Protein 3UK1 (pdb70)

InterPro domains:
  IPR005474 Transketolase, N-terminal [PF00456] (25-353)
  IPR005474 Transketolase, N-terminal [cd02012] (29-293)
  IPR005475 Transketolase-like, pyrimidine-binding domain [PF02779] (373-547)
  IPR005475 Transketolase-like, pyrimidine-binding domain [SM00861] (374-549)
  IPR005478 Transketolase, bacterial-like [TIGR00232] (27-689)
  IPR009014 Transketolase C-terminal/Pyruvate-ferredoxin oxidoreductase domain II [G3DSA:3.40.50.920] (562-690)
  IPR009014 Transketolase C-terminal/Pyruvate-ferredoxin oxidoreductase domain II [SSF52922] (557-690)
  IPR029061 Thiamin diphosphate-binding fold [SSF52518] (22-339)
  IPR029061 Thiamin diphosphate-binding fold [SSF52518] (369-548)
  IPR033247 Transketolase family [PTHR43522] (26-689)
  IPR049557 Transketolase conserved site [PS00801] (32-52)
  IPR055152 Transketolase-like, C-terminal domain [PF22613] (563-677)

Foldseek 3Di:
DFDDLLLLLVLLLQLLVLLCQLVVDADSVVLNWQSLVLCLPQLFPFAAALVDLLLQAGAAEFALAQRSQSNVLSLSDLQDHPQDLVLSSCACHPLRLHNRGHFAPSHRNHLATHDQHLLSLLLLLLLLQLLLQCQLVQADPVFGQGDHAYEYEHEPNCVDVLNVLSLLLQQQQQSLRYEYEYSQAQDDPVGRCCVPNVDPVCVVNVVSNEAEAADFASNDSVSSNVVVVVSVVDLGHYYYYHHIHDVVSVVVCVVSVVPDDRSDDDPSSSVSNHCNVVNVVSSVVSVVSLVVSCVVPVVSSVLQVCFQVLHFDPCLVVLLVVLLVVQLVVQDWFWVLVLLLSLLQSCVVRFVQAAEEEQQCCVQSNTDHDPWDEWGHDPPTGHINHTRYYHSHNNQQSVLSSLVSNQSSTRHQYEYEDAQLCCVVNVVSLLRLQVNQALYEYEHEAAACQVAAVWQSRGAFCRQLVSLPRPQEWEFAAQGSNLSSLQVSLSSRGRGHYYYYIYSGTGRGANADPVRSVCSNLQKAWRADFDPDDDFQEEEEEEEHSLLSLLVVLQVVLVVVRYHYTYMYGRTPNSNVPDDPVRVCVGQPPPHAYEYEYAHDFVSCCVRRNPLHHYQYANDGFGRGHSVVRCVVSQSHSVSVNVRRVSSVD/DDLLLLLVLLLQLLQLLCVLVQWAFNFVLNFQSLVLCQPQQQPFQAALVDLLQQQGAQEFALVFRSVSNVLSLSVLQRHPQDLVLSSCACHPLGLHNSGHFFPSHRNHLATYDPHLLSLLLLLLLLQLLLQVQLVQADPVAGQGDYAYEYEHEPSCVDVLNVLRLLLQQQQQSLRYEYEYSYEQDDQVGRCCVPHVDPVCVVNVVSNAAEAADFASNDSVSSNVVVVVSNPDLGYYYYYHHTWTSPLQQPCTNHNPNGIGRPDPVSSVSSCVSSVVPDDRSDDDVVSSVSSHCNVVNCVSSVVSVVSLVVVCVVPVVSSVLQVCFQVLHFDPCQVVLLVVLLVVLQVVQDFWWVLVLLLSLVQSVVVRFVQAAEEEQQCCVQSVTDHDPWDEWGHDPPTGGINHTRYYHSYNNQQSVLSSLSSNQSSTRHQYEYEDAQLCCVVNVVSLLSCQSNQALYEYEHEAAACQVAAVFQSRGAFARQLVQLPRHQEWEFAAQGSNLSSLQVSLSSPDRGHYYYYIYSGTGGGAHDDPVVSVCSNQQKAFSADFDPPLPFAEAEEEEEHRLLRLLVVLQVVLSVVRYHYTYMYGRTPNSNVPDDPVRVCVGQPPPHAYEYEYQHAFPSCCVRHPPLHYYQYANDGFGRGHSVVRCVVSQSHSVSVNVRVVSSRD

Organism: Burkholderia thailandensis (strain ATCC 700388 / DSM 13276 / CCUG 48851 / CIP 106301 / E264) (NCBI:txid271848)

B-factor: mean 36.4, std 10.59, range [16.37, 99.26]

Sequence (1318 aa):
SPASTTLMANAIRALAMDAVQQANSGHPGMPMGMAEIGVALWSRHLKHNPTNPHWADRDRFVLSNGHGSMLLYSLLHLTGYDLPIEELKNFRQLHSKTPGHPEYGITPGVETTTGPLGQGLANAVGMALGEALLAAEFNRDDAKIVDHHTYVFLGDGLMEGISHEACSLAGTLKLNKLIALYDDNGISIDGDVVNWFHDDTPKRFEAYGWNVIPNVNGHDVDAIDAAIAKAKRSDKPSLICCKTGADEIAKTREALGWTWAPFVIPQEVYAAWDAKEAGKRSEDDWNAAFAQYRAKYPAEAAEFERRMAGTLPADWAAKAAAIVAGANERGETVATRKASQQQTIEGLAAVLPELLGGSADLTGSNLTNWKASKAVRANADGPGVQWGNHINYGVREFGMSAAINGLVLHGGYKPFGGTFLTFSDYSRNALRVAALMKVPSIFVFTHDSIGLGEDGPTHQSVEHVASLRLIPNLDVWRPADTVETAVAWTYAVAHQHPSCLIFSRQNLAFNARTDAQLANVEKGGYVLRDWDEEIVARKIILIATGSEVELAMKAVEPLAQQGIAARVVSMPSSDVFDRQDAEYRERVLPHGVRRVAIEAGVTDFWRKYVGLEGGVVGIDTFGESAPAGVLFKHFGFTVEHVIETAKAVLAASTTLMANAIRALAMDAVQQANSGHPGMPMGMAEIGVALWSRHLKHNPTNPHWADRDRFVLSNGHGSMLLYSLLHLTGYDLPIEELKNFRQLHSKTPGHPEYGITPGVETTTGPLGQGLANAVGMALGEALLAAEFNRDDAKIVDHHTYVFLGDGLMEGISHEACSLAGTLKLNKLIALYDDNGISIDGDVVNWFHDDTPKRFEAYGWNVIPNVNGHDVDAIDAAIAKAKRSDKPSLICCKTRIGNGAATKAGGHDVHGAPLGADEIAKTREALGWTWAPFVIPQEVYAAWDAKEAGKRSEDDWNAAFAQYRAKYPAEAAEFERRMAGTLPADWAAKAAAIVAGANERGETVATRKASQQTIEGLAAVLPELLGGSADLTGSNLTNWKASKAVRANADGPGVQWGNHINYGVREFGMSAAINGLVLHGGYKPFGGTFLTFSDYSRNALRVAALMKVPSIFVFTHDSIGLGEDGPTHQSVEHVASLRLIPNLDVWRPADTVETAVAWTYAVAHQHPSCLIFSRQNLAFNARTDAQLANVEKGGYVLRDWDEEIVARKIILIATGSEVELAMKAVEPLAQQGIAARVVSMPSSDVFDRQDAEYRERVLPHGVRRVAIEAGVTDFWRKYVGLEGGVVGIDTFGESAPAGVLFKHFGFTVEHVIETAKAVLA

Secondary structure (DSSP, 8-state):
-PPPHHHHHHHHHHHHHHHHHHHT-S--HHHHHTHHHHIIIIIHT----TT-TT-TTPPEEEE-SGGGHHHHHHHHHHHT-S--HHHHHTTTSTT-S--SS--TTTSTT--S---STTHHHHHHHHHHHHHHHHHHHH-BTTB------EEEEE-----SHHHHHHHHHHHHTT-TTEEEEEEE-SEETTEEGGGT----HHHHHHHTT-EEEEEEETT-HHHHHHHHHHHTT-SS-EEEEEE--HHHHHHHHHHHT--PPTT---HHHHHHH--HHHHHHHHHHHHHHHHHHHHH-HHHHHHHHHHHHTPPPTTHHHHHHHHHHHHHHH---EEHHHHHHHHHHHHHHH-TTEEEEESS-HHHHT---TT--B-EE-SSSSSEE--SEEE--S-HHHHHHHHHHHHHHSS-EEEEEEEGGGHHHHHHHHHHHHHHT---EEEEE--SGGG-TT-TTT--SSHHHHHHTSTT-EEE--SSHHHHHHHHHHHHHSSS-EEEE--SSEE------HHHHHHGGGSSEEEEPPPSS--SEEEEEEE-TTHHHHHHHHHHHHHHTTEEEEEEE-S-HHHHHTS-HHHHHHHS-TTS-EEEE-SS-SGGGHHHHTTTSEEE---S---SS-HHHHHHHTT-SHHHHHHHHHHHH-/--HHHHHHHHHHHHHHHHHHHT-S--HHHHHTHHHHIIIIIHT----TT-TT-TTS-EEEESSTT-HHHHHHHHHHHT-S--HHHHHTTTSTT-S--SS--TTTSTT--S---STTHHHHHHHHHHHHHHHHHHHH-BTTB------EEEEE-----SHHHHHHHHHHHHTT-TTEEEEEEE-SEETTEEGGGT----HHHHHHHTT-EEEEEEETT-HHHHHHHHHHHHT-SS-EEEEEE--TTTT-SS-TT-SSSSSS---HHHHHHHHHHHT--SPTT---HHHHHHH--HHHHHHHHHHHHHHHHHHHHH-HHHHHHHHHHHHTPPPTTHHHHHHHHHHHHHHH----BHHHHHHHHHHHHHTT-TTEEEEESS-HHHHT---TT--B-EE-SSSSSEE--SEEE--S-HHHHHHHHHHHHHH-S-EEEEEEEGGGHHHHHHHHHHHHHHT---EEEEE--SGGG-TT-TTT--SSHHHHHHTSTT-EEE--SSHHHHHHHHHHHHHSSS-EEEE--SSB-------HHHHHHHTTS-EEEEPPPTT--SEEEEEEE-GGGHHHHHHTHHHHHTTTEEEEEEE-S-HHHHHTS-HHHHHHHS-TTS-EEEE-SS-SGGGHHHHTTTSEEE---S---SS-HHHHHHHTT-SHHHHHHHHHHHH-

Structure (mmCIF, N/CA/C/O backbone):
data_3UK1
#
_entry.id   3UK1
#
_cell.length_a   145.350
_cell.length_b   145.350
_cell.length_c   142.040
_cell.angle_alpha   90.000
_cell.angle_beta   90.000
_cell.angle_gamma   90.000
#
_symmetry.space_group_name_H-M   'P 41 21 2'
#
loop_
_entity.id
_entity.type
_entity.pdbx_description
1 polymer Transketolase
2 non-polymer 'SULFATE ION'
3 non-polymer 'CHLORIDE ION'
4 water water
#
loop_
_atom_site.group_PDB
_atom_site.id
_atom_site.type_symbol
_atom_site.label_atom_id
_atom_site.label_alt_id
_atom_site.label_comp_id
_atom_site.label_asym_id
_atom_site.label_entity_id
_atom_site.label_seq_id
_atom_site.pdbx_PDB_ins_code
_atom_site.Cartn_x
_atom_site.Cartn_y
_atom_site.Cartn_z
_atom_site.occupancy
_atom_site.B_iso_or_equiv
_atom_site.auth_seq_id
_atom_site.auth_comp_id
_atom_site.auth_asym_id
_atom_site.auth_atom_id
_atom_site.pdbx_PDB_model_num
ATOM 1 N N . SER A 1 41 ? 74.990 25.487 -65.436 1.00 58.09 20 SER A N 1
ATOM 2 C CA . SER A 1 41 ? 74.975 26.366 -64.236 1.00 57.54 20 SER A CA 1
ATOM 3 C C . SER A 1 41 ? 73.841 25.916 -63.310 1.00 55.62 20 SER A C 1
ATOM 4 O O . SER A 1 41 ? 72.760 25.523 -63.781 1.00 58.19 20 SER A O 1
ATOM 6 N N . PRO A 1 42 ? 74.079 25.959 -61.990 1.00 47.37 21 PRO A N 1
ATOM 7 C CA . PRO A 1 42 ? 73.004 25.542 -61.130 1.00 45.03 21 PRO A CA 1
ATOM 8 C C . PRO A 1 42 ? 71.899 26.629 -61.063 1.00 41.59 21 PRO A C 1
ATOM 9 O O . PRO A 1 42 ? 72.111 27.776 -61.456 1.00 36.73 21 PRO A O 1
ATOM 13 N N . ALA A 1 43 ? 70.727 26.248 -60.578 1.00 38.91 22 ALA A N 1
ATOM 14 C CA . ALA A 1 43 ? 69.577 27.123 -60.584 1.00 36.26 22 ALA A CA 1
ATOM 15 C C . ALA A 1 43 ? 69.809 28.388 -59.762 1.00 34.37 22 ALA A C 1
ATOM 16 O O . ALA A 1 43 ? 70.321 28.330 -58.639 1.00 32.21 22 ALA A O 1
ATOM 18 N N . SER A 1 44 ? 69.442 29.523 -60.351 1.00 33.24 23 SER A N 1
ATOM 19 C CA . SER A 1 44 ? 69.366 30.805 -59.660 1.00 34.12 23 SER A CA 1
ATOM 20 C C . SER A 1 44 ? 68.168 30.739 -58.744 1.00 33.79 23 SER A C 1
ATOM 21 O O . SER A 1 44 ? 67.311 29.861 -58.907 1.00 35.98 23 SER A O 1
ATOM 24 N N . THR A 1 45 ? 68.088 31.648 -57.777 1.00 35.66 24 THR A N 1
ATOM 25 C CA . THR A 1 45 ? 66.904 31.692 -56.900 1.00 35.10 24 THR A CA 1
ATOM 26 C C . THR A 1 45 ? 65.684 32.071 -57.730 1.00 34.27 24 THR A C 1
ATOM 27 O O . THR A 1 45 ? 64.563 31.589 -57.454 1.00 31.61 24 THR A O 1
ATOM 31 N N . THR A 1 46 ? 65.897 32.891 -58.772 1.00 32.19 25 THR A N 1
ATOM 32 C CA . THR A 1 46 ? 64.802 33.269 -59.690 1.00 32.77 25 THR A CA 1
ATOM 33 C C . THR A 1 46 ? 64.175 32.046 -60.373 1.00 32.47 25 THR A C 1
ATOM 34 O O . THR A 1 46 ? 62.951 31.929 -60.475 1.00 32.89 25 THR A O 1
ATOM 38 N N . LEU A 1 47 ? 65.013 31.127 -60.825 1.00 32.19 26 LEU A N 1
ATOM 39 C CA . LEU A 1 47 ? 64.526 29.914 -61.465 1.00 34.05 26 LEU A CA 1
ATOM 40 C C . LEU A 1 47 ? 63.858 29.009 -60.382 1.00 33.01 26 LEU A C 1
ATOM 41 O O . LEU A 1 47 ? 62.796 28.401 -60.595 1.00 32.07 26 LEU A O 1
ATOM 46 N N . MET A 1 48 ? 64.489 28.919 -59.218 1.00 31.27 27 MET A N 1
ATOM 47 C CA . MET A 1 48 ? 63.882 28.165 -58.126 1.00 30.30 27 MET A CA 1
ATOM 48 C C . MET A 1 48 ? 62.482 28.694 -57.837 1.00 31.29 27 MET A C 1
ATOM 49 O O . MET A 1 48 ? 61.491 27.909 -57.784 1.00 31.55 27 MET A O 1
ATOM 54 N N . ALA A 1 49 ? 62.365 30.011 -57.656 1.00 30.56 28 ALA A N 1
ATOM 55 C CA . ALA A 1 49 ? 61.022 30.625 -57.468 1.00 31.39 28 ALA A CA 1
ATOM 56 C C . ALA A 1 49 ? 60.043 30.458 -58.661 1.00 32.98 28 ALA A C 1
ATOM 57 O O . ALA A 1 49 ? 58.865 30.153 -58.452 1.00 34.46 28 ALA A O 1
ATOM 59 N N . ASN A 1 50 ? 60.516 30.618 -59.898 1.00 34.01 29 ASN A N 1
ATOM 60 C CA . ASN A 1 50 ? 59.621 30.548 -61.061 1.00 34.20 29 ASN A CA 1
ATOM 61 C C . ASN A 1 50 ? 59.006 29.152 -61.235 1.00 34.01 29 ASN A C 1
ATOM 62 O O . ASN A 1 50 ? 57.929 28.995 -61.792 1.00 32.60 29 ASN A O 1
ATOM 67 N N . ALA A 1 51 ? 59.707 28.148 -60.717 1.00 36.01 30 ALA A N 1
ATOM 68 C CA . ALA A 1 51 ? 59.245 26.776 -60.672 1.00 35.92 30 ALA A CA 1
ATOM 69 C C . ALA A 1 51 ? 57.934 26.697 -59.904 1.00 36.61 30 ALA A C 1
ATOM 70 O O . ALA A 1 51 ? 56.985 26.032 -60.335 1.00 36.81 30 ALA A O 1
ATOM 72 N N . ILE A 1 52 ? 57.873 27.418 -58.789 1.00 34.65 31 ILE A N 1
ATOM 73 C CA . ILE A 1 52 ? 56.628 27.576 -58.032 1.00 34.13 31 ILE A CA 1
ATOM 74 C C . ILE A 1 52 ? 55.529 28.248 -58.881 1.00 34.01 31 ILE A C 1
ATOM 75 O O . ILE A 1 52 ? 54.404 27.734 -58.955 1.00 35.50 31 ILE A O 1
ATOM 80 N N . ARG A 1 53 ? 55.852 29.380 -59.512 1.00 32.64 32 ARG A N 1
ATOM 81 C CA . ARG A 1 53 ? 54.887 30.144 -60.326 1.00 33.17 32 ARG A CA 1
ATOM 82 C C . ARG A 1 53 ? 54.314 29.250 -61.445 1.00 34.25 32 ARG A C 1
ATOM 83 O O . ARG A 1 53 ? 53.122 29.285 -61.722 1.00 34.79 32 ARG A O 1
ATOM 91 N N . ALA A 1 54 ? 55.190 28.468 -62.078 1.00 33.04 33 ALA A N 1
ATOM 92 C CA . ALA A 1 54 ? 54.814 27.563 -63.150 1.00 33.10 33 ALA A CA 1
ATOM 93 C C . ALA A 1 54 ? 53.838 26.475 -62.666 1.00 34.43 33 ALA A C 1
ATOM 94 O O . ALA A 1 54 ? 52.756 26.331 -63.242 1.00 35.24 33 ALA A O 1
ATOM 96 N N . LEU A 1 55 ? 54.210 25.726 -61.616 1.00 32.55 34 LEU A N 1
ATOM 97 C CA . LEU A 1 55 ? 53.307 24.731 -61.040 1.00 32.45 34 LEU A CA 1
ATOM 98 C C . LEU A 1 55 ? 51.954 25.330 -60.616 1.00 32.05 34 LEU A C 1
ATOM 99 O O . LEU A 1 55 ? 50.879 24.747 -60.894 1.00 32.47 34 LEU A O 1
ATOM 104 N N . ALA A 1 56 ? 51.991 26.465 -59.928 1.00 29.78 35 ALA A N 1
ATOM 105 C CA . ALA A 1 56 ? 50.736 27.124 -59.526 1.00 31.25 35 ALA A CA 1
ATOM 106 C C . ALA A 1 56 ? 49.849 27.490 -60.721 1.00 33.12 35 ALA A C 1
ATOM 107 O O . ALA A 1 56 ? 48.687 27.052 -60.791 1.00 31.29 35 ALA A O 1
ATOM 109 N N . MET A 1 57 ? 50.383 28.252 -61.678 1.00 33.77 36 MET A N 1
ATOM 110 C CA . MET A 1 57 ? 49.508 28.633 -62.798 1.00 37.33 36 MET A CA 1
ATOM 111 C C . MET A 1 57 ? 49.087 27.445 -63.679 1.00 37.79 36 MET A C 1
ATOM 112 O O . MET A 1 57 ? 47.971 27.444 -64.220 1.00 39.72 36 MET A O 1
ATOM 117 N N . ASP A 1 58 ? 49.940 26.425 -63.774 1.00 36.28 37 ASP A N 1
ATOM 118 C CA . ASP A 1 58 ? 49.622 25.245 -64.572 1.00 37.12 37 ASP A CA 1
ATOM 119 C C . ASP A 1 58 ? 48.594 24.321 -63.913 1.00 38.18 37 ASP A C 1
ATOM 120 O O . ASP A 1 58 ? 47.729 23.743 -64.611 1.00 37.35 37 ASP A O 1
ATOM 125 N N . ALA A 1 59 ? 48.684 24.169 -62.587 1.00 35.68 38 ALA A N 1
ATOM 126 C CA . ALA A 1 59 ? 47.751 23.324 -61.866 1.00 34.83 38 ALA A CA 1
ATOM 127 C C . ALA A 1 59 ? 46.394 24.006 -61.889 1.00 35.54 38 ALA A C 1
ATOM 128 O O . ALA A 1 59 ? 45.369 23.353 -62.077 1.00 37.02 38 ALA A O 1
ATOM 130 N N . VAL A 1 60 ? 46.384 25.328 -61.730 1.00 36.18 39 VAL A N 1
ATOM 131 C CA . VAL A 1 60 ? 45.119 26.059 -61.764 1.00 37.14 39 VAL A CA 1
ATOM 132 C C . VAL A 1 60 ? 44.445 25.948 -63.136 1.00 40.46 39 VAL A C 1
ATOM 133 O O . VAL A 1 60 ? 43.237 25.671 -63.215 1.00 41.37 39 VAL A O 1
ATOM 137 N N . GLN A 1 61 ? 45.230 26.139 -64.201 1.00 43.45 40 GLN A N 1
ATOM 138 C CA . GLN A 1 61 ? 44.739 25.964 -65.576 1.00 47.48 40 GLN A CA 1
ATOM 139 C C . GLN A 1 61 ? 44.173 24.559 -65.794 1.00 45.64 40 GLN A C 1
ATOM 140 O O . GLN A 1 61 ? 43.089 24.407 -66.355 1.00 45.22 40 GLN A O 1
ATOM 146 N N . GLN A 1 62 ? 44.905 23.540 -65.341 1.00 44.40 41 GLN A N 1
ATOM 147 C CA . GLN A 1 62 ? 44.467 22.148 -65.506 1.00 43.37 41 GLN A CA 1
ATOM 148 C C . GLN A 1 62 ? 43.125 21.896 -64.800 1.00 42.17 41 GLN A C 1
ATOM 149 O O . GLN A 1 62 ? 42.232 21.276 -65.371 1.00 41.97 41 GLN A O 1
ATOM 155 N N . ALA A 1 63 ? 42.984 22.419 -63.581 1.00 39.79 42 ALA A N 1
ATOM 156 C CA . ALA A 1 63 ? 41.778 22.249 -62.794 1.00 39.50 42 ALA A CA 1
ATOM 157 C C . ALA A 1 63 ? 40.655 23.192 -63.237 1.00 39.70 42 ALA A C 1
ATOM 158 O O . ALA A 1 63 ? 39.502 23.027 -62.835 1.00 39.35 42 ALA A O 1
ATOM 160 N N . ASN A 1 64 ? 40.993 24.175 -64.055 1.00 41.33 43 ASN A N 1
ATOM 161 C CA . ASN A 1 64 ? 40.122 25.317 -64.325 1.00 43.27 43 ASN A CA 1
ATOM 162 C C . ASN A 1 64 ? 39.435 25.853 -63.074 1.00 43.43 43 ASN A C 1
ATOM 163 O O . ASN A 1 64 ? 38.279 26.258 -63.111 1.00 44.31 43 ASN A O 1
ATOM 168 N N . SER A 1 65 ? 40.171 25.854 -61.968 1.00 43.37 44 SER A N 1
ATOM 169 C CA . SER A 1 65 ? 39.652 26.313 -60.708 1.00 41.64 44 SER A CA 1
ATOM 170 C C . SER A 1 65 ? 40.828 26.703 -59.812 1.00 40.93 44 SER A C 1
ATOM 171 O O . SER A 1 65 ? 41.901 26.117 -59.910 1.00 38.80 44 SER A O 1
ATOM 174 N N . GLY A 1 66 ? 40.630 27.679 -58.932 1.00 42.10 45 GLY A N 1
ATOM 175 C CA . GLY A 1 66 ? 41.674 28.041 -57.968 1.00 43.32 45 GLY A CA 1
ATOM 176 C C . GLY A 1 66 ? 42.350 29.390 -58.189 1.00 47.03 45 GLY A C 1
ATOM 177 O O . GLY A 1 66 ? 42.042 30.097 -59.155 1.00 47.92 45 GLY A O 1
ATOM 178 N N . HIS A 1 67 ? 43.292 29.718 -57.301 1.00 46.83 46 HIS A N 1
ATOM 179 C CA . HIS A 1 67 ? 43.930 31.048 -57.231 1.00 49.09 46 HIS A CA 1
ATOM 180 C C . HIS A 1 67 ? 45.440 30.984 -57.418 1.00 45.66 46 HIS A C 1
ATOM 181 O O . HIS A 1 67 ? 46.154 30.448 -56.557 1.00 47.36 46 HIS A O 1
ATOM 183 N N . PRO A 1 68 ? 45.942 31.477 -58.561 1.00 43.17 47 PRO A N 1
ATOM 184 C CA . PRO A 1 68 ? 47.383 31.394 -58.843 1.00 42.45 47 PRO A CA 1
ATOM 185 C C . PRO A 1 68 ? 48.181 32.553 -58.254 1.00 41.35 47 PRO A C 1
ATOM 186 O O . PRO A 1 68 ? 49.394 32.421 -58.073 1.00 41.71 47 PRO A O 1
ATOM 190 N N . GLY A 1 69 ? 47.498 33.650 -57.926 1.00 41.06 48 GLY A N 1
ATOM 191 C CA . GLY A 1 69 ? 48.159 34.931 -57.622 1.00 41.91 48 GLY A CA 1
ATOM 192 C C . GLY A 1 69 ? 48.963 34.940 -56.335 1.00 41.06 48 GLY A C 1
ATOM 193 O O . GLY A 1 69 ? 50.073 35.489 -56.295 1.00 39.61 48 GLY A O 1
ATOM 194 N N . MET A 1 70 ? 48.399 34.337 -55.293 1.00 37.34 49 MET A N 1
ATOM 195 C CA . MET A 1 70 ? 49.047 34.242 -53.994 1.00 39.60 49 MET A CA 1
ATOM 196 C C . MET A 1 70 ? 50.332 33.391 -54.065 1.00 38.39 49 MET A C 1
ATOM 197 O O . MET A 1 70 ? 51.408 33.878 -53.699 1.00 38.93 49 MET A O 1
ATOM 202 N N . PRO A 1 71 ? 50.244 32.134 -54.536 1.00 37.60 50 PRO A N 1
ATOM 203 C CA . PRO A 1 71 ? 51.508 31.399 -54.671 1.00 37.89 50 PRO A CA 1
ATOM 204 C C . PRO A 1 71 ? 52.542 32.159 -55.486 1.00 39.29 50 PRO A C 1
ATOM 205 O O . PRO A 1 71 ? 53.723 32.083 -55.186 1.00 38.86 50 PRO A O 1
ATOM 209 N N . MET A 1 72 ? 52.103 32.868 -56.525 1.00 40.06 51 MET A N 1
ATOM 210 C CA . MET A 1 72 ? 53.033 33.557 -57.397 1.00 40.60 51 MET A CA 1
ATOM 211 C C . MET A 1 72 ? 53.629 34.769 -56.698 1.00 38.76 51 MET A C 1
ATOM 212 O O . MET A 1 72 ? 54.799 35.093 -56.884 1.00 37.36 51 MET A O 1
ATOM 217 N N . GLY A 1 73 ? 52.817 35.416 -55.866 1.00 39.74 52 GLY A N 1
ATOM 218 C CA . GLY A 1 73 ? 53.279 36.556 -55.068 1.00 37.83 52 GLY A CA 1
ATOM 219 C C . GLY A 1 73 ? 54.281 36.163 -53.986 1.00 37.35 52 GLY A C 1
ATOM 220 O O . GLY A 1 73 ? 55.213 36.921 -53.705 1.00 38.61 52 GLY A O 1
ATOM 221 N N . MET A 1 74 ? 54.101 34.977 -53.402 1.00 34.50 53 MET A N 1
ATOM 222 C CA . MET A 1 74 ? 54.886 34.517 -52.243 1.00 33.73 53 MET A CA 1
ATOM 223 C C . MET A 1 74 ? 56.040 33.558 -52.586 1.00 31.57 53 MET A C 1
ATOM 224 O O . MET A 1 74 ? 56.691 32.973 -51.689 1.00 33.41 53 MET A O 1
ATOM 229 N N . ALA A 1 75 ? 56.299 33.383 -53.866 1.00 30.55 54 ALA A N 1
ATOM 230 C CA . ALA A 1 75 ? 57.308 32.428 -54.349 1.00 30.10 54 ALA A CA 1
ATOM 231 C C . ALA A 1 75 ? 58.714 32.652 -53.783 1.00 30.63 54 ALA A C 1
ATOM 232 O O . ALA A 1 75 ? 59.375 31.701 -53.349 1.00 30.57 54 ALA A O 1
ATOM 234 N N . GLU A 1 76 ? 59.182 33.908 -53.804 1.00 31.98 55 GLU A N 1
ATOM 235 C CA . GLU A 1 76 ? 60.458 34.274 -53.170 1.00 31.00 55 GLU A CA 1
ATOM 236 C C . GLU A 1 76 ? 60.489 34.035 -51.648 1.00 29.93 55 GLU A C 1
ATOM 237 O O . GLU A 1 76 ? 61.501 33.566 -51.121 1.00 29.09 55 GLU A O 1
ATOM 243 N N . ILE A 1 77 ? 59.397 34.365 -50.953 1.00 29.47 56 ILE A N 1
ATOM 244 C CA . ILE A 1 77 ? 59.297 34.054 -49.533 1.00 28.48 56 ILE A CA 1
ATOM 245 C C . ILE A 1 77 ? 59.446 32.554 -49.318 1.00 29.78 56 ILE A C 1
ATOM 246 O O . ILE A 1 77 ? 60.169 32.117 -48.405 1.00 29.09 56 ILE A O 1
ATOM 251 N N . GLY A 1 78 ? 58.770 31.776 -50.179 1.00 28.32 57 GLY A N 1
ATOM 252 C CA . GLY A 1 78 ? 58.913 30.342 -50.214 1.00 27.37 57 GLY A CA 1
ATOM 253 C C . GLY A 1 78 ? 60.338 29.847 -50.333 1.00 26.98 57 GLY A C 1
ATOM 254 O O . GLY A 1 78 ? 60.765 29.017 -49.521 1.00 26.04 57 GLY A O 1
ATOM 255 N N . VAL A 1 79 ? 61.070 30.347 -51.341 1.00 27.09 58 VAL A N 1
ATOM 256 C CA . VAL A 1 79 ? 62.508 30.069 -51.497 1.00 27.10 58 VAL A CA 1
ATOM 257 C C . VAL A 1 79 ? 63.319 30.454 -50.243 1.00 27.89 58 VAL A C 1
ATOM 258 O O . VAL A 1 79 ? 64.162 29.692 -49.788 1.00 29.25 58 VAL A O 1
ATOM 262 N N . ALA A 1 80 ? 63.127 31.669 -49.733 1.00 27.76 59 ALA A N 1
ATOM 263 C CA . ALA A 1 80 ? 63.917 32.130 -48.593 1.00 27.31 59 ALA A CA 1
ATOM 264 C C . ALA A 1 80 ? 63.690 31.250 -47.372 1.00 26.36 59 ALA A C 1
ATOM 265 O O . ALA A 1 80 ? 64.656 30.766 -46.779 1.00 26.17 59 ALA A O 1
ATOM 267 N N . LEU A 1 81 ? 62.430 30.993 -47.019 1.00 26.39 60 LEU A N 1
ATOM 268 C CA . LEU A 1 81 ? 62.158 30.081 -45.877 1.00 25.30 60 LEU A CA 1
ATOM 269 C C . LEU A 1 81 ? 62.539 28.642 -46.137 1.00 25.28 60 LEU A C 1
ATOM 270 O O . LEU A 1 81 ? 63.373 28.075 -45.440 1.00 25.32 60 LEU A O 1
ATOM 275 N N . TRP A 1 82 ? 61.913 28.008 -47.121 1.00 25.69 61 TRP A N 1
ATOM 276 C CA . TRP A 1 82 ? 62.161 26.584 -47.270 1.00 26.66 61 TRP A CA 1
ATOM 277 C C . TRP A 1 82 ? 63.554 26.218 -47.644 1.00 27.97 61 TRP A C 1
ATOM 278 O O . TRP A 1 82 ? 64.069 25.228 -47.120 1.00 29.23 61 TRP A O 1
ATOM 289 N N . SER A 1 83 ? 64.186 26.960 -48.553 1.00 27.00 62 SER A N 1
ATOM 290 C CA . SER A 1 83 ? 65.508 26.497 -48.985 1.00 28.11 62 SER A CA 1
ATOM 291 C C . SER A 1 83 ? 66.651 26.877 -48.042 1.00 27.89 62 SER A C 1
ATOM 292 O O . SER A 1 83 ? 67.711 26.224 -48.047 1.00 27.74 62 SER A O 1
ATOM 295 N N . ARG A 1 84 ? 66.441 27.879 -47.201 1.00 26.12 63 ARG A N 1
ATOM 296 C CA . ARG A 1 84 ? 67.542 28.347 -46.366 1.00 27.13 63 ARG A CA 1
ATOM 297 C C . ARG A 1 84 ? 67.389 28.142 -44.856 1.00 27.75 63 ARG A C 1
ATOM 298 O O . ARG A 1 84 ? 68.385 28.041 -44.157 1.00 29.98 63 ARG A O 1
ATOM 306 N N . HIS A 1 85 ? 66.163 28.071 -44.344 1.00 27.73 64 HIS A N 1
ATOM 307 C CA . HIS A 1 85 ? 65.959 28.085 -42.895 1.00 27.15 64 HIS A CA 1
ATOM 308 C C . HIS A 1 85 ? 65.146 26.931 -42.416 1.00 27.48 64 HIS A C 1
ATOM 309 O O . HIS A 1 85 ? 65.349 26.463 -41.304 1.00 29.35 64 HIS A O 1
ATOM 316 N N . LEU A 1 86 ? 64.208 26.451 -43.213 1.00 26.07 65 LEU A N 1
ATOM 317 C CA . LEU A 1 86 ? 63.370 25.369 -42.679 1.00 26.30 65 LEU A CA 1
ATOM 318 C C . LEU A 1 86 ? 64.158 24.094 -42.295 1.00 28.05 65 LEU A C 1
ATOM 319 O O . LEU A 1 86 ? 64.794 23.446 -43.159 1.00 29.59 65 LEU A O 1
ATOM 324 N N . LYS A 1 87 ? 64.062 23.688 -41.032 1.00 26.63 66 LYS A N 1
ATOM 325 C CA . LYS A 1 87 ? 64.614 22.399 -40.631 1.00 26.24 66 LYS A CA 1
ATOM 326 C C . LYS A 1 87 ? 63.524 21.288 -40.743 1.00 25.83 66 LYS A C 1
ATOM 327 O O . LYS A 1 87 ? 62.536 21.323 -40.025 1.00 25.06 66 LYS A O 1
ATOM 333 N N . HIS A 1 88 ? 63.684 20.344 -41.674 1.00 24.82 67 HIS A N 1
ATOM 334 C CA . HIS A 1 88 ? 62.673 19.292 -41.927 1.00 25.63 67 HIS A CA 1
ATOM 335 C C . HIS A 1 88 ? 63.288 18.122 -42.676 1.00 26.22 67 HIS A C 1
ATOM 336 O O . HIS A 1 88 ? 64.345 18.245 -43.335 1.00 26.23 67 HIS A O 1
ATOM 343 N N . ASN A 1 89 ? 62.609 16.988 -42.617 1.00 26.33 68 ASN A N 1
ATOM 344 C CA . ASN A 1 89 ? 63.012 15.820 -43.373 1.00 27.51 68 ASN A CA 1
ATOM 345 C C . ASN A 1 89 ? 61.858 15.334 -44.222 1.00 27.35 68 ASN A C 1
ATOM 346 O O . ASN A 1 89 ? 60.933 14.675 -43.689 1.00 29.62 68 ASN A O 1
ATOM 351 N N . PRO A 1 90 ? 61.912 15.617 -45.540 1.00 27.24 69 PRO A N 1
ATOM 352 C CA . PRO A 1 90 ? 60.863 15.209 -46.464 1.00 27.14 69 PRO A CA 1
ATOM 353 C C . PRO A 1 90 ? 60.550 13.725 -46.352 1.00 28.85 69 PRO A C 1
ATOM 354 O O . PRO A 1 90 ? 59.417 13.341 -46.511 1.00 29.85 69 PRO A O 1
ATOM 358 N N . THR A 1 91 ? 61.565 12.910 -46.091 1.00 31.27 70 THR A N 1
ATOM 359 C CA . THR A 1 91 ? 61.455 11.455 -46.017 1.00 30.97 70 THR A CA 1
ATOM 360 C C . THR A 1 91 ? 60.698 11.017 -44.747 1.00 31.86 70 THR A C 1
ATOM 361 O O . THR A 1 91 ? 60.130 9.931 -44.706 1.00 31.76 70 THR A O 1
ATOM 365 N N . ASN A 1 92 ? 60.683 11.873 -43.725 1.00 31.76 71 ASN A N 1
ATOM 366 C CA . ASN A 1 92 ? 59.878 11.648 -42.510 1.00 31.60 71 ASN A CA 1
ATOM 367 C C . ASN A 1 92 ? 59.166 12.926 -41.984 1.00 31.41 71 ASN A C 1
ATOM 368 O O . ASN A 1 92 ? 59.700 13.655 -41.131 1.00 31.70 71 ASN A O 1
ATOM 373 N N . PRO A 1 93 ? 57.964 13.211 -42.498 1.00 31.24 72 PRO A N 1
ATOM 374 C CA . PRO A 1 93 ? 57.191 14.398 -42.057 1.00 29.83 72 PRO A CA 1
ATOM 375 C C . PRO A 1 93 ? 56.737 14.323 -40.593 1.00 30.28 72 PRO A C 1
ATOM 376 O O . PRO A 1 93 ? 56.163 15.300 -40.053 1.00 28.99 72 PRO A O 1
ATOM 380 N N . HIS A 1 94 ? 56.985 13.180 -39.947 1.00 30.08 73 HIS A N 1
ATOM 381 C CA . HIS A 1 94 ? 56.555 12.988 -38.570 1.00 29.55 73 HIS A CA 1
ATOM 382 C C . HIS A 1 94 ? 57.737 13.059 -37.645 1.00 29.06 73 HIS A C 1
ATOM 383 O O . HIS A 1 94 ? 57.619 12.729 -36.480 1.00 26.49 73 HIS A O 1
ATOM 390 N N . TRP A 1 95 ? 58.906 13.468 -38.155 1.00 27.81 74 TRP A N 1
ATOM 391 C CA . TRP A 1 95 ? 60.066 13.656 -37.288 1.00 27.40 74 TRP A CA 1
ATOM 392 C C . TRP A 1 95 ? 59.662 14.604 -36.172 1.00 27.52 74 TRP A C 1
ATOM 393 O O . TRP A 1 95 ? 59.152 15.685 -36.447 1.00 28.36 74 TRP A O 1
ATOM 404 N N . ALA A 1 96 ? 59.829 14.179 -34.908 1.00 25.74 75 ALA A N 1
ATOM 405 C CA . ALA A 1 96 ? 59.341 14.916 -33.742 1.00 25.12 75 ALA A CA 1
ATOM 406 C C . ALA A 1 96 ? 59.961 16.314 -33.602 1.00 25.99 75 ALA A C 1
ATOM 407 O O . ALA A 1 96 ? 59.290 17.273 -33.179 1.00 25.47 75 ALA A O 1
ATOM 409 N N . ASP A 1 97 ? 61.232 16.453 -33.975 1.00 25.45 76 ASP A N 1
ATOM 410 C CA . ASP A 1 97 ? 61.901 17.754 -33.796 1.00 26.09 76 ASP A CA 1
ATOM 411 C C . ASP A 1 97 ? 61.958 18.703 -35.046 1.00 25.11 76 ASP A C 1
ATOM 412 O O . ASP A 1 97 ? 62.676 19.714 -35.044 1.00 26.09 76 ASP A O 1
ATOM 417 N N . ARG A 1 98 ? 61.241 18.350 -36.103 1.00 25.08 77 ARG A N 1
ATOM 418 C CA . ARG A 1 98 ? 61.064 19.215 -37.277 1.00 26.57 77 ARG A CA 1
ATOM 419 C C . ARG A 1 98 ? 60.495 20.600 -36.929 1.00 26.15 77 ARG A C 1
ATOM 420 O O . ARG A 1 98 ? 59.668 20.733 -36.012 1.00 25.53 77 ARG A O 1
ATOM 428 N N . ASP A 1 99 ? 60.964 21.628 -37.633 1.00 24.93 78 ASP A N 1
ATOM 429 C CA . ASP A 1 99 ? 60.293 22.911 -37.615 1.00 25.07 78 ASP A CA 1
ATOM 430 C C . ASP A 1 99 ? 58.856 22.683 -38.071 1.00 25.29 78 ASP A C 1
ATOM 431 O O . ASP A 1 99 ? 58.618 21.823 -38.911 1.00 25.42 78 ASP A O 1
ATOM 436 N N . ARG A 1 100 ? 57.899 23.473 -37.572 1.00 26.33 79 ARG A N 1
ATOM 437 C CA . ARG A 1 100 ? 56.503 23.336 -38.043 1.00 26.39 79 ARG A CA 1
ATOM 438 C C . ARG A 1 100 ? 56.206 24.474 -38.980 1.00 27.24 79 ARG A C 1
ATOM 439 O O . ARG A 1 100 ? 56.453 25.621 -38.607 1.00 27.67 79 ARG A O 1
ATOM 447 N N . PHE A 1 101 ? 55.650 24.161 -40.161 1.00 25.61 80 PHE A N 1
ATOM 448 C CA . PHE A 1 101 ? 55.199 25.186 -41.112 1.00 25.11 80 PHE A CA 1
ATOM 449 C C . PHE A 1 101 ? 53.679 25.258 -41.258 1.00 25.43 80 PHE A C 1
ATOM 450 O O . PHE A 1 101 ? 53.008 24.219 -41.438 1.00 25.55 80 PHE A O 1
ATOM 458 N N . VAL A 1 102 ? 53.125 26.470 -41.232 1.00 24.61 81 VAL A N 1
ATOM 459 C CA . VAL A 1 102 ? 51.670 26.619 -41.457 1.00 24.48 81 VAL A CA 1
ATOM 460 C C . VAL A 1 102 ? 51.373 27.650 -42.558 1.00 25.29 81 VAL A C 1
ATOM 461 O O . VAL A 1 102 ? 51.851 28.793 -42.492 1.00 25.87 81 VAL A O 1
ATOM 465 N N . LEU A 1 103 ? 50.614 27.233 -43.567 1.00 24.74 82 LEU A N 1
ATOM 466 C CA . LEU A 1 103 ? 50.030 28.143 -44.553 1.00 25.33 82 LEU A CA 1
ATOM 467 C C . LEU A 1 103 ? 48.675 28.570 -44.000 1.00 25.99 82 LEU A C 1
ATOM 468 O O . LEU A 1 103 ? 47.651 27.850 -44.145 1.00 25.44 82 LEU A O 1
ATOM 473 N N . SER A 1 104 ? 48.650 29.703 -43.322 1.00 26.60 83 SER A N 1
ATOM 474 C CA . SER A 1 104 ? 47.380 30.143 -42.723 1.00 28.52 83 SER A CA 1
ATOM 475 C C . SER A 1 104 ? 46.437 30.650 -43.832 1.00 30.85 83 SER A C 1
ATOM 476 O O . SER A 1 104 ? 45.250 30.416 -43.776 1.00 33.89 83 SER A O 1
ATOM 479 N N . ASN A 1 105 ? 46.985 31.291 -44.851 1.00 34.64 84 ASN A N 1
ATOM 480 C CA . ASN A 1 105 ? 46.174 31.742 -46.007 1.00 40.84 84 ASN A CA 1
ATOM 481 C C . ASN A 1 105 ? 45.917 30.564 -46.919 1.00 44.10 84 ASN A C 1
ATOM 482 O O . ASN A 1 105 ? 46.764 30.223 -47.752 1.00 47.11 84 ASN A O 1
ATOM 487 N N . GLY A 1 106 ? 44.780 29.901 -46.722 1.00 46.73 85 GLY A N 1
ATOM 488 C CA . GLY A 1 106 ? 44.495 28.619 -47.396 1.00 47.74 85 GLY A CA 1
ATOM 489 C C . GLY A 1 106 ? 44.376 28.656 -48.927 1.00 52.48 85 GLY A C 1
ATOM 490 O O . GLY A 1 106 ? 44.658 27.636 -49.592 1.00 46.50 85 GLY A O 1
ATOM 491 N N . HIS A 1 107 ? 43.979 29.823 -49.470 1.00 53.13 86 HIS A N 1
ATOM 492 C CA . HIS A 1 107 ? 43.831 30.051 -50.915 1.00 53.43 86 HIS A CA 1
ATOM 493 C C . HIS A 1 107 ? 45.046 29.729 -51.783 1.00 55.41 86 HIS A C 1
ATOM 494 O O . HIS A 1 107 ? 44.905 29.113 -52.842 1.00 61.24 86 HIS A O 1
ATOM 496 N N . GLY A 1 108 ? 46.246 30.125 -51.377 1.00 51.81 87 GLY A N 1
ATOM 497 C CA . GLY A 1 108 ? 47.428 29.768 -52.172 1.00 43.04 87 GLY A CA 1
ATOM 498 C C . GLY A 1 108 ? 47.988 28.379 -51.882 1.00 38.89 87 GLY A C 1
ATOM 499 O O . GLY A 1 108 ? 49.176 28.227 -51.628 1.00 33.67 87 GLY A O 1
ATOM 500 N N . SER A 1 109 ? 47.141 27.348 -51.950 1.00 36.50 88 SER A N 1
ATOM 501 C CA . SER A 1 109 ? 47.559 26.008 -51.569 1.00 32.91 88 SER A CA 1
ATOM 502 C C . SER A 1 109 ? 48.580 25.418 -52.552 1.00 31.06 88 SER A C 1
ATOM 503 O O . SER A 1 109 ? 49.390 24.581 -52.183 1.00 28.08 88 SER A O 1
ATOM 506 N N . MET A 1 110 ? 48.578 25.885 -53.798 1.00 31.64 89 MET A N 1
ATOM 507 C CA . MET A 1 110 ? 49.604 25.447 -54.739 1.00 30.55 89 MET A CA 1
ATOM 508 C C . MET A 1 110 ? 50.999 25.910 -54.307 1.00 30.22 89 MET A C 1
ATOM 509 O O . MET A 1 110 ? 51.982 25.261 -54.605 1.00 29.80 89 MET A O 1
ATOM 514 N N . LEU A 1 111 ? 51.090 26.984 -53.541 1.00 28.47 90 LEU A N 1
ATOM 515 C CA . LEU A 1 111 ? 52.380 27.322 -52.944 1.00 28.64 90 LEU A CA 1
ATOM 516 C C . LEU A 1 111 ? 52.886 26.134 -52.108 1.00 29.15 90 LEU A C 1
ATOM 517 O O . LEU A 1 111 ? 54.017 25.673 -52.299 1.00 30.11 90 LEU A O 1
ATOM 522 N N . LEU A 1 112 ? 52.035 25.601 -51.232 1.00 27.43 91 LEU A N 1
ATOM 523 C CA . LEU A 1 112 ? 52.489 24.552 -50.356 1.00 27.44 91 LEU A CA 1
ATOM 524 C C . LEU A 1 112 ? 52.752 23.282 -51.139 1.00 28.64 91 LEU A C 1
ATOM 525 O O . LEU A 1 112 ? 53.781 22.627 -50.915 1.00 28.94 91 LEU A O 1
ATOM 530 N N . TYR A 1 113 ? 51.830 22.927 -52.043 1.00 28.19 92 TYR A N 1
ATOM 531 C CA . TYR A 1 113 ? 52.021 21.735 -52.861 1.00 31.14 92 TYR A CA 1
ATOM 532 C C . TYR A 1 113 ? 53.305 21.793 -53.676 1.00 29.94 92 TYR A C 1
ATOM 533 O O . TYR A 1 113 ? 54.057 20.821 -53.713 1.00 31.72 92 TYR A O 1
ATOM 542 N N . SER A 1 114 ? 53.574 22.938 -54.289 1.00 28.88 93 SER A N 1
ATOM 543 C CA . SER A 1 114 ? 54.846 23.119 -54.976 1.00 28.79 93 SER A CA 1
ATOM 544 C C . SER A 1 114 ? 56.025 22.861 -54.047 1.00 28.17 93 SER A C 1
ATOM 545 O O . SER A 1 114 ? 56.949 22.102 -54.378 1.00 27.85 93 SER A O 1
ATOM 548 N N . LEU A 1 115 ? 55.987 23.495 -52.876 1.00 29.23 94 LEU A N 1
ATOM 549 C CA . LEU A 1 115 ? 57.093 23.418 -51.914 1.00 29.04 94 LEU A CA 1
ATOM 550 C C . LEU A 1 115 ? 57.330 21.988 -51.472 1.00 30.47 94 LEU A C 1
ATOM 551 O O . LEU A 1 115 ? 58.485 21.519 -51.476 1.00 30.31 94 LEU A O 1
ATOM 556 N N . LEU A 1 116 ? 56.231 21.267 -51.148 1.00 29.73 95 LEU A N 1
ATOM 557 C CA . LEU A 1 116 ? 56.342 19.864 -50.744 1.00 27.38 95 LEU A CA 1
ATOM 558 C C . LEU A 1 116 ? 56.882 18.994 -51.882 1.00 26.69 95 LEU A C 1
ATOM 559 O O . LEU A 1 116 ? 57.797 18.160 -51.690 1.00 25.91 95 LEU A O 1
ATOM 564 N N . HIS A 1 117 ? 56.288 19.146 -53.055 1.00 26.86 96 HIS A N 1
ATOM 565 C CA . HIS A 1 117 ? 56.777 18.427 -54.239 1.00 28.74 96 HIS A CA 1
ATOM 566 C C . HIS A 1 117 ? 58.223 18.716 -54.605 1.00 28.83 96 HIS A C 1
ATOM 567 O O . HIS A 1 117 ? 59.035 17.802 -54.773 1.00 31.54 96 HIS A O 1
ATOM 574 N N . LEU A 1 118 ? 58.560 19.985 -54.737 1.00 28.01 97 LEU A N 1
ATOM 575 C CA . LEU A 1 118 ? 59.952 20.387 -55.006 1.00 28.19 97 LEU A CA 1
ATOM 576 C C . LEU A 1 118 ? 61.015 19.915 -53.992 1.00 29.13 97 LEU A C 1
ATOM 577 O O . LEU A 1 118 ? 62.075 19.459 -54.433 1.00 29.60 97 LEU A O 1
ATOM 582 N N . THR A 1 119 ? 60.767 20.008 -52.667 1.00 28.02 98 THR A N 1
ATOM 583 C CA . THR A 1 119 ? 61.832 19.681 -51.674 1.00 26.90 98 THR A CA 1
ATOM 584 C C . THR A 1 119 ? 61.980 18.202 -51.382 1.00 28.64 98 THR A C 1
ATOM 585 O O . THR A 1 119 ? 62.888 17.783 -50.648 1.00 30.00 98 THR A O 1
ATOM 589 N N . GLY A 1 120 ? 61.082 17.398 -51.946 1.00 28.69 99 GLY A N 1
ATOM 590 C CA . GLY A 1 120 ? 61.285 15.964 -51.984 1.00 29.04 99 GLY A CA 1
ATOM 591 C C . GLY A 1 120 ? 60.304 15.123 -51.170 1.00 29.51 99 GLY A C 1
ATOM 592 O O . GLY A 1 120 ? 60.584 13.944 -50.938 1.00 28.68 99 GLY A O 1
ATOM 593 N N . TYR A 1 121 ? 59.185 15.709 -50.719 1.00 26.42 100 TYR A N 1
ATOM 594 C CA . TYR A 1 121 ? 58.150 14.934 -50.022 1.00 26.54 100 TYR A CA 1
ATOM 595 C C . TYR A 1 121 ? 57.447 13.993 -50.987 1.00 28.21 100 TYR A C 1
ATOM 596 O O . TYR A 1 121 ? 57.516 14.142 -52.226 1.00 27.96 100 TYR A O 1
ATOM 605 N N . ASP A 1 122 ? 56.743 13.028 -50.433 1.00 29.18 101 ASP A N 1
ATOM 606 C CA . ASP A 1 122 ? 56.122 12.005 -51.254 1.00 31.25 101 ASP A CA 1
ATOM 607 C C . ASP A 1 122 ? 54.801 12.557 -51.751 1.00 31.77 101 ASP A C 1
ATOM 608 O O . ASP A 1 122 ? 53.738 12.234 -51.210 1.00 33.06 101 ASP A O 1
ATOM 613 N N . LEU A 1 123 ? 54.893 13.387 -52.788 1.00 31.50 102 LEU A N 1
ATOM 614 C CA . LEU A 1 123 ? 53.759 14.054 -53.412 1.00 31.25 102 LEU A CA 1
ATOM 615 C C . LEU A 1 123 ? 54.147 14.187 -54.879 1.00 32.66 102 LEU A C 1
ATOM 616 O O . LEU A 1 123 ? 54.738 15.190 -55.281 1.00 32.23 102 LEU A O 1
ATOM 621 N N . PRO A 1 124 ? 53.850 13.148 -55.679 1.00 32.41 103 PRO A N 1
ATOM 622 C CA . PRO A 1 124 ? 54.292 13.085 -57.063 1.00 33.86 103 PRO A CA 1
ATOM 623 C C . PRO A 1 124 ? 53.647 14.162 -57.942 1.00 34.07 103 PRO A C 1
ATOM 624 O O . PRO A 1 124 ? 52.593 14.701 -57.591 1.00 33.09 103 PRO A O 1
ATOM 628 N N . ILE A 1 125 ? 54.260 14.464 -59.084 1.00 35.15 104 ILE A N 1
ATOM 629 C CA . ILE A 1 125 ? 53.644 15.408 -60.037 1.00 35.86 104 ILE A CA 1
ATOM 630 C C . ILE A 1 125 ? 52.221 14.979 -60.520 1.00 36.84 104 ILE A C 1
ATOM 631 O O . ILE A 1 125 ? 51.346 15.827 -60.788 1.00 35.81 104 ILE A O 1
ATOM 636 N N . GLU A 1 126 ? 51.974 13.680 -60.629 1.00 37.16 105 GLU A N 1
ATOM 637 C CA . GLU A 1 126 ? 50.637 13.228 -61.024 1.00 37.83 105 GLU A CA 1
ATOM 638 C C . GLU A 1 126 ? 49.577 13.852 -60.079 1.00 37.00 105 GLU A C 1
ATOM 639 O O . GLU A 1 126 ? 48.491 14.225 -60.528 1.00 35.61 105 GLU A O 1
ATOM 641 N N . GLU A 1 127 ? 49.911 14.006 -58.789 1.00 36.37 106 GLU A N 1
ATOM 642 C CA . GLU A 1 127 ? 48.987 14.654 -57.824 1.00 35.21 106 GLU A CA 1
ATOM 643 C C . GLU A 1 127 ? 48.773 16.138 -58.073 1.00 34.45 106 GLU A C 1
ATOM 644 O O . GLU A 1 127 ? 47.645 16.619 -57.960 1.00 34.20 106 GLU A O 1
ATOM 650 N N . LEU A 1 128 ? 49.846 16.869 -58.380 1.00 33.93 107 LEU A N 1
ATOM 651 C CA . LEU A 1 128 ? 49.713 18.286 -58.675 1.00 34.74 107 LEU A CA 1
ATOM 652 C C . LEU A 1 128 ? 48.835 18.498 -59.900 1.00 35.06 107 LEU A C 1
ATOM 653 O O . LEU A 1 128 ? 48.024 19.436 -59.917 1.00 35.18 107 LEU A O 1
ATOM 658 N N . LYS A 1 129 ? 49.005 17.641 -60.916 1.00 36.11 108 LYS A N 1
ATOM 659 C CA . LYS A 1 129 ? 48.122 17.619 -62.097 1.00 39.68 108 LYS A CA 1
ATOM 660 C C . LYS A 1 129 ? 46.664 17.394 -61.695 1.00 42.21 108 LYS A C 1
ATOM 661 O O . LYS A 1 129 ? 45.748 17.893 -62.364 1.00 43.81 108 LYS A O 1
ATOM 667 N N . ASN A 1 130 ? 46.465 16.655 -60.603 1.00 37.86 109 ASN A N 1
ATOM 668 C CA . ASN A 1 130 ? 45.131 16.381 -60.080 1.00 38.47 109 ASN A CA 1
ATOM 669 C C . ASN A 1 130 ? 44.606 17.352 -59.026 1.00 35.72 109 ASN A C 1
ATOM 670 O O . ASN A 1 130 ? 43.689 17.025 -58.285 1.00 34.04 109 ASN A O 1
ATOM 675 N N . PHE A 1 131 ? 45.176 18.548 -58.999 1.00 34.97 110 PHE A N 1
ATOM 676 C CA . PHE A 1 131 ? 44.665 19.649 -58.180 1.00 34.82 110 PHE A CA 1
ATOM 677 C C . PHE A 1 131 ? 43.140 19.780 -58.195 1.00 33.62 110 PHE A C 1
ATOM 678 O O . PHE A 1 131 ? 42.533 19.888 -59.261 1.00 34.96 110 PHE A O 1
ATOM 686 N N . ARG A 1 132 ? 42.534 19.769 -57.009 1.00 31.24 111 ARG A N 1
ATOM 687 C CA . ARG A 1 132 ? 41.119 20.088 -56.846 1.00 33.46 111 ARG A CA 1
ATOM 688 C C . ARG A 1 132 ? 40.178 19.023 -57.439 1.00 34.45 111 ARG A C 1
ATOM 689 O O . ARG A 1 132 ? 39.002 19.302 -57.656 1.00 33.60 111 ARG A O 1
ATOM 697 N N . GLN A 1 133 ? 40.715 17.837 -57.734 1.00 36.26 112 GLN A N 1
ATOM 698 C CA . GLN A 1 133 ? 39.925 16.683 -58.245 1.00 36.91 112 GLN A CA 1
ATOM 699 C C . GLN A 1 133 ? 39.627 15.669 -57.125 1.00 35.86 112 GLN A C 1
ATOM 700 O O . GLN A 1 133 ? 40.428 15.501 -56.185 1.00 35.41 112 GLN A O 1
ATOM 706 N N . LEU A 1 134 ? 38.474 15.004 -57.230 1.00 34.37 113 LEU A N 1
ATOM 707 C CA . LEU A 1 134 ? 37.989 14.081 -56.208 1.00 33.24 113 LEU A CA 1
ATOM 708 C C . LEU A 1 134 ? 39.059 13.059 -55.815 1.00 34.42 113 LEU A C 1
ATOM 709 O O . LEU A 1 134 ? 39.619 12.390 -56.679 1.00 34.45 113 LEU A O 1
ATOM 714 N N . HIS A 1 135 ? 39.327 12.943 -54.509 1.00 36.96 114 HIS A N 1
ATOM 715 C CA . HIS A 1 135 ? 40.332 11.999 -53.972 1.00 37.24 114 HIS A CA 1
ATOM 716 C C . HIS A 1 135 ? 41.778 12.266 -54.352 1.00 37.64 114 HIS A C 1
ATOM 717 O O . HIS A 1 135 ? 42.642 11.430 -54.078 1.00 40.55 114 HIS A O 1
ATOM 724 N N . SER A 1 136 ? 42.081 13.404 -54.980 1.00 35.31 115 SER A N 1
ATOM 725 C CA . SER A 1 136 ? 43.483 13.742 -55.172 1.00 36.60 115 SER A CA 1
ATOM 726 C C . SER A 1 136 ? 44.102 14.100 -53.802 1.00 36.81 115 SER A C 1
ATOM 727 O O . SER A 1 136 ? 43.396 14.427 -52.829 1.00 37.06 115 SER A O 1
ATOM 730 N N . LYS A 1 137 ? 45.425 14.041 -53.740 1.00 37.27 116 LYS A N 1
ATOM 731 C CA . LYS A 1 137 ? 46.145 14.513 -52.558 1.00 36.28 116 LYS A CA 1
ATOM 732 C C . LYS A 1 137 ? 46.440 16.003 -52.633 1.00 35.03 116 LYS A C 1
ATOM 733 O O . LYS A 1 137 ? 47.267 16.529 -51.880 1.00 35.86 116 LYS A O 1
ATOM 739 N N . THR A 1 138 ? 45.710 16.691 -53.506 1.00 32.72 117 THR A N 1
ATOM 740 C CA . THR A 1 138 ? 45.862 18.118 -53.692 1.00 31.36 117 THR A CA 1
ATOM 741 C C . THR A 1 138 ? 44.502 18.842 -53.689 1.00 32.16 117 THR A C 1
ATOM 742 O O . THR A 1 138 ? 44.151 19.522 -54.670 1.00 32.08 117 THR A O 1
ATOM 746 N N . PRO A 1 139 ? 43.731 18.701 -52.582 1.00 31.36 118 PRO A N 1
ATOM 747 C CA . PRO A 1 139 ? 42.485 19.459 -52.375 1.00 31.00 118 PRO A CA 1
ATOM 748 C C . PRO A 1 139 ? 42.669 20.973 -52.522 1.00 30.98 118 PRO A C 1
ATOM 749 O O . PRO A 1 139 ? 43.796 21.479 -52.339 1.00 30.82 118 PRO A O 1
ATOM 753 N N . GLY A 1 140 ? 41.548 21.677 -52.771 1.00 30.04 119 GLY A N 1
ATOM 754 C CA . GLY A 1 140 ? 41.494 23.134 -52.893 1.00 28.64 119 GLY A CA 1
ATOM 755 C C . GLY A 1 140 ? 42.158 23.924 -51.781 1.00 29.82 119 GLY A C 1
ATOM 756 O O . GLY A 1 140 ? 42.832 24.907 -52.076 1.00 30.08 119 GLY A O 1
ATOM 757 N N . HIS A 1 141 ? 41.927 23.524 -50.520 1.00 28.29 120 HIS A N 1
ATOM 758 C CA . HIS A 1 141 ? 42.670 24.032 -49.372 1.00 30.15 120 HIS A CA 1
ATOM 759 C C . HIS A 1 141 ? 43.389 22.856 -48.762 1.00 28.87 120 HIS A C 1
ATOM 760 O O . HIS A 1 141 ? 42.866 21.719 -48.808 1.00 29.27 120 HIS A O 1
ATOM 767 N N . PRO A 1 142 ? 44.601 23.084 -48.228 1.00 27.66 121 PRO A N 1
ATOM 768 C CA . PRO A 1 142 ? 45.348 21.920 -47.734 1.00 28.57 121 PRO A CA 1
ATOM 769 C C . PRO A 1 142 ? 44.655 21.196 -46.563 1.00 28.36 121 PRO A C 1
ATOM 770 O O . PRO A 1 142 ? 43.962 21.847 -45.733 1.00 29.04 121 PRO A O 1
ATOM 774 N N . GLU A 1 143 ? 44.849 19.874 -46.506 1.00 27.24 122 GLU A N 1
ATOM 775 C CA . GLU A 1 143 ? 44.173 19.036 -45.512 1.00 27.19 122 GLU A CA 1
ATOM 776 C C . GLU A 1 143 ? 45.163 18.140 -44.785 1.00 26.16 122 GLU A C 1
ATOM 777 O O . GLU A 1 143 ? 45.850 17.309 -45.384 1.00 27.18 122 GLU A O 1
ATOM 783 N N . TYR A 1 144 ? 45.260 18.340 -43.489 1.00 24.94 123 TYR A N 1
ATOM 784 C CA . TYR A 1 144 ? 46.031 17.455 -42.621 1.00 25.99 123 TYR A CA 1
ATOM 785 C C . TYR A 1 144 ? 45.538 16.011 -42.752 1.00 27.09 123 TYR A C 1
ATOM 786 O O . TYR A 1 144 ? 44.338 15.756 -42.791 1.00 27.39 123 TYR A O 1
ATOM 795 N N . GLY A 1 145 ? 46.466 15.070 -42.867 1.00 30.43 124 GLY A N 1
ATOM 796 C CA . GLY A 1 145 ? 46.094 13.655 -42.963 1.00 31.28 124 GLY A CA 1
ATOM 797 C C . GLY A 1 145 ? 45.955 13.162 -44.379 1.00 34.12 124 GLY A C 1
ATOM 798 O O . GLY A 1 145 ? 46.028 11.975 -44.613 1.00 39.27 124 GLY A O 1
ATOM 799 N N . ILE A 1 146 ? 45.749 14.074 -45.328 1.00 34.99 125 ILE A N 1
ATOM 800 C CA . ILE A 1 146 ? 45.598 13.702 -46.711 1.00 34.54 125 ILE A CA 1
ATOM 801 C C . ILE A 1 146 ? 46.923 13.735 -47.464 1.00 35.26 125 ILE A C 1
ATOM 802 O O . ILE A 1 146 ? 47.177 12.915 -48.336 1.00 36.20 125 ILE A O 1
ATOM 807 N N . THR A 1 147 ? 47.767 14.688 -47.108 1.00 33.41 126 THR A N 1
ATOM 808 C CA . THR A 1 147 ? 48.917 15.035 -47.883 1.00 31.91 126 THR A CA 1
ATOM 809 C C . THR A 1 147 ? 50.097 15.044 -46.933 1.00 32.02 126 THR A C 1
ATOM 810 O O . THR A 1 147 ? 50.018 15.651 -45.875 1.00 30.76 126 THR A O 1
ATOM 814 N N . PRO A 1 148 ? 51.193 14.351 -47.293 1.00 30.76 127 PRO A N 1
ATOM 815 C CA . PRO A 1 148 ? 52.327 14.321 -46.376 1.00 29.94 127 PRO A CA 1
ATOM 816 C C . PRO A 1 148 ? 52.929 15.724 -46.252 1.00 29.04 127 PRO A C 1
ATOM 817 O O . PRO A 1 148 ? 53.014 16.461 -47.245 1.00 28.21 127 PRO A O 1
ATOM 821 N N . GLY A 1 149 ? 53.288 16.099 -45.029 1.00 27.87 128 GLY A N 1
ATOM 822 C CA . GLY A 1 149 ? 53.885 17.391 -44.758 1.00 28.14 128 GLY A CA 1
ATOM 823 C C . GLY A 1 149 ? 52.844 18.468 -44.491 1.00 29.15 128 GLY A C 1
ATOM 824 O O . GLY A 1 149 ? 53.198 19.562 -44.082 1.00 31.29 128 GLY A O 1
ATOM 825 N N . VAL A 1 150 ? 51.564 18.195 -44.760 1.00 28.12 129 VAL A N 1
ATOM 826 C CA . VAL A 1 150 ? 50.524 19.179 -44.407 1.00 26.48 129 VAL A CA 1
ATOM 827 C C . VAL A 1 150 ? 50.223 19.090 -42.878 1.00 25.67 129 VAL A C 1
ATOM 828 O O . VAL A 1 150 ? 49.706 18.072 -42.409 1.00 24.05 129 VAL A O 1
ATOM 832 N N . GLU A 1 151 ? 50.566 20.150 -42.130 1.00 24.91 130 GLU A N 1
ATOM 833 C CA . GLU A 1 151 ? 50.568 20.101 -40.652 1.00 26.10 130 GLU A CA 1
ATOM 834 C C . GLU A 1 151 ? 49.207 20.344 -40.013 1.00 25.74 130 GLU A C 1
ATOM 835 O O . GLU A 1 151 ? 48.961 19.985 -38.858 1.00 25.60 130 GLU A O 1
ATOM 841 N N . THR A 1 152 ? 48.355 21.035 -40.749 1.00 25.31 131 THR A N 1
ATOM 842 C CA . THR A 1 152 ? 47.043 21.378 -40.276 1.00 26.83 131 THR A CA 1
ATOM 843 C C . THR A 1 152 ? 46.107 21.642 -41.464 1.00 27.86 131 THR A C 1
ATOM 844 O O . THR A 1 152 ? 46.550 21.739 -42.602 1.00 30.12 131 THR A O 1
ATOM 848 N N . THR A 1 153 ? 44.817 21.749 -41.201 1.00 28.91 132 THR A N 1
ATOM 849 C CA . THR A 1 153 ? 43.848 22.100 -42.230 1.00 31.02 132 THR A CA 1
ATOM 850 C C . THR A 1 153 ? 43.354 23.539 -42.091 1.00 33.32 132 THR A C 1
ATOM 851 O O . THR A 1 153 ? 42.774 23.911 -41.080 1.00 33.18 132 THR A O 1
ATOM 855 N N . THR A 1 154 ? 43.559 24.311 -43.149 1.00 38.57 133 THR A N 1
ATOM 856 C CA . THR A 1 154 ? 43.272 25.738 -43.190 1.00 43.46 133 THR A CA 1
ATOM 857 C C . THR A 1 154 ? 42.344 26.013 -44.367 1.00 50.42 133 THR A C 1
ATOM 858 O O . THR A 1 154 ? 42.212 25.184 -45.275 1.00 52.89 133 THR A O 1
ATOM 862 N N . GLY A 1 155 ? 41.736 27.197 -44.350 1.00 53.68 134 GLY A N 1
ATOM 863 C CA . GLY A 1 155 ? 40.687 27.563 -45.290 1.00 49.27 134 GLY A CA 1
ATOM 864 C C . GLY A 1 155 ? 39.944 28.733 -44.684 1.00 45.82 134 GLY A C 1
ATOM 865 O O . GLY A 1 155 ? 40.004 29.826 -45.212 1.00 43.28 134 GLY A O 1
ATOM 866 N N . PRO A 1 156 ? 39.253 28.519 -43.548 1.00 45.12 135 PRO A N 1
ATOM 867 C CA . PRO A 1 156 ? 38.697 29.680 -42.860 1.00 42.35 135 PRO A CA 1
ATOM 868 C C . PRO A 1 156 ? 39.857 30.505 -42.278 1.00 38.91 135 PRO A C 1
ATOM 869 O O . PRO A 1 156 ? 40.682 29.974 -41.524 1.00 42.39 135 PRO A O 1
ATOM 873 N N . LEU A 1 157 ? 39.923 31.780 -42.637 1.00 33.83 136 LEU A N 1
ATOM 874 C CA . LEU A 1 157 ? 41.084 32.635 -42.344 1.00 31.72 136 LEU A CA 1
ATOM 875 C C . LEU A 1 157 ? 41.365 32.825 -40.841 1.00 30.70 136 LEU A C 1
ATOM 876 O O . LEU A 1 157 ? 40.476 32.699 -40.022 1.00 30.57 136 LEU A O 1
ATOM 881 N N . GLY A 1 158 ? 42.627 33.046 -40.499 1.00 30.62 137 GLY A N 1
ATOM 882 C CA . GLY A 1 158 ? 43.037 33.366 -39.148 1.00 28.29 137 GLY A CA 1
ATOM 883 C C . GLY A 1 158 ? 43.354 32.170 -38.281 1.00 28.30 137 GLY A C 1
ATOM 884 O O . GLY A 1 158 ? 44.221 32.270 -37.422 1.00 27.95 137 GLY A O 1
ATOM 885 N N . GLN A 1 159 ? 42.623 31.062 -38.470 1.00 26.04 138 GLN A N 1
ATOM 886 C CA . GLN A 1 159 ? 42.810 29.850 -37.699 1.00 26.57 138 GLN A CA 1
ATOM 887 C C . GLN A 1 159 ? 44.192 29.164 -37.833 1.00 26.14 138 GLN A C 1
ATOM 888 O O . GLN A 1 159 ? 44.756 28.630 -36.838 1.00 24.34 138 GLN A O 1
ATOM 894 N N . GLY A 1 160 ? 44.719 29.138 -39.045 1.00 24.26 139 GLY A N 1
ATOM 895 C CA . GLY A 1 160 ? 46.095 28.626 -39.211 1.00 24.95 139 GLY A CA 1
ATOM 896 C C . GLY A 1 160 ? 47.076 29.355 -38.287 1.00 24.72 139 GLY A C 1
ATOM 897 O O . GLY A 1 160 ? 48.021 28.764 -37.747 1.00 23.92 139 GLY A O 1
ATOM 898 N N . LEU A 1 161 ? 46.855 30.641 -38.090 1.00 24.42 140 LEU A N 1
ATOM 899 C CA . LEU A 1 161 ? 47.821 31.441 -37.345 1.00 25.74 140 LEU A CA 1
ATOM 900 C C . LEU A 1 161 ? 47.677 31.047 -35.873 1.00 24.30 140 LEU A C 1
ATOM 901 O O . LEU A 1 161 ? 48.665 30.864 -35.152 1.00 25.34 140 LEU A O 1
ATOM 906 N N . ALA A 1 162 ? 46.433 30.853 -35.467 1.00 24.04 141 ALA A N 1
ATOM 907 C CA . ALA A 1 162 ? 46.103 30.378 -34.125 1.00 22.33 141 ALA A CA 1
ATOM 908 C C . ALA A 1 162 ? 46.639 28.959 -33.911 1.00 22.59 141 ALA A C 1
ATOM 909 O O . ALA A 1 162 ? 47.179 28.647 -32.857 1.00 23.46 141 ALA A O 1
ATOM 911 N N . ASN A 1 163 ? 46.478 28.093 -34.910 1.00 22.96 142 ASN A N 1
ATOM 912 C CA . ASN A 1 163 ? 47.124 26.772 -34.914 1.00 22.93 142 ASN A CA 1
ATOM 913 C C . ASN A 1 163 ? 48.605 26.912 -34.667 1.00 22.61 142 ASN A C 1
ATOM 914 O O . ASN A 1 163 ? 49.159 26.253 -33.790 1.00 23.77 142 ASN A O 1
ATOM 919 N N . ALA A 1 164 ? 49.266 27.758 -35.456 1.00 22.73 143 ALA A N 1
ATOM 920 C CA . ALA A 1 164 ? 50.722 27.975 -35.273 1.00 21.53 143 ALA A CA 1
ATOM 921 C C . ALA A 1 164 ? 51.117 28.387 -33.840 1.00 20.94 143 ALA A C 1
ATOM 922 O O . ALA A 1 164 ? 52.118 27.915 -33.287 1.00 22.87 143 ALA A O 1
ATOM 924 N N . VAL A 1 165 ? 50.379 29.314 -33.257 1.00 20.66 144 VAL A N 1
ATOM 925 C CA . VAL A 1 165 ? 50.604 29.726 -31.874 1.00 19.77 144 VAL A CA 1
ATOM 926 C C . VAL A 1 165 ? 50.563 28.526 -30.917 1.00 19.97 144 VAL A C 1
ATOM 927 O O . VAL A 1 165 ? 51.408 28.424 -30.002 1.00 19.71 144 VAL A O 1
ATOM 931 N N . GLY A 1 166 ? 49.592 27.621 -31.140 1.00 20.00 145 GLY A N 1
ATOM 932 C CA . GLY A 1 166 ? 49.430 26.450 -30.296 1.00 19.86 145 GLY A CA 1
ATOM 933 C C . GLY A 1 166 ? 50.584 25.488 -30.533 1.00 20.83 145 GLY A C 1
ATOM 934 O O . GLY A 1 166 ? 51.102 24.900 -29.591 1.00 20.55 145 GLY A O 1
ATOM 935 N N . MET A 1 167 ? 51.044 25.365 -31.783 1.00 20.85 146 MET A N 1
ATOM 936 C CA . MET A 1 167 ? 52.269 24.542 -32.025 1.00 20.96 146 MET A CA 1
ATOM 937 C C . MET A 1 167 ? 53.531 25.129 -31.359 1.00 22.52 146 MET A C 1
ATOM 938 O O . MET A 1 167 ? 54.418 24.354 -30.925 1.00 22.89 146 MET A O 1
ATOM 943 N N . ALA A 1 168 ? 53.673 26.466 -31.377 1.00 21.61 147 ALA A N 1
ATOM 944 C CA . ALA A 1 168 ? 54.848 27.081 -30.787 1.00 22.31 147 ALA A CA 1
ATOM 945 C C . ALA A 1 168 ? 54.745 26.905 -29.280 1.00 22.01 147 ALA A C 1
ATOM 946 O O . ALA A 1 168 ? 55.710 26.567 -28.615 1.00 22.79 147 ALA A O 1
ATOM 948 N N . LEU A 1 169 ? 53.565 27.125 -28.746 1.00 23.05 148 LEU A N 1
ATOM 949 C CA . LEU A 1 169 ? 53.349 26.854 -27.306 1.00 22.50 148 LEU A CA 1
ATOM 950 C C . LEU A 1 169 ? 53.724 25.403 -26.917 1.00 22.78 148 LEU A C 1
ATOM 951 O O . LEU A 1 169 ? 54.379 25.181 -25.902 1.00 23.20 148 LEU A O 1
ATOM 956 N N . GLY A 1 170 ? 53.284 24.433 -27.717 1.00 22.82 149 GLY A N 1
ATOM 957 C CA . GLY A 1 170 ? 53.676 23.027 -27.554 1.00 23.54 149 GLY A CA 1
ATOM 958 C C . GLY A 1 170 ? 55.178 22.805 -27.525 1.00 23.89 149 GLY A C 1
ATOM 959 O O . GLY A 1 170 ? 55.667 22.188 -26.612 1.00 24.48 149 GLY A O 1
ATOM 960 N N . GLU A 1 171 ? 55.900 23.281 -28.546 1.00 24.33 150 GLU A N 1
ATOM 961 C CA . GLU A 1 171 ? 57.355 23.176 -28.555 1.00 25.58 150 GLU A CA 1
ATOM 962 C C . GLU A 1 171 ? 57.979 23.796 -27.293 1.00 25.51 150 GLU A C 1
ATOM 963 O O . GLU A 1 171 ? 58.894 23.209 -26.735 1.00 26.10 150 GLU A O 1
ATOM 969 N N . ALA A 1 172 ? 57.513 24.970 -26.870 1.00 24.10 151 ALA A N 1
ATOM 970 C CA . ALA A 1 172 ? 58.134 25.657 -25.694 1.00 25.49 151 ALA A CA 1
ATOM 971 C C . ALA A 1 172 ? 57.836 24.892 -24.397 1.00 25.80 151 ALA A C 1
ATOM 972 O O . ALA A 1 172 ? 58.677 24.784 -23.502 1.00 26.98 151 ALA A O 1
ATOM 974 N N . LEU A 1 173 ? 56.644 24.321 -24.304 1.00 25.58 152 LEU A N 1
ATOM 975 C CA . LEU A 1 173 ? 56.285 23.578 -23.100 1.00 25.55 152 LEU A CA 1
ATOM 976 C C . LEU A 1 173 ? 57.086 22.255 -23.005 1.00 25.48 152 LEU A C 1
ATOM 977 O O . LEU A 1 173 ? 57.686 21.944 -21.958 1.00 24.84 152 LEU A O 1
ATOM 982 N N . LEU A 1 174 ? 57.100 21.497 -24.102 1.00 25.84 153 LEU A N 1
ATOM 983 C CA . LEU A 1 174 ? 57.905 20.263 -24.178 1.00 25.66 153 LEU A CA 1
ATOM 984 C C . LEU A 1 174 ? 59.366 20.486 -23.843 1.00 26.71 153 LEU A C 1
ATOM 985 O O . LEU A 1 174 ? 59.947 19.690 -23.115 1.00 28.65 153 LEU A O 1
ATOM 990 N N . ALA A 1 175 ? 59.950 21.567 -24.364 1.00 26.47 154 ALA A N 1
ATOM 991 C CA . ALA A 1 175 ? 61.336 21.870 -24.129 1.00 25.95 154 ALA A CA 1
ATOM 992 C C . ALA A 1 175 ? 61.597 22.147 -22.678 1.00 27.21 154 ALA A C 1
ATOM 993 O O . ALA A 1 175 ? 62.533 21.573 -22.073 1.00 26.33 154 ALA A O 1
ATOM 995 N N . ALA A 1 176 ? 60.784 23.026 -22.105 1.00 27.71 155 ALA A N 1
ATOM 996 C CA . ALA A 1 176 ? 60.902 23.330 -20.693 1.00 28.27 155 ALA A CA 1
ATOM 997 C C . ALA A 1 176 ? 60.729 22.040 -19.875 1.00 29.37 155 ALA A C 1
ATOM 998 O O . ALA A 1 176 ? 61.409 21.860 -18.886 1.00 29.79 155 ALA A O 1
ATOM 1000 N N . GLU A 1 177 ? 59.848 21.135 -20.316 1.00 28.53 156 GLU A N 1
ATOM 1001 C CA . GLU A 1 177 ? 59.586 19.909 -19.577 1.00 28.68 156 GLU A CA 1
ATOM 1002 C C . GLU A 1 177 ? 60.740 18.866 -19.738 1.00 29.64 156 GLU A C 1
ATOM 1003 O O . GLU A 1 177 ? 61.237 18.297 -18.744 1.00 29.20 156 GLU A O 1
ATOM 1009 N N . PHE A 1 178 ? 61.199 18.669 -20.974 1.00 28.48 157 PHE A N 1
ATOM 1010 C CA . PHE A 1 178 ? 62.110 17.558 -21.299 1.00 29.53 157 PHE A CA 1
ATOM 1011 C C . PHE A 1 178 ? 63.601 17.866 -21.441 1.00 30.99 157 PHE A C 1
ATOM 1012 O O . PHE A 1 178 ? 64.430 17.008 -21.117 1.00 32.27 157 PHE A O 1
ATOM 1020 N N . ASN A 1 179 ? 63.959 19.043 -21.941 1.00 30.54 158 ASN A N 1
ATOM 1021 C CA . ASN A 1 179 ? 65.389 19.338 -22.134 1.00 33.04 158 ASN A CA 1
ATOM 1022 C C . ASN A 1 179 ? 66.120 19.302 -20.814 1.00 33.96 158 ASN A C 1
ATOM 1023 O O . ASN A 1 179 ? 65.580 19.749 -19.797 1.00 34.88 158 ASN A O 1
ATOM 1028 N N . ARG A 1 180 ? 67.340 18.757 -20.831 1.00 34.79 159 ARG A N 1
ATOM 1029 C CA . ARG A 1 180 ? 68.184 18.773 -19.627 1.00 36.30 159 ARG A CA 1
ATOM 1030 C C . ARG A 1 180 ? 69.472 19.552 -19.902 1.00 36.57 159 ARG A C 1
ATOM 1031 O O . ARG A 1 180 ? 69.808 19.790 -21.046 1.00 34.68 159 ARG A O 1
ATOM 1039 N N . ASP A 1 181 ? 70.159 19.969 -18.847 1.00 39.03 160 ASP A N 1
ATOM 1040 C CA . ASP A 1 181 ? 71.404 20.732 -18.997 1.00 41.59 160 ASP A CA 1
ATOM 1041 C C . ASP A 1 181 ? 72.424 20.011 -19.858 1.00 40.43 160 ASP A C 1
ATOM 1042 O O . ASP A 1 181 ? 73.130 20.644 -20.643 1.00 41.11 160 ASP A O 1
ATOM 1047 N N . ASP A 1 182 ? 72.479 18.689 -19.749 1.00 40.08 161 ASP A N 1
ATOM 1048 C CA . ASP A 1 182 ? 73.452 17.938 -20.548 1.00 41.27 161 ASP A CA 1
ATOM 1049 C C . ASP A 1 182 ? 72.855 17.233 -21.768 1.00 39.56 161 ASP A C 1
ATOM 1050 O O . ASP A 1 182 ? 73.565 16.481 -22.428 1.00 37.43 161 ASP A O 1
ATOM 1055 N N . ALA A 1 183 ? 71.563 17.445 -22.069 1.00 37.00 162 ALA A N 1
ATOM 1056 C CA . ALA A 1 183 ? 70.959 16.774 -23.241 1.00 35.84 162 ALA A CA 1
ATOM 1057 C C . ALA A 1 183 ? 69.652 17.431 -23.687 1.00 34.36 162 ALA A C 1
ATOM 1058 O O . ALA A 1 183 ? 68.650 17.376 -22.995 1.00 34.42 162 ALA A O 1
ATOM 1060 N N . LYS A 1 184 ? 69.692 18.018 -24.864 1.00 32.74 163 LYS A N 1
ATOM 1061 C CA . LYS A 1 184 ? 68.578 18.752 -25.439 1.00 33.85 163 LYS A CA 1
ATOM 1062 C C . LYS A 1 184 ? 67.949 17.817 -26.471 1.00 32.90 163 LYS A C 1
ATOM 1063 O O . LYS A 1 184 ? 68.673 17.235 -27.273 1.00 34.09 163 LYS A O 1
ATOM 1069 N N . ILE A 1 185 ? 66.626 17.633 -26.408 1.00 29.34 164 ILE A N 1
ATOM 1070 C CA . ILE A 1 185 ? 65.891 16.898 -27.444 1.00 28.54 164 ILE A CA 1
ATOM 1071 C C . ILE A 1 185 ? 64.773 17.717 -28.122 1.00 28.79 164 ILE A C 1
ATOM 1072 O O . ILE A 1 185 ? 64.256 17.301 -29.188 1.00 30.02 164 ILE A O 1
ATOM 1077 N N . VAL A 1 186 ? 64.399 18.854 -27.521 1.00 28.08 165 VAL A N 1
ATOM 1078 C CA . VAL A 1 186 ? 63.384 19.736 -28.130 1.00 28.20 165 VAL A CA 1
ATOM 1079 C C . VAL A 1 186 ? 63.951 21.104 -28.523 1.00 28.50 165 VAL A C 1
ATOM 1080 O O . VAL A 1 186 ? 64.426 21.877 -27.666 1.00 28.09 165 VAL A O 1
ATOM 1084 N N . ASP A 1 187 ? 63.869 21.405 -29.816 1.00 27.46 166 ASP A N 1
ATOM 1085 C CA . ASP A 1 187 ? 64.346 22.679 -30.308 1.00 26.56 166 ASP A CA 1
ATOM 1086 C C . ASP A 1 187 ? 63.982 22.883 -31.781 1.00 25.89 166 ASP A C 1
ATOM 1087 O O . ASP A 1 187 ? 64.695 22.445 -32.711 1.00 23.97 166 ASP A O 1
ATOM 1092 N N . HIS A 1 188 ? 62.833 23.527 -31.993 1.00 24.23 167 HIS A N 1
ATOM 1093 C CA . HIS A 1 188 ? 62.400 23.799 -33.343 1.00 23.14 167 HIS A CA 1
ATOM 1094 C C . HIS A 1 188 ? 61.535 25.026 -33.401 1.00 23.31 167 HIS A C 1
ATOM 1095 O O . HIS A 1 188 ? 60.917 25.419 -32.390 1.00 21.99 167 HIS A O 1
ATOM 1102 N N . HIS A 1 189 ? 61.501 25.646 -34.585 1.00 22.49 168 HIS A N 1
ATOM 1103 C CA . HIS A 1 189 ? 60.719 26.867 -34.808 1.00 22.71 168 HIS A CA 1
ATOM 1104 C C . HIS A 1 189 ? 59.380 26.571 -35.386 1.00 21.70 168 HIS A C 1
ATOM 1105 O O . HIS A 1 189 ? 59.141 25.463 -35.860 1.00 20.81 168 HIS A O 1
ATOM 1112 N N . THR A 1 190 ? 58.473 27.544 -35.289 1.00 22.32 169 THR A N 1
ATOM 1113 C CA . THR A 1 190 ? 57.169 27.453 -35.921 1.00 24.10 169 THR A CA 1
ATOM 1114 C C . THR A 1 190 ? 57.007 28.650 -36.859 1.00 23.98 169 THR A C 1
ATOM 1115 O O . THR A 1 190 ? 57.069 29.788 -36.395 1.00 23.60 169 THR A O 1
ATOM 1119 N N . TYR A 1 191 ? 56.799 28.366 -38.148 1.00 23.06 170 TYR A N 1
ATOM 1120 C CA . TYR A 1 191 ? 56.701 29.364 -39.200 1.00 23.14 170 TYR A CA 1
ATOM 1121 C C . TYR A 1 191 ? 55.297 29.362 -39.704 1.00 25.37 170 TYR A C 1
ATOM 1122 O O . TYR A 1 191 ? 54.718 28.282 -39.922 1.00 25.67 170 TYR A O 1
ATOM 1131 N N . VAL A 1 192 ? 54.742 30.559 -39.922 1.00 24.98 171 VAL A N 1
ATOM 1132 C CA . VAL A 1 192 ? 53.423 30.667 -40.547 1.00 23.81 171 VAL A CA 1
ATOM 1133 C C . VAL A 1 192 ? 53.423 31.749 -41.630 1.00 24.52 171 VAL A C 1
ATOM 1134 O O . VAL A 1 192 ? 53.998 32.829 -41.458 1.00 23.68 171 VAL A O 1
ATOM 1138 N N . PHE A 1 193 ? 52.846 31.400 -42.781 1.00 25.88 172 PHE A N 1
ATOM 1139 C CA . PHE A 1 193 ? 52.612 32.335 -43.855 1.00 26.07 172 PHE A CA 1
ATOM 1140 C C . PHE A 1 193 ? 51.201 32.860 -43.655 1.00 27.98 172 PHE A C 1
ATOM 1141 O O . PHE A 1 193 ? 50.204 32.096 -43.414 1.00 28.12 172 PHE A O 1
ATOM 1149 N N . LEU A 1 194 ? 51.114 34.156 -43.853 1.00 27.51 173 LEU A N 1
ATOM 1150 C CA . LEU A 1 194 ? 49.981 34.930 -43.430 1.00 30.90 173 LEU A CA 1
ATOM 1151 C C . LEU A 1 194 ? 49.590 35.982 -44.481 1.00 30.66 173 LEU A C 1
ATOM 1152 O O . LEU A 1 194 ? 50.464 36.558 -45.110 1.00 31.64 173 LEU A O 1
ATOM 1157 N N . GLY A 1 195 ? 48.296 36.248 -44.659 1.00 32.55 174 GLY A N 1
ATOM 1158 C CA . GLY A 1 195 ? 47.833 37.333 -45.552 1.00 32.72 174 GLY A CA 1
ATOM 1159 C C . GLY A 1 195 ? 46.965 38.370 -44.838 1.00 33.45 174 GLY A C 1
ATOM 1160 O O . GLY A 1 195 ? 46.712 38.256 -43.638 1.00 32.31 174 GLY A O 1
ATOM 1161 N N . ASP A 1 196 ? 46.491 39.381 -45.570 1.00 33.34 175 ASP A N 1
ATOM 1162 C CA . ASP A 1 196 ? 45.663 40.467 -44.970 1.00 32.23 175 ASP A CA 1
ATOM 1163 C C . ASP A 1 196 ? 44.365 39.971 -44.348 1.00 30.60 175 ASP A C 1
ATOM 1164 O O . ASP A 1 196 ? 43.943 40.457 -43.292 1.00 30.54 175 ASP A O 1
ATOM 1169 N N . GLY A 1 197 ? 43.732 39.000 -44.996 1.00 29.35 176 GLY A N 1
ATOM 1170 C CA . GLY A 1 197 ? 42.540 38.359 -44.429 1.00 28.10 176 GLY A CA 1
ATOM 1171 C C . GLY A 1 197 ? 42.751 37.856 -43.011 1.00 27.91 176 GLY A C 1
ATOM 1172 O O . GLY A 1 197 ? 41.931 38.119 -42.123 1.00 28.41 176 GLY A O 1
ATOM 1182 N N . LEU A 1 199 ? 45.041 38.741 -40.816 1.00 26.99 178 LEU A N 1
ATOM 1183 C CA . LEU A 1 199 ? 45.220 39.889 -39.924 1.00 27.72 178 LEU A CA 1
ATOM 1184 C C . LEU A 1 199 ? 43.973 40.706 -39.578 1.00 27.27 178 LEU A C 1
ATOM 1185 O O . LEU A 1 199 ? 43.961 41.371 -38.535 1.00 27.93 178 LEU A O 1
ATOM 1190 N N . MET A 1 200 ? 42.943 40.655 -40.423 1.00 26.03 179 MET A N 1
ATOM 1191 C CA . MET A 1 200 ? 41.710 41.354 -40.144 1.00 27.70 179 MET A CA 1
ATOM 1192 C C . MET A 1 200 ? 40.867 40.539 -39.185 1.00 28.06 179 MET A C 1
ATOM 1193 O O . MET A 1 200 ? 40.131 41.107 -38.364 1.00 28.66 179 MET A O 1
ATOM 1198 N N . GLU A 1 201 ? 40.999 39.217 -39.261 1.00 27.56 180 GLU A N 1
ATOM 1199 C CA . GLU A 1 201 ? 40.148 38.346 -38.445 1.00 29.11 180 GLU A CA 1
ATOM 1200 C C . GLU A 1 201 ? 40.463 38.526 -36.975 1.00 28.30 180 GLU A C 1
ATOM 1201 O O . GLU A 1 201 ? 41.616 38.582 -36.607 1.00 28.67 180 GLU A O 1
ATOM 1207 N N . GLY A 1 202 ? 39.421 38.618 -36.153 1.00 28.94 181 GLY A N 1
ATOM 1208 C CA . GLY A 1 202 ? 39.561 38.800 -34.719 1.00 27.21 181 GLY A CA 1
ATOM 1209 C C . GLY A 1 202 ? 40.432 37.728 -34.108 1.00 28.31 181 GLY A C 1
ATOM 1210 O O . GLY A 1 202 ? 41.153 37.968 -33.131 1.00 27.74 181 GLY A O 1
ATOM 1211 N N . ILE A 1 203 ? 40.395 36.538 -34.688 1.00 28.92 182 ILE A N 1
ATOM 1212 C CA . ILE A 1 203 ? 41.223 35.450 -34.137 1.00 28.19 182 ILE A CA 1
ATOM 1213 C C . ILE A 1 203 ? 42.732 35.742 -34.177 1.00 26.74 182 ILE A C 1
ATOM 1214 O O . ILE A 1 203 ? 43.472 35.236 -33.328 1.00 26.68 182 ILE A O 1
ATOM 1219 N N . SER A 1 204 ? 43.209 36.549 -35.133 1.00 27.11 183 SER A N 1
ATOM 1220 C CA . SER A 1 204 ? 44.658 36.914 -35.132 1.00 25.90 183 SER A CA 1
ATOM 1221 C C . SER A 1 204 ? 44.964 37.738 -33.913 1.00 24.94 183 SER A C 1
ATOM 1222 O O . SER A 1 204 ? 45.989 37.569 -33.284 1.00 25.82 183 SER A O 1
ATOM 1225 N N . HIS A 1 205 ? 44.062 38.644 -33.568 1.00 24.54 184 HIS A N 1
ATOM 1226 C CA . HIS A 1 205 ? 44.210 39.393 -32.328 1.00 23.63 184 HIS A CA 1
ATOM 1227 C C . HIS A 1 205 ? 44.301 38.515 -31.121 1.00 23.14 184 HIS A C 1
ATOM 1228 O O . HIS A 1 205 ? 45.201 38.695 -30.306 1.00 23.31 184 HIS A O 1
ATOM 1235 N N . GLU A 1 206 ? 43.411 37.524 -30.996 1.00 21.65 185 GLU A N 1
ATOM 1236 C CA . GLU A 1 206 ? 43.426 36.666 -29.827 1.00 21.84 185 GLU A CA 1
ATOM 1237 C C . GLU A 1 206 ? 44.708 35.856 -29.757 1.00 21.54 185 GLU A C 1
ATOM 1238 O O . GLU A 1 206 ? 45.326 35.766 -28.709 1.00 22.48 185 GLU A O 1
ATOM 1244 N N . ALA A 1 207 ? 45.119 35.277 -30.878 1.00 21.33 186 ALA A N 1
ATOM 1245 C CA . ALA A 1 207 ? 46.289 34.430 -30.928 1.00 20.62 186 ALA A CA 1
ATOM 1246 C C . ALA A 1 207 ? 47.572 35.230 -30.748 1.00 21.80 186 ALA A C 1
ATOM 1247 O O . ALA A 1 207 ? 48.500 34.772 -30.078 1.00 21.72 186 ALA A O 1
ATOM 1249 N N . CYS A 1 208 ? 47.647 36.418 -31.339 1.00 22.52 187 CYS A N 1
ATOM 1250 C CA . CYS A 1 208 ? 48.928 37.126 -31.328 1.00 23.58 187 CYS A CA 1
ATOM 1251 C C . CYS A 1 208 ? 49.222 37.835 -30.015 1.00 24.76 187 CYS A C 1
ATOM 1252 O O . CYS A 1 208 ? 50.350 37.807 -29.534 1.00 26.04 187 CYS A O 1
ATOM 1255 N N . SER A 1 209 ? 48.177 38.389 -29.410 1.00 25.78 188 SER A N 1
ATOM 1256 C CA . SER A 1 209 ? 48.205 38.922 -28.061 1.00 25.45 188 SER A CA 1
ATOM 1257 C C . SER A 1 209 ? 48.678 37.878 -27.034 1.00 25.43 188 SER A C 1
ATOM 1258 O O . SER A 1 209 ? 49.562 38.144 -26.225 1.00 27.06 188 SER A O 1
ATOM 1261 N N . LEU A 1 210 ? 48.108 36.690 -27.091 1.00 24.69 189 LEU A N 1
ATOM 1262 C CA . LEU A 1 210 ? 48.518 35.576 -26.227 1.00 23.86 189 LEU A CA 1
ATOM 1263 C C . LEU A 1 210 ? 49.957 35.141 -26.451 1.00 23.04 189 LEU A C 1
ATOM 1264 O O . LEU A 1 210 ? 50.713 35.035 -25.473 1.00 23.28 189 LEU A O 1
ATOM 1269 N N . ALA A 1 211 ? 50.338 34.905 -27.715 1.00 21.62 190 ALA A N 1
ATOM 1270 C CA . ALA A 1 211 ? 51.731 34.558 -28.079 1.00 21.75 190 ALA A CA 1
ATOM 1271 C C . ALA A 1 211 ? 52.747 35.601 -27.584 1.00 23.20 190 ALA A C 1
ATOM 1272 O O . ALA A 1 211 ? 53.877 35.260 -27.153 1.00 22.47 190 ALA A O 1
ATOM 1274 N N . GLY A 1 212 ? 52.369 36.876 -27.690 1.00 22.69 191 GLY A N 1
ATOM 1275 C CA . GLY A 1 212 ? 53.235 37.949 -27.236 1.00 24.36 191 GLY A CA 1
ATOM 1276 C C . GLY A 1 212 ? 53.308 38.012 -25.722 1.00 26.02 191 GLY A C 1
ATOM 1277 O O . GLY A 1 212 ? 54.343 38.262 -25.195 1.00 28.31 191 GLY A O 1
ATOM 1278 N N . THR A 1 213 ? 52.214 37.764 -25.010 1.00 28.12 192 THR A N 1
ATOM 1279 C CA . THR A 1 213 ? 52.288 37.744 -23.541 1.00 28.11 192 THR A CA 1
ATOM 1280 C C . THR A 1 213 ? 53.123 36.565 -23.031 1.00 28.50 192 THR A C 1
ATOM 1281 O O . THR A 1 213 ? 53.883 36.683 -22.061 1.00 30.95 192 THR A O 1
ATOM 1285 N N . LEU A 1 214 ? 53.039 35.465 -23.758 1.00 27.23 193 LEU A N 1
ATOM 1286 C CA . LEU A 1 214 ? 53.743 34.240 -23.432 1.00 27.93 193 LEU A CA 1
ATOM 1287 C C . LEU A 1 214 ? 55.161 34.171 -23.992 1.00 27.78 193 LEU A C 1
ATOM 1288 O O . LEU A 1 214 ? 55.883 33.204 -23.727 1.00 28.79 193 LEU A O 1
ATOM 1293 N N . LYS A 1 215 ? 55.559 35.186 -24.760 1.00 27.64 194 LYS A N 1
ATOM 1294 C CA . LYS A 1 215 ? 56.955 35.361 -25.144 1.00 27.07 194 LYS A CA 1
ATOM 1295 C C . LYS A 1 215 ? 57.440 34.167 -25.958 1.00 27.86 194 LYS A C 1
ATOM 1296 O O . LYS A 1 215 ? 58.588 33.692 -25.780 1.00 28.48 194 LYS A O 1
ATOM 1302 N N . LEU A 1 216 ? 56.571 33.720 -26.877 1.00 27.01 195 LEU A N 1
ATOM 1303 C CA . LEU A 1 216 ? 56.821 32.588 -27.773 1.00 27.06 195 LEU A CA 1
ATOM 1304 C C . LEU A 1 216 ? 57.725 33.026 -28.916 1.00 27.67 195 LEU A C 1
ATOM 1305 O O . LEU A 1 216 ? 57.305 33.160 -30.068 1.00 26.52 195 LEU A O 1
ATOM 1310 N N . ASN A 1 217 ? 58.983 33.258 -28.571 1.00 27.59 196 ASN A N 1
ATOM 1311 C CA . ASN A 1 217 ? 59.934 33.832 -29.482 1.00 28.56 196 ASN A CA 1
ATOM 1312 C C . ASN A 1 217 ? 60.358 32.930 -30.652 1.00 28.42 196 ASN A C 1
ATOM 1313 O O . ASN A 1 217 ? 61.017 33.401 -31.556 1.00 25.86 196 ASN A O 1
ATOM 1318 N N . LYS A 1 218 ? 59.947 31.662 -30.651 1.00 27.18 197 LYS A N 1
ATOM 1319 C CA . LYS A 1 218 ? 60.361 30.770 -31.733 1.00 26.77 197 LYS A CA 1
ATOM 1320 C C . LYS A 1 218 ? 59.270 30.728 -32.806 1.00 26.34 197 LYS A C 1
ATOM 1321 O O . LYS A 1 218 ? 59.376 30.013 -33.783 1.00 25.08 197 LYS A O 1
ATOM 1327 N N . LEU A 1 219 ? 58.238 31.549 -32.620 1.00 26.09 198 LEU A N 1
ATOM 1328 C CA . LEU A 1 219 ? 57.180 31.686 -33.607 1.00 26.22 198 LEU A CA 1
ATOM 1329 C C . LEU A 1 219 ? 57.539 32.842 -34.552 1.00 26.26 198 LEU A C 1
ATOM 1330 O O . LEU A 1 219 ? 57.807 33.949 -34.100 1.00 25.39 198 LEU A O 1
ATOM 1335 N N . ILE A 1 220 ? 57.563 32.562 -35.856 1.00 26.66 199 ILE A N 1
ATOM 1336 C CA . ILE A 1 220 ? 58.011 33.534 -36.872 1.00 25.89 199 ILE A CA 1
ATOM 1337 C C . ILE A 1 220 ? 56.941 33.580 -37.979 1.00 26.03 199 ILE A C 1
ATOM 1338 O O . ILE A 1 220 ? 56.757 32.626 -38.704 1.00 24.93 199 ILE A O 1
ATOM 1343 N N . ALA A 1 221 ? 56.233 34.705 -38.069 1.00 26.12 200 ALA A N 1
ATOM 1344 C CA . ALA A 1 221 ? 55.162 34.908 -39.047 1.00 25.72 200 ALA A CA 1
ATOM 1345 C C . ALA A 1 221 ? 55.654 35.738 -40.226 1.00 27.38 200 ALA A C 1
ATOM 1346 O O . ALA A 1 221 ? 56.294 36.810 -40.038 1.00 26.74 200 ALA A O 1
ATOM 1348 N N . LEU A 1 222 ? 55.414 35.241 -41.435 1.00 26.64 201 LEU A N 1
ATOM 1349 C CA . LEU A 1 222 ? 55.821 36.003 -42.638 1.00 27.92 201 LEU A CA 1
ATOM 1350 C C . LEU A 1 222 ? 54.572 36.461 -43.387 1.00 27.05 201 LEU A C 1
ATOM 1351 O O . LEU A 1 222 ? 53.735 35.658 -43.804 1.00 28.13 201 LEU A O 1
ATOM 1356 N N . TYR A 1 223 ? 54.434 37.767 -43.510 1.00 27.64 202 TYR A N 1
ATOM 1357 C CA . TYR A 1 223 ? 53.173 38.364 -43.929 1.00 27.84 202 TYR A CA 1
ATOM 1358 C C . TYR A 1 223 ? 53.310 38.820 -45.362 1.00 29.25 202 TYR A C 1
ATOM 1359 O O . TYR A 1 223 ? 54.196 39.612 -45.704 1.00 26.86 202 TYR A O 1
ATOM 1368 N N . ASP A 1 224 ? 52.407 38.293 -46.192 1.00 30.44 203 ASP A N 1
ATOM 1369 C CA . ASP A 1 224 ? 52.300 38.668 -47.591 1.00 32.75 203 ASP A CA 1
ATOM 1370 C C . ASP A 1 224 ? 51.621 40.047 -47.659 1.00 34.25 203 ASP A C 1
ATOM 1371 O O . ASP A 1 224 ? 50.412 40.148 -47.790 1.00 33.90 203 ASP A O 1
ATOM 1376 N N . ASP A 1 225 ? 52.416 41.098 -47.527 1.00 34.30 204 ASP A N 1
ATOM 1377 C CA . ASP A 1 225 ? 51.910 42.445 -47.508 1.00 35.64 204 ASP A CA 1
ATOM 1378 C C . ASP A 1 225 ? 51.792 43.001 -48.950 1.00 37.43 204 ASP A C 1
ATOM 1379 O O . ASP A 1 225 ? 52.642 43.758 -49.400 1.00 35.49 204 ASP A O 1
ATOM 1384 N N . ASN A 1 226 ? 50.716 42.638 -49.635 1.00 37.28 205 ASN A N 1
ATOM 1385 C CA . ASN A 1 226 ? 50.544 42.973 -51.035 1.00 41.62 205 ASN A CA 1
ATOM 1386 C C . ASN A 1 226 ? 49.557 44.123 -51.345 1.00 43.44 205 ASN A C 1
ATOM 1387 O O . ASN A 1 226 ? 49.287 44.391 -52.503 1.00 45.21 205 ASN A O 1
ATOM 1392 N N . GLY A 1 227 ? 49.020 44.793 -50.322 1.00 45.58 206 GLY A N 1
ATOM 1393 C CA . GLY A 1 227 ? 48.046 45.901 -50.531 1.00 46.80 206 GLY A CA 1
ATOM 1394 C C . GLY A 1 227 ? 46.615 45.508 -50.912 1.00 49.55 206 GLY A C 1
ATOM 1395 O O . GLY A 1 227 ? 45.745 46.373 -51.101 1.00 49.95 206 GLY A O 1
ATOM 1396 N N . ILE A 1 228 ? 46.366 44.199 -50.965 1.00 50.36 207 ILE A N 1
ATOM 1397 C CA . ILE A 1 228 ? 45.192 43.614 -51.612 1.00 51.90 207 ILE A CA 1
ATOM 1398 C C . ILE A 1 228 ? 44.502 42.593 -50.690 1.00 52.99 207 ILE A C 1
ATOM 1399 O O . ILE A 1 228 ? 45.163 41.773 -50.039 1.00 53.39 207 ILE A O 1
ATOM 1404 N N . SER A 1 229 ? 43.176 42.669 -50.609 1.00 54.03 208 SER A N 1
ATOM 1405 C CA . SER A 1 229 ? 42.356 41.524 -50.173 1.00 51.60 208 SER A CA 1
ATOM 1406 C C . SER A 1 229 ? 41.334 41.269 -51.284 1.00 52.05 208 SER A C 1
ATOM 1407 O O . SER A 1 229 ? 41.382 41.922 -52.327 1.00 52.30 208 SER A O 1
ATOM 1410 N N . ILE A 1 230 ? 40.425 40.322 -51.080 1.00 51.16 209 ILE A N 1
ATOM 1411 C CA . ILE A 1 230 ? 39.528 39.919 -52.167 1.00 52.59 209 ILE A CA 1
ATOM 1412 C C . ILE A 1 230 ? 38.663 41.077 -52.765 1.00 51.19 209 ILE A C 1
ATOM 1413 O O . ILE A 1 230 ? 38.444 41.117 -53.977 1.00 50.36 209 ILE A O 1
ATOM 1418 N N . ASP A 1 231 ? 38.200 42.009 -51.924 1.00 52.25 210 ASP A N 1
ATOM 1419 C CA . ASP A 1 231 ? 37.373 43.158 -52.367 1.00 56.45 210 ASP A CA 1
ATOM 1420 C C . ASP A 1 231 ? 38.129 44.284 -53.126 1.00 59.42 210 ASP A C 1
ATOM 1421 O O . ASP A 1 231 ? 37.486 45.172 -53.689 1.00 63.15 210 ASP A O 1
ATOM 1426 N N . GLY A 1 232 ? 39.469 44.243 -53.148 1.00 60.10 211 GLY A N 1
ATOM 1427 C CA . GLY A 1 232 ? 40.293 45.303 -53.780 1.00 59.45 211 GLY A CA 1
ATOM 1428 C C . GLY A 1 232 ? 41.412 45.819 -52.876 1.00 58.90 211 GLY A C 1
ATOM 1429 O O . GLY A 1 232 ? 41.948 45.064 -52.062 1.00 57.73 211 GLY A O 1
ATOM 1430 N N . ASP A 1 233 ? 41.762 47.104 -53.011 1.00 59.77 212 ASP A N 1
ATOM 1431 C CA . ASP A 1 233 ? 42.782 47.747 -52.157 1.00 60.25 212 ASP A CA 1
ATOM 1432 C C . ASP A 1 233 ? 42.375 47.808 -50.668 1.00 56.97 212 ASP A C 1
ATOM 1433 O O . ASP A 1 233 ? 41.368 48.441 -50.312 1.00 53.83 212 ASP A O 1
ATOM 1438 N N . VAL A 1 234 ? 43.162 47.154 -49.810 1.00 52.51 213 VAL A N 1
ATOM 1439 C CA . VAL A 1 234 ? 42.793 46.985 -48.384 1.00 53.73 213 VAL A CA 1
ATOM 1440 C C . VAL A 1 234 ? 42.583 48.263 -47.579 1.00 52.48 213 VAL A C 1
ATOM 1441 O O . VAL A 1 234 ? 41.815 48.239 -46.611 1.00 51.26 213 VAL A O 1
ATOM 1445 N N . VAL A 1 235 ? 43.273 49.344 -47.984 1.00 51.75 214 VAL A N 1
ATOM 1446 C CA . VAL A 1 235 ? 43.227 50.679 -47.356 1.00 49.90 214 VAL A CA 1
ATOM 1447 C C . VAL A 1 235 ? 41.816 51.222 -47.095 1.00 49.80 214 VAL A C 1
ATOM 1448 O O . VAL A 1 235 ? 41.601 51.956 -46.135 1.00 47.65 214 VAL A O 1
ATOM 1450 N N . ASN A 1 236 ? 40.863 50.870 -47.953 1.00 47.82 215 ASN A N 1
ATOM 1451 C CA . ASN A 1 236 ? 39.477 51.314 -47.759 1.00 49.98 215 ASN A CA 1
ATOM 1452 C C . ASN A 1 236 ? 38.765 50.643 -46.578 1.00 46.59 215 ASN A C 1
ATOM 1453 O O . ASN A 1 236 ? 37.727 51.122 -46.142 1.00 43.81 215 ASN A O 1
ATOM 1458 N N . TRP A 1 237 ? 39.317 49.544 -46.061 1.00 45.49 216 TRP A N 1
ATOM 1459 C CA . TRP A 1 237 ? 38.661 48.820 -44.944 1.00 44.90 216 TRP A CA 1
ATOM 1460 C C . TRP A 1 237 ? 39.624 48.250 -43.934 1.00 44.66 216 TRP A C 1
ATOM 1461 O O . TRP A 1 237 ? 39.211 47.735 -42.894 1.00 45.63 216 TRP A O 1
ATOM 1472 N N . PHE A 1 238 ? 40.911 48.351 -44.238 1.00 43.03 217 PHE A N 1
ATOM 1473 C CA . PHE A 1 238 ? 41.987 47.828 -43.395 1.00 43.78 217 PHE A CA 1
ATOM 1474 C C . PHE A 1 238 ? 43.222 48.750 -43.410 1.00 41.95 217 PHE A C 1
ATOM 1475 O O . PHE A 1 238 ? 44.165 48.555 -44.191 1.00 40.93 217 PHE A O 1
ATOM 1483 N N . HIS A 1 239 ? 43.224 49.747 -42.547 1.00 41.28 218 HIS A N 1
ATOM 1484 C CA . HIS A 1 239 ? 44.279 50.751 -42.642 1.00 42.15 218 HIS A CA 1
ATOM 1485 C C . HIS A 1 239 ? 45.103 50.737 -41.393 1.00 39.79 218 HIS A C 1
ATOM 1486 O O . HIS A 1 239 ? 45.786 51.691 -41.062 1.00 43.23 218 HIS A O 1
ATOM 1493 N N . ASP A 1 240 ? 45.057 49.618 -40.687 1.00 39.13 219 ASP A N 1
ATOM 1494 C CA . ASP A 1 240 ? 45.956 49.360 -39.561 1.00 36.00 219 ASP A CA 1
ATOM 1495 C C . ASP A 1 240 ? 47.433 49.678 -39.844 1.00 34.52 219 ASP A C 1
ATOM 1496 O O . ASP A 1 240 ? 47.933 49.430 -40.932 1.00 35.62 219 ASP A O 1
ATOM 1501 N N . ASP A 1 241 ? 48.106 50.219 -38.840 1.00 31.74 220 ASP A N 1
ATOM 1502 C CA . ASP A 1 241 ? 49.529 50.219 -38.783 1.00 33.02 220 ASP A CA 1
ATOM 1503 C C . ASP A 1 241 ? 49.882 48.870 -38.159 1.00 32.49 220 ASP A C 1
ATOM 1504 O O . ASP A 1 241 ? 50.016 48.753 -36.943 1.00 33.19 220 ASP A O 1
ATOM 1509 N N . THR A 1 242 ? 50.017 47.853 -39.006 1.00 31.75 221 THR A N 1
ATOM 1510 C CA . THR A 1 242 ? 50.225 46.482 -38.548 1.00 32.42 221 THR A CA 1
ATOM 1511 C C . THR A 1 242 ? 51.510 46.292 -37.733 1.00 30.85 221 THR A C 1
ATOM 1512 O O . THR A 1 242 ? 51.476 45.635 -36.692 1.00 30.21 221 THR A O 1
ATOM 1516 N N . PRO A 1 243 ? 52.640 46.873 -38.195 1.00 30.08 222 PRO A N 1
ATOM 1517 C CA . PRO A 1 243 ? 53.829 46.860 -37.356 1.00 29.87 222 PRO A CA 1
ATOM 1518 C C . PRO A 1 243 ? 53.600 47.367 -35.919 1.00 29.70 222 PRO A C 1
ATOM 1519 O O . PRO A 1 243 ? 54.040 46.710 -34.978 1.00 29.62 222 PRO A O 1
ATOM 1523 N N . LYS A 1 244 ? 52.917 48.504 -35.752 1.00 30.05 223 LYS A N 1
ATOM 1524 C CA . LYS A 1 244 ? 52.734 49.115 -34.414 1.00 30.48 223 LYS A CA 1
ATOM 1525 C C . LYS A 1 244 ? 51.754 48.238 -33.600 1.00 29.41 223 LYS A C 1
ATOM 1526 O O . LYS A 1 244 ? 51.930 48.036 -32.375 1.00 30.33 223 LYS A O 1
ATOM 1532 N N . ARG A 1 245 ? 50.741 47.704 -34.286 1.00 27.94 224 ARG A N 1
ATOM 1533 C CA . ARG A 1 245 ? 49.818 46.760 -33.659 1.00 27.03 224 ARG A CA 1
ATOM 1534 C C . ARG A 1 245 ? 50.591 45.607 -33.034 1.00 26.06 224 ARG A C 1
ATOM 1535 O O . ARG A 1 245 ? 50.402 45.289 -31.893 1.00 26.08 224 ARG A O 1
ATOM 1543 N N . PHE A 1 246 ? 51.445 44.974 -33.823 1.00 25.47 225 PHE A N 1
ATOM 1544 C CA . PHE A 1 246 ? 52.200 43.826 -33.371 1.00 26.02 225 PHE A CA 1
ATOM 1545 C C . PHE A 1 246 ? 53.242 44.088 -32.291 1.00 26.52 225 PHE A C 1
ATOM 1546 O O . PHE A 1 246 ? 53.371 43.266 -31.391 1.00 26.18 225 PHE A O 1
ATOM 1554 N N . GLU A 1 247 ? 53.978 45.200 -32.387 1.00 25.96 226 GLU A N 1
ATOM 1555 C CA . GLU A 1 247 ? 54.780 45.676 -31.267 1.00 27.62 226 GLU A CA 1
ATOM 1556 C C . GLU A 1 247 ? 53.938 45.886 -30.015 1.00 27.89 226 GLU A C 1
ATOM 1557 O O . GLU A 1 247 ? 54.380 45.514 -28.942 1.00 28.84 226 GLU A O 1
ATOM 1563 N N . ALA A 1 248 ? 52.719 46.416 -30.136 1.00 28.06 227 ALA A N 1
ATOM 1564 C CA . ALA A 1 248 ? 51.836 46.526 -28.958 1.00 29.78 227 ALA A CA 1
ATOM 1565 C C . ALA A 1 248 ? 51.565 45.158 -28.301 1.00 29.79 227 ALA A C 1
ATOM 1566 O O . ALA A 1 248 ? 51.262 45.109 -27.099 1.00 28.20 227 ALA A O 1
ATOM 1568 N N . TYR A 1 249 ? 51.664 44.073 -29.092 1.00 30.23 228 TYR A N 1
ATOM 1569 C CA . TYR A 1 249 ? 51.421 42.705 -28.585 1.00 28.80 228 TYR A CA 1
ATOM 1570 C C . TYR A 1 249 ? 52.646 42.143 -27.896 1.00 28.21 228 TYR A C 1
ATOM 1571 O O . TYR A 1 249 ? 52.563 41.084 -27.285 1.00 27.36 228 TYR A O 1
ATOM 1580 N N . GLY A 1 250 ? 53.775 42.833 -28.009 1.00 26.35 229 GLY A N 1
ATOM 1581 C CA . GLY A 1 250 ? 55.024 42.302 -27.494 1.00 25.03 229 GLY A CA 1
ATOM 1582 C C . GLY A 1 250 ? 55.721 41.485 -28.588 1.00 24.35 229 GLY A C 1
ATOM 1583 O O . GLY A 1 250 ? 56.583 40.682 -28.305 1.00 24.30 229 GLY A O 1
ATOM 1584 N N . TRP A 1 251 ? 55.349 41.663 -29.846 1.00 24.09 230 TRP A N 1
ATOM 1585 C CA . TRP A 1 251 ? 56.137 41.040 -30.933 1.00 24.42 230 TRP A CA 1
ATOM 1586 C C . TRP A 1 251 ? 57.245 41.920 -31.483 1.00 26.28 230 TRP A C 1
ATOM 1587 O O . TRP A 1 251 ? 57.153 43.137 -31.426 1.00 26.22 230 TRP A O 1
ATOM 1598 N N . ASN A 1 252 ? 58.271 41.282 -32.053 1.00 26.62 231 ASN A N 1
ATOM 1599 C CA . ASN A 1 252 ? 59.311 41.921 -32.840 1.00 28.26 231 ASN A CA 1
ATOM 1600 C C . ASN A 1 252 ? 58.759 41.987 -34.263 1.00 27.80 231 ASN A C 1
ATOM 1601 O O . ASN A 1 252 ? 58.137 41.041 -34.726 1.00 27.72 231 ASN A O 1
ATOM 1606 N N . VAL A 1 253 ? 58.968 43.107 -34.949 1.00 27.34 232 VAL A N 1
ATOM 1607 C CA . VAL A 1 253 ? 58.459 43.287 -36.306 1.00 27.20 232 VAL A CA 1
ATOM 1608 C C . VAL A 1 253 ? 59.627 43.767 -37.142 1.00 29.38 232 VAL A C 1
ATOM 1609 O O . VAL A 1 253 ? 60.417 44.618 -36.707 1.00 27.38 232 VAL A O 1
ATOM 1613 N N . ILE A 1 254 ? 59.758 43.165 -38.312 1.00 28.81 233 ILE A N 1
ATOM 1614 C CA . ILE A 1 254 ? 60.730 43.596 -39.299 1.00 29.63 233 ILE A CA 1
ATOM 1615 C C . ILE A 1 254 ? 59.856 44.130 -40.431 1.00 31.16 233 ILE A C 1
ATOM 1616 O O . ILE A 1 254 ? 59.294 43.353 -41.221 1.00 29.26 233 ILE A O 1
ATOM 1621 N N . PRO A 1 255 ? 59.681 45.467 -40.479 1.00 32.62 234 PRO A N 1
ATOM 1622 C CA . PRO A 1 255 ? 58.726 46.022 -41.450 1.00 34.80 234 PRO A CA 1
ATOM 1623 C C . PRO A 1 255 ? 59.385 46.144 -42.829 1.00 36.23 234 PRO A C 1
ATOM 1624 O O . PRO A 1 255 ? 60.606 46.034 -42.926 1.00 35.08 234 PRO A O 1
ATOM 1628 N N . ASN A 1 256 ? 58.589 46.335 -43.884 1.00 38.26 235 ASN A N 1
ATOM 1629 C CA . ASN A 1 256 ? 59.155 46.820 -45.150 1.00 40.92 235 ASN A CA 1
ATOM 1630 C C . ASN A 1 256 ? 60.299 45.965 -45.756 1.00 39.78 235 ASN A C 1
ATOM 1631 O O . ASN A 1 256 ? 61.304 46.508 -46.208 1.00 39.10 235 ASN A O 1
ATOM 1636 N N . VAL A 1 257 ? 60.157 44.641 -45.755 1.00 36.30 236 VAL A N 1
ATOM 1637 C CA . VAL A 1 257 ? 61.169 43.771 -46.382 1.00 34.34 236 VAL A CA 1
ATOM 1638 C C . VAL A 1 257 ? 60.688 43.586 -47.817 1.00 34.49 236 VAL A C 1
ATOM 1639 O O . VAL A 1 257 ? 59.488 43.485 -48.055 1.00 34.91 236 VAL A O 1
ATOM 1643 N N . ASN A 1 258 ? 61.613 43.643 -48.773 1.00 33.08 237 ASN A N 1
ATOM 1644 C CA . ASN A 1 258 ? 61.253 43.502 -50.178 1.00 32.62 237 ASN A CA 1
ATOM 1645 C C . ASN A 1 258 ? 60.853 42.037 -50.393 1.00 30.64 237 ASN A C 1
ATOM 1646 O O . ASN A 1 258 ? 61.692 41.116 -50.311 1.00 29.59 237 ASN A O 1
ATOM 1651 N N . GLY A 1 259 ? 59.566 41.841 -50.642 1.00 30.75 238 GLY A N 1
ATOM 1652 C CA . GLY A 1 259 ? 58.966 40.518 -50.709 1.00 30.51 238 GLY A CA 1
ATOM 1653 C C . GLY A 1 259 ? 59.424 39.691 -51.869 1.00 31.21 238 GLY A C 1
ATOM 1654 O O . GLY A 1 259 ? 59.091 38.488 -51.965 1.00 31.15 238 GLY A O 1
ATOM 1655 N N . HIS A 1 260 ? 60.164 40.328 -52.778 1.00 33.00 239 HIS A N 1
ATOM 1656 C CA . HIS A 1 260 ? 60.715 39.595 -53.911 1.00 33.71 239 HIS A CA 1
ATOM 1657 C C . HIS A 1 260 ? 62.211 39.442 -53.903 1.00 33.24 239 HIS A C 1
ATOM 1658 O O . HIS A 1 260 ? 62.797 39.038 -54.903 1.00 32.91 239 HIS A O 1
ATOM 1665 N N . ASP A 1 261 ? 62.836 39.764 -52.772 1.00 31.46 240 ASP A N 1
ATOM 1666 C CA . ASP A 1 261 ? 64.280 39.682 -52.625 1.00 31.60 240 ASP A CA 1
ATOM 1667 C C . ASP A 1 261 ? 64.573 38.550 -51.613 1.00 30.73 240 ASP A C 1
ATOM 1668 O O . ASP A 1 261 ? 64.383 38.709 -50.416 1.00 29.12 240 ASP A O 1
ATOM 1673 N N . VAL A 1 262 ? 65.018 37.407 -52.132 1.00 30.54 241 VAL A N 1
ATOM 1674 C CA . VAL A 1 262 ? 65.248 36.205 -51.346 1.00 29.29 241 VAL A CA 1
ATOM 1675 C C . VAL A 1 262 ? 66.282 36.454 -50.280 1.00 28.72 241 VAL A C 1
ATOM 1676 O O . VAL A 1 262 ? 66.094 36.046 -49.145 1.00 29.16 241 VAL A O 1
ATOM 1680 N N . ASP A 1 263 ? 67.358 37.148 -50.629 1.00 27.44 242 ASP A N 1
ATOM 1681 C CA . ASP A 1 263 ? 68.414 37.484 -49.671 1.00 27.14 242 ASP A CA 1
ATOM 1682 C C . ASP A 1 263 ? 67.905 38.345 -48.523 1.00 26.58 242 ASP A C 1
ATOM 1683 O O . ASP A 1 263 ? 68.241 38.126 -47.382 1.00 27.46 242 ASP A O 1
ATOM 1688 N N . ALA A 1 264 ? 67.102 39.350 -48.841 1.00 25.77 243 ALA A N 1
ATOM 1689 C CA . ALA A 1 264 ? 66.471 40.196 -47.844 1.00 25.42 243 ALA A CA 1
ATOM 1690 C C . ALA A 1 264 ? 65.553 39.378 -46.902 1.00 26.08 243 ALA A C 1
ATOM 1691 O O . ALA A 1 264 ? 65.623 39.521 -45.676 1.00 25.08 243 ALA A O 1
ATOM 1693 N N . ILE A 1 265 ? 64.682 38.531 -47.473 1.00 25.22 244 ILE A N 1
ATOM 1694 C CA . ILE A 1 265 ? 63.780 37.752 -46.617 1.00 24.63 244 ILE A CA 1
ATOM 1695 C C . ILE A 1 265 ? 64.619 36.806 -45.758 1.00 25.40 244 ILE A C 1
ATOM 1696 O O . ILE A 1 265 ? 64.391 36.668 -44.544 1.00 27.36 244 ILE A O 1
ATOM 1701 N N . ASP A 1 266 ? 65.598 36.158 -46.397 1.00 25.31 245 ASP A N 1
ATOM 1702 C CA . ASP A 1 266 ? 66.556 35.306 -45.709 1.00 25.82 245 ASP A CA 1
ATOM 1703 C C . ASP A 1 266 ? 67.142 36.001 -44.478 1.00 26.02 245 ASP A C 1
ATOM 1704 O O . ASP A 1 266 ? 67.053 35.478 -43.356 1.00 26.05 245 ASP A O 1
ATOM 1709 N N . ALA A 1 267 ? 67.770 37.172 -44.681 1.00 26.22 246 ALA A N 1
ATOM 1710 C CA . ALA A 1 267 ? 68.353 37.919 -43.564 1.00 27.04 246 ALA A CA 1
ATOM 1711 C C . ALA A 1 267 ? 67.299 38.270 -42.517 1.00 27.22 246 ALA A C 1
ATOM 1712 O O . ALA A 1 267 ? 67.607 38.339 -41.334 1.00 28.09 246 ALA A O 1
ATOM 1714 N N . ALA A 1 268 ? 66.057 38.485 -42.959 1.00 27.28 247 ALA A N 1
ATOM 1715 C CA . ALA A 1 268 ? 65.028 38.903 -42.024 1.00 28.41 247 ALA A CA 1
ATOM 1716 C C . ALA A 1 268 ? 64.637 37.702 -41.135 1.00 27.47 247 ALA A C 1
ATOM 1717 O O . ALA A 1 268 ? 64.487 37.857 -39.930 1.00 25.90 247 ALA A O 1
ATOM 1719 N N . ILE A 1 269 ? 64.534 36.514 -41.737 1.00 27.03 248 ILE A N 1
ATOM 1720 C CA . ILE A 1 269 ? 64.330 35.280 -40.968 1.00 27.97 248 ILE A CA 1
ATOM 1721 C C . ILE A 1 269 ? 65.511 35.041 -39.991 1.00 28.19 248 ILE A C 1
ATOM 1722 O O . ILE A 1 269 ? 65.314 34.678 -38.819 1.00 25.16 248 ILE A O 1
ATOM 1727 N N . ALA A 1 270 ? 66.731 35.284 -40.481 1.00 28.84 249 ALA A N 1
ATOM 1728 C CA . ALA A 1 270 ? 67.925 35.104 -39.653 1.00 29.58 249 ALA A CA 1
ATOM 1729 C C . ALA A 1 270 ? 67.842 35.996 -38.409 1.00 30.93 249 ALA A C 1
ATOM 1730 O O . ALA A 1 270 ? 68.194 35.559 -37.284 1.00 29.34 249 ALA A O 1
ATOM 1732 N N . LYS A 1 271 ? 67.368 37.228 -38.604 1.00 30.11 250 LYS A N 1
ATOM 1733 C CA . LYS A 1 271 ? 67.252 38.194 -37.491 1.00 30.45 250 LYS A CA 1
ATOM 1734 C C . LYS A 1 271 ? 66.166 37.736 -36.534 1.00 30.44 250 LYS A C 1
ATOM 1735 O O . LYS A 1 271 ? 66.360 37.761 -35.298 1.00 29.58 250 LYS A O 1
ATOM 1737 N N . ALA A 1 272 ? 65.040 37.267 -37.094 1.00 28.40 251 ALA A N 1
ATOM 1738 C CA . ALA A 1 272 ? 63.906 36.791 -36.257 1.00 26.62 251 ALA A CA 1
ATOM 1739 C C . ALA A 1 272 ? 64.392 35.689 -35.350 1.00 27.12 251 ALA A C 1
ATOM 1740 O O . ALA A 1 272 ? 63.998 35.613 -34.186 1.00 28.18 251 ALA A O 1
ATOM 1742 N N . LYS A 1 273 ? 65.248 34.824 -35.867 1.00 27.28 252 LYS A N 1
ATOM 1743 C CA . LYS A 1 273 ? 65.799 33.738 -35.041 1.00 30.61 252 LYS A CA 1
ATOM 1744 C C . LYS A 1 273 ? 66.652 34.197 -33.902 1.00 32.22 252 LYS A C 1
ATOM 1745 O O . LYS A 1 273 ? 66.868 33.461 -32.973 1.00 35.53 252 LYS A O 1
ATOM 1751 N N . ARG A 1 274 ? 67.155 35.419 -33.958 1.00 33.70 253 ARG A N 1
ATOM 1752 C CA . ARG A 1 274 ? 67.929 35.898 -32.823 1.00 35.86 253 ARG A CA 1
ATOM 1753 C C . ARG A 1 274 ? 67.042 36.673 -31.828 1.00 35.45 253 ARG A C 1
ATOM 1754 O O . ARG A 1 274 ? 67.516 37.072 -30.767 1.00 38.07 253 ARG A O 1
ATOM 1762 N N . SER A 1 275 ? 65.768 36.875 -32.165 1.00 35.38 254 SER A N 1
ATOM 1763 C CA . SER A 1 275 ? 64.872 37.731 -31.367 1.00 34.34 254 SER A CA 1
ATOM 1764 C C . SER A 1 275 ? 64.377 37.060 -30.091 1.00 34.25 254 SER A C 1
ATOM 1765 O O . SER A 1 275 ? 64.140 35.856 -30.047 1.00 34.00 254 SER A O 1
ATOM 1768 N N . ASP A 1 276 ? 64.220 37.870 -29.058 1.00 33.69 255 ASP A N 1
ATOM 1769 C CA . ASP A 1 276 ? 63.630 37.447 -27.805 1.00 36.42 255 ASP A CA 1
ATOM 1770 C C . ASP A 1 276 ? 62.094 37.408 -27.821 1.00 33.49 255 ASP A C 1
ATOM 1771 O O . ASP A 1 276 ? 61.486 37.105 -26.815 1.00 31.83 255 ASP A O 1
ATOM 1776 N N . LYS A 1 277 ? 61.493 37.771 -28.946 1.00 30.78 256 LYS A N 1
ATOM 1777 C CA . LYS A 1 277 ? 60.052 37.937 -29.041 1.00 30.27 256 LYS A CA 1
ATOM 1778 C C . LYS A 1 277 ? 59.606 37.235 -30.299 1.00 28.43 256 LYS A C 1
ATOM 1779 O O . LYS A 1 277 ? 60.402 37.139 -31.223 1.00 27.02 256 LYS A O 1
ATOM 1785 N N . PRO A 1 278 ? 58.330 36.780 -30.361 1.00 26.71 257 PRO A N 1
ATOM 1786 C CA . PRO A 1 278 ? 57.852 36.241 -31.642 1.00 26.86 257 PRO A CA 1
ATOM 1787 C C . PRO A 1 278 ? 57.975 37.366 -32.690 1.00 26.87 257 PRO A C 1
ATOM 1788 O O . PRO A 1 278 ? 57.896 38.539 -32.313 1.00 26.95 257 PRO A O 1
ATOM 1792 N N . SER A 1 279 ? 58.176 37.005 -33.959 1.00 26.84 258 SER A N 1
ATOM 1793 C CA . SER A 1 279 ? 58.479 37.969 -35.011 1.00 27.12 258 SER A CA 1
ATOM 1794 C C . SER A 1 279 ? 57.507 37.954 -36.162 1.00 27.12 258 SER A C 1
ATOM 1795 O O . SER A 1 279 ? 57.044 36.904 -36.607 1.00 27.80 258 SER A O 1
ATOM 1798 N N . LEU A 1 280 ? 57.208 39.148 -36.646 1.00 26.85 259 LEU A N 1
ATOM 1799 C CA . LEU A 1 280 ? 56.388 39.322 -37.819 1.00 24.53 259 LEU A CA 1
ATOM 1800 C C . LEU A 1 280 ? 57.300 39.960 -38.848 1.00 23.82 259 LEU A C 1
ATOM 1801 O O . LEU A 1 280 ? 57.917 40.987 -38.590 1.00 23.92 259 LEU A O 1
ATOM 1806 N N . ILE A 1 281 ? 57.356 39.352 -40.021 1.00 23.48 260 ILE A N 1
ATOM 1807 C CA . ILE A 1 281 ? 58.183 39.844 -41.117 1.00 24.45 260 ILE A CA 1
ATOM 1808 C C . ILE A 1 281 ? 57.222 40.337 -42.187 1.00 23.81 260 ILE A C 1
ATOM 1809 O O . ILE A 1 281 ? 56.418 39.554 -42.739 1.00 24.04 260 ILE A O 1
ATOM 1814 N N . CYS A 1 282 ? 57.215 41.649 -42.399 1.00 23.98 261 CYS A N 1
ATOM 1815 C CA . CYS A 1 282 ? 56.278 42.217 -43.355 1.00 24.70 261 CYS A CA 1
ATOM 1816 C C . CYS A 1 282 ? 56.940 42.223 -44.713 1.00 24.97 261 CYS A C 1
ATOM 1817 O O . CYS A 1 282 ? 57.869 43.027 -44.970 1.00 22.95 261 CYS A O 1
ATOM 1820 N N . CYS A 1 283 ? 56.446 41.328 -45.565 1.00 24.94 262 CYS A N 1
ATOM 1821 C CA . CYS A 1 283 ? 56.992 41.160 -46.910 1.00 27.09 262 CYS A CA 1
ATOM 1822 C C . CYS A 1 283 ? 56.151 41.896 -47.973 1.00 27.86 262 CYS A C 1
ATOM 1823 O O . CYS A 1 283 ? 55.043 41.468 -48.306 1.00 27.26 262 CYS A O 1
ATOM 1826 N N . LYS A 1 284 ? 56.700 42.989 -48.496 1.00 28.82 263 LYS A N 1
ATOM 1827 C CA . LYS A 1 284 ? 56.056 43.783 -49.533 1.00 31.15 263 LYS A CA 1
ATOM 1828 C C . LYS A 1 284 ? 56.194 43.053 -50.848 1.00 31.99 263 LYS A C 1
ATOM 1829 O O . LYS A 1 284 ? 57.274 43.097 -51.431 1.00 32.48 263 LYS A O 1
ATOM 1835 N N . THR A 1 285 ? 55.118 42.429 -51.335 1.00 31.80 264 THR A N 1
ATOM 1836 C CA . THR A 1 285 ? 55.182 41.555 -52.526 1.00 33.35 264 THR A CA 1
ATOM 1837 C C . THR A 1 285 ? 54.573 42.110 -53.839 1.00 34.90 264 THR A C 1
ATOM 1838 O O . THR A 1 285 ? 53.814 43.065 -53.810 1.00 38.47 264 THR A O 1
ATOM 1842 N N . GLY A 1 306 ? 43.671 32.632 -68.048 1.00 58.03 285 GLY A N 1
ATOM 1843 C CA . GLY A 1 306 ? 43.700 31.352 -68.744 1.00 59.74 285 GLY A CA 1
ATOM 1844 C C . GLY A 1 306 ? 44.882 31.266 -69.700 1.00 62.59 285 GLY A C 1
ATOM 1845 O O . GLY A 1 306 ? 45.929 31.872 -69.439 1.00 63.32 285 GLY A O 1
ATOM 1846 N N . ALA A 1 307 ? 44.688 30.538 -70.810 1.00 59.96 286 ALA A N 1
ATOM 1847 C CA . ALA A 1 307 ? 45.728 30.185 -71.820 1.00 59.47 286 ALA A CA 1
ATOM 1848 C C . ALA A 1 307 ? 46.682 31.282 -72.339 1.00 58.77 286 ALA A C 1
ATOM 1849 O O . ALA A 1 307 ? 47.909 31.087 -72.313 1.00 56.68 286 ALA A O 1
ATOM 1851 N N . ASP A 1 308 ? 46.128 32.397 -72.842 1.00 59.39 287 ASP A N 1
ATOM 1852 C CA . ASP A 1 308 ? 46.947 33.465 -73.453 1.00 57.90 287 ASP A CA 1
ATOM 1853 C C . ASP A 1 308 ? 47.855 34.115 -72.411 1.00 57.35 287 ASP A C 1
ATOM 1854 O O . ASP A 1 308 ? 49.059 34.254 -72.641 1.00 56.18 287 ASP A O 1
ATOM 1856 N N . GLU A 1 309 ? 47.263 34.476 -71.263 1.00 56.77 288 GLU A N 1
ATOM 1857 C CA . GLU A 1 309 ? 47.955 35.101 -70.142 1.00 55.33 288 GLU A CA 1
ATOM 1858 C C . GLU A 1 309 ? 49.066 34.196 -69.596 1.00 54.46 288 GLU A C 1
ATOM 1859 O O . GLU A 1 309 ? 50.139 34.676 -69.262 1.00 55.21 288 GLU A O 1
ATOM 1861 N N . ILE A 1 310 ? 48.811 32.889 -69.534 1.00 55.20 289 ILE A N 1
ATOM 1862 C CA . ILE A 1 310 ? 49.820 31.918 -69.090 1.00 54.19 289 ILE A CA 1
ATOM 1863 C C . ILE A 1 310 ? 50.967 31.842 -70.099 1.00 54.42 289 ILE A C 1
ATOM 1864 O O . ILE A 1 310 ? 52.139 31.773 -69.712 1.00 54.31 289 ILE A O 1
ATOM 1869 N N . ALA A 1 311 ? 50.632 31.875 -71.390 1.00 53.86 290 ALA A N 1
ATOM 1870 C CA . ALA A 1 311 ? 51.650 31.770 -72.434 1.00 54.01 290 ALA A CA 1
ATOM 1871 C C . ALA A 1 311 ? 52.587 32.991 -72.364 1.00 53.72 290 ALA A C 1
ATOM 1872 O O . ALA A 1 311 ? 53.819 32.850 -72.377 1.00 53.16 290 ALA A O 1
ATOM 1874 N N . LYS A 1 312 ? 51.988 34.176 -72.214 1.00 52.87 291 LYS A N 1
ATOM 1875 C CA . LYS A 1 312 ? 52.731 35.434 -72.093 1.00 52.81 291 LYS A CA 1
ATOM 1876 C C . LYS A 1 312 ? 53.484 35.583 -70.756 1.00 53.22 291 LYS A C 1
ATOM 1877 O O . LYS A 1 312 ? 54.504 36.273 -70.703 1.00 53.11 291 LYS A O 1
ATOM 1879 N N . THR A 1 313 ? 53.002 34.936 -69.687 1.00 50.29 292 THR A N 1
ATOM 1880 C CA . THR A 1 313 ? 53.744 34.935 -68.395 1.00 50.67 292 THR A CA 1
ATOM 1881 C C . THR A 1 313 ? 55.002 34.073 -68.524 1.00 48.75 292 THR A C 1
ATOM 1882 O O . THR A 1 313 ? 56.074 34.439 -68.025 1.00 49.71 292 THR A O 1
ATOM 1886 N N . ARG A 1 314 ? 54.864 32.947 -69.224 1.00 49.57 293 ARG A N 1
ATOM 1887 C CA . ARG A 1 314 ? 55.987 32.065 -69.513 1.00 52.01 293 ARG A CA 1
ATOM 1888 C C . ARG A 1 314 ? 57.120 32.827 -70.190 1.00 55.15 293 ARG A C 1
ATOM 1889 O O . ARG A 1 314 ? 58.288 32.720 -69.774 1.00 56.53 293 ARG A O 1
ATOM 1897 N N . GLU A 1 315 ? 56.756 33.622 -71.197 1.00 57.03 294 GLU A N 1
ATOM 1898 C CA . GLU A 1 315 ? 57.715 34.456 -71.917 1.00 60.71 294 GLU A CA 1
ATOM 1899 C C . GLU A 1 315 ? 58.299 35.538 -71.019 1.00 57.15 294 GLU A C 1
ATOM 1900 O O . GLU A 1 315 ? 59.511 35.719 -70.989 1.00 56.53 294 GLU A O 1
ATOM 1906 N N . ALA A 1 316 ? 57.440 36.246 -70.287 1.00 56.42 295 ALA A N 1
ATOM 1907 C CA . ALA A 1 316 ? 57.900 37.291 -69.358 1.00 55.24 295 ALA A CA 1
ATOM 1908 C C . ALA A 1 316 ? 58.884 36.735 -68.321 1.00 57.73 295 ALA A C 1
ATOM 1909 O O . ALA A 1 316 ? 59.807 37.447 -67.893 1.00 61.61 295 ALA A O 1
ATOM 1911 N N . LEU A 1 317 ? 58.698 35.465 -67.938 1.00 54.51 296 LEU A N 1
ATOM 1912 C CA . LEU A 1 317 ? 59.568 34.807 -66.951 1.00 53.23 296 LEU A CA 1
ATOM 1913 C C . LEU A 1 317 ? 60.764 34.060 -67.571 1.00 51.67 296 LEU A C 1
ATOM 1914 O O . LEU A 1 317 ? 61.721 33.707 -66.863 1.00 50.67 296 LEU A O 1
ATOM 1919 N N . GLY A 1 318 ? 60.712 33.820 -68.880 1.00 53.08 297 GLY A N 1
ATOM 1920 C CA . GLY A 1 318 ? 61.708 32.962 -69.536 1.00 52.24 297 GLY A CA 1
ATOM 1921 C C . GLY A 1 318 ? 61.610 31.516 -69.045 1.00 50.86 297 GLY A C 1
ATOM 1922 O O . GLY A 1 318 ? 62.583 30.747 -69.104 1.00 49.85 297 GLY A O 1
ATOM 1923 N N . TRP A 1 319 ? 60.426 31.151 -68.554 1.00 45.81 298 TRP A N 1
ATOM 1924 C CA . TRP A 1 319 ? 60.136 29.768 -68.240 1.00 44.23 298 TRP A CA 1
ATOM 1925 C C . TRP A 1 319 ? 59.705 29.045 -69.485 1.00 45.02 298 TRP A C 1
ATOM 1926 O O . TRP A 1 319 ? 58.570 29.187 -69.926 1.00 47.55 298 TRP A O 1
ATOM 1937 N N . THR A 1 320 ? 60.598 28.250 -70.058 1.00 46.42 299 THR A N 1
ATOM 1938 C CA . THR A 1 320 ? 60.342 27.642 -71.361 1.00 48.11 299 THR A CA 1
ATOM 1939 C C . THR A 1 320 ? 59.615 26.302 -71.273 1.00 48.45 299 THR A C 1
ATOM 1940 O O . THR A 1 320 ? 59.076 25.838 -72.269 1.00 49.28 299 THR A O 1
ATOM 1944 N N . TRP A 1 321 ? 59.579 25.698 -70.082 1.00 47.32 300 TRP A N 1
ATOM 1945 C CA . TRP A 1 321 ? 59.146 24.293 -69.924 1.00 44.08 300 TRP A CA 1
ATOM 1946 C C . TRP A 1 321 ? 57.668 24.078 -69.939 1.00 44.16 300 TRP A C 1
ATOM 1947 O O . TRP A 1 321 ? 56.884 24.901 -69.461 1.00 44.30 300 TRP A O 1
ATOM 1958 N N . ALA A 1 322 ? 57.283 22.939 -70.497 1.00 44.42 301 ALA A N 1
ATOM 1959 C CA . ALA A 1 322 ? 55.898 22.535 -70.623 1.00 46.89 301 ALA A CA 1
ATOM 1960 C C . ALA A 1 322 ? 55.218 22.333 -69.247 1.00 47.32 301 ALA A C 1
ATOM 1961 O O . ALA A 1 322 ? 55.905 22.127 -68.241 1.00 48.20 301 ALA A O 1
ATOM 1963 N N . PRO A 1 323 ? 53.870 22.367 -69.204 1.00 46.72 302 PRO A N 1
ATOM 1964 C CA . PRO A 1 323 ? 53.168 22.184 -67.926 1.00 45.05 302 PRO A CA 1
ATOM 1965 C C . PRO A 1 323 ? 53.685 20.996 -67.113 1.00 45.31 302 PRO A C 1
ATOM 1966 O O . PRO A 1 323 ? 53.906 19.909 -67.669 1.00 45.57 302 PRO A O 1
ATOM 1970 N N . PHE A 1 324 ? 53.879 21.217 -65.809 1.00 41.41 303 PHE A N 1
ATOM 1971 C CA . PHE A 1 324 ? 54.325 20.180 -64.869 1.00 40.83 303 PHE A CA 1
ATOM 1972 C C . PHE A 1 324 ? 55.725 19.582 -65.110 1.00 40.23 303 PHE A C 1
ATOM 1973 O O . PHE A 1 324 ? 56.084 18.602 -64.475 1.00 42.00 303 PHE A O 1
ATOM 1981 N N . VAL A 1 325 ? 56.507 20.182 -66.006 1.00 39.68 304 VAL A N 1
ATOM 1982 C CA . VAL A 1 325 ? 57.884 19.752 -66.257 1.00 38.62 304 VAL A CA 1
ATOM 1983 C C . VAL A 1 325 ? 58.810 20.686 -65.511 1.00 37.55 304 VAL A C 1
ATOM 1984 O O . VAL A 1 325 ? 58.805 21.887 -65.734 1.00 35.88 304 VAL A O 1
ATOM 1988 N N . ILE A 1 326 ? 59.592 20.091 -64.616 1.00 37.55 305 ILE A N 1
ATOM 1989 C CA . ILE A 1 326 ? 60.579 20.795 -63.813 1.00 36.73 305 ILE A CA 1
ATOM 1990 C C . ILE A 1 326 ? 61.975 20.313 -64.220 1.00 36.25 305 ILE A C 1
ATOM 1991 O O . ILE A 1 326 ? 62.257 19.119 -64.160 1.00 37.15 305 ILE A O 1
ATOM 1996 N N . PRO A 1 327 ? 62.859 21.237 -64.623 1.00 36.51 306 PRO A N 1
ATOM 1997 C CA . PRO A 1 327 ? 64.191 20.802 -65.043 1.00 37.26 306 PRO A CA 1
ATOM 1998 C C . PRO A 1 327 ? 65.015 20.294 -63.887 1.00 36.76 306 PRO A C 1
ATOM 1999 O O . PRO A 1 327 ? 64.835 20.752 -62.740 1.00 37.96 306 PRO A O 1
ATOM 2003 N N . GLN A 1 328 ? 65.926 19.382 -64.203 1.00 36.29 307 GLN A N 1
ATOM 2004 C CA . GLN A 1 328 ? 66.665 18.588 -63.232 1.00 36.56 307 GLN A CA 1
ATOM 2005 C C . GLN A 1 328 ? 67.355 19.450 -62.173 1.00 37.89 307 GLN A C 1
ATOM 2006 O O . GLN A 1 328 ? 67.352 19.084 -60.977 1.00 36.57 307 GLN A O 1
ATOM 2012 N N . GLU A 1 329 ? 67.921 20.585 -62.618 1.00 35.97 308 GLU A N 1
ATOM 2013 C CA . GLU A 1 329 ? 68.714 21.444 -61.760 1.00 37.01 308 GLU A CA 1
ATOM 2014 C C . GLU A 1 329 ? 67.877 22.229 -60.752 1.00 35.22 308 GLU A C 1
ATOM 2015 O O . GLU A 1 329 ? 68.403 22.641 -59.709 1.00 34.08 308 GLU A O 1
ATOM 2021 N N . VAL A 1 330 ? 66.603 22.446 -61.090 1.00 33.82 309 VAL A N 1
ATOM 2022 C CA . VAL A 1 330 ? 65.656 23.124 -60.196 1.00 33.45 309 VAL A CA 1
ATOM 2023 C C . VAL A 1 330 ? 65.314 22.149 -59.080 1.00 32.43 309 VAL A C 1
ATOM 2024 O O . VAL A 1 330 ? 65.437 22.495 -57.891 1.00 30.87 309 VAL A O 1
ATOM 2028 N N . TYR A 1 331 ? 64.952 20.924 -59.463 1.00 31.71 310 TYR A N 1
ATOM 2029 C CA . TYR A 1 331 ? 64.863 19.822 -58.520 1.00 31.85 310 TYR A CA 1
ATOM 2030 C C . TYR A 1 331 ? 66.076 19.683 -57.577 1.00 32.61 310 TYR A C 1
ATOM 2031 O O . TYR A 1 331 ? 65.921 19.532 -56.336 1.00 30.91 310 TYR A O 1
ATOM 2040 N N . ALA A 1 332 ? 67.270 19.754 -58.156 1.00 32.86 311 ALA A N 1
ATOM 2041 C CA . ALA A 1 332 ? 68.509 19.558 -57.392 1.00 33.04 311 ALA A CA 1
ATOM 2042 C C . ALA A 1 332 ? 68.732 20.713 -56.417 1.00 31.95 311 ALA A C 1
ATOM 2043 O O . ALA A 1 332 ? 69.279 20.509 -55.344 1.00 31.05 311 ALA A O 1
ATOM 2045 N N . ALA A 1 333 ? 68.299 21.912 -56.800 1.00 31.28 312 ALA A N 1
ATOM 2046 C CA . ALA A 1 333 ? 68.455 23.096 -55.943 1.00 30.20 312 ALA A CA 1
ATOM 2047 C C . ALA A 1 333 ? 67.424 23.086 -54.835 1.00 29.86 312 ALA A C 1
ATOM 2048 O O . ALA A 1 333 ? 67.688 23.614 -53.729 1.00 29.14 312 ALA A O 1
ATOM 2050 N N . TRP A 1 334 ? 66.278 22.448 -55.078 1.00 29.25 313 TRP A N 1
ATOM 2051 C CA . TRP A 1 334 ? 65.249 22.387 -54.041 1.00 29.70 313 TRP A CA 1
ATOM 2052 C C . TRP A 1 334 ? 65.279 21.175 -53.154 1.00 29.85 313 TRP A C 1
ATOM 2053 O O . TRP A 1 334 ? 64.774 21.232 -52.029 1.00 30.45 313 TRP A O 1
ATOM 2064 N N . ASP A 1 335 ? 65.814 20.051 -53.637 1.00 30.48 314 ASP A N 1
ATOM 2065 C CA . ASP A 1 335 ? 65.738 18.801 -52.873 1.00 30.35 314 ASP A CA 1
ATOM 2066 C C . ASP A 1 335 ? 66.310 18.902 -51.483 1.00 29.94 314 ASP A C 1
ATOM 2067 O O . ASP A 1 335 ? 67.403 19.402 -51.307 1.00 30.66 314 ASP A O 1
ATOM 2072 N N . ALA A 1 336 ? 65.576 18.376 -50.508 1.00 28.90 315 ALA A N 1
ATOM 2073 C CA . ALA A 1 336 ? 65.956 18.530 -49.128 1.00 29.87 315 ALA A CA 1
ATOM 2074 C C . ALA A 1 336 ? 66.162 17.184 -48.452 1.00 30.05 315 ALA A C 1
ATOM 2075 O O . ALA A 1 336 ? 66.325 17.146 -47.244 1.00 28.98 315 ALA A O 1
ATOM 2077 N N . LYS A 1 337 ? 66.156 16.089 -49.220 1.00 31.70 316 LYS A N 1
ATOM 2078 C CA . LYS A 1 337 ? 66.229 14.741 -48.610 1.00 33.79 316 LYS A CA 1
ATOM 2079 C C . LYS A 1 337 ? 67.541 14.540 -47.895 1.00 33.32 316 LYS A C 1
ATOM 2080 O O . LYS A 1 337 ? 67.590 13.938 -46.831 1.00 33.73 316 LYS A O 1
ATOM 2086 N N . GLU A 1 338 ? 68.593 15.100 -48.456 1.00 33.15 317 GLU A N 1
ATOM 2087 C CA . GLU A 1 338 ? 69.948 14.829 -48.019 1.00 36.31 317 GLU A CA 1
ATOM 2088 C C . GLU A 1 338 ? 70.231 15.629 -46.752 1.00 35.12 317 GLU A C 1
ATOM 2089 O O . GLU A 1 338 ? 70.657 15.063 -45.743 1.00 34.53 317 GLU A O 1
ATOM 2095 N N . ALA A 1 339 ? 69.954 16.936 -46.778 1.00 32.99 318 ALA A N 1
ATOM 2096 C CA . ALA A 1 339 ? 70.022 17.732 -45.539 1.00 31.75 318 ALA A CA 1
ATOM 2097 C C . ALA A 1 339 ? 69.020 17.207 -44.488 1.00 30.91 318 ALA A C 1
ATOM 2098 O O . ALA A 1 339 ? 69.313 17.173 -43.271 1.00 30.95 318 ALA A O 1
ATOM 2100 N N . GLY A 1 340 ? 67.861 16.754 -44.962 1.00 31.05 319 GLY A N 1
ATOM 2101 C CA . GLY A 1 340 ? 66.837 16.170 -44.060 1.00 31.24 319 GLY A CA 1
ATOM 2102 C C . GLY A 1 340 ? 67.341 14.974 -43.275 1.00 32.73 319 GLY A C 1
ATOM 2103 O O . GLY A 1 340 ? 67.169 14.897 -42.041 1.00 33.10 319 GLY A O 1
ATOM 2104 N N . LYS A 1 341 ? 67.949 14.019 -43.990 1.00 33.83 320 LYS A N 1
ATOM 2105 C CA . LYS A 1 341 ? 68.413 12.789 -43.364 1.00 34.67 320 LYS A CA 1
ATOM 2106 C C . LYS A 1 341 ? 69.487 13.110 -42.333 1.00 33.75 320 LYS A C 1
ATOM 2107 O O . LYS A 1 341 ? 69.417 12.609 -41.233 1.00 33.37 320 LYS A O 1
ATOM 2113 N N . ARG A 1 342 ? 70.463 13.958 -42.690 1.00 34.59 321 ARG A N 1
ATOM 2114 C CA . ARG A 1 342 ? 71.488 14.419 -41.761 1.00 33.90 321 ARG A CA 1
ATOM 2115 C C . ARG A 1 342 ? 70.942 15.055 -40.495 1.00 32.78 321 ARG A C 1
ATOM 2116 O O . ARG A 1 342 ? 71.403 14.751 -39.412 1.00 33.50 321 ARG A O 1
ATOM 2124 N N . SER A 1 343 ? 69.974 15.960 -40.641 1.00 31.81 322 SER A N 1
ATOM 2125 C CA . SER A 1 343 ? 69.325 16.616 -39.510 1.00 31.07 322 SER A CA 1
ATOM 2126 C C . SER A 1 343 ? 68.622 15.639 -38.583 1.00 31.26 322 SER A C 1
ATOM 2127 O O . SER A 1 343 ? 68.810 15.691 -37.358 1.00 30.46 322 SER A O 1
ATOM 2130 N N . GLU A 1 344 ? 67.813 14.747 -39.161 1.00 29.51 323 GLU A N 1
ATOM 2131 C CA . GLU A 1 344 ? 67.126 13.751 -38.358 1.00 29.78 323 GLU A CA 1
ATOM 2132 C C . GLU A 1 344 ? 68.096 12.732 -37.768 1.00 30.66 323 GLU A C 1
ATOM 2133 O O . GLU A 1 344 ? 67.944 12.386 -36.585 1.00 31.49 323 GLU A O 1
ATOM 2139 N N . ASP A 1 345 ? 69.117 12.318 -38.538 1.00 31.24 324 ASP A N 1
ATOM 2140 C CA . ASP A 1 345 ? 70.189 11.444 -37.999 1.00 33.62 324 ASP A CA 1
ATOM 2141 C C . ASP A 1 345 ? 70.883 12.100 -36.794 1.00 32.72 324 ASP A C 1
ATOM 2142 O O . ASP A 1 345 ? 71.000 11.488 -35.731 1.00 32.85 324 ASP A O 1
ATOM 2147 N N . ASP A 1 346 ? 71.346 13.337 -36.960 1.00 32.94 325 ASP A N 1
ATOM 2148 C CA . ASP A 1 346 ? 71.949 14.066 -35.827 1.00 33.16 325 ASP A CA 1
ATOM 2149 C C . ASP A 1 346 ? 70.988 14.045 -34.633 1.00 33.85 325 ASP A C 1
ATOM 2150 O O . ASP A 1 346 ? 71.401 13.835 -33.486 1.00 33.06 325 ASP A O 1
ATOM 2155 N N . TRP A 1 347 ? 69.715 14.286 -34.910 1.00 32.51 326 TRP A N 1
ATOM 2156 C CA . TRP A 1 347 ? 68.726 14.335 -33.819 1.00 31.72 326 TRP A CA 1
ATOM 2157 C C . TRP A 1 347 ? 68.546 12.986 -33.166 1.00 31.84 326 TRP A C 1
ATOM 2158 O O . TRP A 1 347 ? 68.450 12.902 -31.954 1.00 32.73 326 TRP A O 1
ATOM 2169 N N . ASN A 1 348 ? 68.492 11.920 -33.964 1.00 34.28 327 ASN A N 1
ATOM 2170 C CA . ASN A 1 348 ? 68.351 10.556 -33.419 1.00 35.69 327 ASN A CA 1
ATOM 2171 C C . ASN A 1 348 ? 69.508 10.189 -32.488 1.00 35.80 327 ASN A C 1
ATOM 2172 O O . ASN A 1 348 ? 69.324 9.483 -31.489 1.00 33.74 327 ASN A O 1
ATOM 2177 N N . ALA A 1 349 ? 70.696 10.689 -32.817 1.00 37.05 328 ALA A N 1
ATOM 2178 C CA . ALA A 1 349 ? 71.871 10.469 -31.970 1.00 38.80 328 ALA A CA 1
ATOM 2179 C C . ALA A 1 349 ? 71.816 11.345 -30.727 1.00 38.30 328 ALA A C 1
ATOM 2180 O O . ALA A 1 349 ? 72.126 10.867 -29.646 1.00 40.26 328 ALA A O 1
ATOM 2182 N N . ALA A 1 350 ? 71.395 12.605 -30.851 1.00 36.05 329 ALA A N 1
ATOM 2183 C CA . ALA A 1 350 ? 71.171 13.394 -29.639 1.00 36.27 329 ALA A CA 1
ATOM 2184 C C . ALA A 1 350 ? 70.113 12.728 -28.748 1.00 35.45 329 ALA A C 1
ATOM 2185 O O . ALA A 1 350 ? 70.163 12.843 -27.524 1.00 37.13 329 ALA A O 1
ATOM 2187 N N . PHE A 1 351 ? 69.169 12.010 -29.360 1.00 34.40 330 PHE A N 1
ATOM 2188 C CA . PHE A 1 351 ? 68.133 11.297 -28.592 1.00 33.61 330 PHE A CA 1
ATOM 2189 C C . PHE A 1 351 ? 68.624 10.037 -27.895 1.00 32.82 330 PHE A C 1
ATOM 2190 O O . PHE A 1 351 ? 68.244 9.791 -26.762 1.00 33.73 330 PHE A O 1
ATOM 2198 N N . ALA A 1 352 ? 69.413 9.222 -28.600 1.00 33.70 331 ALA A N 1
ATOM 2199 C CA . ALA A 1 352 ? 70.116 8.082 -27.979 1.00 35.55 331 ALA A CA 1
ATOM 2200 C C . ALA A 1 352 ? 70.932 8.522 -26.745 1.00 35.43 331 ALA A C 1
ATOM 2201 O O . ALA A 1 352 ? 70.885 7.852 -25.713 1.00 36.35 331 ALA A O 1
ATOM 2203 N N . GLN A 1 353 ? 71.662 9.639 -26.848 1.00 35.45 332 GLN A N 1
ATOM 2204 C CA . GLN A 1 353 ? 72.387 10.162 -25.679 1.00 37.57 332 GLN A CA 1
ATOM 2205 C C . GLN A 1 353 ? 71.471 10.582 -24.527 1.00 37.91 332 GLN A C 1
ATOM 2206 O O . GLN A 1 353 ? 71.833 10.404 -23.353 1.00 37.44 332 GLN A O 1
ATOM 2212 N N . TYR A 1 354 ? 70.298 11.142 -24.870 1.00 35.55 333 TYR A N 1
ATOM 2213 C CA . TYR A 1 354 ? 69.269 11.506 -23.900 1.00 34.50 333 TYR A CA 1
ATOM 2214 C C . TYR A 1 354 ? 68.728 10.251 -23.233 1.00 35.91 333 TYR A C 1
ATOM 2215 O O . TYR A 1 354 ? 68.656 10.168 -22.014 1.00 36.06 333 TYR A O 1
ATOM 2224 N N . ARG A 1 355 ? 68.353 9.268 -24.042 1.00 37.36 334 ARG A N 1
ATOM 2225 C CA . ARG A 1 355 ? 67.880 7.992 -23.518 1.00 37.92 334 ARG A CA 1
ATOM 2226 C C . ARG A 1 355 ? 68.904 7.310 -22.580 1.00 39.45 334 ARG A C 1
ATOM 2227 O O . ARG A 1 355 ? 68.520 6.661 -21.614 1.00 38.55 334 ARG A O 1
ATOM 2235 N N . ALA A 1 356 ? 70.197 7.456 -22.873 1.00 40.86 335 ALA A N 1
ATOM 2236 C CA . ALA A 1 356 ? 71.235 6.837 -22.056 1.00 41.85 335 ALA A CA 1
ATOM 2237 C C . ALA A 1 356 ? 71.264 7.509 -20.689 1.00 42.86 335 ALA A C 1
ATOM 2238 O O . ALA A 1 356 ? 71.378 6.836 -19.679 1.00 44.27 335 ALA A O 1
ATOM 2240 N N . LYS A 1 357 ? 71.115 8.833 -20.657 1.00 43.93 336 LYS A N 1
ATOM 2241 C CA . LYS A 1 357 ? 71.075 9.563 -19.381 1.00 42.07 336 LYS A CA 1
ATOM 2242 C C . LYS A 1 357 ? 69.717 9.624 -18.686 1.00 42.80 336 LYS A C 1
ATOM 2243 O O . LYS A 1 357 ? 69.664 9.733 -17.452 1.00 43.43 336 LYS A O 1
ATOM 2249 N N . TYR A 1 358 ? 68.627 9.575 -19.462 1.00 39.77 337 TYR A N 1
ATOM 2250 C CA . TYR A 1 358 ? 67.284 9.776 -18.935 1.00 38.47 337 TYR A CA 1
ATOM 2251 C C . TYR A 1 358 ? 66.291 8.779 -19.504 1.00 39.34 337 TYR A C 1
ATOM 2252 O O . TYR A 1 358 ? 65.357 9.174 -20.202 1.00 37.80 337 TYR A O 1
ATOM 2261 N N . PRO A 1 359 ? 66.491 7.483 -19.221 1.00 40.63 338 PRO A N 1
ATOM 2262 C CA . PRO A 1 359 ? 65.716 6.448 -19.934 1.00 42.08 338 PRO A CA 1
ATOM 2263 C C . PRO A 1 359 ? 64.197 6.530 -19.757 1.00 40.11 338 PRO A C 1
ATOM 2264 O O . PRO A 1 359 ? 63.460 6.166 -20.670 1.00 41.22 338 PRO A O 1
ATOM 2268 N N . ALA A 1 360 ? 63.726 6.968 -18.600 1.00 39.06 339 ALA A N 1
ATOM 2269 C CA . ALA A 1 360 ? 62.291 6.944 -18.353 1.00 36.91 339 ALA A CA 1
ATOM 2270 C C . ALA A 1 360 ? 61.662 8.103 -19.133 1.00 35.18 339 ALA A C 1
ATOM 2271 O O . ALA A 1 360 ? 60.643 7.935 -19.801 1.00 33.74 339 ALA A O 1
ATOM 2273 N N . GLU A 1 361 ? 62.307 9.261 -19.053 1.00 34.39 340 GLU A N 1
ATOM 2274 C CA . GLU A 1 361 ? 61.895 10.469 -19.783 1.00 34.78 340 GLU A CA 1
ATOM 2275 C C . GLU A 1 361 ? 61.895 10.223 -21.280 1.00 33.13 340 GLU A C 1
ATOM 2276 O O . GLU A 1 361 ? 60.981 10.673 -21.983 1.00 31.64 340 GLU A O 1
ATOM 2282 N N . ALA A 1 362 ? 62.897 9.480 -21.763 1.00 31.06 341 ALA A N 1
ATOM 2283 C CA . ALA A 1 362 ? 62.975 9.219 -23.179 1.00 30.95 341 ALA A CA 1
ATOM 2284 C C . ALA A 1 362 ? 61.789 8.367 -23.659 1.00 31.40 341 ALA A C 1
ATOM 2285 O O . ALA A 1 362 ? 61.157 8.697 -24.694 1.00 30.65 341 ALA A O 1
ATOM 2287 N N . ALA A 1 363 ? 61.458 7.307 -22.910 1.00 30.98 342 ALA A N 1
ATOM 2288 C CA . ALA A 1 363 ? 60.306 6.492 -23.280 1.00 30.60 342 ALA A CA 1
ATOM 2289 C C . ALA A 1 363 ? 59.015 7.315 -23.188 1.00 30.65 342 ALA A C 1
ATOM 2290 O O . ALA A 1 363 ? 58.163 7.175 -24.072 1.00 30.63 342 ALA A O 1
ATOM 2292 N N . GLU A 1 364 ? 58.902 8.185 -22.173 1.00 27.79 343 GLU A N 1
ATOM 2293 C CA . GLU A 1 364 ? 57.724 9.043 -22.010 1.00 28.28 343 GLU A CA 1
ATOM 2294 C C . GLU A 1 364 ? 57.577 10.037 -23.158 1.00 27.78 343 GLU A C 1
ATOM 2295 O O . GLU A 1 364 ? 56.478 10.258 -23.642 1.00 29.19 343 GLU A O 1
ATOM 2301 N N . PHE A 1 365 ? 58.677 10.635 -23.592 1.00 28.67 344 PHE A N 1
ATOM 2302 C CA . PHE A 1 365 ? 58.651 11.530 -24.744 1.00 28.39 344 PHE A CA 1
ATOM 2303 C C . PHE A 1 365 ? 58.105 10.814 -25.977 1.00 28.10 344 PHE A C 1
ATOM 2304 O O . PHE A 1 365 ? 57.189 11.307 -26.643 1.00 28.31 344 PHE A O 1
ATOM 2312 N N . GLU A 1 366 ? 58.649 9.643 -26.270 1.00 29.23 345 GLU A N 1
ATOM 2313 C CA . GLU A 1 366 ? 58.210 8.878 -27.435 1.00 30.05 345 GLU A CA 1
ATOM 2314 C C . GLU A 1 366 ? 56.754 8.468 -27.393 1.00 29.16 345 GLU A C 1
ATOM 2315 O O . GLU A 1 366 ? 56.059 8.591 -28.409 1.00 29.88 345 GLU A O 1
ATOM 2321 N N . ARG A 1 367 ? 56.303 7.966 -26.241 1.00 27.02 346 ARG A N 1
ATOM 2322 C CA . ARG A 1 367 ? 54.925 7.581 -26.054 1.00 27.54 346 ARG A CA 1
ATOM 2323 C C . ARG A 1 367 ? 54.025 8.800 -26.279 1.00 26.63 346 ARG A C 1
ATOM 2324 O O . ARG A 1 367 ? 53.023 8.730 -27.003 1.00 26.24 346 ARG A O 1
ATOM 2332 N N . ARG A 1 368 ? 54.399 9.912 -25.646 1.00 26.42 347 ARG A N 1
ATOM 2333 C CA . ARG A 1 368 ? 53.568 11.107 -25.693 1.00 27.37 347 ARG A CA 1
ATOM 2334 C C . ARG A 1 368 ? 53.607 11.785 -27.066 1.00 27.81 347 ARG A C 1
ATOM 2335 O O . ARG A 1 368 ? 52.590 12.326 -27.503 1.00 28.94 347 ARG A O 1
ATOM 2343 N N . MET A 1 369 ? 54.747 11.745 -27.760 1.00 27.97 348 MET A N 1
ATOM 2344 C CA . MET A 1 369 ? 54.772 12.296 -29.130 1.00 29.02 348 MET A CA 1
ATOM 2345 C C . MET A 1 369 ? 53.865 11.475 -30.041 1.00 29.61 348 MET A C 1
ATOM 2346 O O . MET A 1 369 ? 53.275 12.034 -30.950 1.00 29.86 348 MET A O 1
ATOM 2351 N N . ALA A 1 370 ? 53.711 10.176 -29.786 1.00 30.23 349 ALA A N 1
ATOM 2352 C CA . ALA A 1 370 ? 52.809 9.367 -30.628 1.00 30.45 349 ALA A CA 1
ATOM 2353 C C . ALA A 1 370 ? 51.357 9.583 -30.237 1.00 29.80 349 ALA A C 1
ATOM 2354 O O . ALA A 1 370 ? 50.483 9.190 -30.976 1.00 31.52 349 ALA A O 1
ATOM 2356 N N . GLY A 1 371 ? 51.110 10.206 -29.082 1.00 31.29 350 GLY A N 1
ATOM 2357 C CA . GLY A 1 371 ? 49.763 10.374 -28.542 1.00 29.07 350 GLY A CA 1
ATOM 2358 C C . GLY A 1 371 ? 49.152 9.076 -28.010 1.00 31.13 350 GLY A C 1
ATOM 2359 O O . GLY A 1 371 ? 47.933 8.939 -27.965 1.00 30.26 350 GLY A O 1
ATOM 2360 N N . THR A 1 372 ? 50.002 8.114 -27.634 1.00 29.54 351 THR A N 1
ATOM 2361 C CA . THR A 1 372 ? 49.580 6.872 -27.031 1.00 29.11 351 THR A CA 1
ATOM 2362 C C . THR A 1 372 ? 49.383 7.050 -25.539 1.00 28.73 351 THR A C 1
ATOM 2363 O O . THR A 1 372 ? 50.170 7.722 -24.856 1.00 27.57 351 THR A O 1
ATOM 2367 N N . LEU A 1 373 ? 48.326 6.43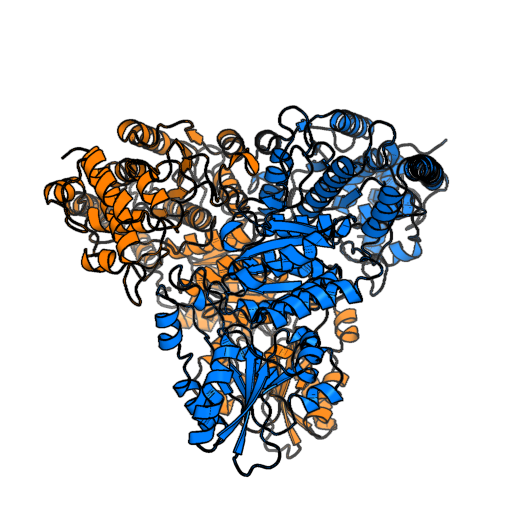2 -25.040 1.00 26.90 352 LEU A N 1
ATOM 2368 C CA . LEU A 1 373 ? 48.081 6.444 -23.657 1.00 25.28 352 LEU A CA 1
ATOM 2369 C C . LEU A 1 373 ? 48.985 5.405 -22.977 1.00 26.11 352 LEU A C 1
ATOM 2370 O O . LEU A 1 373 ? 49.574 4.537 -23.655 1.00 24.03 352 LEU A O 1
ATOM 2375 N N . PRO A 1 374 ? 49.117 5.491 -21.635 1.00 26.13 353 PRO A N 1
ATOM 2376 C CA . PRO A 1 374 ? 49.923 4.495 -20.896 1.00 26.54 353 PRO A CA 1
ATOM 2377 C C . PRO A 1 374 ? 49.472 3.064 -21.154 1.00 27.51 353 PRO A C 1
ATOM 2378 O O . PRO A 1 374 ? 48.318 2.838 -21.481 1.00 28.29 353 PRO A O 1
ATOM 2382 N N . ALA A 1 375 ? 50.385 2.107 -20.993 1.00 28.31 354 ALA A N 1
ATOM 2383 C CA . ALA A 1 375 ? 50.170 0.726 -21.412 1.00 28.84 354 ALA A CA 1
ATOM 2384 C C . ALA A 1 375 ? 49.099 0.048 -20.552 1.00 28.53 354 ALA A C 1
ATOM 2385 O O . ALA A 1 375 ? 48.390 -0.857 -21.018 1.00 29.14 354 ALA A O 1
ATOM 2387 N N . ASP A 1 376 ? 48.950 0.513 -19.322 1.00 27.40 355 ASP A N 1
ATOM 2388 C CA . ASP A 1 376 ? 47.907 -0.014 -18.458 1.00 28.49 355 ASP A CA 1
ATOM 2389 C C . ASP A 1 376 ? 46.753 0.965 -18.370 1.00 28.06 355 ASP A C 1
ATOM 2390 O O . ASP A 1 376 ? 46.036 1.031 -17.342 1.00 27.46 355 ASP A O 1
ATOM 2395 N N . TRP A 1 377 ? 46.566 1.755 -19.439 1.00 26.38 356 TRP A N 1
ATOM 2396 C CA . TRP A 1 377 ? 45.402 2.646 -19.490 1.00 25.09 356 TRP A CA 1
ATOM 2397 C C . TRP A 1 377 ? 44.086 1.979 -19.148 1.00 24.86 356 TRP A C 1
ATOM 2398 O O . TRP A 1 377 ? 43.300 2.542 -18.422 1.00 25.88 356 TRP A O 1
ATOM 2409 N N . ALA A 1 378 ? 43.767 0.817 -19.705 1.00 25.63 357 ALA A N 1
ATOM 2410 C CA . ALA A 1 378 ? 42.440 0.263 -19.395 1.00 26.67 357 ALA A CA 1
ATOM 2411 C C . ALA A 1 378 ? 42.230 0.127 -17.876 1.00 27.06 357 ALA A C 1
ATOM 2412 O O . ALA A 1 378 ? 41.165 0.506 -17.353 1.00 28.55 357 ALA A O 1
ATOM 2414 N N . ALA A 1 379 ? 43.237 -0.353 -17.150 1.00 25.88 358 ALA A N 1
ATOM 2415 C CA . ALA A 1 379 ? 43.103 -0.365 -15.685 1.00 25.88 358 ALA A CA 1
ATOM 2416 C C . ALA A 1 379 ? 42.951 1.013 -15.059 1.00 25.05 358 ALA A C 1
ATOM 2417 O O . ALA A 1 379 ? 42.211 1.172 -14.082 1.00 24.36 358 ALA A O 1
ATOM 2419 N N . LYS A 1 380 ? 43.692 1.996 -15.574 1.00 24.82 359 LYS A N 1
ATOM 2420 C CA . LYS A 1 380 ? 43.726 3.303 -14.939 1.00 25.55 359 LYS A CA 1
ATOM 2421 C C . LYS A 1 380 ? 42.410 4.077 -15.212 1.00 25.66 359 LYS A C 1
ATOM 2422 O O . LYS A 1 380 ? 41.884 4.754 -14.314 1.00 25.16 359 LYS A O 1
ATOM 2428 N N . ALA A 1 381 ? 41.852 3.910 -16.410 1.00 24.05 360 ALA A N 1
ATOM 2429 C CA . ALA A 1 381 ? 40.553 4.473 -16.700 1.00 25.06 360 ALA A CA 1
ATOM 2430 C C . ALA A 1 381 ? 39.438 3.839 -15.823 1.00 25.69 360 ALA A C 1
ATOM 2431 O O . ALA A 1 381 ? 38.556 4.546 -15.296 1.00 23.78 360 ALA A O 1
ATOM 2433 N N . ALA A 1 382 ? 39.510 2.519 -15.654 1.00 25.61 361 ALA A N 1
ATOM 2434 C CA . ALA A 1 382 ? 38.515 1.800 -14.859 1.00 26.73 361 ALA A CA 1
ATOM 2435 C C . ALA A 1 382 ? 38.531 2.243 -13.403 1.00 27.99 361 ALA A C 1
ATOM 2436 O O . ALA A 1 382 ? 37.481 2.271 -12.759 1.00 29.97 361 ALA A O 1
ATOM 2438 N N . ALA A 1 383 ? 39.718 2.609 -12.890 1.00 28.92 362 ALA A N 1
ATOM 2439 C CA . ALA A 1 383 ? 39.862 3.024 -11.479 1.00 27.20 362 ALA A CA 1
ATOM 2440 C C . ALA A 1 383 ? 39.251 4.399 -11.296 1.00 27.13 362 ALA A C 1
ATOM 2441 O O . ALA A 1 383 ? 38.622 4.672 -10.266 1.00 28.50 362 ALA A O 1
ATOM 2443 N N . ILE A 1 384 ? 39.400 5.266 -12.291 1.00 25.28 363 ILE A N 1
ATOM 2444 C CA . ILE A 1 384 ? 38.768 6.590 -12.236 1.00 24.79 363 ILE A CA 1
ATOM 2445 C C . ILE A 1 384 ? 37.241 6.454 -12.209 1.00 25.27 363 ILE A C 1
ATOM 2446 O O . ILE A 1 384 ? 36.555 7.031 -11.345 1.00 28.73 363 ILE A O 1
ATOM 2451 N N . VAL A 1 385 ? 36.694 5.680 -13.148 1.00 24.67 364 VAL A N 1
ATOM 2452 C CA . VAL A 1 385 ? 35.248 5.427 -13.205 1.00 21.35 364 VAL A CA 1
ATOM 2453 C C . VAL A 1 385 ? 34.759 4.750 -11.936 1.00 21.41 364 VAL A C 1
ATOM 2454 O O . VAL A 1 385 ? 33.741 5.150 -11.381 1.00 21.20 364 VAL A O 1
ATOM 2458 N N . ALA A 1 386 ? 35.441 3.707 -11.481 1.00 21.57 365 ALA A N 1
ATOM 2459 C CA . ALA A 1 386 ? 34.974 3.018 -10.262 1.00 22.64 365 ALA A CA 1
ATOM 2460 C C . ALA A 1 386 ? 34.978 3.897 -9.034 1.00 22.35 365 ALA A C 1
ATOM 2461 O O . ALA A 1 386 ? 34.102 3.748 -8.180 1.00 21.15 365 ALA A O 1
ATOM 2463 N N . GLY A 1 387 ? 35.946 4.817 -8.933 1.00 22.29 366 GLY A N 1
ATOM 2464 C CA . GLY A 1 387 ? 35.999 5.685 -7.765 1.00 22.76 366 GLY A CA 1
ATOM 2465 C C . GLY A 1 387 ? 34.829 6.651 -7.734 1.00 23.66 366 GLY A C 1
ATOM 2466 O O . GLY A 1 387 ? 34.268 6.907 -6.668 1.00 25.91 366 GLY A O 1
ATOM 2467 N N . ALA A 1 388 ? 34.442 7.167 -8.900 1.00 24.23 367 ALA A N 1
ATOM 2468 C CA . ALA A 1 388 ? 33.173 7.925 -9.069 1.00 25.13 367 ALA A CA 1
ATOM 2469 C C . ALA A 1 388 ? 31.917 7.144 -8.599 1.00 26.64 367 ALA A C 1
ATOM 2470 O O . ALA A 1 388 ? 31.078 7.653 -7.823 1.00 27.90 367 ALA A O 1
ATOM 2472 N N . ASN A 1 389 ? 31.777 5.924 -9.081 1.00 26.29 368 ASN A N 1
ATOM 2473 C CA . ASN A 1 389 ? 30.681 5.052 -8.648 1.00 28.89 368 ASN A CA 1
ATOM 2474 C C . ASN A 1 389 ? 30.725 4.770 -7.128 1.00 30.72 368 ASN A C 1
ATOM 2475 O O . ASN A 1 389 ? 29.712 4.910 -6.448 1.00 32.30 368 ASN A O 1
ATOM 2480 N N . GLU A 1 390 ? 31.898 4.454 -6.584 1.00 33.32 369 GLU A N 1
ATOM 2481 C CA . GLU A 1 390 ? 32.035 4.221 -5.115 1.00 34.05 369 GLU A CA 1
ATOM 2482 C C . GLU A 1 390 ? 31.640 5.464 -4.293 1.00 32.75 369 GLU A C 1
ATOM 2483 O O . GLU A 1 390 ? 30.998 5.333 -3.290 1.00 32.09 369 GLU A O 1
ATOM 2489 N N . ARG A 1 391 ? 32.036 6.662 -4.727 1.00 32.74 370 ARG A N 1
ATOM 2490 C CA . ARG A 1 391 ? 31.772 7.904 -3.983 1.00 31.03 370 ARG A CA 1
ATOM 2491 C C . ARG A 1 391 ? 30.282 8.298 -3.915 1.00 31.60 370 ARG A C 1
ATOM 2492 O O . ARG A 1 391 ? 29.812 8.873 -2.909 1.00 31.21 370 ARG A O 1
ATOM 2500 N N . GLY A 1 392 ? 29.535 7.968 -4.970 1.00 31.04 371 GLY A N 1
ATOM 2501 C CA . GLY A 1 392 ? 28.084 8.154 -4.982 1.00 29.96 371 GLY A CA 1
ATOM 2502 C C . GLY A 1 392 ? 27.613 9.580 -4.714 1.00 30.88 371 GLY A C 1
ATOM 2503 O O . GLY A 1 392 ? 26.539 9.793 -4.157 1.00 28.05 371 GLY A O 1
ATOM 2504 N N . GLU A 1 393 ? 28.405 10.554 -5.173 1.00 30.06 372 GLU A N 1
ATOM 2505 C CA . GLU A 1 393 ? 28.266 11.925 -4.772 1.00 30.10 372 GLU A CA 1
ATOM 2506 C C . GLU A 1 393 ? 27.293 12.691 -5.664 1.00 30.36 372 GLU A C 1
ATOM 2507 O O . GLU A 1 393 ? 27.291 12.523 -6.892 1.00 28.98 372 GLU A O 1
ATOM 2513 N N . THR A 1 394 ? 26.466 13.528 -5.030 1.00 28.74 373 THR A N 1
ATOM 2514 C CA . THR A 1 394 ? 25.607 14.500 -5.727 1.00 27.28 373 THR A CA 1
ATOM 2515 C C . THR A 1 394 ? 26.352 15.853 -5.804 1.00 28.05 373 THR A C 1
ATOM 2516 O O . THR A 1 394 ? 26.557 16.514 -4.803 1.00 28.46 373 THR A O 1
ATOM 2520 N N . VAL A 1 395 ? 26.826 16.201 -6.988 1.00 27.03 374 VAL A N 1
ATOM 2521 C CA . VAL A 1 395 ? 27.525 17.464 -7.232 1.00 27.89 374 VAL A CA 1
ATOM 2522 C C . VAL A 1 395 ? 27.146 17.921 -8.630 1.00 27.39 374 VAL A C 1
ATOM 2523 O O . VAL A 1 395 ? 26.523 17.172 -9.389 1.00 28.28 374 VAL A O 1
ATOM 2527 N N . ALA A 1 396 ? 27.534 19.139 -8.994 1.00 27.54 375 ALA A N 1
ATOM 2528 C CA . ALA A 1 396 ? 27.337 19.634 -10.368 1.00 25.58 375 ALA A CA 1
ATOM 2529 C C . ALA A 1 396 ? 28.248 18.844 -11.265 1.00 25.68 375 ALA A C 1
ATOM 2530 O O . ALA A 1 396 ? 29.315 18.429 -10.814 1.00 25.53 375 ALA A O 1
ATOM 2532 N N . THR A 1 397 ? 27.890 18.643 -12.541 1.00 24.94 376 THR A N 1
ATOM 2533 C CA . THR A 1 397 ? 28.829 17.884 -13.361 1.00 24.19 376 THR A CA 1
ATOM 2534 C C . THR A 1 397 ? 30.048 18.741 -13.716 1.00 24.61 376 THR A C 1
ATOM 2535 O O . THR A 1 397 ? 31.101 18.187 -14.088 1.00 24.82 376 THR A O 1
ATOM 2539 N N . ARG A 1 398 ? 29.967 20.058 -13.569 1.00 23.41 377 ARG A N 1
ATOM 2540 C CA . ARG A 1 398 ? 31.259 20.808 -13.597 1.00 24.57 377 ARG A CA 1
ATOM 2541 C C . ARG A 1 398 ? 32.199 20.330 -12.459 1.00 25.05 377 ARG A C 1
ATOM 2542 O O . ARG A 1 398 ? 33.401 20.268 -12.685 1.00 24.94 377 ARG A O 1
ATOM 2550 N N . LYS A 1 399 ? 31.661 19.998 -11.256 1.00 25.32 378 LYS A N 1
ATOM 2551 C CA . LYS A 1 399 ? 32.521 19.526 -10.153 1.00 24.91 378 LYS A CA 1
ATOM 2552 C C . LYS A 1 399 ? 32.975 18.083 -10.416 1.00 24.69 378 LYS A C 1
ATOM 2553 O O . LYS A 1 399 ? 34.119 17.723 -10.133 1.00 25.53 378 LYS A O 1
ATOM 2555 N N . ALA A 1 400 ? 32.064 17.248 -10.913 1.00 24.28 379 ALA A N 1
ATOM 2556 C CA . ALA A 1 400 ? 32.396 15.895 -11.325 1.00 24.44 379 ALA A CA 1
ATOM 2557 C C . ALA A 1 400 ? 33.532 15.971 -12.327 1.00 23.73 379 ALA A C 1
ATOM 2558 O O . ALA A 1 400 ? 34.519 15.232 -12.216 1.00 25.38 379 ALA A O 1
ATOM 2560 N N . SER A 1 401 ? 33.374 16.839 -13.323 1.00 22.69 380 SER A N 1
ATOM 2561 C CA . SER A 1 401 ? 34.451 17.085 -14.304 1.00 23.52 380 SER A CA 1
ATOM 2562 C C . SER A 1 401 ? 35.794 17.404 -13.625 1.00 22.99 380 SER A C 1
ATOM 2563 O O . SER A 1 401 ? 36.812 16.759 -13.905 1.00 22.61 380 SER A O 1
ATOM 2566 N N . GLN A 1 402 ? 35.787 18.358 -12.696 1.00 23.50 381 GLN A N 1
ATOM 2567 C CA A GLN A 1 402 ? 37.046 18.666 -11.999 0.60 24.22 381 GLN A CA 1
ATOM 2568 C CA B GLN A 1 402 ? 36.962 18.706 -11.875 0.40 23.74 381 GLN A CA 1
ATOM 2569 C C . GLN A 1 402 ? 37.601 17.440 -11.276 1.00 24.53 381 GLN A C 1
ATOM 2570 O O . GLN A 1 402 ? 38.825 17.235 -11.302 1.00 25.34 381 GLN A O 1
ATOM 2581 N N . GLN A 1 403 ? 36.740 16.593 -10.698 1.00 24.93 382 GLN A N 1
ATOM 2582 C CA . GLN A 1 403 ? 37.203 15.414 -9.955 1.00 24.47 382 GLN A CA 1
ATOM 2583 C C . GLN A 1 403 ? 37.888 14.411 -10.899 1.00 25.01 382 GLN A C 1
ATOM 2584 O O . GLN A 1 403 ? 38.945 13.853 -10.578 1.00 24.04 382 GLN A O 1
ATOM 2590 N N . THR A 1 404 ? 37.281 14.206 -12.064 1.00 24.50 383 THR A N 1
ATOM 2591 C CA . THR A 1 404 ? 37.832 13.320 -13.113 1.00 24.80 383 THR A CA 1
ATOM 2592 C C . THR A 1 404 ? 39.127 13.915 -13.639 1.00 23.74 383 THR A C 1
ATOM 2593 O O . THR A 1 404 ? 40.154 13.200 -13.752 1.00 24.31 383 THR A O 1
ATOM 2597 N N . ILE A 1 405 ? 39.112 15.209 -13.938 1.00 22.89 384 ILE A N 1
ATOM 2598 C CA . ILE A 1 405 ? 40.405 15.888 -14.321 1.00 24.15 384 ILE A CA 1
ATOM 2599 C C . ILE A 1 405 ? 41.502 15.569 -13.328 1.00 25.89 384 ILE A C 1
ATOM 2600 O O . ILE A 1 405 ? 42.607 15.126 -13.708 1.00 24.23 384 ILE A O 1
ATOM 2605 N N . GLU A 1 406 ? 41.185 15.725 -12.046 1.00 28.23 385 GLU A N 1
ATOM 2606 C CA . GLU A 1 406 ? 42.158 15.377 -11.019 1.00 29.59 385 GLU A CA 1
ATOM 2607 C C . GLU A 1 406 ? 42.699 13.924 -11.105 1.00 29.31 385 GLU A C 1
ATOM 2608 O O . GLU A 1 406 ? 43.908 13.709 -11.039 1.00 27.53 385 GLU A O 1
ATOM 2614 N N . GLY A 1 407 ? 41.809 12.930 -11.213 1.00 28.31 386 GLY A N 1
ATOM 2615 C CA . GLY A 1 407 ? 42.274 11.564 -11.424 1.00 26.44 386 GLY A CA 1
ATOM 2616 C C . GLY A 1 407 ? 43.027 11.375 -12.746 1.00 24.68 386 GLY A C 1
ATOM 2617 O O . GLY A 1 407 ? 43.987 10.593 -12.803 1.00 24.37 386 GLY A O 1
ATOM 2618 N N . LEU A 1 408 ? 42.570 12.011 -13.829 1.00 23.29 387 LEU A N 1
ATOM 2619 C CA . LEU A 1 408 ? 43.304 11.921 -15.120 1.00 22.88 387 LEU A CA 1
ATOM 2620 C C . LEU A 1 408 ? 44.714 12.493 -15.012 1.00 24.31 387 LEU A C 1
ATOM 2621 O O . LEU A 1 408 ? 45.704 11.917 -15.554 1.00 25.11 387 LEU A O 1
ATOM 2626 N N . ALA A 1 409 ? 44.841 13.627 -14.326 1.00 23.29 388 ALA A N 1
ATOM 2627 C CA . ALA A 1 409 ? 46.154 14.306 -14.291 1.00 23.80 388 ALA A CA 1
ATOM 2628 C C . ALA A 1 409 ? 47.186 13.425 -13.561 1.00 24.89 388 ALA A C 1
ATOM 2629 O O . ALA A 1 409 ? 48.377 13.486 -13.859 1.00 24.16 388 ALA A O 1
ATOM 2631 N N . ALA A 1 410 ? 46.715 12.609 -12.612 1.00 24.89 389 ALA A N 1
ATOM 2632 C CA . ALA A 1 410 ? 47.621 11.769 -11.789 1.00 26.17 389 ALA A CA 1
ATOM 2633 C C . ALA A 1 410 ? 48.181 10.603 -12.600 1.00 26.38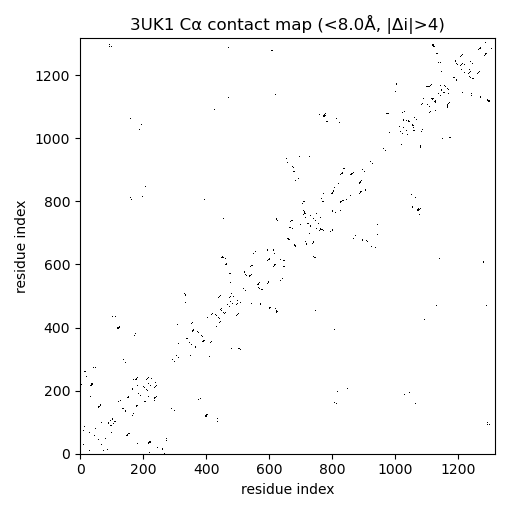 389 ALA A C 1
ATOM 2634 O O . ALA A 1 410 ? 49.213 10.069 -12.258 1.00 26.40 389 ALA A O 1
ATOM 2636 N N . VAL A 1 411 ? 47.532 10.252 -13.722 1.00 28.44 390 VAL A N 1
ATOM 2637 C CA . VAL A 1 411 ? 48.044 9.149 -14.567 1.00 27.59 390 VAL A CA 1
ATOM 2638 C C . VAL A 1 411 ? 48.465 9.580 -15.959 1.00 26.70 390 VAL A C 1
ATOM 2639 O O . VAL A 1 411 ? 49.218 8.865 -16.626 1.00 26.87 390 VAL A O 1
ATOM 2643 N N . LEU A 1 412 ? 48.024 10.764 -16.377 1.00 25.04 391 LEU A N 1
ATOM 2644 C CA . LEU A 1 412 ? 48.412 11.319 -17.663 1.00 24.45 391 LEU A CA 1
ATOM 2645 C C . LEU A 1 412 ? 49.320 12.564 -17.488 1.00 23.54 391 LEU A C 1
ATOM 2646 O O . LEU A 1 412 ? 48.831 13.679 -17.415 1.00 23.46 391 LEU A O 1
ATOM 2651 N N . PRO A 1 413 ? 50.640 12.369 -17.448 1.00 23.60 392 PRO A N 1
ATOM 2652 C CA . PRO A 1 413 ? 51.533 13.539 -17.335 1.00 24.02 392 PRO A CA 1
ATOM 2653 C C . PRO A 1 413 ? 51.358 14.525 -18.529 1.00 25.15 392 PRO A C 1
ATOM 2654 O O . PRO A 1 413 ? 51.686 15.731 -18.418 1.00 25.73 392 PRO A O 1
ATOM 2658 N N . GLU A 1 414 ? 50.800 14.024 -19.642 1.00 24.09 393 GLU A N 1
ATOM 2659 C CA . GLU A 1 414 ? 50.601 14.822 -20.861 1.00 23.06 393 GLU A CA 1
ATOM 2660 C C . GLU A 1 414 ? 49.399 15.764 -20.755 1.00 23.49 393 GLU A C 1
ATOM 2661 O O . GLU A 1 414 ? 49.195 16.605 -21.634 1.00 24.21 393 GLU A O 1
ATOM 2667 N N . LEU A 1 415 ? 48.589 15.602 -19.724 1.00 22.36 394 LEU A N 1
ATOM 2668 C CA . LEU A 1 415 ? 47.338 16.377 -19.599 1.00 24.03 394 LEU A CA 1
ATOM 2669 C C . LEU A 1 415 ? 47.601 17.877 -19.476 1.00 23.86 394 LEU A C 1
ATOM 2670 O O . LEU A 1 415 ? 48.368 18.338 -18.586 1.00 23.62 394 LEU A O 1
ATOM 2675 N N . LEU A 1 416 ? 46.936 18.628 -20.341 1.00 22.59 395 LEU A N 1
ATOM 2676 C CA . LEU A 1 416 ? 47.137 20.060 -20.417 1.00 23.01 395 LEU A CA 1
ATOM 2677 C C . LEU A 1 416 ? 45.805 20.829 -20.506 1.00 22.90 395 LEU A C 1
ATOM 2678 O O . LEU A 1 416 ? 45.153 20.911 -21.560 1.00 23.58 395 LEU A O 1
ATOM 2683 N N . GLY A 1 417 ? 45.415 21.410 -19.392 1.00 23.26 396 GLY A N 1
ATOM 2684 C CA . GLY A 1 417 ? 44.115 22.055 -19.288 1.00 22.74 396 GLY A CA 1
ATOM 2685 C C . GLY A 1 417 ? 44.220 23.551 -19.428 1.00 24.14 396 GLY A C 1
ATOM 2686 O O . GLY A 1 417 ? 45.304 24.100 -19.664 1.00 24.41 396 GLY A O 1
ATOM 2687 N N . GLY A 1 418 ? 43.087 24.214 -19.256 1.00 23.55 397 GLY A N 1
ATOM 2688 C CA . GLY A 1 418 ? 43.033 25.652 -19.329 1.00 22.99 397 GLY A CA 1
ATOM 2689 C C . GLY A 1 418 ? 41.605 26.074 -19.559 1.00 23.22 397 GLY A C 1
ATOM 2690 O O . GLY A 1 418 ? 40.693 25.231 -19.714 1.00 23.88 397 GLY A O 1
ATOM 2691 N N . SER A 1 419 ? 41.404 27.376 -19.579 1.00 23.90 398 SER A N 1
ATOM 2692 C CA . SER A 1 419 ? 40.088 27.969 -19.667 1.00 23.67 398 SER A CA 1
ATOM 2693 C C . SER A 1 419 ? 40.219 29.373 -20.211 1.00 24.26 398 SER A C 1
ATOM 2694 O O . SER A 1 419 ? 41.209 30.069 -19.923 1.00 24.66 398 SER A O 1
ATOM 2697 N N . ALA A 1 420 ? 39.209 29.801 -20.970 1.00 24.93 399 ALA A N 1
ATOM 2698 C CA . ALA A 1 420 ? 39.150 31.155 -21.494 1.00 26.11 399 ALA A CA 1
ATOM 2699 C C . ALA A 1 420 ? 38.621 32.125 -20.415 1.00 26.32 399 ALA A C 1
ATOM 2700 O O . ALA A 1 420 ? 37.537 32.739 -20.544 1.00 25.81 399 ALA A O 1
ATOM 2702 N N . ASP A 1 421 ? 39.399 32.251 -19.337 1.00 26.88 400 ASP A N 1
ATOM 2703 C CA . ASP A 1 421 ? 39.098 33.202 -18.252 1.00 28.04 400 ASP A CA 1
ATOM 2704 C C . ASP A 1 421 ? 37.908 32.805 -17.401 1.00 28.57 400 ASP A C 1
ATOM 2705 O O . ASP A 1 421 ? 37.266 33.664 -16.829 1.00 32.12 400 ASP A O 1
ATOM 2710 N N . LEU A 1 422 ? 37.631 31.513 -17.306 1.00 27.38 401 LEU A N 1
ATOM 2711 C CA . LEU A 1 422 ? 36.551 30.998 -16.495 1.00 26.37 401 LEU A CA 1
ATOM 2712 C C . LEU A 1 422 ? 37.050 29.813 -15.677 1.00 26.13 401 LEU A C 1
ATOM 2713 O O . LEU A 1 422 ? 36.317 28.836 -15.478 1.00 26.81 401 LEU A O 1
ATOM 2718 N N . THR A 1 423 ? 38.287 29.918 -15.189 1.00 26.40 402 THR A N 1
ATOM 2719 C CA . THR A 1 423 ? 38.938 28.798 -14.484 1.00 26.59 402 THR A CA 1
ATOM 2720 C C . THR A 1 423 ? 38.091 28.352 -13.307 1.00 27.98 402 THR A C 1
ATOM 2721 O O . THR A 1 423 ? 37.688 27.191 -13.268 1.00 25.24 402 THR A O 1
ATOM 2725 N N . GLY A 1 424 ? 37.758 29.292 -12.405 1.00 29.24 403 GLY A N 1
ATOM 2726 C CA . GLY A 1 424 ? 36.902 28.977 -11.252 1.00 29.73 403 GLY A CA 1
ATOM 2727 C C . GLY A 1 424 ? 35.505 28.476 -11.613 1.00 30.82 403 GLY A C 1
ATOM 2728 O O . GLY A 1 424 ? 34.993 27.550 -10.997 1.00 30.77 403 GLY A O 1
ATOM 2729 N N . SER A 1 425 ? 34.889 29.082 -12.628 1.00 30.79 404 SER A N 1
ATOM 2730 C CA . SER A 1 425 ? 33.543 28.701 -13.057 1.00 29.78 404 SER A CA 1
ATOM 2731 C C . SER A 1 425 ? 33.499 27.369 -13.753 1.00 27.07 404 SER A C 1
ATOM 2732 O O . SER A 1 425 ? 32.616 26.571 -13.474 1.00 26.73 404 SER A O 1
ATOM 2735 N N . ASN A 1 426 ? 34.403 27.164 -14.712 1.00 26.00 405 ASN A N 1
ATOM 2736 C CA . ASN A 1 426 ? 34.475 25.887 -15.458 1.00 26.56 405 ASN A CA 1
ATOM 2737 C C . ASN A 1 426 ? 35.012 24.718 -14.605 1.00 26.66 405 ASN A C 1
ATOM 2738 O O . ASN A 1 426 ? 34.684 23.554 -14.878 1.00 28.73 405 ASN A O 1
ATOM 2743 N N . LEU A 1 427 ? 35.841 25.036 -13.607 1.00 25.52 406 LEU A N 1
ATOM 2744 C CA . LEU A 1 427 ? 36.550 24.036 -12.778 1.00 26.37 406 LEU A CA 1
ATOM 2745 C C . LEU A 1 427 ? 37.480 23.158 -13.621 1.00 26.98 406 LEU A C 1
ATOM 2746 O O . LEU A 1 427 ? 37.347 21.940 -13.673 1.00 28.16 406 LEU A O 1
ATOM 2751 N N . THR A 1 428 ? 38.396 23.801 -14.341 1.00 27.57 407 THR A N 1
ATOM 2752 C CA . THR A 1 428 ? 39.286 23.085 -15.222 1.00 26.06 407 THR A CA 1
ATOM 2753 C C . THR A 1 428 ? 40.644 22.815 -14.577 1.00 27.35 407 THR A C 1
ATOM 2754 O O . THR A 1 428 ? 41.468 22.044 -15.114 1.00 27.87 407 THR A O 1
ATOM 2758 N N . ASN A 1 429 ? 40.884 23.454 -13.437 1.00 26.44 408 ASN A N 1
ATOM 2759 C CA . ASN A 1 429 ? 42.159 23.333 -12.783 1.00 28.33 408 ASN A CA 1
ATOM 2760 C C . ASN A 1 429 ? 42.118 22.244 -11.740 1.00 28.56 408 ASN A C 1
ATOM 2761 O O . ASN A 1 429 ? 41.048 21.848 -11.314 1.00 30.37 408 ASN A O 1
ATOM 2766 N N . TRP A 1 430 ? 43.278 21.718 -11.371 1.00 28.74 409 TRP A N 1
ATOM 2767 C CA . TRP A 1 430 ? 43.382 20.765 -10.282 1.00 28.69 409 TRP A CA 1
ATOM 2768 C C . TRP A 1 430 ? 44.505 21.150 -9.377 1.00 28.81 409 TRP A C 1
ATOM 2769 O O . TRP A 1 430 ? 45.417 21.856 -9.778 1.00 28.03 409 TRP A O 1
ATOM 2780 N N . LYS A 1 431 ? 44.416 20.651 -8.157 1.00 31.29 410 LYS A N 1
ATOM 2781 C CA . LYS A 1 431 ? 45.215 21.034 -6.991 1.00 32.46 410 LYS A CA 1
ATOM 2782 C C . LYS A 1 431 ? 46.709 20.862 -7.169 1.00 32.62 410 LYS A C 1
ATOM 2783 O O . LYS A 1 431 ? 47.503 21.582 -6.561 1.00 31.77 410 LYS A O 1
ATOM 2789 N N . ALA A 1 432 ? 47.098 19.867 -7.968 1.00 32.61 411 ALA A N 1
ATOM 2790 C CA . ALA A 1 432 ? 48.502 19.597 -8.184 1.00 31.09 411 ALA A CA 1
ATOM 2791 C C . ALA A 1 432 ? 49.052 20.286 -9.425 1.00 31.76 411 ALA A C 1
ATOM 2792 O O . ALA A 1 432 ? 50.234 20.130 -9.725 1.00 32.35 411 ALA A O 1
ATOM 2794 N N . SER A 1 433 ? 48.224 21.059 -10.132 1.00 28.74 412 SER A N 1
ATOM 2795 C CA . SER A 1 433 ? 48.679 21.694 -11.376 1.00 28.83 412 SER A CA 1
ATOM 2796 C C . SER A 1 433 ? 49.713 22.808 -11.173 1.00 29.32 412 SER A C 1
ATOM 2797 O O . SER A 1 433 ? 49.875 23.330 -10.085 1.00 28.71 412 SER A O 1
ATOM 2800 N N . LYS A 1 434 ? 50.413 23.160 -12.238 1.00 29.59 413 LYS A N 1
ATOM 2801 C CA . LYS A 1 434 ? 51.268 24.341 -12.257 1.00 30.09 413 LYS A CA 1
ATOM 2802 C C . LYS A 1 434 ? 50.761 25.242 -13.399 1.00 29.86 413 LYS A C 1
ATOM 2803 O O . LYS A 1 434 ? 50.497 24.758 -14.505 1.00 29.14 413 LYS A O 1
ATOM 2805 N N . ALA A 1 435 ? 50.565 26.531 -13.116 1.00 29.52 414 ALA A N 1
ATOM 2806 C CA . ALA A 1 435 ? 50.077 27.458 -14.115 1.00 29.92 414 ALA A CA 1
ATOM 2807 C C . ALA A 1 435 ? 51.195 27.766 -15.125 1.00 29.03 414 ALA A C 1
ATOM 2808 O O . ALA A 1 435 ? 52.320 27.995 -14.742 1.00 33.36 414 ALA A O 1
ATOM 2810 N N . VAL A 1 436 ? 50.886 27.736 -16.411 1.00 28.13 415 VAL A N 1
ATOM 2811 C CA . VAL A 1 436 ? 51.849 28.162 -17.451 1.00 26.42 415 VAL A CA 1
ATOM 2812 C C . VAL A 1 436 ? 52.024 29.673 -17.328 1.00 26.86 415 VAL A C 1
ATOM 2813 O O . VAL A 1 436 ? 51.045 30.393 -17.205 1.00 27.00 415 VAL A O 1
ATOM 2817 N N . ARG A 1 437 ? 53.266 30.150 -17.353 1.00 28.51 416 ARG A N 1
ATOM 2818 C CA . ARG A 1 437 ? 53.584 31.550 -17.185 1.00 28.66 416 ARG A CA 1
ATOM 2819 C C . ARG A 1 437 ? 54.773 31.866 -18.059 1.00 30.35 416 ARG A C 1
ATOM 2820 O O . ARG A 1 437 ? 55.691 31.045 -18.169 1.00 32.97 416 ARG A O 1
ATOM 2828 N N . ALA A 1 438 ? 54.755 33.039 -18.700 1.00 29.96 417 ALA A N 1
ATOM 2829 C CA . ALA A 1 438 ? 55.971 33.606 -19.308 1.00 30.91 417 ALA A CA 1
ATOM 2830 C C . ALA A 1 438 ? 57.130 33.630 -18.319 1.00 31.25 417 ALA A C 1
ATOM 2831 O O . ALA A 1 438 ? 56.920 33.898 -17.129 1.00 30.29 417 ALA A O 1
ATOM 2833 N N . ASN A 1 439 ? 58.347 33.363 -18.794 1.00 32.45 418 ASN A N 1
ATOM 2834 C CA . ASN A 1 439 ? 59.542 33.655 -17.969 1.00 36.44 418 ASN A CA 1
ATOM 2835 C C . ASN A 1 439 ? 59.555 35.111 -17.579 1.00 36.91 418 ASN A C 1
ATOM 2836 O O . ASN A 1 439 ? 59.216 35.958 -18.386 1.00 37.12 418 ASN A O 1
ATOM 2841 N N . ALA A 1 440 ? 59.887 35.395 -16.323 1.00 41.61 419 ALA A N 1
ATOM 2842 C CA . ALA A 1 440 ? 59.984 36.783 -15.852 1.00 45.08 419 ALA A CA 1
ATOM 2843 C C . ALA A 1 440 ? 61.048 37.597 -16.605 1.00 46.32 419 ALA A C 1
ATOM 2844 O O . ALA A 1 440 ? 60.795 38.731 -16.998 1.00 46.78 419 ALA A O 1
ATOM 2846 N N . ASP A 1 441 ? 62.224 37.014 -16.834 1.00 52.94 420 ASP A N 1
ATOM 2847 C CA . ASP A 1 441 ? 63.348 37.770 -17.428 1.00 57.74 420 ASP A CA 1
ATOM 2848 C C . ASP A 1 441 ? 63.581 37.477 -18.911 1.00 56.92 420 ASP A C 1
ATOM 2849 O O . ASP A 1 441 ? 63.691 38.399 -19.729 1.00 58.74 420 ASP A O 1
ATOM 2854 N N . GLY A 1 442 ? 63.667 36.202 -19.260 1.00 51.32 421 GLY A N 1
ATOM 2855 C CA . GLY A 1 442 ? 63.931 35.851 -20.646 1.00 50.29 421 GLY A CA 1
ATOM 2856 C C . GLY A 1 442 ? 62.700 35.500 -21.476 1.00 44.03 421 GLY A C 1
ATOM 2857 O O . GLY A 1 442 ? 61.572 35.509 -20.967 1.00 46.75 421 GLY A O 1
ATOM 2858 N N . PRO A 1 443 ? 62.922 35.152 -22.755 1.00 38.76 422 PRO A N 1
ATOM 2859 C CA . PRO A 1 443 ? 61.840 34.733 -23.632 1.00 34.72 422 PRO A CA 1
ATOM 2860 C C . PRO A 1 443 ? 61.252 33.396 -23.181 1.00 31.30 422 PRO A C 1
ATOM 2861 O O . PRO A 1 443 ? 61.805 32.755 -22.289 1.00 31.95 422 PRO A O 1
ATOM 2865 N N . GLY A 1 444 ? 60.140 32.976 -23.776 1.00 28.79 423 GLY A N 1
ATOM 2866 C CA . GLY A 1 444 ? 59.620 31.638 -23.518 1.00 29.02 423 GLY A CA 1
ATOM 2867 C C . GLY A 1 444 ? 58.742 31.539 -22.272 1.00 29.56 423 GLY A C 1
ATOM 2868 O O . GLY A 1 444 ? 58.428 32.559 -21.646 1.00 28.95 423 GLY A O 1
ATOM 2869 N N . VAL A 1 445 ? 58.318 30.315 -21.936 1.00 30.65 424 VAL A N 1
ATOM 2870 C CA . VAL A 1 445 ? 57.467 30.047 -20.767 1.00 30.75 424 VAL A CA 1
ATOM 2871 C C . VAL A 1 445 ? 58.149 29.164 -19.740 1.00 32.00 424 VAL A C 1
ATOM 2872 O O . VAL A 1 445 ? 59.003 28.366 -20.102 1.00 32.32 424 VAL A O 1
ATOM 2876 N N . GLN A 1 446 ? 57.767 29.304 -18.462 1.00 30.48 425 GLN A N 1
ATOM 2877 C CA . GLN A 1 446 ? 58.025 28.282 -17.474 1.00 31.72 425 GLN A CA 1
ATOM 2878 C C . GLN A 1 446 ? 56.998 27.170 -17.745 1.00 33.02 425 GLN A C 1
ATOM 2879 O O . GLN A 1 446 ? 55.880 27.454 -18.157 1.00 32.03 425 GLN A O 1
ATOM 2881 N N . TRP A 1 447 ? 57.368 25.917 -17.516 1.00 31.76 426 TRP A N 1
ATOM 2882 C CA . TRP A 1 447 ? 56.460 24.821 -17.795 1.00 30.04 426 TRP A CA 1
ATOM 2883 C C . TRP A 1 447 ? 55.305 24.891 -16.853 1.00 29.08 426 TRP A C 1
ATOM 2884 O O . TRP A 1 447 ? 55.445 25.304 -15.677 1.00 29.77 426 TRP A O 1
ATOM 2895 N N . GLY A 1 448 ? 54.140 24.465 -17.335 1.00 27.42 427 GLY A N 1
ATOM 2896 C CA . GLY A 1 448 ? 52.946 24.330 -16.487 1.00 25.93 427 GLY A CA 1
ATOM 2897 C C . GLY A 1 448 ? 52.039 23.364 -17.205 1.00 26.70 427 GLY A C 1
ATOM 2898 O O . GLY A 1 448 ? 52.355 22.961 -18.338 1.00 26.49 427 GLY A O 1
ATOM 2899 N N . ASN A 1 449 ? 50.948 22.960 -16.565 1.00 25.55 428 ASN A N 1
ATOM 2900 C CA . ASN A 1 449 ? 49.928 22.148 -17.244 1.00 25.92 428 ASN A CA 1
ATOM 2901 C C . ASN A 1 449 ? 48.504 22.716 -17.185 1.00 26.49 428 ASN A C 1
ATOM 2902 O O . ASN A 1 449 ? 47.531 22.000 -17.456 1.00 27.43 428 ASN A O 1
ATOM 2907 N N . HIS A 1 450 ? 48.371 23.981 -16.811 1.00 26.27 429 HIS A N 1
ATOM 2908 C CA . HIS A 1 450 ? 47.056 24.638 -16.870 1.00 24.81 429 HIS A CA 1
ATOM 2909 C C . HIS A 1 450 ? 47.260 26.027 -17.398 1.00 24.51 429 HIS A C 1
ATOM 2910 O O . HIS A 1 450 ? 48.086 26.797 -16.862 1.00 24.36 429 HIS A O 1
ATOM 2917 N N . ILE A 1 451 ? 46.532 26.356 -18.458 1.00 23.65 430 ILE A N 1
ATOM 2918 C CA . ILE A 1 451 ? 46.724 27.612 -19.156 1.00 23.85 430 ILE A CA 1
ATOM 2919 C C . ILE A 1 451 ? 45.512 28.564 -18.952 1.00 24.56 430 ILE A C 1
ATOM 2920 O O . ILE A 1 451 ? 44.342 28.208 -19.188 1.00 23.34 430 ILE A O 1
ATOM 2925 N N . ASN A 1 452 ? 45.799 29.772 -18.501 1.00 24.42 431 ASN A N 1
ATOM 2926 C CA . ASN A 1 452 ? 44.796 30.850 -18.526 1.00 24.99 431 ASN A CA 1
ATOM 2927 C C . ASN A 1 452 ? 44.835 31.477 -19.918 1.00 24.38 431 ASN A C 1
ATOM 2928 O O . ASN A 1 452 ? 45.756 32.246 -20.215 1.00 23.39 431 ASN A O 1
ATOM 2933 N N . TYR A 1 453 ? 43.872 31.151 -20.774 1.00 23.96 432 TYR A N 1
ATOM 2934 C CA . TYR A 1 453 ? 43.908 31.619 -22.176 1.00 23.85 432 TYR A CA 1
ATOM 2935 C C . TYR A 1 453 ? 43.394 33.058 -22.352 1.00 23.72 432 TYR A C 1
ATOM 2936 O O . TYR A 1 453 ? 43.463 33.642 -23.458 1.00 22.96 432 TYR A O 1
ATOM 2945 N N . GLY A 1 454 ? 42.876 33.651 -21.281 1.00 23.01 433 GLY A N 1
ATOM 2946 C CA . GLY A 1 454 ? 42.237 34.944 -21.428 1.00 23.33 433 GLY A CA 1
ATOM 2947 C C . GLY A 1 454 ? 40.888 34.807 -22.073 1.00 23.52 433 GLY A C 1
ATOM 2948 O O . GLY A 1 454 ? 40.405 33.686 -22.335 1.00 24.39 433 GLY A O 1
ATOM 2949 N N . VAL A 1 455 ? 40.230 35.937 -22.303 1.00 24.50 434 VAL A N 1
ATOM 2950 C CA . VAL A 1 455 ? 38.850 35.896 -22.795 1.00 23.49 434 VAL A CA 1
ATOM 2951 C C . VAL A 1 455 ? 38.946 35.707 -24.327 1.00 24.12 434 VAL A C 1
ATOM 2952 O O . VAL A 1 455 ? 38.646 36.622 -25.102 1.00 24.11 434 VAL A O 1
ATOM 2956 N N . ARG A 1 456 ? 39.431 34.525 -24.743 1.00 23.35 435 ARG A N 1
ATOM 2957 C CA . ARG A 1 456 ? 39.702 34.220 -26.158 1.00 22.77 435 ARG A CA 1
ATOM 2958 C C . ARG A 1 456 ? 39.205 32.833 -26.568 1.00 22.37 435 ARG A C 1
ATOM 2959 O O . ARG A 1 456 ? 40.021 31.913 -26.808 1.00 23.18 435 ARG A O 1
ATOM 2967 N N . GLU A 1 457 ? 37.900 32.635 -26.605 1.00 23.10 436 GLU A N 1
ATOM 2968 C CA . GLU A 1 457 ? 37.386 31.265 -26.853 1.00 24.08 436 GLU A CA 1
ATOM 2969 C C . GLU A 1 457 ? 37.865 30.676 -28.172 1.00 23.33 436 GLU A C 1
ATOM 2970 O O . GLU A 1 457 ? 38.414 29.601 -28.195 1.00 22.45 436 GLU A O 1
ATOM 2976 N N . PHE A 1 458 ? 37.745 31.448 -29.248 1.00 24.97 437 PHE A N 1
ATOM 2977 C CA . PHE A 1 458 ? 38.091 30.971 -30.594 1.00 24.77 437 PHE A CA 1
ATOM 2978 C C . PHE A 1 458 ? 39.581 30.704 -30.724 1.00 24.75 437 PHE A C 1
ATOM 2979 O O . PHE A 1 458 ? 39.988 29.630 -31.131 1.00 24.63 437 PHE A O 1
ATOM 2987 N N . GLY A 1 459 ? 40.397 31.702 -30.368 1.00 27.04 438 GLY A N 1
ATOM 2988 C CA . GLY A 1 459 ? 41.830 31.547 -30.295 1.00 24.52 438 GLY A CA 1
ATOM 2989 C C . GLY A 1 459 ? 42.268 30.415 -29.362 1.00 23.61 438 GLY A C 1
ATOM 2990 O O . GLY A 1 459 ? 43.179 29.693 -29.690 1.00 23.22 438 GLY A O 1
ATOM 2991 N N . MET A 1 460 ? 41.658 30.267 -28.194 1.00 23.67 439 MET A N 1
ATOM 2992 C CA . MET A 1 460 ? 42.029 29.129 -27.340 1.00 25.00 439 MET A CA 1
ATOM 2993 C C . MET A 1 460 ? 41.747 27.817 -28.114 1.00 25.28 439 MET A C 1
ATOM 2994 O O . MET A 1 460 ? 42.567 26.884 -28.158 1.00 24.61 439 MET A O 1
ATOM 2999 N N . SER A 1 461 ? 40.580 27.764 -28.751 1.00 24.84 440 SER A N 1
ATOM 3000 C CA . SER A 1 461 ? 40.172 26.506 -29.420 1.00 24.11 440 SER A CA 1
ATOM 3001 C C . SER A 1 461 ? 41.022 26.144 -30.621 1.00 22.85 440 SER A C 1
ATOM 3002 O O . SER A 1 461 ? 41.443 24.998 -30.761 1.00 22.19 440 SER A O 1
ATOM 3005 N N . ALA A 1 462 ? 41.340 27.134 -31.456 1.00 23.16 441 ALA A N 1
ATOM 3006 C CA . ALA A 1 462 ? 42.286 26.877 -32.522 1.00 22.13 441 ALA A CA 1
ATOM 3007 C C . ALA A 1 462 ? 43.691 26.581 -32.009 1.00 21.47 441 ALA A C 1
ATOM 3008 O O . ALA A 1 462 ? 44.400 25.792 -32.653 1.00 21.56 441 ALA A O 1
ATOM 3010 N N . ALA A 1 463 ? 44.105 27.205 -30.886 1.00 21.00 442 ALA A N 1
ATOM 3011 C CA . ALA A 1 463 ? 45.436 26.928 -30.294 1.00 21.35 442 ALA A CA 1
ATOM 3012 C C . ALA A 1 463 ? 45.510 25.499 -29.831 1.00 21.38 442 ALA A C 1
ATOM 3013 O O . ALA A 1 463 ? 46.543 24.833 -30.034 1.00 22.08 442 ALA A O 1
ATOM 3015 N N . ILE A 1 464 ? 44.414 25.036 -29.215 1.00 20.71 443 ILE A N 1
ATOM 3016 C CA . ILE A 1 464 ? 44.298 23.642 -28.796 1.00 20.16 443 ILE A CA 1
ATOM 3017 C C . ILE A 1 464 ? 44.441 22.746 -30.018 1.00 19.39 443 ILE A C 1
ATOM 3018 O O . ILE A 1 464 ? 45.196 21.789 -30.002 1.00 19.48 443 ILE A O 1
ATOM 3023 N N . ASN A 1 465 ? 43.758 23.062 -31.099 1.00 19.94 444 ASN A N 1
ATOM 3024 C CA . ASN A 1 465 ? 43.974 22.264 -32.306 1.00 21.30 444 ASN A CA 1
ATOM 3025 C C . ASN A 1 465 ? 45.452 22.150 -32.662 1.00 22.37 444 ASN A C 1
ATOM 3026 O O . ASN A 1 465 ? 45.953 21.041 -32.947 1.00 21.22 444 ASN A O 1
ATOM 3031 N N . GLY A 1 466 ? 46.159 23.301 -32.658 1.00 23.33 445 GLY A N 1
ATOM 3032 C CA . GLY A 1 466 ? 47.624 23.290 -32.857 1.00 22.41 445 GLY A CA 1
ATOM 3033 C C . GLY A 1 466 ? 48.421 22.491 -31.828 1.00 23.50 445 GLY A C 1
ATOM 3034 O O . GLY A 1 466 ? 49.328 21.723 -32.188 1.00 23.27 445 GLY A O 1
ATOM 3035 N N . LEU A 1 467 ? 48.101 22.662 -30.539 1.00 23.76 446 LEU A N 1
ATOM 3036 C CA . LEU A 1 467 ? 48.702 21.815 -29.494 1.00 23.80 446 LEU A CA 1
ATOM 3037 C C . LEU A 1 467 ? 48.471 20.325 -29.809 1.00 24.71 446 LEU A C 1
ATOM 3038 O O . LEU A 1 467 ? 49.384 19.501 -29.675 1.00 24.50 446 LEU A O 1
ATOM 3043 N N . VAL A 1 468 ? 47.252 19.971 -30.230 1.00 25.20 447 VAL A N 1
ATOM 3044 C CA . VAL A 1 468 ? 46.977 18.562 -30.542 1.00 25.74 447 VAL A CA 1
ATOM 3045 C C . VAL A 1 468 ? 47.817 18.113 -31.713 1.00 25.87 447 VAL A C 1
ATOM 3046 O O . VAL A 1 468 ? 48.502 17.084 -31.637 1.00 23.99 447 VAL A O 1
ATOM 3050 N N . LEU A 1 469 ? 47.799 18.898 -32.795 1.00 25.57 448 LEU A N 1
ATOM 3051 C CA . LEU A 1 469 ? 48.644 18.549 -33.947 1.00 25.60 448 LEU A CA 1
ATOM 3052 C C . LEU A 1 469 ? 50.135 18.417 -33.604 1.00 26.37 448 LEU A C 1
ATOM 3053 O O . LEU A 1 469 ? 50.847 17.578 -34.188 1.00 26.30 448 LEU A O 1
ATOM 3058 N N . HIS A 1 470 ? 50.638 19.262 -32.695 1.00 25.76 449 HIS A N 1
ATOM 3059 C CA . HIS A 1 470 ? 52.073 19.256 -32.427 1.00 24.81 449 HIS A CA 1
ATOM 3060 C C . HIS A 1 470 ? 52.536 17.938 -31.895 1.00 25.19 449 HIS A C 1
ATOM 3061 O O . HIS A 1 470 ? 53.612 17.468 -32.237 1.00 25.70 449 HIS A O 1
ATOM 3068 N N . GLY A 1 471 ? 51.765 17.348 -30.987 1.00 23.86 450 GLY A N 1
ATOM 3069 C CA . GLY A 1 471 ? 52.222 16.135 -30.367 1.00 24.10 450 GLY A CA 1
ATOM 3070 C C . GLY A 1 471 ? 52.778 16.426 -28.975 1.00 23.91 450 GLY A C 1
ATOM 3071 O O . GLY A 1 471 ? 53.438 17.456 -28.758 1.00 23.07 450 GLY A O 1
ATOM 3072 N N . GLY A 1 472 ? 52.488 15.540 -28.032 1.00 23.29 451 GLY A N 1
ATOM 3073 C CA . GLY A 1 472 ? 53.183 15.557 -26.728 1.00 24.52 451 GLY A CA 1
ATOM 3074 C C . GLY A 1 472 ? 52.321 15.845 -25.532 1.00 23.60 451 GLY A C 1
ATOM 3075 O O . GLY A 1 472 ? 52.679 15.509 -24.400 1.00 25.15 451 GLY A O 1
ATOM 3076 N N . TYR A 1 473 ? 51.203 16.517 -25.777 1.00 23.38 452 TYR A N 1
ATOM 3077 C CA . TYR A 1 473 ? 50.220 16.815 -24.734 1.00 23.22 452 TYR A CA 1
ATOM 3078 C C . TYR A 1 473 ? 48.826 16.258 -25.086 1.00 23.83 452 TYR A C 1
ATOM 3079 O O . TYR A 1 473 ? 48.573 15.877 -26.215 1.00 23.93 452 TYR A O 1
ATOM 3088 N N . LYS A 1 474 ? 47.955 16.176 -24.093 1.00 23.84 453 LYS A N 1
ATOM 3089 C CA . LYS A 1 474 ? 46.562 15.831 -24.260 1.00 24.15 453 LYS A CA 1
ATOM 3090 C C . LYS A 1 474 ? 45.840 17.103 -23.756 1.00 24.66 453 LYS A C 1
ATOM 3091 O O . LYS A 1 474 ? 45.587 17.236 -22.529 1.00 25.49 453 LYS A O 1
ATOM 3097 N N . PRO A 1 475 ? 45.571 18.060 -24.654 1.00 24.13 454 PRO A N 1
ATOM 3098 C CA . PRO A 1 475 ? 45.002 19.343 -24.176 1.00 23.34 454 PRO A CA 1
ATOM 3099 C C . PRO A 1 475 ? 43.512 19.433 -24.226 1.00 22.24 454 PRO A C 1
ATOM 3100 O O . PRO A 1 475 ? 42.883 18.767 -25.056 1.00 21.76 454 PRO A O 1
ATOM 3104 N N . PHE A 1 476 ? 42.957 20.268 -23.335 1.00 21.67 455 PHE A N 1
ATOM 3105 C CA . PHE A 1 476 ? 41.560 20.601 -23.319 1.00 21.21 455 PHE A CA 1
ATOM 3106 C C . PHE A 1 476 ? 41.433 22.015 -22.855 1.00 21.31 455 PHE A C 1
ATOM 3107 O O . PHE A 1 476 ? 42.332 22.513 -22.237 1.00 22.15 455 PHE A O 1
ATOM 3115 N N . GLY A 1 477 ? 40.313 22.675 -23.145 1.00 21.18 456 GLY A N 1
ATOM 3116 C CA . GLY A 1 477 ? 40.120 24.017 -22.648 1.00 21.11 456 GLY A CA 1
ATOM 3117 C C . GLY A 1 477 ? 38.656 24.307 -22.489 1.00 21.99 456 GLY A C 1
ATOM 3118 O O . GLY A 1 477 ? 37.829 23.778 -23.256 1.00 23.05 456 GLY A O 1
ATOM 3119 N N . GLY A 1 478 ? 38.331 25.134 -21.495 1.00 21.28 457 GLY A N 1
ATOM 3120 C CA . GLY A 1 478 ? 36.943 25.332 -21.067 1.00 22.00 457 GLY A CA 1
ATOM 3121 C C . GLY A 1 478 ? 36.433 26.735 -21.308 1.00 22.72 457 GLY A C 1
ATOM 3122 O O . GLY A 1 478 ? 37.215 27.705 -21.386 1.00 22.15 457 GLY A O 1
ATOM 3123 N N . THR A 1 479 ? 35.121 26.825 -21.433 1.00 23.21 458 THR A N 1
ATOM 3124 C CA . THR A 1 479 ? 34.356 28.066 -21.489 1.00 24.50 458 THR A CA 1
ATOM 3125 C C . THR A 1 479 ? 32.907 27.656 -21.249 1.00 25.01 458 THR A C 1
ATOM 3126 O O . THR A 1 479 ? 32.625 26.487 -21.035 1.00 22.61 458 THR A O 1
ATOM 3130 N N . PHE A 1 480 ? 31.988 28.627 -21.250 1.00 26.85 459 PHE A N 1
ATOM 3131 C CA . PHE A 1 480 ? 30.569 28.334 -21.129 1.00 25.01 459 PHE A CA 1
ATOM 3132 C C . PHE A 1 480 ? 30.068 27.800 -22.463 1.00 24.51 459 PHE A C 1
ATOM 3133 O O . PHE A 1 480 ? 30.519 28.239 -23.509 1.00 22.66 459 PHE A O 1
ATOM 3141 N N . LEU A 1 481 ? 29.077 26.906 -22.402 1.00 23.56 460 LEU A N 1
ATOM 3142 C CA . LEU A 1 481 ? 28.524 26.300 -23.607 1.00 23.64 460 LEU A CA 1
ATOM 3143 C C . LEU A 1 481 ? 28.051 27.283 -24.707 1.00 24.44 460 LEU A C 1
ATOM 3144 O O . LEU A 1 481 ? 28.356 27.093 -25.888 1.00 24.79 460 LEU A O 1
ATOM 3149 N N . THR A 1 482 ? 27.258 28.294 -24.347 1.00 24.78 461 THR A N 1
ATOM 3150 C CA . THR A 1 482 ? 26.819 29.266 -25.331 1.00 26.13 461 THR A CA 1
ATOM 3151 C C . THR A 1 482 ? 28.006 29.897 -26.053 1.00 27.30 461 THR A C 1
ATOM 3152 O O . THR A 1 482 ? 27.898 30.239 -27.241 1.00 27.54 461 THR A O 1
ATOM 3156 N N . PHE A 1 483 ? 29.152 30.013 -25.382 1.00 26.48 462 PHE A N 1
ATOM 3157 C CA . PHE A 1 483 ? 30.278 30.705 -26.029 1.00 27.16 462 PHE A CA 1
ATOM 3158 C C . PHE A 1 483 ? 31.002 29.744 -26.992 1.00 27.19 462 PHE A C 1
ATOM 3159 O O . PHE A 1 483 ? 31.984 30.140 -27.686 1.00 25.11 462 PHE A O 1
ATOM 3167 N N . SER A 1 484 ? 30.464 28.513 -27.099 1.00 24.41 463 SER A N 1
ATOM 3168 C CA . SER A 1 484 ? 30.823 27.672 -28.234 1.00 22.49 463 SER A CA 1
ATOM 3169 C C . SER A 1 484 ? 30.524 28.361 -29.571 1.00 23.53 463 SER A C 1
ATOM 3170 O O . SER A 1 484 ? 31.121 27.994 -30.591 1.00 23.44 463 SER A O 1
ATOM 3173 N N . ASP A 1 485 ? 29.628 29.353 -29.586 1.00 23.13 464 ASP A N 1
ATOM 3174 C CA . ASP A 1 485 ? 29.260 30.023 -30.834 1.00 24.17 464 ASP A CA 1
ATOM 3175 C C . ASP A 1 485 ? 30.450 30.883 -31.272 1.00 25.34 464 ASP A C 1
ATOM 3176 O O . ASP A 1 485 ? 30.587 31.146 -32.473 1.00 24.98 464 ASP A O 1
ATOM 3181 N N . TYR A 1 486 ? 31.264 31.349 -30.307 1.00 23.63 465 TYR A N 1
ATOM 3182 C CA . TYR A 1 486 ? 32.453 32.159 -30.627 1.00 24.62 465 TYR A CA 1
ATOM 3183 C C . TYR A 1 486 ? 33.548 31.241 -31.234 1.00 24.59 465 TYR A C 1
ATOM 3184 O O . TYR A 1 486 ? 34.218 31.599 -32.233 1.00 25.58 465 TYR A O 1
ATOM 3193 N N . SER A 1 487 ? 33.719 30.063 -30.641 1.00 23.89 466 SER A N 1
ATOM 3194 C CA . SER A 1 487 ? 34.790 29.107 -31.054 1.00 23.74 466 SER A CA 1
ATOM 3195 C C . SER A 1 487 ? 34.366 28.033 -32.080 1.00 22.68 466 SER A C 1
ATOM 3196 O O . SER A 1 487 ? 35.145 27.159 -32.426 1.00 22.03 466 SER A O 1
ATOM 3199 N N . ARG A 1 488 ? 33.129 28.099 -32.541 1.00 24.13 467 ARG A N 1
ATOM 3200 C CA . ARG A 1 488 ? 32.521 26.984 -33.308 1.00 25.13 467 ARG A CA 1
ATOM 3201 C C . ARG A 1 488 ? 33.356 26.431 -34.461 1.00 25.56 467 ARG A C 1
ATOM 3202 O O . ARG A 1 488 ? 33.512 25.241 -34.578 1.00 26.09 467 ARG A O 1
ATOM 3210 N N . ASN A 1 489 ? 33.896 27.305 -35.315 1.00 25.32 468 ASN A N 1
ATOM 3211 C CA . ASN A 1 489 ? 34.615 26.812 -36.462 1.00 25.11 468 ASN A CA 1
ATOM 3212 C C . ASN A 1 489 ? 35.862 26.035 -36.101 1.00 25.17 468 ASN A C 1
ATOM 3213 O O . ASN A 1 489 ? 36.279 25.163 -36.851 1.00 25.89 468 ASN A O 1
ATOM 3218 N N . ALA A 1 490 ? 36.464 26.319 -34.942 1.00 25.21 469 ALA A N 1
ATOM 3219 C CA . ALA A 1 490 ? 37.624 25.521 -34.526 1.00 23.57 469 ALA A CA 1
ATOM 3220 C C . ALA A 1 490 ? 37.169 24.140 -34.061 1.00 23.28 469 ALA A C 1
ATOM 3221 O O . ALA A 1 490 ? 37.860 23.159 -34.250 1.00 25.16 469 ALA A O 1
ATOM 3223 N N . LEU A 1 491 ? 36.001 24.051 -33.471 1.00 24.34 470 LEU A N 1
ATOM 3224 C CA . LEU A 1 491 ? 35.407 22.745 -33.137 1.00 24.66 470 LEU A CA 1
ATOM 3225 C C . LEU A 1 491 ? 35.197 21.927 -34.445 1.00 24.71 470 LEU A C 1
ATOM 3226 O O . LEU A 1 491 ? 35.616 20.753 -34.556 1.00 23.64 470 LEU A O 1
ATOM 3231 N N . ARG A 1 492 ? 34.559 22.581 -35.413 1.00 23.53 471 ARG A N 1
ATOM 3232 C CA . ARG A 1 492 ? 34.353 22.035 -36.745 1.00 24.39 471 ARG A CA 1
ATOM 3233 C C . ARG A 1 492 ? 35.635 21.501 -37.396 1.00 23.50 471 ARG A C 1
ATOM 3234 O O . ARG A 1 492 ? 35.638 20.396 -37.881 1.00 24.03 471 ARG A O 1
ATOM 3242 N N . VAL A 1 493 ? 36.720 22.284 -37.397 1.00 24.71 472 VAL A N 1
ATOM 3243 C CA . VAL A 1 493 ? 37.953 21.899 -38.081 1.00 24.64 472 VAL A CA 1
ATOM 3244 C C . VAL A 1 493 ? 38.675 20.711 -37.371 1.00 24.30 472 VAL A C 1
ATOM 3245 O O . VAL A 1 493 ? 39.248 19.856 -38.046 1.00 22.99 472 VAL A O 1
ATOM 3249 N N . ALA A 1 494 ? 38.633 20.663 -36.030 1.00 22.85 473 ALA A N 1
ATOM 3250 C CA . ALA A 1 494 ? 39.132 19.514 -35.294 1.00 23.40 473 ALA A CA 1
ATOM 3251 C C . ALA A 1 494 ? 38.400 18.278 -35.808 1.00 22.90 473 ALA A C 1
ATOM 3252 O O . ALA A 1 494 ? 39.008 17.213 -36.016 1.00 21.94 473 ALA A O 1
ATOM 3254 N N . ALA A 1 495 ? 37.097 18.414 -35.984 1.00 22.64 474 ALA A N 1
ATOM 3255 C CA . ALA A 1 495 ? 36.293 17.226 -36.383 1.00 25.19 474 ALA A CA 1
ATOM 3256 C C . ALA A 1 495 ? 36.604 16.850 -37.838 1.00 26.64 474 ALA A C 1
ATOM 3257 O O . ALA A 1 495 ? 36.676 15.683 -38.187 1.00 27.95 474 ALA A O 1
ATOM 3259 N N . LEU A 1 496 ? 36.863 17.861 -38.660 1.00 28.70 475 LEU A N 1
ATOM 3260 C CA . LEU A 1 496 ? 37.241 17.624 -40.063 1.00 30.38 475 LEU A CA 1
ATOM 3261 C C . LEU A 1 496 ? 38.630 16.985 -40.101 1.00 29.31 475 LEU A C 1
ATOM 3262 O O . LEU A 1 496 ? 38.862 16.080 -40.878 1.00 30.58 475 LEU A O 1
ATOM 3267 N N . MET A 1 497 ? 39.533 17.434 -39.241 1.00 26.76 476 MET A N 1
ATOM 3268 C CA . MET A 1 497 ? 40.886 16.872 -39.197 1.00 26.79 476 MET A CA 1
ATOM 3269 C C . MET A 1 497 ? 40.983 15.514 -38.524 1.00 27.59 476 MET A C 1
ATOM 3270 O O . MET A 1 497 ? 42.000 14.808 -38.686 1.00 27.83 476 MET A O 1
ATOM 3275 N N . LYS A 1 498 ? 39.950 15.167 -37.747 1.00 28.34 477 LYS A N 1
ATOM 3276 C CA . LYS A 1 498 ? 39.903 13.909 -37.049 1.00 28.58 477 LYS A CA 1
ATOM 3277 C C . LYS A 1 498 ? 40.969 13.879 -35.940 1.00 27.87 477 LYS A C 1
ATOM 3278 O O . LYS A 1 498 ? 41.716 12.916 -35.793 1.00 25.86 477 LYS A O 1
ATOM 3284 N N . VAL A 1 499 ? 41.044 14.952 -35.171 1.00 25.58 478 VAL A N 1
ATOM 3285 C CA . VAL A 1 499 ? 42.009 14.990 -34.093 1.00 26.16 478 VAL A CA 1
ATOM 3286 C C . VAL A 1 499 ? 41.295 15.140 -32.757 1.00 24.69 478 VAL A C 1
ATOM 3287 O O . VAL A 1 499 ? 40.284 15.844 -32.661 1.00 23.97 478 VAL A O 1
ATOM 3291 N N . PRO A 1 500 ? 41.807 14.469 -31.727 1.00 24.24 479 PRO A N 1
ATOM 3292 C CA . PRO A 1 500 ? 41.070 14.314 -30.451 1.00 24.18 479 PRO A CA 1
ATOM 3293 C C . PRO A 1 500 ? 41.153 15.529 -29.499 1.00 23.32 479 PRO A C 1
ATOM 3294 O O . PRO A 1 500 ? 41.352 15.374 -28.279 1.00 21.43 479 PRO A O 1
ATOM 3298 N N . SER A 1 501 ? 40.921 16.716 -30.058 1.00 23.19 480 SER A N 1
ATOM 3299 C CA . SER A 1 501 ? 40.818 17.955 -29.277 1.00 22.76 480 SER A CA 1
ATOM 3300 C C . SER A 1 501 ? 39.685 17.788 -28.308 1.00 21.52 480 SER A C 1
ATOM 3301 O O . SER A 1 501 ? 38.693 17.175 -28.653 1.00 20.94 480 SER A O 1
ATOM 3304 N N . ILE A 1 502 ? 39.848 18.317 -27.085 1.00 21.35 481 ILE A N 1
ATOM 3305 C CA . ILE A 1 502 ? 38.830 18.237 -26.049 1.00 21.05 481 ILE A CA 1
ATOM 3306 C C . ILE A 1 502 ? 38.386 19.645 -25.695 1.00 21.17 481 ILE A C 1
ATOM 3307 O O . ILE A 1 502 ? 39.185 20.492 -25.220 1.00 22.89 481 ILE A O 1
ATOM 3312 N N . PHE A 1 503 ? 37.110 19.920 -25.927 1.00 20.09 482 PHE A N 1
ATOM 3313 C CA . PHE A 1 503 ? 36.571 21.224 -25.552 1.00 20.06 482 PHE A CA 1
ATOM 3314 C C . PHE A 1 503 ? 35.602 21.034 -24.399 1.00 20.02 482 PHE A C 1
ATOM 3315 O O . PHE A 1 503 ? 34.606 20.277 -24.484 1.00 20.92 482 PHE A O 1
ATOM 3323 N N . VAL A 1 504 ? 35.902 21.694 -23.293 1.00 20.74 483 VAL A N 1
ATOM 3324 C CA . VAL A 1 504 ? 35.031 21.604 -22.127 1.00 20.98 483 VAL A CA 1
ATOM 3325 C C . VAL A 1 504 ? 34.055 22.766 -22.104 1.00 21.56 483 VAL A C 1
ATOM 3326 O O . VAL A 1 504 ? 34.456 23.923 -22.300 1.00 20.42 483 VAL A O 1
ATOM 3330 N N . PHE A 1 505 ? 32.770 22.466 -21.892 1.00 21.71 484 PHE A N 1
ATOM 3331 C CA . PHE A 1 505 ? 31.776 23.533 -21.805 1.00 22.67 484 PHE A CA 1
ATOM 3332 C C . PHE A 1 505 ? 30.951 23.367 -20.544 1.00 24.65 484 PHE A C 1
ATOM 3333 O O . PHE A 1 505 ? 30.423 22.245 -20.276 1.00 26.26 484 PHE A O 1
ATOM 3341 N N . THR A 1 506 ? 30.766 24.445 -19.775 1.00 23.49 485 THR A N 1
ATOM 3342 C CA . THR A 1 506 ? 29.972 24.293 -18.521 1.00 22.93 485 THR A CA 1
ATOM 3343 C C . THR A 1 506 ? 28.859 25.315 -18.622 1.00 23.71 485 THR A C 1
ATOM 3344 O O . THR A 1 506 ? 28.843 26.076 -19.582 1.00 24.12 485 THR A O 1
ATOM 3348 N N . HIS A 1 507 ? 27.967 25.364 -17.632 1.00 24.71 486 HIS A N 1
ATOM 3349 C CA . HIS A 1 507 ? 26.816 26.285 -17.619 1.00 24.90 486 HIS A CA 1
ATOM 3350 C C . HIS A 1 507 ? 25.913 26.058 -18.819 1.00 26.42 486 HIS A C 1
ATOM 3351 O O . HIS A 1 507 ? 25.785 26.906 -19.697 1.00 27.41 486 HIS A O 1
ATOM 3358 N N . ASP A 1 508 ? 25.257 24.900 -18.840 1.00 26.11 487 ASP A N 1
ATOM 3359 C CA . ASP A 1 508 ? 24.805 24.317 -20.109 1.00 26.59 487 ASP A CA 1
ATOM 3360 C C . ASP A 1 508 ? 23.338 24.504 -20.446 1.00 27.78 487 ASP A C 1
ATOM 3361 O O . ASP A 1 508 ? 22.873 23.984 -21.474 1.00 29.61 487 ASP A O 1
ATOM 3366 N N . SER A 1 509 ? 22.588 25.202 -19.593 1.00 27.15 488 SER A N 1
ATOM 3367 C CA . SER A 1 509 ? 21.170 25.408 -19.833 1.00 27.72 488 SER A CA 1
ATOM 3368 C C . SER A 1 509 ? 20.622 26.538 -18.958 1.00 29.44 488 SER A C 1
ATOM 3369 O O . SER A 1 509 ? 21.370 27.267 -18.299 1.00 30.35 488 SER A O 1
ATOM 3372 N N . ILE A 1 510 ? 19.299 26.653 -18.928 1.00 30.16 489 ILE A N 1
ATOM 3373 C CA . ILE A 1 510 ? 18.616 27.512 -17.953 1.00 29.20 489 ILE A CA 1
ATOM 3374 C C . ILE A 1 510 ? 18.972 27.161 -16.494 1.00 29.62 489 ILE A C 1
ATOM 3375 O O . ILE A 1 510 ? 18.791 27.997 -15.580 1.00 32.23 489 ILE A O 1
ATOM 3380 N N . GLY A 1 511 ? 19.568 25.980 -16.280 1.00 28.89 490 GLY A N 1
ATOM 3381 C CA . GLY A 1 511 ? 20.041 25.553 -14.937 1.00 26.02 490 GLY A CA 1
ATOM 3382 C C . GLY A 1 511 ? 21.132 26.444 -14.362 1.00 27.68 490 GLY A C 1
ATOM 3383 O O . GLY A 1 511 ? 21.353 26.489 -13.140 1.00 28.49 490 GLY A O 1
ATOM 3384 N N . LEU A 1 512 ? 21.825 27.183 -15.225 1.00 25.96 491 LEU A N 1
ATOM 3385 C CA . LEU A 1 512 ? 22.772 28.170 -14.738 1.00 25.71 491 LEU A CA 1
ATOM 3386 C C . LEU A 1 512 ? 22.085 29.336 -13.985 1.00 27.61 491 LEU A C 1
ATOM 3387 O O . LEU A 1 512 ? 22.731 30.046 -13.192 1.00 28.98 491 LEU A O 1
ATOM 3392 N N . GLY A 1 513 ? 20.792 29.542 -14.260 1.00 28.43 492 GLY A N 1
ATOM 3393 C CA . GLY A 1 513 ? 19.991 30.591 -13.593 1.00 27.54 492 GLY A CA 1
ATOM 3394 C C . GLY A 1 513 ? 20.237 32.042 -13.988 1.00 29.12 492 GLY A C 1
ATOM 3395 O O . GLY A 1 513 ? 20.099 32.441 -15.169 1.00 27.25 492 GLY A O 1
ATOM 3396 N N . GLU A 1 514 ? 20.645 32.829 -12.995 1.00 29.27 493 GLU A N 1
ATOM 3397 C CA . GLU A 1 514 ? 20.427 34.279 -13.021 1.00 31.09 493 GLU A CA 1
ATOM 3398 C C . GLU A 1 514 ? 21.129 35.049 -14.110 1.00 30.52 493 GLU A C 1
ATOM 3399 O O . GLU A 1 514 ? 20.596 36.083 -14.553 1.00 26.86 493 GLU A O 1
ATOM 3405 N N . ASP A 1 515 ? 22.266 34.533 -14.578 1.00 28.96 494 ASP A N 1
ATOM 3406 C CA . ASP A 1 515 ? 22.998 35.226 -15.648 1.00 31.65 494 ASP A CA 1
ATOM 3407 C C . ASP A 1 515 ? 22.132 35.475 -16.897 1.00 32.31 494 ASP A C 1
ATOM 3408 O O . ASP A 1 515 ? 22.408 36.379 -17.679 1.00 34.84 494 ASP A O 1
ATOM 3413 N N . GLY A 1 516 ? 21.096 34.662 -17.094 1.00 32.21 495 GLY A N 1
ATOM 3414 C CA . GLY A 1 516 ? 20.050 35.043 -18.042 1.00 30.85 495 GLY A CA 1
ATOM 3415 C C . GLY A 1 516 ? 20.249 34.553 -19.463 1.00 28.72 495 GLY A C 1
ATOM 3416 O O . GLY A 1 516 ? 21.174 33.773 -19.739 1.00 26.49 495 GLY A O 1
ATOM 3417 N N . PRO A 1 517 ? 19.378 35.018 -20.377 1.00 28.48 496 PRO A N 1
ATOM 3418 C CA . PRO A 1 517 ? 19.285 34.373 -21.674 1.00 27.51 496 PRO A CA 1
ATOM 3419 C C . PRO A 1 517 ? 20.484 34.515 -22.584 1.00 27.39 496 PRO A C 1
ATOM 3420 O O . PRO A 1 517 ? 20.598 33.713 -23.505 1.00 27.51 496 PRO A O 1
ATOM 3424 N N . THR A 1 518 ? 21.376 35.485 -22.345 1.00 26.62 497 THR A N 1
ATOM 3425 C CA . THR A 1 518 ? 22.540 35.633 -23.205 1.00 26.35 497 THR A CA 1
ATOM 3426 C C . THR A 1 518 ? 23.572 34.525 -22.905 1.00 28.27 497 THR A C 1
ATOM 3427 O O . THR A 1 518 ? 24.484 34.248 -23.722 1.00 28.97 497 THR A O 1
ATOM 3431 N N . HIS A 1 519 ? 23.447 33.922 -21.721 1.00 28.45 498 HIS A N 1
ATOM 3432 C CA . HIS A 1 519 ? 24.351 32.868 -21.266 1.00 27.75 498 HIS A CA 1
ATOM 3433 C C . HIS A 1 519 ? 23.724 31.499 -21.362 1.00 29.04 498 HIS A C 1
ATOM 3434 O O . HIS A 1 519 ? 24.433 30.496 -21.617 1.00 30.69 498 HIS A O 1
ATOM 3441 N N . GLN A 1 520 ? 22.410 31.435 -21.146 1.00 26.04 499 GLN A N 1
ATOM 3442 C CA . GLN A 1 520 ? 21.685 30.168 -21.129 1.00 25.89 499 GLN A CA 1
ATOM 3443 C C . GLN A 1 520 ? 21.570 29.544 -22.514 1.00 26.03 499 GLN A C 1
ATOM 3444 O O . GLN A 1 520 ? 20.814 30.030 -23.370 1.00 23.78 499 GLN A O 1
ATOM 3450 N N . SER A 1 521 ? 22.319 28.470 -22.739 1.00 26.09 500 SER A N 1
ATOM 3451 C CA . SER A 1 521 ? 22.173 27.677 -23.974 1.00 27.40 500 SER A CA 1
ATOM 3452 C C . SER A 1 521 ? 20.808 27.033 -24.070 1.00 27.15 500 SER A C 1
ATOM 3453 O O . SER A 1 521 ? 20.217 26.582 -23.063 1.00 28.56 500 SER A O 1
ATOM 3456 N N . VAL A 1 522 ? 20.346 26.946 -25.308 1.00 26.57 501 VAL A N 1
ATOM 3457 C CA . VAL A 1 522 ? 19.088 26.330 -25.639 1.00 25.63 501 VAL A CA 1
ATOM 3458 C C . VAL A 1 522 ? 19.298 25.470 -26.885 1.00 25.06 501 VAL A C 1
ATOM 3459 O O . VAL A 1 522 ? 18.732 24.367 -26.988 1.00 25.19 501 VAL A O 1
ATOM 3463 N N . GLU A 1 523 ? 20.042 25.993 -27.864 1.00 24.40 502 GLU A N 1
ATOM 3464 C CA . GLU A 1 523 ? 20.186 25.329 -29.166 1.00 24.67 502 GLU A CA 1
ATOM 3465 C C . GLU A 1 523 ? 21.548 24.629 -29.262 1.00 25.25 502 GLU A C 1
ATOM 3466 O O . GLU A 1 523 ? 21.823 23.898 -30.226 1.00 26.15 502 GLU A O 1
ATOM 3472 N N . HIS A 1 524 ? 22.380 24.851 -28.271 1.00 24.17 503 HIS A N 1
ATOM 3473 C CA . HIS A 1 524 ? 23.803 24.599 -28.427 1.00 26.88 503 HIS A CA 1
ATOM 3474 C C . HIS A 1 524 ? 24.140 23.139 -28.428 1.00 26.74 503 HIS A C 1
ATOM 3475 O O . HIS A 1 524 ? 24.815 22.692 -29.336 1.00 28.36 503 HIS A O 1
ATOM 3482 N N . VAL A 1 525 ? 23.638 22.378 -27.446 1.00 27.21 504 VAL A N 1
ATOM 3483 C CA . VAL A 1 525 ? 23.871 20.929 -27.420 1.00 27.75 504 VAL A CA 1
ATOM 3484 C C . VAL A 1 525 ? 23.478 20.282 -28.750 1.00 28.38 504 VAL A C 1
ATOM 3485 O O . VAL A 1 525 ? 24.288 19.564 -29.356 1.00 30.19 504 VAL A O 1
ATOM 3489 N N . ALA A 1 526 ? 22.266 20.553 -29.225 1.00 29.12 505 ALA A N 1
ATOM 3490 C CA . ALA A 1 526 ? 21.802 19.972 -30.490 1.00 28.76 505 ALA A CA 1
ATOM 3491 C C . ALA A 1 526 ? 22.582 20.512 -31.686 1.00 30.98 505 ALA A C 1
ATOM 3492 O O . ALA A 1 526 ? 22.880 19.774 -32.663 1.00 31.59 505 ALA A O 1
ATOM 3494 N N . SER A 1 527 ? 22.979 21.782 -31.638 1.00 31.07 506 SER A N 1
ATOM 3495 C CA . SER A 1 527 ? 23.709 22.279 -32.818 1.00 29.99 506 SER A CA 1
ATOM 3496 C C . SER A 1 527 ? 25.123 21.701 -32.924 1.00 26.81 506 SER A C 1
ATOM 3497 O O . SER A 1 527 ? 25.675 21.647 -34.012 1.00 26.30 506 SER A O 1
ATOM 3500 N N . LEU A 1 528 ? 25.730 21.337 -31.808 1.00 25.92 507 LEU A N 1
ATOM 3501 C CA . LEU A 1 528 ? 27.063 20.719 -31.871 1.00 25.21 507 LEU A CA 1
ATOM 3502 C C . LEU A 1 528 ? 26.992 19.252 -32.291 1.00 23.91 507 LEU A C 1
ATOM 3503 O O . LEU A 1 528 ? 27.886 18.765 -33.005 1.00 23.55 507 LEU A O 1
ATOM 3508 N N . ARG A 1 529 ? 25.927 18.545 -31.863 1.00 24.08 508 ARG A N 1
ATOM 3509 C CA . ARG A 1 529 ? 25.646 17.191 -32.330 1.00 23.80 508 ARG A CA 1
ATOM 3510 C C . ARG A 1 529 ? 25.610 17.089 -33.862 1.00 25.68 508 ARG A C 1
ATOM 3511 O O . ARG A 1 529 ? 26.149 16.118 -34.432 1.00 26.41 508 ARG A O 1
ATOM 3519 N N . LEU A 1 530 ? 25.003 18.076 -34.512 1.00 25.50 509 LEU A N 1
ATOM 3520 C CA . LEU A 1 530 ? 24.954 18.171 -35.972 1.00 27.93 509 LEU A CA 1
ATOM 3521 C C . LEU A 1 530 ? 26.287 18.153 -36.709 1.00 26.88 509 LEU A C 1
ATOM 3522 O O . LEU A 1 530 ? 26.330 17.704 -37.879 1.00 26.91 509 LEU A O 1
ATOM 3527 N N . ILE A 1 531 ? 27.346 18.664 -36.056 1.00 25.14 510 ILE A N 1
ATOM 3528 C CA . ILE A 1 531 ? 28.664 18.723 -36.677 1.00 24.41 510 ILE A CA 1
ATOM 3529 C C . ILE A 1 531 ? 29.229 17.310 -36.886 1.00 25.02 510 ILE A C 1
ATOM 3530 O O . ILE A 1 531 ? 29.348 16.546 -35.931 1.00 24.77 510 ILE A O 1
ATOM 3535 N N . PRO A 1 532 ? 29.553 16.959 -38.150 1.00 26.39 511 PRO A N 1
ATOM 3536 C CA . PRO A 1 532 ? 29.984 15.600 -38.383 1.00 26.11 511 PRO A CA 1
ATOM 3537 C C . PRO A 1 532 ? 31.236 15.287 -37.603 1.00 26.17 511 PRO A C 1
ATOM 3538 O O . PRO A 1 532 ? 32.193 16.092 -37.581 1.00 25.67 511 PRO A O 1
ATOM 3542 N N . ASN A 1 533 ? 31.210 14.148 -36.914 1.00 26.50 512 ASN A N 1
ATOM 3543 C CA . ASN A 1 533 ? 32.432 13.550 -36.355 1.00 27.82 512 ASN A CA 1
ATOM 3544 C C . ASN A 1 533 ? 32.860 14.243 -35.057 1.00 28.63 512 ASN A C 1
ATOM 3545 O O . ASN A 1 533 ? 33.907 13.917 -34.503 1.00 26.67 512 ASN A O 1
ATOM 3550 N N . LEU A 1 534 ? 32.041 15.175 -34.571 1.00 25.29 513 LEU A N 1
ATOM 3551 C CA . LEU A 1 534 ? 32.284 15.754 -33.270 1.00 26.03 513 LEU A CA 1
ATOM 3552 C C . LEU A 1 534 ? 31.449 14.995 -32.213 1.00 26.10 513 LEU A C 1
ATOM 3553 O O . LEU A 1 534 ? 30.249 15.019 -32.294 1.00 30.95 513 LEU A O 1
ATOM 3558 N N . ASP A 1 535 ? 32.059 14.359 -31.219 1.00 24.58 514 ASP A N 1
ATOM 3559 C CA . ASP A 1 535 ? 31.280 13.696 -30.134 1.00 24.04 514 ASP A CA 1
ATOM 3560 C C . ASP A 1 535 ? 30.824 14.755 -29.123 1.00 23.43 514 ASP A C 1
ATOM 3561 O O . ASP A 1 535 ? 31.603 15.672 -28.749 1.00 22.97 514 ASP A O 1
ATOM 3566 N N . VAL A 1 536 ? 29.556 14.661 -28.744 1.00 21.91 515 VAL A N 1
ATOM 3567 C CA . VAL A 1 536 ? 28.997 15.523 -27.721 1.00 21.32 515 VAL A CA 1
ATOM 3568 C C . VAL A 1 536 ? 28.614 14.690 -26.502 1.00 21.32 515 VAL A C 1
ATOM 3569 O O . VAL A 1 536 ? 27.791 13.754 -26.595 1.00 21.44 515 VAL A O 1
ATOM 3573 N N . TRP A 1 537 ? 29.173 15.022 -25.349 1.00 19.83 516 TRP A N 1
ATOM 3574 C CA . TRP A 1 537 ? 28.731 14.339 -24.144 1.00 19.66 516 TRP A CA 1
ATOM 3575 C C . TRP A 1 537 ? 28.077 15.303 -23.173 1.00 20.09 516 TRP A C 1
ATOM 3576 O O . TRP A 1 537 ? 28.621 16.379 -22.893 1.00 19.53 516 TRP A O 1
ATOM 3587 N N . ARG A 1 538 ? 26.998 14.865 -22.536 1.00 19.86 517 ARG A N 1
ATOM 3588 C CA . ARG A 1 538 ? 26.270 15.680 -21.551 1.00 19.95 517 ARG A CA 1
ATOM 3589 C C . ARG A 1 538 ? 25.906 14.713 -20.429 1.00 21.36 517 ARG A C 1
ATOM 3590 O O . ARG A 1 538 ? 24.818 14.137 -20.428 1.00 20.89 517 ARG A O 1
ATOM 3598 N N . PRO A 1 539 ? 26.887 14.412 -19.548 1.00 22.97 518 PRO A N 1
ATOM 3599 C CA . PRO A 1 539 ? 26.695 13.347 -18.587 1.00 22.94 518 PRO A CA 1
ATOM 3600 C C . PRO A 1 539 ? 25.711 13.786 -17.489 1.00 25.84 518 PRO A C 1
ATOM 3601 O O . PRO A 1 539 ? 25.663 14.960 -17.142 1.00 25.37 518 PRO A O 1
ATOM 3605 N N . ALA A 1 540 ? 24.937 12.830 -16.976 1.00 24.47 519 ALA A N 1
ATOM 3606 C CA . ALA A 1 540 ? 23.990 13.057 -15.908 1.00 24.89 519 ALA A CA 1
ATOM 3607 C C . ALA A 1 540 ? 24.625 13.183 -14.522 1.00 24.36 519 ALA A C 1
ATOM 3608 O O . ALA A 1 540 ? 24.053 13.780 -13.628 1.00 23.87 519 ALA A O 1
ATOM 3610 N N . ASP A 1 541 ? 25.774 12.564 -14.311 1.00 25.42 520 ASP A N 1
ATOM 3611 C CA . ASP A 1 541 ? 26.330 12.501 -12.936 1.00 26.15 520 ASP A CA 1
ATOM 3612 C C . ASP A 1 541 ? 27.817 12.193 -12.969 1.00 25.55 520 ASP A C 1
ATOM 3613 O O . ASP A 1 541 ? 28.457 12.334 -14.027 1.00 24.18 520 ASP A O 1
ATOM 3618 N N . THR A 1 542 ? 28.383 11.835 -11.811 1.00 24.55 521 THR A N 1
ATOM 3619 C CA . THR A 1 542 ? 29.833 11.649 -11.710 1.00 24.53 521 THR A CA 1
ATOM 3620 C C . THR A 1 542 ? 30.354 10.448 -12.528 1.00 23.96 521 THR A C 1
ATOM 3621 O O . THR A 1 542 ? 31.472 10.451 -13.027 1.00 24.30 521 THR A O 1
ATOM 3625 N N . VAL A 1 543 ? 29.544 9.400 -12.597 1.00 24.25 522 VAL A N 1
ATOM 3626 C CA . VAL A 1 543 ? 29.896 8.206 -13.339 1.00 23.70 522 VAL A CA 1
ATOM 3627 C C . VAL A 1 543 ? 29.802 8.494 -14.825 1.00 22.87 522 VAL A C 1
ATOM 3628 O O . VAL A 1 543 ? 30.672 8.125 -15.573 1.00 23.37 522 VAL A O 1
ATOM 3632 N N . GLU A 1 544 ? 28.750 9.155 -15.277 1.00 23.10 523 GLU A N 1
ATOM 3633 C CA . GLU A 1 544 ? 28.680 9.409 -16.722 1.00 22.43 523 GLU A CA 1
ATOM 3634 C C . GLU A 1 544 ? 29.824 10.413 -17.064 1.00 22.10 523 GLU A C 1
ATOM 3635 O O . GLU A 1 544 ? 30.440 10.328 -18.126 1.00 23.80 523 GLU A O 1
ATOM 3641 N N . THR A 1 545 ? 30.143 11.324 -16.152 1.00 21.15 524 THR A N 1
ATOM 3642 C CA . THR A 1 545 ? 31.266 12.295 -16.377 1.00 19.42 524 THR A CA 1
ATOM 3643 C C . THR A 1 545 ? 32.586 11.552 -16.518 1.00 20.62 524 THR A C 1
ATOM 3644 O O . THR A 1 545 ? 33.365 11.863 -17.399 1.00 21.33 524 THR A O 1
ATOM 3648 N N . ALA A 1 546 ? 32.834 10.559 -15.647 1.00 21.16 525 ALA A N 1
ATOM 3649 C CA . ALA A 1 546 ? 34.120 9.811 -15.656 1.00 21.04 525 ALA A CA 1
ATOM 3650 C C . ALA A 1 546 ? 34.228 8.991 -16.938 1.00 21.17 525 ALA A C 1
ATOM 3651 O O . ALA A 1 546 ? 35.264 8.997 -17.586 1.00 21.08 525 ALA A O 1
ATOM 3653 N N . VAL A 1 547 ? 33.139 8.288 -17.294 1.00 20.92 526 VAL A N 1
ATOM 3654 C CA . VAL A 1 547 ? 33.071 7.635 -18.574 1.00 21.13 526 VAL A CA 1
ATOM 3655 C C . VAL A 1 547 ? 33.326 8.594 -19.777 1.00 21.87 526 VAL A C 1
ATOM 3656 O O . VAL A 1 547 ? 34.165 8.306 -20.640 1.00 20.31 526 VAL A O 1
ATOM 3660 N N . ALA A 1 548 ? 32.629 9.725 -19.823 1.00 21.58 527 ALA A N 1
ATOM 3661 C CA . ALA A 1 548 ? 32.739 10.624 -20.954 1.00 21.78 527 ALA A CA 1
ATOM 3662 C C . ALA A 1 548 ? 34.164 11.120 -21.098 1.00 22.69 527 ALA A C 1
ATOM 3663 O O . ALA A 1 548 ? 34.679 11.171 -22.204 1.00 23.61 527 ALA A O 1
ATOM 3665 N N . TRP A 1 549 ? 34.799 11.489 -19.981 1.00 22.23 528 TRP A N 1
ATOM 3666 C CA . TRP A 1 549 ? 36.133 12.017 -20.000 1.00 22.59 528 TRP A CA 1
ATOM 3667 C C . TRP A 1 549 ? 37.113 10.966 -20.435 1.00 23.41 528 TRP A C 1
ATOM 3668 O O . TRP A 1 549 ? 38.014 11.239 -21.262 1.00 23.61 528 TRP A O 1
ATOM 3679 N N . THR A 1 550 ? 37.000 9.770 -19.868 1.00 22.61 529 THR A N 1
ATOM 3680 C CA . THR A 1 550 ? 38.038 8.732 -20.146 1.00 22.99 529 THR A CA 1
ATOM 3681 C C . THR A 1 550 ? 37.833 8.203 -21.588 1.00 24.27 529 THR A C 1
ATOM 3682 O O . THR A 1 550 ? 38.766 7.816 -22.261 1.00 24.37 529 THR A O 1
ATOM 3686 N N . TYR A 1 551 ? 36.594 8.217 -22.056 1.00 26.04 530 TYR A N 1
ATOM 3687 C CA . TYR A 1 551 ? 36.322 7.865 -23.437 1.00 26.57 530 TYR A CA 1
ATOM 3688 C C . TYR A 1 551 ? 36.890 8.938 -24.377 1.00 26.49 530 TYR A C 1
ATOM 3689 O O . TYR A 1 551 ? 37.570 8.602 -25.311 1.00 25.43 530 TYR A O 1
ATOM 3698 N N . ALA A 1 552 ? 36.573 10.211 -24.142 1.00 28.13 531 ALA A N 1
ATOM 3699 C CA . ALA A 1 552 ? 37.146 11.333 -24.959 1.00 28.39 531 ALA A CA 1
ATOM 3700 C C . ALA A 1 552 ? 38.675 11.303 -25.056 1.00 27.21 531 ALA A C 1
ATOM 3701 O O . ALA A 1 552 ? 39.276 11.582 -26.122 1.00 28.90 531 ALA A O 1
ATOM 3703 N N . VAL A 1 553 ? 39.315 11.002 -23.944 1.00 25.76 532 VAL A N 1
ATOM 3704 C CA . VAL A 1 553 ? 40.783 11.022 -23.884 1.00 24.84 532 VAL A CA 1
ATOM 3705 C C . VAL A 1 553 ? 41.386 9.888 -24.730 1.00 24.93 532 VAL A C 1
ATOM 3706 O O . VAL A 1 553 ? 42.489 10.013 -25.260 1.00 25.43 532 VAL A O 1
ATOM 3710 N N . ALA A 1 554 ? 40.660 8.779 -24.806 1.00 24.47 533 ALA A N 1
ATOM 3711 C CA . ALA A 1 554 ? 41.140 7.545 -25.396 1.00 26.96 533 ALA A CA 1
ATOM 3712 C C . ALA A 1 554 ? 40.826 7.438 -26.891 1.00 27.83 533 ALA A C 1
ATOM 3713 O O . ALA A 1 554 ? 41.447 6.622 -27.555 1.00 27.42 533 ALA A O 1
ATOM 3715 N N . HIS A 1 555 ? 39.869 8.236 -27.391 1.00 27.78 534 HIS A N 1
ATOM 3716 C CA . HIS A 1 555 ? 39.384 8.084 -28.776 1.00 31.42 534 HIS A CA 1
ATOM 3717 C C . HIS A 1 555 ? 39.814 9.167 -29.723 1.00 31.03 534 HIS A C 1
ATOM 3718 O O . HIS A 1 555 ? 40.454 10.120 -29.312 1.00 28.78 534 HIS A O 1
ATOM 3725 N N . GLN A 1 556 ? 39.518 9.000 -31.011 1.00 33.09 535 GLN A N 1
ATOM 3726 C CA . GLN A 1 556 ? 40.113 9.860 -32.039 1.00 33.96 535 GLN A CA 1
ATOM 3727 C C . GLN A 1 556 ? 39.271 11.089 -32.421 1.00 32.91 535 GLN A C 1
ATOM 3728 O O . GLN A 1 556 ? 39.812 12.056 -32.929 1.00 34.79 535 GLN A O 1
ATOM 3734 N N . HIS A 1 557 ? 37.965 11.050 -32.197 1.00 33.36 536 HIS A N 1
ATOM 3735 C CA . HIS A 1 557 ? 37.078 12.211 -32.482 1.00 34.54 536 HIS A CA 1
ATOM 3736 C C . HIS A 1 557 ? 37.348 13.301 -31.483 1.00 29.95 536 HIS A C 1
ATOM 3737 O O . HIS A 1 557 ? 37.550 12.993 -30.304 1.00 28.36 536 HIS A O 1
ATOM 3744 N N . PRO A 1 558 ? 37.315 14.578 -31.921 1.00 27.24 537 PRO A N 1
ATOM 3745 C CA . PRO A 1 558 ? 37.211 15.661 -30.937 1.00 24.38 537 PRO A CA 1
ATOM 3746 C C . PRO A 1 558 ? 35.927 15.471 -30.140 1.00 23.67 537 PRO A C 1
ATOM 3747 O O . PRO A 1 558 ? 34.985 14.888 -30.653 1.00 21.32 537 PRO A O 1
ATOM 3751 N N . SER A 1 559 ? 35.917 15.978 -28.908 1.00 22.48 538 SER A N 1
ATOM 3752 C CA . SER A 1 559 ? 34.805 15.881 -28.001 1.00 22.82 538 SER A CA 1
ATOM 3753 C C . SER A 1 559 ? 34.482 17.243 -27.404 1.00 22.51 538 SER A C 1
ATOM 3754 O O . SER A 1 559 ? 35.403 18.039 -27.068 1.00 21.10 538 SER A O 1
ATOM 3757 N N . CYS A 1 560 ? 33.173 17.484 -27.296 1.00 21.26 539 CYS A N 1
ATOM 3758 C CA . CYS A 1 560 ? 32.604 18.541 -26.477 1.00 21.60 539 CYS A CA 1
ATOM 3759 C C . CYS A 1 560 ? 32.057 17.830 -25.242 1.00 21.57 539 CYS A C 1
ATOM 3760 O O . CYS A 1 560 ? 31.173 16.921 -25.323 1.00 21.29 539 CYS A O 1
ATOM 3763 N N . LEU A 1 561 ? 32.579 18.252 -24.105 1.00 19.82 540 LEU A N 1
ATOM 3764 C CA . LEU A 1 561 ? 32.159 17.655 -22.835 1.00 21.28 540 LEU A CA 1
ATOM 3765 C C . LEU A 1 561 ? 31.305 18.726 -22.140 1.00 21.28 540 LEU A C 1
ATOM 3766 O O . LEU A 1 561 ? 31.789 19.833 -21.850 1.00 20.73 540 LEU A O 1
ATOM 3771 N N . ILE A 1 562 ? 30.034 18.406 -21.905 1.00 20.81 541 ILE A N 1
ATOM 3772 C CA . ILE A 1 562 ? 29.106 19.451 -21.474 1.00 20.59 541 ILE A CA 1
ATOM 3773 C C . ILE A 1 562 ? 28.605 19.329 -20.036 1.00 21.64 541 ILE A C 1
ATOM 3774 O O . ILE A 1 562 ? 27.865 18.386 -19.662 1.00 21.10 541 ILE A O 1
ATOM 3779 N N . PHE A 1 563 ? 28.987 20.305 -19.227 1.00 22.90 542 PHE A N 1
ATOM 3780 C CA . PHE A 1 563 ? 28.759 20.208 -17.788 1.00 23.20 542 PHE A CA 1
ATOM 3781 C C . PHE A 1 563 ? 27.784 21.247 -17.189 1.00 23.68 542 PHE A C 1
ATOM 3782 O O . PHE A 1 563 ? 27.625 22.310 -17.722 1.00 22.17 542 PHE A O 1
ATOM 3790 N N . SER A 1 564 ? 27.085 20.868 -16.114 1.00 24.70 543 SER A N 1
ATOM 3791 C CA . SER A 1 564 ? 26.121 21.735 -15.456 1.00 25.37 543 SER A CA 1
ATOM 3792 C C . SER A 1 564 ? 26.807 22.619 -14.414 1.00 26.13 543 SER A C 1
ATOM 3793 O O . SER A 1 564 ? 27.790 22.218 -13.796 1.00 24.00 543 SER A O 1
ATOM 3796 N N . ARG A 1 565 ? 26.244 23.809 -14.215 1.00 27.38 544 ARG A N 1
ATOM 3797 C CA . ARG A 1 565 ? 26.549 24.631 -13.056 1.00 28.91 544 ARG A CA 1
ATOM 3798 C C . ARG A 1 565 ? 25.997 24.019 -11.752 1.00 28.89 544 ARG A C 1
ATOM 3799 O O . ARG A 1 565 ? 26.672 24.043 -10.725 1.00 30.01 544 ARG A O 1
ATOM 3807 N N . GLN A 1 566 ? 24.771 23.504 -11.810 1.00 27.84 545 GLN A N 1
ATOM 3808 C CA . GLN A 1 566 ? 23.951 23.122 -10.614 1.00 29.01 545 GLN A CA 1
ATOM 3809 C C . GLN A 1 566 ? 24.117 21.647 -10.190 1.00 28.69 545 GLN A C 1
ATOM 3810 O O . GLN A 1 566 ? 24.460 20.822 -11.043 1.00 29.42 545 GLN A O 1
ATOM 3816 N N . ASN A 1 567 ? 23.879 21.316 -8.907 1.00 27.79 546 ASN A N 1
ATOM 3817 C CA . ASN A 1 567 ? 24.051 19.942 -8.426 1.00 28.56 546 ASN A CA 1
ATOM 3818 C C . ASN A 1 567 ? 23.113 18.986 -9.165 1.00 27.70 546 ASN A C 1
ATOM 3819 O O . ASN A 1 567 ? 21.934 19.292 -9.264 1.00 26.16 546 ASN A O 1
ATOM 3824 N N . LEU A 1 568 ? 23.623 17.848 -9.669 1.00 24.97 547 LEU A N 1
ATOM 3825 C CA . LEU A 1 568 ? 22.734 16.798 -10.254 1.00 26.42 547 LEU A CA 1
ATOM 3826 C C . LEU A 1 568 ? 22.796 15.543 -9.395 1.00 26.51 547 LEU A C 1
ATOM 3827 O O . LEU A 1 568 ? 23.878 15.140 -9.036 1.00 28.15 547 LEU A O 1
ATOM 3832 N N . ALA A 1 569 ? 21.659 14.884 -9.125 1.00 27.53 548 ALA A N 1
ATOM 3833 C CA . ALA A 1 569 ? 21.631 13.686 -8.256 1.00 26.10 548 ALA A CA 1
ATOM 3834 C C . ALA A 1 569 ? 22.447 12.520 -8.815 1.00 26.49 548 ALA A C 1
ATOM 3835 O O . ALA A 1 569 ? 22.375 12.242 -9.989 1.00 26.52 548 ALA A O 1
ATOM 3837 N N . PHE A 1 570 ? 23.218 11.833 -7.972 1.00 27.06 549 PHE A N 1
ATOM 3838 C CA . PHE A 1 570 ? 23.938 10.629 -8.394 1.00 26.03 549 PHE A CA 1
ATOM 3839 C C . PHE A 1 570 ? 22.938 9.509 -8.708 1.00 27.51 549 PHE A C 1
ATOM 3840 O O . PHE A 1 570 ? 21.935 9.365 -8.023 1.00 27.13 549 PHE A O 1
ATOM 3848 N N . ASN A 1 571 ? 23.214 8.695 -9.719 1.00 26.90 550 ASN A N 1
ATOM 3849 C CA . ASN A 1 571 ? 22.368 7.541 -9.984 1.00 26.22 550 ASN A CA 1
ATOM 3850 C C . ASN A 1 571 ? 23.111 6.243 -9.736 1.00 27.01 550 ASN A C 1
ATOM 3851 O O . ASN A 1 571 ? 24.193 6.028 -10.281 1.00 25.08 550 ASN A O 1
ATOM 3856 N N . ALA A 1 572 ? 22.501 5.367 -8.932 1.00 27.90 551 ALA A N 1
ATOM 3857 C CA . ALA A 1 572 ? 22.991 4.010 -8.709 1.00 27.51 551 ALA A CA 1
ATOM 3858 C C . ALA A 1 572 ? 22.856 3.261 -10.030 1.00 26.98 551 ALA A C 1
ATOM 3859 O O . ALA A 1 572 ? 21.944 3.529 -10.789 1.00 25.26 551 ALA A O 1
ATOM 3861 N N . ARG A 1 573 ? 23.755 2.324 -10.293 1.00 25.60 552 ARG A N 1
ATOM 3862 C CA . ARG A 1 573 ? 23.711 1.564 -11.543 1.00 28.37 552 ARG A CA 1
ATOM 3863 C C . ARG A 1 573 ? 24.125 0.134 -11.226 1.00 28.44 552 ARG A C 1
ATOM 3864 O O . ARG A 1 573 ? 25.080 -0.070 -10.485 1.00 28.72 552 ARG A O 1
ATOM 3872 N N . THR A 1 574 ? 23.448 -0.837 -11.831 1.00 28.98 553 THR A N 1
ATOM 3873 C CA . THR A 1 574 ? 23.935 -2.204 -11.831 1.00 29.79 553 THR A CA 1
ATOM 3874 C C . THR A 1 574 ? 25.214 -2.310 -12.662 1.00 28.35 553 THR A C 1
ATOM 3875 O O . THR A 1 574 ? 25.492 -1.449 -13.496 1.00 26.57 553 THR A O 1
ATOM 3879 N N . ASP A 1 575 ? 25.960 -3.401 -12.465 1.00 27.87 554 ASP A N 1
ATOM 3880 C CA . ASP A 1 575 ? 27.100 -3.700 -13.317 1.00 27.82 554 ASP A CA 1
ATOM 3881 C C . ASP A 1 575 ? 26.845 -3.613 -14.821 1.00 26.04 554 ASP A C 1
ATOM 3882 O O . ASP A 1 575 ? 27.640 -3.045 -15.514 1.00 25.22 554 ASP A O 1
ATOM 3887 N N . ALA A 1 576 ? 25.776 -4.256 -15.299 1.00 26.58 555 ALA A N 1
ATOM 3888 C CA . ALA A 1 576 ? 25.399 -4.238 -16.709 1.00 26.57 555 ALA A CA 1
ATOM 3889 C C . ALA A 1 576 ? 25.163 -2.814 -17.165 1.00 26.33 555 ALA A C 1
ATOM 3890 O O . ALA A 1 576 ? 25.637 -2.450 -18.227 1.00 27.70 555 ALA A O 1
ATOM 3892 N N . GLN A 1 577 ? 24.473 -1.991 -16.357 1.00 26.47 556 GLN A N 1
ATOM 3893 C CA . GLN A 1 577 ? 24.306 -0.572 -16.704 1.00 26.53 556 GLN A CA 1
ATOM 3894 C C . GLN A 1 577 ? 25.631 0.176 -16.769 1.00 26.90 556 GLN A C 1
ATOM 3895 O O . GLN A 1 577 ? 25.830 1.001 -17.686 1.00 25.81 556 GLN A O 1
ATOM 3901 N N . LEU A 1 578 ? 26.526 -0.083 -15.814 1.00 26.12 557 LEU A N 1
ATOM 3902 C CA . LEU A 1 578 ? 27.848 0.591 -15.819 1.00 27.94 557 LEU A CA 1
ATOM 3903 C C . LEU A 1 578 ? 28.596 0.256 -17.111 1.00 28.46 557 LEU A C 1
ATOM 3904 O O . LEU A 1 578 ? 29.299 1.092 -17.655 1.00 27.57 557 LEU A O 1
ATOM 3909 N N . ALA A 1 579 ? 28.422 -0.959 -17.616 1.00 28.19 558 ALA A N 1
ATOM 3910 C CA . ALA A 1 579 ? 29.188 -1.372 -18.787 1.00 28.47 558 ALA A CA 1
ATOM 3911 C C . ALA A 1 579 ? 28.604 -0.767 -20.059 1.00 29.04 558 ALA A C 1
ATOM 3912 O O . ALA A 1 579 ? 29.233 -0.805 -21.119 1.00 30.00 558 ALA A O 1
ATOM 3914 N N . ASN A 1 580 ? 27.425 -0.161 -19.955 1.00 29.30 559 ASN A N 1
ATOM 3915 C CA . ASN A 1 580 ? 26.765 0.352 -21.155 1.00 26.97 559 ASN A CA 1
ATOM 3916 C C . ASN A 1 580 ? 26.903 1.859 -21.310 1.00 27.01 559 ASN A C 1
ATOM 3917 O O . ASN A 1 580 ? 26.528 2.435 -22.346 1.00 26.98 559 ASN A O 1
ATOM 3922 N N . VAL A 1 581 ? 27.404 2.524 -20.283 1.00 26.49 560 VAL A N 1
ATOM 3923 C CA . VAL A 1 581 ? 27.469 3.991 -20.313 1.00 24.66 560 VAL A CA 1
ATOM 3924 C C . VAL A 1 581 ? 28.327 4.487 -21.494 1.00 23.46 560 VAL A C 1
ATOM 3925 O O . VAL A 1 581 ? 27.993 5.464 -22.144 1.00 21.17 560 VAL A O 1
ATOM 3929 N N . GLU A 1 582 ? 29.429 3.796 -21.754 1.00 22.96 561 GLU A N 1
ATOM 3930 C CA . GLU A 1 582 ? 30.352 4.194 -22.816 1.00 23.71 561 GLU A CA 1
ATOM 3931 C C . GLU A 1 582 ? 29.749 3.957 -24.193 1.00 23.08 561 GLU A C 1
ATOM 3932 O O . GLU A 1 582 ? 30.331 4.412 -25.178 1.00 23.34 561 GLU A O 1
ATOM 3938 N N . LYS A 1 583 ? 28.629 3.218 -24.266 1.00 22.46 562 LYS A N 1
ATOM 3939 C CA . LYS A 1 583 ? 27.852 3.100 -25.518 1.00 23.12 562 LYS A CA 1
ATOM 3940 C C . LYS A 1 583 ? 26.970 4.348 -25.837 1.00 23.51 562 LYS A C 1
ATOM 3941 O O . LYS A 1 583 ? 26.240 4.360 -26.834 1.00 22.09 562 LYS A O 1
ATOM 3947 N N . GLY A 1 584 ? 27.037 5.399 -25.003 1.00 23.14 563 GLY A N 1
ATOM 3948 C CA . GLY A 1 584 ? 26.361 6.693 -25.326 1.00 21.61 563 GLY A CA 1
ATOM 3949 C C . GLY A 1 584 ? 24.897 6.807 -24.994 1.00 23.88 563 GLY A C 1
ATOM 3950 O O . GLY A 1 584 ? 24.421 7.870 -24.615 1.00 23.80 563 GLY A O 1
ATOM 3951 N N . GLY A 1 585 ? 24.157 5.706 -25.173 1.00 24.22 564 GLY A N 1
ATOM 3952 C CA . GLY A 1 585 ? 22.758 5.646 -24.783 1.00 23.99 564 GLY A CA 1
ATOM 3953 C C . GLY A 1 585 ? 22.595 4.267 -24.199 1.00 24.21 564 GLY A C 1
ATOM 3954 O O . GLY A 1 585 ? 23.136 3.299 -24.754 1.00 23.86 564 GLY A O 1
ATOM 3955 N N . TYR A 1 586 ? 21.855 4.176 -23.091 1.00 24.05 565 TYR A N 1
ATOM 3956 C CA . TYR A 1 586 ? 21.637 2.912 -22.400 1.00 24.53 565 TYR A CA 1
ATOM 3957 C C . TYR A 1 586 ? 20.444 2.983 -21.477 1.00 25.98 565 TYR A C 1
ATOM 3958 O O . TYR A 1 586 ? 20.056 4.073 -21.033 1.00 27.66 565 TYR A O 1
ATOM 3967 N N . VAL A 1 587 ? 19.865 1.804 -21.201 1.00 26.49 566 VAL A N 1
ATOM 3968 C CA . VAL A 1 587 ? 18.792 1.648 -20.216 1.00 26.40 566 VAL A CA 1
ATOM 3969 C C . VAL A 1 587 ? 19.332 1.885 -18.808 1.00 26.05 566 VAL A C 1
ATOM 3970 O O . VAL A 1 587 ? 20.217 1.125 -18.320 1.00 26.11 566 VAL A O 1
ATOM 3974 N N . LEU A 1 588 ? 18.776 2.904 -18.164 1.00 25.21 567 LEU A N 1
ATOM 3975 C CA . LEU A 1 588 ? 19.168 3.232 -16.793 1.00 27.64 567 LEU A CA 1
ATOM 3976 C C . LEU A 1 588 ? 18.180 2.703 -15.771 1.00 29.61 567 LEU A C 1
ATOM 3977 O O . LEU A 1 588 ? 18.542 2.374 -14.635 1.00 30.63 567 LEU A O 1
ATOM 3982 N N . ARG A 1 589 ? 16.935 2.590 -16.187 1.00 30.84 568 ARG A N 1
ATOM 3983 C CA . ARG A 1 589 ? 15.929 1.926 -15.386 1.00 32.41 568 ARG A CA 1
ATOM 3984 C C . ARG A 1 589 ? 14.962 1.282 -16.345 1.00 32.95 568 ARG A C 1
ATOM 3985 O O . ARG A 1 589 ? 14.362 1.966 -17.205 1.00 34.87 568 ARG A O 1
ATOM 3993 N N . ASP A 1 590 ? 14.820 -0.025 -16.208 1.00 31.76 569 ASP A N 1
ATOM 3994 C CA . ASP A 1 590 ? 14.033 -0.820 -17.131 1.00 34.22 569 ASP A CA 1
ATOM 3995 C C . ASP A 1 590 ? 12.656 -1.075 -16.552 1.00 36.35 569 ASP A C 1
ATOM 3996 O O . ASP A 1 590 ? 12.426 -0.869 -15.348 1.00 35.63 569 ASP A O 1
ATOM 4001 N N . TRP A 1 591 ? 11.755 -1.514 -17.433 1.00 36.41 570 TRP A N 1
ATOM 4002 C CA . TRP A 1 591 ? 10.430 -2.005 -17.063 1.00 38.80 570 TRP A CA 1
ATOM 4003 C C . TRP A 1 591 ? 10.539 -3.219 -16.217 1.00 40.19 570 TRP A C 1
ATOM 4004 O O . TRP A 1 591 ? 11.433 -4.025 -16.427 1.00 36.87 570 TRP A O 1
ATOM 4015 N N . ASP A 1 592 ? 9.602 -3.386 -15.284 1.00 48.94 571 ASP A N 1
ATOM 4016 C CA . ASP A 1 592 ? 9.454 -4.653 -14.543 1.00 54.41 571 ASP A CA 1
ATOM 4017 C C . ASP A 1 592 ? 9.225 -5.875 -15.437 1.00 54.45 571 ASP A C 1
ATOM 4018 O O . ASP A 1 592 ? 8.661 -5.757 -16.528 1.00 55.76 571 ASP A O 1
ATOM 4023 N N . GLU A 1 593 ? 9.689 -7.031 -14.949 1.00 60.30 572 GLU A N 1
ATOM 4024 C CA . GLU A 1 593 ? 9.833 -8.282 -15.711 1.00 64.61 572 GLU A CA 1
ATOM 4025 C C . GLU A 1 593 ? 8.576 -8.759 -16.446 1.00 67.94 572 GLU A C 1
ATOM 4026 O O . GLU A 1 593 ? 8.667 -9.241 -17.576 1.00 71.45 572 GLU A O 1
ATOM 4028 N N . GLU A 1 594 ? 7.418 -8.651 -15.797 1.00 66.85 573 GLU A N 1
ATOM 4029 C CA . GLU A 1 594 ? 6.141 -8.997 -16.421 1.00 68.52 573 GLU A CA 1
ATOM 4030 C C . GLU A 1 594 ? 5.072 -8.033 -15.900 1.00 69.97 573 GLU A C 1
ATOM 4031 O O . GLU A 1 594 ? 4.666 -8.102 -14.737 1.00 71.16 573 GLU A O 1
ATOM 4033 N N . ILE A 1 595 ? 4.648 -7.111 -16.762 1.00 66.61 574 ILE A N 1
ATOM 4034 C CA . ILE A 1 595 ? 3.760 -6.014 -16.360 1.00 62.05 574 ILE A CA 1
ATOM 4035 C C . ILE A 1 595 ? 2.562 -5.902 -17.286 1.00 57.59 574 ILE A C 1
ATOM 4036 O O . ILE A 1 595 ? 2.600 -6.372 -18.418 1.00 58.48 574 ILE A O 1
ATOM 4041 N N . VAL A 1 596 ? 1.506 -5.257 -16.808 1.00 52.74 575 VAL A N 1
ATOM 4042 C CA . VAL A 1 596 ? 0.315 -5.016 -17.626 1.00 47.81 575 VAL A CA 1
ATOM 4043 C C . VAL A 1 596 ? 0.149 -3.546 -17.998 1.00 44.51 575 VAL A C 1
ATOM 4044 O O . VAL A 1 596 ? -0.654 -3.209 -18.880 1.00 42.98 575 VAL A O 1
ATOM 4048 N N . ALA A 1 597 ? 0.897 -2.671 -17.322 1.00 43.33 576 ALA A N 1
ATOM 4049 C CA . ALA A 1 597 ? 0.800 -1.232 -17.571 1.00 43.04 576 ALA A CA 1
ATOM 4050 C C . ALA A 1 597 ? 1.261 -0.876 -18.996 1.00 40.23 576 ALA A C 1
ATOM 4051 O O . ALA A 1 597 ? 2.135 -1.544 -19.554 1.00 42.56 576 ALA A O 1
ATOM 4053 N N . ARG A 1 598 ? 0.659 0.149 -19.582 1.00 36.73 577 ARG A N 1
ATOM 4054 C CA . ARG A 1 598 ? 1.142 0.713 -20.856 1.00 37.60 577 ARG A CA 1
ATOM 4055 C C . ARG A 1 598 ? 2.577 1.299 -20.730 1.00 38.01 577 ARG A C 1
ATOM 4056 O O . ARG A 1 598 ? 2.934 1.964 -19.716 1.00 35.32 577 ARG A O 1
ATOM 4058 N N . LYS A 1 599 ? 3.379 1.049 -21.771 1.00 36.35 578 LYS A N 1
ATOM 4059 C CA . LYS A 1 599 ? 4.814 1.288 -21.791 1.00 36.02 578 LYS A CA 1
ATOM 4060 C C . LYS A 1 599 ? 5.170 2.606 -22.472 1.00 36.60 578 LYS A C 1
ATOM 4061 O O . LYS A 1 599 ? 4.611 2.965 -23.509 1.00 40.24 578 LYS A O 1
ATOM 4067 N N . ILE A 1 600 ? 6.112 3.322 -21.883 1.00 34.96 579 ILE A N 1
ATOM 4068 C CA . ILE A 1 600 ? 6.682 4.516 -22.488 1.00 33.00 579 ILE A CA 1
ATOM 4069 C C . ILE A 1 600 ? 8.166 4.466 -22.216 1.00 31.46 579 ILE A C 1
ATOM 4070 O O . ILE A 1 600 ? 8.599 3.883 -21.205 1.00 32.83 579 ILE A O 1
ATOM 4075 N N . ILE A 1 601 ? 8.943 5.044 -23.121 1.00 29.81 580 ILE A N 1
ATOM 4076 C CA . ILE A 1 601 ? 10.351 5.248 -22.858 1.00 30.15 580 ILE A CA 1
ATOM 4077 C C . ILE A 1 601 ? 10.611 6.718 -22.656 1.00 28.71 580 ILE A C 1
ATOM 4078 O O . ILE A 1 601 ? 10.225 7.545 -23.475 1.00 31.53 580 ILE A O 1
ATOM 4083 N N . LEU A 1 602 ? 11.246 7.050 -21.552 1.00 28.08 581 LEU A N 1
ATOM 4084 C CA . LEU A 1 602 ? 11.755 8.404 -21.373 1.00 28.81 581 LEU A CA 1
ATOM 4085 C C . LEU A 1 602 ? 13.221 8.405 -21.757 1.00 28.16 581 LEU A C 1
ATOM 4086 O O . LEU A 1 602 ? 14.034 7.604 -21.226 1.00 28.97 581 LEU A O 1
ATOM 4091 N N . ILE A 1 603 ? 13.564 9.281 -22.694 1.00 26.97 582 ILE A N 1
ATOM 4092 C CA . ILE A 1 603 ? 14.947 9.463 -23.068 1.00 26.50 582 ILE A CA 1
ATOM 4093 C C . ILE A 1 603 ? 15.439 10.774 -22.473 1.00 27.17 582 ILE A C 1
ATOM 4094 O O . ILE A 1 603 ? 14.885 11.836 -22.736 1.00 28.24 582 ILE A O 1
ATOM 4099 N N . ALA A 1 604 ? 16.490 10.711 -21.678 1.00 25.99 583 ALA A N 1
ATOM 4100 C CA . ALA A 1 604 ? 16.971 11.920 -21.055 1.00 25.33 583 ALA A CA 1
ATOM 4101 C C . ALA A 1 604 ? 18.480 12.074 -21.127 1.00 25.20 583 ALA A C 1
ATOM 4102 O O . ALA A 1 604 ? 19.213 11.105 -21.298 1.00 25.58 583 ALA A O 1
ATOM 4104 N N . THR A 1 605 ? 18.947 13.307 -21.016 1.00 26.92 584 THR A N 1
ATOM 4105 C CA . THR A 1 605 ? 20.396 13.571 -20.916 1.00 25.58 584 THR A CA 1
ATOM 4106 C C . THR A 1 605 ? 20.653 14.569 -19.821 1.00 25.61 584 THR A C 1
ATOM 4107 O O . THR A 1 605 ? 19.754 15.334 -19.442 1.00 25.69 584 THR A O 1
ATOM 4111 N N . GLY A 1 606 ? 21.896 14.579 -19.346 1.00 24.82 585 GLY A N 1
ATOM 4112 C CA . GLY A 1 606 ? 22.402 15.601 -18.466 1.00 26.01 585 GLY A CA 1
ATOM 4113 C C . GLY A 1 606 ? 21.561 15.775 -17.220 1.00 27.83 585 GLY A C 1
ATOM 4114 O O . GLY A 1 606 ? 21.096 14.785 -16.591 1.00 26.23 585 GLY A O 1
ATOM 4115 N N . SER A 1 607 ? 21.336 17.045 -16.889 1.00 29.05 586 SER A N 1
ATOM 4116 C CA . SER A 1 607 ? 20.494 17.419 -15.755 1.00 29.38 586 SER A CA 1
ATOM 4117 C C . SER A 1 607 ? 19.067 16.909 -15.852 1.00 30.79 586 SER A C 1
ATOM 4118 O O . SER A 1 607 ? 18.365 16.897 -14.861 1.00 34.20 586 SER A O 1
ATOM 4121 N N . GLU A 1 608 ? 18.624 16.488 -17.030 1.00 30.14 587 GLU A N 1
ATOM 4122 C CA . GLU A 1 608 ? 17.254 16.023 -17.165 1.00 28.27 587 GLU A CA 1
ATOM 4123 C C . GLU A 1 608 ? 17.034 14.561 -16.838 1.00 28.06 587 GLU A C 1
ATOM 4124 O O . GLU A 1 608 ? 15.895 14.136 -16.646 1.00 27.71 587 GLU A O 1
ATOM 4130 N N . VAL A 1 609 ? 18.128 13.805 -16.717 1.00 28.11 588 VAL A N 1
ATOM 4131 C CA . VAL A 1 609 ? 18.040 12.432 -16.292 1.00 27.01 588 VAL A CA 1
ATOM 4132 C C . VAL A 1 609 ? 17.404 12.334 -14.902 1.00 27.70 588 VAL A C 1
ATOM 4133 O O . VAL A 1 609 ? 16.629 11.431 -14.644 1.00 27.93 588 VAL A O 1
ATOM 4137 N N . GLU A 1 610 ? 17.712 13.287 -14.031 1.00 28.54 589 GLU A N 1
ATOM 4138 C CA . GLU A 1 610 ? 17.136 13.338 -12.707 1.00 31.15 589 GLU A CA 1
ATOM 4139 C C . GLU A 1 610 ? 15.612 13.544 -12.774 1.00 32.01 589 GLU A C 1
ATOM 4140 O O . GLU A 1 610 ? 14.851 12.920 -12.000 1.00 31.07 589 GLU A O 1
ATOM 4146 N N . LEU A 1 611 ? 15.168 14.402 -13.704 1.00 30.30 590 LEU A N 1
ATOM 4147 C CA . LEU A 1 611 ? 13.752 14.601 -13.926 1.00 29.21 590 LEU A CA 1
ATOM 4148 C C . LEU A 1 611 ? 13.081 13.306 -14.441 1.00 29.97 590 LEU A C 1
ATOM 4149 O O . LEU A 1 611 ? 11.986 12.966 -13.999 1.00 30.55 590 LEU A O 1
ATOM 4154 N N . ALA A 1 612 ? 13.740 12.572 -15.344 1.00 30.16 591 ALA A N 1
ATOM 4155 C CA . ALA A 1 612 ? 13.165 11.311 -15.860 1.00 30.10 591 ALA A CA 1
ATOM 4156 C C . ALA A 1 612 ? 13.013 10.298 -14.739 1.00 30.94 591 ALA A C 1
ATOM 4157 O O . ALA A 1 612 ? 11.980 9.602 -14.670 1.00 32.02 591 ALA A O 1
ATOM 4159 N N . MET A 1 613 ? 14.041 10.176 -13.894 1.00 31.53 592 MET A N 1
ATOM 4160 C CA . MET A 1 613 ? 13.995 9.192 -12.778 1.00 33.67 592 MET A CA 1
ATOM 4161 C C . MET A 1 613 ? 12.901 9.566 -11.763 1.00 33.97 592 MET A C 1
ATOM 4162 O O . MET A 1 613 ? 12.170 8.700 -11.273 1.00 34.58 592 MET A O 1
ATOM 4167 N N . LYS A 1 614 ? 12.773 10.859 -11.478 1.00 33.90 593 LYS A N 1
ATOM 4168 C CA . LYS A 1 614 ? 11.738 11.338 -10.539 1.00 35.86 593 LYS A CA 1
ATOM 4169 C C . LYS A 1 614 ? 10.313 11.092 -11.072 1.00 35.61 593 LYS A C 1
ATOM 4170 O O . LYS A 1 614 ? 9.382 10.996 -10.293 1.00 37.67 593 LYS A O 1
ATOM 4172 N N . ALA A 1 615 ? 10.164 10.926 -12.392 1.00 35.86 594 ALA A N 1
ATOM 4173 C CA . ALA A 1 615 ? 8.851 10.754 -13.040 1.00 33.50 594 ALA A CA 1
ATOM 4174 C C . ALA A 1 615 ? 8.296 9.321 -13.068 1.00 33.40 594 ALA A C 1
ATOM 4175 O O . ALA A 1 615 ? 7.104 9.121 -13.350 1.00 32.44 594 ALA A O 1
ATOM 4177 N N . VAL A 1 616 ? 9.159 8.345 -12.785 1.00 31.48 595 VAL A N 1
ATOM 4178 C CA . VAL A 1 616 ? 8.845 6.946 -12.938 1.00 32.13 595 VAL A CA 1
ATOM 4179 C C . VAL A 1 616 ? 7.742 6.460 -11.970 1.00 33.91 595 VAL A C 1
ATOM 4180 O O . VAL A 1 616 ? 6.760 5.822 -12.405 1.00 33.30 595 VAL A O 1
ATOM 4184 N N . GLU A 1 617 ? 7.911 6.717 -10.668 1.00 33.98 596 GLU A N 1
ATOM 4185 C CA . GLU A 1 617 ? 6.878 6.297 -9.711 1.00 36.33 596 GLU A CA 1
ATOM 4186 C C . GLU A 1 617 ? 5.605 7.140 -9.930 1.00 35.51 596 GLU A C 1
ATOM 4187 O O . GLU A 1 617 ? 4.488 6.604 -9.974 1.00 35.77 596 GLU A O 1
ATOM 4189 N N . PRO A 1 618 ? 5.763 8.455 -10.102 1.00 34.88 597 PRO A N 1
ATOM 4190 C CA . PRO A 1 618 ? 4.543 9.181 -10.445 1.00 36.92 597 PRO A CA 1
ATOM 4191 C C . PRO A 1 618 ? 3.843 8.665 -11.701 1.00 37.24 597 PRO A C 1
ATOM 4192 O O . PRO A 1 618 ? 2.628 8.671 -11.717 1.00 39.99 597 PRO A O 1
ATOM 4196 N N . LEU A 1 619 ? 4.585 8.219 -12.725 1.00 36.84 598 LEU A N 1
ATOM 4197 C CA . LEU A 1 619 ? 3.956 7.658 -13.921 1.00 35.95 598 LEU A CA 1
ATOM 4198 C C . LEU A 1 619 ? 3.233 6.332 -13.603 1.00 35.81 598 LEU A C 1
ATOM 4199 O O . LEU A 1 619 ? 2.167 6.074 -14.140 1.00 35.78 598 LEU A O 1
ATOM 4204 N N . ALA A 1 620 ? 3.819 5.521 -12.727 1.00 35.33 599 ALA A N 1
ATOM 4205 C CA . ALA A 1 620 ? 3.274 4.217 -12.402 1.00 38.53 599 ALA A CA 1
ATOM 4206 C C . ALA A 1 620 ? 1.941 4.417 -11.685 1.00 39.70 599 ALA A C 1
ATOM 4207 O O . ALA A 1 620 ? 0.981 3.727 -11.990 1.00 40.94 599 ALA A O 1
ATOM 4209 N N . GLN A 1 621 ? 1.883 5.371 -10.759 1.00 39.87 600 GLN A N 1
ATOM 4210 C CA . GLN A 1 621 ? 0.625 5.704 -10.094 1.00 42.04 600 GLN A CA 1
ATOM 4211 C C . GLN A 1 621 ? -0.434 6.205 -11.111 1.00 42.26 600 GLN A C 1
ATOM 4212 O O . GLN A 1 621 ? -1.628 6.184 -10.835 1.00 44.62 600 GLN A O 1
ATOM 4214 N N . GLN A 1 622 ? -0.004 6.619 -12.298 1.00 41.09 601 GLN A N 1
ATOM 4215 C CA . GLN A 1 622 ? -0.955 6.951 -13.358 1.00 41.25 601 GLN A CA 1
ATOM 4216 C C . GLN A 1 622 ? -1.163 5.810 -14.366 1.00 41.60 601 GLN A C 1
ATOM 4217 O O . GLN A 1 622 ? -1.731 6.031 -15.438 1.00 40.73 601 GLN A O 1
ATOM 4223 N N . GLY A 1 623 ? -0.661 4.615 -14.046 1.00 42.19 602 GLY A N 1
ATOM 4224 C CA . GLY A 1 623 ? -0.814 3.433 -14.922 1.00 41.21 602 GLY A CA 1
ATOM 4225 C C . GLY A 1 623 ? 0.131 3.411 -16.115 1.00 42.01 602 GLY A C 1
ATOM 4226 O O . GLY A 1 623 ? -0.125 2.720 -17.123 1.00 40.79 602 GLY A O 1
ATOM 4227 N N . ILE A 1 624 ? 1.221 4.171 -16.020 1.00 38.38 603 ILE A N 1
ATOM 4228 C CA . ILE A 1 624 ? 2.213 4.222 -17.108 1.00 37.80 603 ILE A CA 1
ATOM 4229 C C . ILE A 1 624 ? 3.542 3.650 -16.618 1.00 37.37 603 ILE A C 1
ATOM 4230 O O . ILE A 1 624 ? 4.091 4.109 -15.597 1.00 38.81 603 ILE A O 1
ATOM 4235 N N . ALA A 1 625 ? 4.048 2.650 -17.326 1.00 34.42 604 ALA A N 1
ATOM 4236 C CA . ALA A 1 625 ? 5.326 2.007 -16.980 1.00 33.57 604 ALA A CA 1
ATOM 4237 C C . ALA A 1 625 ? 6.452 2.598 -17.807 1.00 31.61 604 ALA A C 1
ATOM 4238 O O . ALA A 1 625 ? 6.490 2.396 -19.029 1.00 32.31 604 ALA A O 1
ATOM 4240 N N . ALA A 1 626 ? 7.357 3.333 -17.153 1.00 30.75 605 ALA A N 1
ATOM 4241 C CA . ALA A 1 626 ? 8.446 4.039 -17.872 1.00 30.30 605 ALA A CA 1
ATOM 4242 C C . ALA A 1 626 ? 9.833 3.334 -17.827 1.00 31.35 605 ALA A C 1
ATOM 4243 O O . ALA A 1 626 ? 10.339 2.994 -16.761 1.00 30.59 605 ALA A O 1
ATOM 4245 N N . ARG A 1 627 ? 10.440 3.120 -18.996 1.00 30.91 606 ARG A N 1
ATOM 4246 C CA . ARG A 1 627 ? 11.850 2.845 -19.055 1.00 28.67 606 ARG A CA 1
ATOM 4247 C C . ARG A 1 627 ? 12.530 4.201 -19.192 1.00 27.82 606 ARG A C 1
ATOM 4248 O O . ARG A 1 627 ? 12.037 5.086 -19.907 1.00 28.73 606 ARG A O 1
ATOM 4256 N N . VAL A 1 628 ? 13.621 4.388 -18.466 1.00 27.09 607 VAL A N 1
ATOM 4257 C CA . VAL A 1 628 ? 14.468 5.596 -18.588 1.00 24.85 607 VAL A CA 1
ATOM 4258 C C . VAL A 1 628 ? 15.732 5.200 -19.346 1.00 24.30 607 VAL A C 1
ATOM 4259 O O . VAL A 1 628 ? 16.494 4.304 -18.925 1.00 24.09 607 VAL A O 1
ATOM 4263 N N . VAL A 1 629 ? 15.934 5.841 -20.489 1.00 23.75 608 VAL A N 1
ATOM 4264 C CA . VAL A 1 629 ? 17.136 5.673 -21.264 1.00 23.05 608 VAL A CA 1
ATOM 4265 C C . VAL A 1 629 ? 17.953 6.919 -21.030 1.00 23.71 608 VAL A C 1
ATOM 4266 O O . VAL A 1 629 ? 17.482 8.050 -21.279 1.00 24.59 608 VAL A O 1
ATOM 4270 N N . SER A 1 630 ? 19.160 6.746 -20.495 1.00 23.50 609 SER A N 1
ATOM 4271 C CA . SER A 1 630 ? 20.037 7.898 -20.420 1.00 24.02 609 SER A CA 1
ATOM 4272 C C . SER A 1 630 ? 20.889 7.934 -21.665 1.00 24.46 609 SER A C 1
ATOM 4273 O O . SER A 1 630 ? 21.482 6.921 -22.049 1.00 25.78 609 SER A O 1
ATOM 4276 N N . MET A 1 631 ? 20.973 9.104 -22.276 1.00 25.79 610 MET A N 1
ATOM 4277 C CA . MET A 1 631 ? 21.750 9.272 -23.487 1.00 26.03 610 MET A CA 1
ATOM 4278 C C . MET A 1 631 ? 22.848 10.349 -23.378 1.00 24.81 610 MET A C 1
ATOM 4279 O O . MET A 1 631 ? 22.741 11.425 -23.982 1.00 25.28 610 MET A O 1
ATOM 4284 N N . PRO A 1 632 ? 23.900 10.054 -22.613 1.00 24.61 611 PRO A N 1
ATOM 4285 C CA . PRO A 1 632 ? 25.022 10.986 -22.411 1.00 24.66 611 PRO A CA 1
ATOM 4286 C C . PRO A 1 632 ? 25.667 11.400 -23.703 1.00 24.95 611 PRO A C 1
ATOM 4287 O O . PRO A 1 632 ? 26.177 12.511 -23.788 1.00 25.40 611 PRO A O 1
ATOM 4291 N N . SER A 1 633 ? 25.614 10.526 -24.705 1.00 25.94 612 SER A N 1
ATOM 4292 C CA . SER A 1 633 ? 26.044 10.887 -26.049 1.00 24.43 612 SER A CA 1
ATOM 4293 C C . SER A 1 633 ? 25.277 10.175 -27.169 1.00 24.58 612 SER A C 1
ATOM 4294 O O . SER A 1 633 ? 25.544 9.000 -27.494 1.00 23.47 612 SER A O 1
ATOM 4297 N N . SER A 1 634 ? 24.364 10.922 -27.798 1.00 23.22 613 SER A N 1
ATOM 4298 C CA . SER A 1 634 ? 23.625 10.434 -28.929 1.00 22.61 613 SER A CA 1
ATOM 4299 C C . SER A 1 634 ? 24.556 10.103 -30.054 1.00 21.92 613 SER A C 1
ATOM 4300 O O . SER A 1 634 ? 24.237 9.214 -30.821 1.00 21.67 613 SER A O 1
ATOM 4303 N N . ASP A 1 635 ? 25.666 10.845 -30.210 1.00 21.28 614 ASP A N 1
ATOM 4304 C CA . ASP A 1 635 ? 26.606 10.585 -31.323 1.00 22.27 614 ASP A CA 1
ATOM 4305 C C . ASP A 1 635 ? 27.293 9.232 -31.174 1.00 21.77 614 ASP A C 1
ATOM 4306 O O . ASP A 1 635 ? 27.524 8.521 -32.153 1.00 21.59 614 ASP A O 1
ATOM 4311 N N . VAL A 1 636 ? 27.702 8.925 -29.954 1.00 20.73 615 VAL A N 1
ATOM 4312 C CA . VAL A 1 636 ? 28.315 7.620 -29.679 1.00 21.57 615 VAL A CA 1
ATOM 4313 C C . VAL A 1 636 ? 27.210 6.546 -29.775 1.00 22.90 615 VAL A C 1
ATOM 4314 O O . VAL A 1 636 ? 27.472 5.429 -30.244 1.00 24.49 615 VAL A O 1
ATOM 4318 N N . PHE A 1 637 ? 25.983 6.874 -29.353 1.00 22.70 616 PHE A N 1
ATOM 4319 C CA . PHE A 1 637 ? 24.889 5.890 -29.423 1.00 23.01 616 PHE A CA 1
ATOM 4320 C C . PHE A 1 637 ? 24.560 5.533 -30.877 1.00 24.03 616 PHE A C 1
ATOM 4321 O O . PHE A 1 637 ? 24.223 4.384 -31.158 1.00 24.84 616 PHE A O 1
ATOM 4329 N N . ASP A 1 638 ? 24.667 6.497 -31.797 1.00 24.19 617 ASP A N 1
ATOM 4330 C CA . ASP A 1 638 ? 24.335 6.229 -33.205 1.00 24.78 617 ASP A CA 1
ATOM 4331 C C . ASP A 1 638 ? 25.391 5.305 -33.844 1.00 26.04 617 ASP A C 1
ATOM 4332 O O . ASP A 1 638 ? 25.113 4.685 -34.850 1.00 27.27 617 ASP A O 1
ATOM 4337 N N . ARG A 1 639 ? 26.601 5.234 -33.295 1.00 28.28 618 ARG A N 1
ATOM 4338 C CA . ARG A 1 639 ? 27.651 4.324 -33.845 1.00 28.31 618 ARG A CA 1
ATOM 4339 C C . ARG A 1 639 ? 27.512 2.903 -33.349 1.00 29.01 618 ARG A C 1
ATOM 4340 O O . ARG A 1 639 ? 28.286 2.039 -33.768 1.00 30.81 618 ARG A O 1
ATOM 4348 N N . GLN A 1 640 ? 26.603 2.655 -32.400 1.00 28.90 619 GLN A N 1
ATOM 4349 C CA . GLN A 1 640 ? 26.359 1.294 -31.902 1.00 29.67 619 GLN A CA 1
ATOM 4350 C C . GLN A 1 640 ? 25.645 0.458 -32.975 1.00 31.83 619 GLN A C 1
ATOM 4351 O O . GLN A 1 640 ? 24.965 1.019 -33.828 1.00 30.57 619 GLN A O 1
ATOM 4357 N N . ASP A 1 641 ? 25.794 -0.865 -32.941 1.00 32.88 620 ASP A N 1
ATOM 4358 C CA . ASP A 1 641 ? 25.148 -1.686 -33.961 1.00 36.42 620 ASP A CA 1
ATOM 4359 C C . ASP A 1 641 ? 23.632 -1.762 -33.805 1.00 34.50 620 ASP A C 1
ATOM 4360 O O . ASP A 1 641 ? 23.102 -1.474 -32.734 1.00 34.44 620 ASP A O 1
ATOM 4365 N N . ALA A 1 642 ? 22.950 -2.130 -34.894 1.00 34.29 621 ALA A N 1
ATOM 4366 C CA . ALA A 1 642 ? 21.487 -2.119 -34.943 1.00 32.29 621 ALA A CA 1
ATOM 4367 C C . ALA A 1 642 ? 20.848 -2.934 -33.803 1.00 31.58 621 ALA A C 1
ATOM 4368 O O . ALA A 1 642 ? 19.815 -2.525 -33.251 1.00 30.85 621 ALA A O 1
ATOM 4370 N N . GLU A 1 643 ? 21.475 -4.048 -33.435 1.00 29.20 622 GLU A N 1
ATOM 4371 C CA . GLU A 1 643 ? 20.899 -4.934 -32.418 1.00 30.85 622 GLU A CA 1
ATOM 4372 C C . GLU A 1 643 ? 20.829 -4.214 -31.071 1.00 29.85 622 GLU A C 1
ATOM 4373 O O . GLU A 1 643 ? 19.822 -4.293 -30.353 1.00 30.03 622 GLU A O 1
ATOM 4375 N N . TYR A 1 644 ? 21.895 -3.495 -30.749 1.00 28.76 623 TYR A N 1
ATOM 4376 C CA . TYR A 1 644 ? 21.986 -2.775 -29.490 1.00 28.80 623 TYR A CA 1
ATOM 4377 C C . TYR A 1 644 ? 20.980 -1.615 -29.452 1.00 29.81 623 TYR A C 1
ATOM 4378 O O . TYR A 1 644 ? 20.274 -1.405 -28.440 1.00 28.64 623 TYR A O 1
ATOM 4387 N N . ARG A 1 645 ? 20.882 -0.890 -30.567 1.00 29.87 624 ARG A N 1
ATOM 4388 C CA . ARG A 1 645 ? 20.009 0.295 -30.620 1.00 30.88 624 ARG A CA 1
ATOM 4389 C C . ARG A 1 645 ? 18.561 -0.120 -30.495 1.00 31.46 624 ARG A C 1
ATOM 4390 O O . ARG A 1 645 ? 17.785 0.525 -29.782 1.00 33.31 624 ARG A O 1
ATOM 4398 N N . GLU A 1 646 ? 18.211 -1.224 -31.146 1.00 32.32 625 GLU A N 1
ATOM 4399 C CA . GLU A 1 646 ? 16.881 -1.803 -30.986 1.00 33.15 625 GLU A CA 1
ATOM 4400 C C . GLU A 1 646 ? 16.639 -2.295 -29.527 1.00 32.11 625 GLU A C 1
ATOM 4401 O O . GLU A 1 646 ? 15.595 -2.043 -28.969 1.00 34.52 625 GLU A O 1
ATOM 4407 N N . ARG A 1 647 ? 17.619 -2.927 -28.890 1.00 30.67 626 ARG A N 1
ATOM 4408 C CA . ARG A 1 647 ? 17.476 -3.317 -27.486 1.00 31.38 626 ARG A CA 1
ATOM 4409 C C . ARG A 1 647 ? 17.115 -2.116 -26.561 1.00 29.80 626 ARG A C 1
ATOM 4410 O O . ARG A 1 647 ? 16.220 -2.212 -25.734 1.00 28.25 626 ARG A O 1
ATOM 4418 N N . VAL A 1 648 ? 17.806 -0.987 -26.729 1.00 28.07 627 VAL A N 1
ATOM 4419 C CA . VAL A 1 648 ? 17.614 0.217 -25.893 1.00 26.26 627 VAL A CA 1
ATOM 4420 C C . VAL A 1 648 ? 16.307 0.939 -26.241 1.00 27.12 627 VAL A C 1
ATOM 4421 O O . VAL A 1 648 ? 15.589 1.412 -25.360 1.00 27.53 627 VAL A O 1
ATOM 4425 N N . LEU A 1 649 ? 16.022 1.049 -27.538 1.00 27.19 628 LEU A N 1
ATOM 4426 C CA . LEU A 1 649 ? 14.839 1.755 -28.029 1.00 27.54 628 LEU A CA 1
ATOM 4427 C C . LEU A 1 649 ? 14.021 0.797 -28.912 1.00 28.62 628 LEU A C 1
ATOM 4428 O O . LEU A 1 649 ? 14.086 0.895 -30.130 1.00 28.49 628 LEU A O 1
ATOM 4433 N N . PRO A 1 650 ? 13.272 -0.152 -28.305 1.00 28.89 629 PRO A N 1
ATOM 4434 C CA . PRO A 1 650 ? 12.519 -1.117 -29.150 1.00 29.92 629 PRO A CA 1
ATOM 4435 C C . PRO A 1 650 ? 11.494 -0.458 -30.063 1.00 31.83 629 PRO A C 1
ATOM 4436 O O . PRO A 1 650 ? 10.729 0.437 -29.623 1.00 30.82 629 PRO A O 1
ATOM 4440 N N . HIS A 1 651 ? 11.493 -0.893 -31.328 1.00 37.17 630 HIS A N 1
ATOM 4441 C CA . HIS A 1 651 ? 10.552 -0.417 -32.353 1.00 40.49 630 HIS A CA 1
ATOM 4442 C C . HIS A 1 651 ? 9.163 -0.452 -31.796 1.00 40.74 630 HIS A C 1
ATOM 4443 O O . HIS A 1 651 ? 8.760 -1.427 -31.186 1.00 40.34 630 HIS A O 1
ATOM 4450 N N . GLY A 1 652 ? 8.422 0.629 -31.964 1.00 40.61 631 GLY A N 1
ATOM 4451 C CA . GLY A 1 652 ? 7.008 0.590 -31.651 1.00 44.58 631 GLY A CA 1
ATOM 4452 C C . GLY A 1 652 ? 6.618 0.760 -30.189 1.00 45.89 631 GLY A C 1
ATOM 4453 O O . GLY A 1 652 ? 5.440 0.708 -29.868 1.00 48.31 631 GLY A O 1
ATOM 4454 N N . VAL A 1 653 ? 7.583 0.956 -29.295 1.00 41.80 632 VAL A N 1
ATOM 4455 C CA . VAL A 1 653 ? 7.264 1.512 -27.981 1.00 37.55 632 VAL A CA 1
ATOM 4456 C C . VAL A 1 653 ? 7.499 3.018 -28.078 1.00 36.43 632 VAL A C 1
ATOM 4457 O O . VAL A 1 653 ? 8.566 3.451 -28.492 1.00 35.12 632 VAL A O 1
ATOM 4461 N N . ARG A 1 654 ? 6.502 3.811 -27.696 1.00 34.99 633 ARG A N 1
ATOM 4462 C CA . ARG A 1 654 ? 6.566 5.254 -27.867 1.00 34.79 633 ARG A CA 1
ATOM 4463 C C . ARG A 1 654 ? 7.480 5.956 -26.843 1.00 32.49 633 ARG A C 1
ATOM 4464 O O . ARG A 1 654 ? 7.739 5.436 -25.764 1.00 31.10 633 ARG A O 1
ATOM 4472 N N . ARG A 1 655 ? 7.967 7.137 -27.203 1.00 30.51 634 ARG A N 1
ATOM 4473 C CA . ARG A 1 655 ? 9.022 7.790 -26.429 1.00 29.90 634 ARG A CA 1
ATOM 4474 C C . ARG A 1 655 ? 8.693 9.218 -26.062 1.00 28.80 634 ARG A C 1
ATOM 4475 O O . ARG A 1 655 ? 7.996 9.901 -26.780 1.00 31.07 634 ARG A O 1
ATOM 4483 N N . VAL A 1 656 ? 9.194 9.662 -24.914 1.00 29.41 635 VAL A N 1
ATOM 4484 C CA . VAL A 1 656 ? 9.254 11.073 -24.584 1.00 27.79 635 VAL A CA 1
ATOM 4485 C C . VAL A 1 656 ? 10.697 11.404 -24.265 1.00 27.27 635 VAL A C 1
ATOM 4486 O O . VAL A 1 656 ? 11.269 10.801 -23.354 1.00 26.88 635 VAL A O 1
ATOM 4490 N N . ALA A 1 657 ? 11.297 12.335 -25.024 1.00 26.05 636 ALA A N 1
ATOM 4491 C CA . ALA A 1 657 ? 12.637 12.883 -24.698 1.00 25.53 636 ALA A CA 1
ATOM 4492 C C . ALA A 1 657 ? 12.563 14.042 -23.720 1.00 25.73 636 ALA A C 1
ATOM 4493 O O . ALA A 1 657 ? 11.687 14.913 -23.814 1.00 27.28 636 ALA A O 1
ATOM 4495 N N . ILE A 1 658 ? 13.517 14.098 -22.811 1.00 25.19 637 ILE A N 1
ATOM 4496 C CA . ILE A 1 658 ? 13.565 15.170 -21.827 1.00 23.79 637 ILE A CA 1
ATOM 4497 C C . ILE A 1 658 ? 14.958 15.761 -21.821 1.00 23.77 637 ILE A C 1
ATOM 4498 O O . ILE A 1 658 ? 15.976 15.043 -21.592 1.00 25.67 637 ILE A O 1
ATOM 4503 N N . GLU A 1 659 ? 15.045 17.056 -22.082 1.00 24.79 638 GLU A N 1
ATOM 4504 C CA . GLU A 1 659 ? 16.375 17.737 -22.230 1.00 24.46 638 GLU A CA 1
ATOM 4505 C C . GLU A 1 659 ? 16.127 19.212 -22.272 1.00 25.31 638 GLU A C 1
ATOM 4506 O O . GLU A 1 659 ? 15.272 19.683 -23.038 1.00 25.04 638 GLU A O 1
ATOM 4512 N N . ALA A 1 660 ? 16.905 19.965 -21.486 1.00 26.29 639 ALA A N 1
ATOM 4513 C CA . ALA A 1 660 ? 16.677 21.411 -21.390 1.00 25.12 639 ALA A CA 1
ATOM 4514 C C . ALA A 1 660 ? 17.372 22.123 -22.545 1.00 24.39 639 ALA A C 1
ATOM 4515 O O . ALA A 1 660 ? 18.300 22.922 -22.333 1.00 22.77 639 ALA A O 1
ATOM 4517 N N . GLY A 1 661 ? 16.913 21.825 -23.759 1.00 24.52 640 GLY A N 1
ATOM 4518 C CA . GLY A 1 661 ? 17.379 22.517 -24.980 1.00 25.67 640 GLY A CA 1
ATOM 4519 C C . GLY A 1 661 ? 16.299 22.322 -26.037 1.00 26.00 640 GLY A C 1
ATOM 4520 O O . GLY A 1 661 ? 15.269 21.727 -25.743 1.00 25.58 640 GLY A O 1
ATOM 4521 N N . VAL A 1 662 ? 16.561 22.746 -27.271 1.00 25.69 641 VAL A N 1
ATOM 4522 C CA . VAL A 1 662 ? 15.556 22.650 -28.345 1.00 27.53 641 VAL A CA 1
ATOM 4523 C C . VAL A 1 662 ? 14.982 21.238 -28.532 1.00 28.03 641 VAL A C 1
ATOM 4524 O O . VAL A 1 662 ? 15.698 20.224 -28.408 1.00 27.28 641 VAL A O 1
ATOM 4528 N N . THR A 1 663 ? 13.699 21.185 -28.863 1.00 29.19 642 THR A N 1
ATOM 4529 C CA . THR A 1 663 ? 12.970 19.910 -28.930 1.00 30.07 642 THR A CA 1
ATOM 4530 C C . THR A 1 663 ? 13.150 19.173 -30.262 1.00 31.02 642 THR A C 1
ATOM 4531 O O . THR A 1 663 ? 13.332 17.961 -30.269 1.00 33.97 642 THR A O 1
ATOM 4535 N N . ASP A 1 664 ? 13.174 19.895 -31.379 1.00 32.62 643 ASP A N 1
ATOM 4536 C CA . ASP A 1 664 ? 13.255 19.287 -32.739 1.00 32.43 643 ASP A CA 1
ATOM 4537 C C . ASP A 1 664 ? 14.332 18.191 -32.944 1.00 30.82 643 ASP A C 1
ATOM 4538 O O . ASP A 1 664 ? 14.123 17.206 -33.689 1.00 29.85 643 ASP A O 1
ATOM 4543 N N . PHE A 1 665 ? 15.478 18.379 -32.326 1.00 27.86 644 PHE A N 1
ATOM 4544 C CA . PHE A 1 665 ? 16.540 17.353 -32.391 1.00 29.73 644 PHE A CA 1
ATOM 4545 C C . PHE A 1 665 ? 16.019 15.925 -32.081 1.00 29.36 644 PHE A C 1
ATOM 4546 O O . PHE A 1 665 ? 16.376 14.974 -32.734 1.00 29.69 644 PHE A O 1
ATOM 4554 N N . TRP A 1 666 ? 15.184 15.805 -31.057 1.00 28.98 645 TRP A N 1
ATOM 4555 C CA . TRP A 1 666 ? 14.750 14.503 -30.544 1.00 29.04 645 TRP A CA 1
ATOM 4556 C C . TRP A 1 666 ? 13.814 13.735 -31.435 1.00 29.46 645 TRP A C 1
ATOM 4557 O O . TRP A 1 666 ? 13.552 12.546 -31.196 1.00 29.81 645 TRP A O 1
ATOM 4568 N N . ARG A 1 667 ? 13.290 14.414 -32.452 1.00 28.59 646 ARG A N 1
ATOM 4569 C CA . ARG A 1 667 ? 12.361 13.802 -33.393 1.00 30.10 646 ARG A CA 1
ATOM 4570 C C . ARG A 1 667 ? 12.999 12.619 -34.098 1.00 30.13 646 ARG A C 1
ATOM 4571 O O . ARG A 1 667 ? 12.311 11.664 -34.446 1.00 28.84 646 ARG A O 1
ATOM 4579 N N . LYS A 1 668 ? 14.319 12.659 -34.269 1.00 31.67 647 LYS A N 1
ATOM 4580 C CA . LYS A 1 668 ? 15.050 11.467 -34.766 1.00 32.93 647 LYS A CA 1
ATOM 4581 C C . LYS A 1 668 ? 14.976 10.234 -33.867 1.00 32.71 647 LYS A C 1
ATOM 4582 O O . LYS A 1 668 ? 15.150 9.145 -34.361 1.00 35.79 647 LYS A O 1
ATOM 4588 N N . TYR A 1 669 ? 14.689 10.394 -32.570 1.00 31.02 648 TYR A N 1
ATOM 4589 C CA . TYR A 1 669 ? 14.447 9.227 -31.711 1.00 29.70 648 TYR A CA 1
ATOM 4590 C C . TYR A 1 669 ? 12.989 9.021 -31.283 1.00 31.18 648 TYR A C 1
ATOM 4591 O O . TYR A 1 669 ? 12.593 7.900 -30.974 1.00 31.76 648 TYR A O 1
ATOM 4600 N N . VAL A 1 670 ? 12.206 10.099 -31.224 1.00 28.99 649 VAL A N 1
ATOM 4601 C CA . VAL A 1 670 ? 10.849 9.971 -30.707 1.00 29.64 649 VAL A CA 1
ATOM 4602 C C . VAL A 1 670 ? 9.787 10.011 -31.817 1.00 30.18 649 VAL A C 1
ATOM 4603 O O . VAL A 1 670 ? 8.650 9.654 -31.567 1.00 30.76 649 VAL A O 1
ATOM 4607 N N . GLY A 1 671 ? 10.176 10.425 -33.020 1.00 29.23 650 GLY A N 1
ATOM 4608 C CA . GLY A 1 671 ? 9.305 10.424 -34.189 1.00 30.80 650 GLY A CA 1
ATOM 4609 C C . GLY A 1 671 ? 8.259 11.518 -34.110 1.00 31.05 650 GLY A C 1
ATOM 4610 O O . GLY A 1 671 ? 8.206 12.274 -33.139 1.00 29.27 650 GLY A O 1
ATOM 4611 N N . LEU A 1 672 ? 7.407 11.578 -35.130 1.00 32.74 651 LEU A N 1
ATOM 4612 C CA . LEU A 1 672 ? 6.321 12.569 -35.199 1.00 33.69 651 LEU A CA 1
ATOM 4613 C C . LEU A 1 672 ? 5.281 12.393 -34.085 1.00 35.45 651 LEU A C 1
ATOM 4614 O O . LEU A 1 672 ? 4.719 13.361 -33.600 1.00 36.74 651 LEU A O 1
ATOM 4619 N N . GLU A 1 673 ? 5.016 11.144 -33.718 1.00 35.24 652 GLU A N 1
ATOM 4620 C CA . GLU A 1 673 ? 4.046 10.803 -32.689 1.00 36.82 652 GLU A CA 1
ATOM 4621 C C . GLU A 1 673 ? 4.618 10.859 -31.253 1.00 35.44 652 GLU A C 1
ATOM 4622 O O . GLU A 1 673 ? 3.867 10.879 -30.270 1.00 32.24 652 GLU A O 1
ATOM 4628 N N . GLY A 1 674 ? 5.946 10.920 -31.129 1.00 33.48 653 GLY A N 1
ATOM 4629 C CA . GLY A 1 674 ? 6.556 10.984 -29.805 1.00 31.17 653 GLY A CA 1
ATOM 4630 C C . GLY A 1 674 ? 6.414 12.314 -29.102 1.00 31.48 653 GLY A C 1
ATOM 4631 O O . GLY A 1 674 ? 5.808 13.264 -29.626 1.00 31.36 653 GLY A O 1
ATOM 4632 N N . GLY A 1 675 ? 6.987 12.401 -27.907 1.00 30.57 654 GLY A N 1
ATOM 4633 C CA . GLY A 1 675 ? 6.926 13.640 -27.134 1.00 30.42 654 GLY A CA 1
ATOM 4634 C C . GLY A 1 675 ? 8.302 14.155 -26.753 1.00 28.97 654 GLY A C 1
ATOM 4635 O O . GLY A 1 675 ? 9.283 13.395 -26.734 1.00 27.90 654 GLY A O 1
ATOM 4636 N N . VAL A 1 676 ? 8.373 15.445 -26.442 1.00 30.06 655 VAL A N 1
ATOM 4637 C CA . VAL A 1 676 ? 9.619 16.087 -25.983 1.00 29.24 655 VAL A CA 1
ATOM 4638 C C . VAL A 1 676 ? 9.283 17.118 -24.921 1.00 31.02 655 VAL A C 1
ATOM 4639 O O . VAL A 1 676 ? 8.452 18.017 -25.157 1.00 32.00 655 VAL A O 1
ATOM 4643 N N . VAL A 1 677 ? 9.911 16.976 -23.756 1.00 29.05 656 VAL A N 1
ATOM 4644 C CA . VAL A 1 677 ? 9.943 18.024 -22.711 1.00 29.38 656 VAL A CA 1
ATOM 4645 C C . VAL A 1 677 ? 11.253 18.842 -22.903 1.00 28.31 656 VAL A C 1
ATOM 4646 O O . VAL A 1 677 ? 12.356 18.353 -22.619 1.00 28.77 656 VAL A O 1
ATOM 4650 N N . GLY A 1 678 ? 11.150 20.044 -23.435 1.00 29.00 657 GLY A N 1
ATOM 4651 C CA . GLY A 1 678 ? 12.340 20.856 -23.758 1.00 30.37 657 GLY A CA 1
ATOM 4652 C C . GLY A 1 678 ? 12.041 22.346 -23.731 1.00 33.49 657 GLY A C 1
ATOM 4653 O O . GLY A 1 678 ? 11.083 22.776 -23.105 1.00 34.61 657 GLY A O 1
ATOM 4654 N N . ILE A 1 679 ? 12.866 23.145 -24.400 1.00 31.83 658 ILE A N 1
ATOM 4655 C CA . ILE A 1 679 ? 12.693 24.578 -24.400 1.00 31.19 658 ILE A CA 1
ATOM 4656 C C . ILE A 1 679 ? 13.072 25.055 -25.797 1.00 32.17 658 ILE A C 1
ATOM 4657 O O . ILE A 1 679 ? 14.175 24.729 -26.312 1.00 29.75 658 ILE A O 1
ATOM 4662 N N . ASP A 1 680 ? 12.151 25.792 -26.422 1.00 31.57 659 ASP A N 1
ATOM 4663 C CA . ASP A 1 680 ? 12.312 26.202 -27.809 1.00 32.61 659 ASP A CA 1
ATOM 4664 C C . ASP A 1 680 ? 12.338 27.711 -27.930 1.00 32.98 659 ASP A C 1
ATOM 4665 O O . ASP A 1 680 ? 12.246 28.249 -29.040 1.00 31.87 659 ASP A O 1
ATOM 4670 N N . THR A 1 681 ? 12.448 28.374 -26.777 1.00 32.99 660 THR A N 1
ATOM 4671 C CA . THR A 1 681 ? 12.576 29.835 -26.661 1.00 33.59 660 THR A CA 1
ATOM 4672 C C . THR A 1 681 ? 13.886 30.099 -25.940 1.00 31.23 660 THR A C 1
ATOM 4673 O O . THR A 1 681 ? 14.537 29.158 -25.458 1.00 29.28 660 THR A O 1
ATOM 4677 N N . PHE A 1 682 ? 14.270 31.366 -25.841 1.00 30.11 661 PHE A N 1
ATOM 4678 C CA . PHE A 1 682 ? 15.390 31.763 -25.003 1.00 29.82 661 PHE A CA 1
ATOM 4679 C C . PHE A 1 682 ? 14.975 31.669 -23.542 1.00 31.34 661 PHE A C 1
ATOM 4680 O O . PHE A 1 682 ? 13.793 31.494 -23.253 1.00 32.61 661 PHE A O 1
ATOM 4688 N N . GLY A 1 683 ? 15.933 31.788 -22.628 1.00 31.48 662 GLY A N 1
ATOM 4689 C CA . GLY A 1 683 ? 15.641 31.634 -21.207 1.00 30.24 662 GLY A CA 1
ATOM 4690 C C . GLY A 1 683 ? 15.179 32.949 -20.602 1.00 31.40 662 GLY A C 1
ATOM 4691 O O . GLY A 1 683 ? 14.684 33.810 -21.317 1.00 29.53 662 GLY A O 1
ATOM 4692 N N . GLU A 1 684 ? 15.354 33.093 -19.286 1.00 31.52 663 GLU A N 1
ATOM 4693 C CA . GLU A 1 684 ? 15.022 34.323 -18.567 1.00 32.87 663 GLU A CA 1
ATOM 4694 C C . GLU A 1 684 ? 16.035 34.461 -17.468 1.00 34.63 663 GLU A C 1
ATOM 4695 O O . GLU A 1 684 ? 16.727 33.479 -17.142 1.00 37.28 663 GLU A O 1
ATOM 4701 N N . SER A 1 685 ? 16.166 35.671 -16.912 1.00 34.09 664 SER A N 1
ATOM 4702 C CA . SER A 1 685 ? 17.026 35.893 -15.727 1.00 31.81 664 SER A CA 1
ATOM 4703 C C . SER A 1 685 ? 16.294 35.635 -14.406 1.00 32.57 664 SER A C 1
ATOM 4704 O O . SER A 1 685 ? 15.452 36.470 -13.962 1.00 32.03 664 SER A O 1
ATOM 4707 N N . ALA A 1 686 ? 16.558 34.458 -13.820 1.00 31.08 665 ALA A N 1
ATOM 4708 C CA . ALA A 1 686 ? 15.960 34.057 -12.533 1.00 31.48 665 ALA A CA 1
ATOM 4709 C C . ALA A 1 686 ? 16.713 32.872 -11.916 1.00 31.91 665 ALA A C 1
ATOM 4710 O O . ALA A 1 686 ? 17.469 32.206 -12.605 1.00 30.63 665 ALA A O 1
ATOM 4712 N N . PRO A 1 687 ? 16.483 32.580 -10.621 1.00 32.90 666 PRO A N 1
ATOM 4713 C CA . PRO A 1 687 ? 17.126 31.360 -10.133 1.00 31.76 666 PRO A CA 1
ATOM 4714 C C . PRO A 1 687 ? 16.722 30.136 -10.979 1.00 32.34 666 PRO A C 1
ATOM 4715 O O . PRO A 1 687 ? 15.663 30.142 -11.637 1.00 30.99 666 PRO A O 1
ATOM 4719 N N . ALA A 1 688 ? 17.594 29.121 -10.953 1.00 30.02 667 ALA A N 1
ATOM 4720 C CA . ALA A 1 688 ? 17.475 27.916 -11.735 1.00 30.62 667 ALA A CA 1
ATOM 4721 C C . ALA A 1 688 ? 16.200 27.131 -11.360 1.00 29.98 667 ALA A C 1
ATOM 4722 O O . ALA A 1 688 ? 15.460 26.697 -12.239 1.00 30.23 667 ALA A O 1
ATOM 4724 N N . GLY A 1 689 ? 15.906 27.004 -10.064 1.00 30.48 668 GLY A N 1
ATOM 4725 C CA . GLY A 1 689 ? 14.702 26.266 -9.632 1.00 32.25 668 GLY A CA 1
ATOM 4726 C C . GLY A 1 689 ? 13.434 26.967 -10.123 1.00 34.46 668 GLY A C 1
ATOM 4727 O O . GLY A 1 689 ? 12.480 26.314 -10.584 1.00 34.53 668 GLY A O 1
ATOM 4728 N N . VAL A 1 690 ? 13.438 28.299 -10.061 1.00 34.11 669 VAL A N 1
ATOM 4729 C CA . VAL A 1 690 ? 12.313 29.102 -10.597 1.00 36.70 669 VAL A CA 1
ATOM 4730 C C . VAL A 1 690 ? 12.179 28.877 -12.118 1.00 36.04 669 VAL A C 1
ATOM 4731 O O . VAL A 1 690 ? 11.061 28.683 -12.633 1.00 36.34 669 VAL A O 1
ATOM 4735 N N . LEU A 1 691 ? 13.313 28.828 -12.825 1.00 33.47 670 LEU A N 1
ATOM 4736 C CA . LEU A 1 691 ? 13.275 28.698 -14.294 1.00 32.93 670 LEU A CA 1
ATOM 4737 C C . LEU A 1 691 ? 12.794 27.322 -14.761 1.00 32.88 670 LEU A C 1
ATOM 4738 O O . LEU A 1 691 ? 12.025 27.198 -15.722 1.00 32.18 670 LEU A O 1
ATOM 4743 N N . PHE A 1 692 ? 13.312 26.289 -14.110 1.00 32.11 671 PHE A N 1
ATOM 4744 C CA . PHE A 1 692 ? 12.912 24.940 -14.410 1.00 33.82 671 PHE A CA 1
ATOM 4745 C C . PHE A 1 692 ? 11.380 24.748 -14.259 1.00 33.82 671 PHE A C 1
ATOM 4746 O O . PHE A 1 692 ? 10.767 24.124 -15.117 1.00 33.69 671 PHE A O 1
ATOM 4754 N N . LYS A 1 693 ? 10.767 25.294 -13.202 1.00 34.95 672 LYS A N 1
ATOM 4755 C CA . LYS A 1 693 ? 9.305 25.187 -13.042 1.00 35.60 672 LYS A CA 1
ATOM 4756 C C . LYS A 1 693 ? 8.636 26.036 -14.115 1.00 35.60 672 LYS A C 1
ATOM 4757 O O . LYS A 1 693 ? 7.757 25.559 -14.850 1.00 35.98 672 LYS A O 1
ATOM 4759 N N . HIS A 1 694 ? 9.096 27.271 -14.250 1.00 34.52 673 HIS A N 1
ATOM 4760 C CA . HIS A 1 694 ? 8.580 28.195 -15.277 1.00 35.01 673 HIS A CA 1
ATOM 4761 C C . HIS A 1 694 ? 8.562 27.587 -16.660 1.00 35.12 673 HIS A C 1
ATOM 4762 O O . HIS A 1 694 ? 7.609 27.790 -17.420 1.00 34.15 673 HIS A O 1
ATOM 4769 N N . PHE A 1 695 ? 9.605 26.827 -17.006 1.00 34.44 674 PHE A N 1
ATOM 4770 C CA . PHE A 1 695 ? 9.743 26.339 -18.378 1.00 31.87 674 PHE A CA 1
ATOM 4771 C C . PHE A 1 695 ? 9.206 24.914 -18.544 1.00 31.24 674 PHE A C 1
ATOM 4772 O O . PHE A 1 695 ? 9.333 24.316 -19.607 1.00 32.48 674 PHE A O 1
ATOM 4780 N N . GLY A 1 696 ? 8.575 24.394 -17.503 1.00 30.41 675 GLY A N 1
ATOM 4781 C CA . GLY A 1 696 ? 7.803 23.152 -17.600 1.00 31.38 675 GLY A CA 1
ATOM 4782 C C . GLY A 1 696 ? 8.668 21.909 -17.381 1.00 31.80 675 GLY A C 1
ATOM 4783 O O . GLY A 1 696 ? 8.289 20.802 -17.808 1.00 30.57 675 GLY A O 1
ATOM 4784 N N . PHE A 1 697 ? 9.831 22.082 -16.739 1.00 28.80 676 PHE A N 1
ATOM 4785 C CA . PHE A 1 697 ? 10.662 20.907 -16.430 1.00 29.36 676 PHE A CA 1
ATOM 4786 C C . PHE A 1 697 ? 10.200 20.308 -15.115 1.00 30.55 676 PHE A C 1
ATOM 4787 O O . PHE A 1 697 ? 10.846 20.464 -14.077 1.00 30.64 676 PHE A O 1
ATOM 4795 N N . THR A 1 698 ? 9.058 19.611 -15.184 1.00 31.00 677 THR A N 1
ATOM 4796 C CA . THR A 1 698 ? 8.360 19.121 -13.997 1.00 31.79 677 THR A CA 1
ATOM 4797 C C . THR A 1 698 ? 7.772 17.744 -14.234 1.00 31.55 677 THR A C 1
ATOM 4798 O O . THR A 1 698 ? 7.493 17.319 -15.365 1.00 30.89 677 THR A O 1
ATOM 4802 N N . VAL A 1 699 ? 7.565 17.029 -13.150 1.00 33.45 678 VAL A N 1
ATOM 4803 C CA . VAL A 1 699 ? 7.020 15.701 -13.281 1.00 33.67 678 VAL A CA 1
ATOM 4804 C C . VAL A 1 699 ? 5.651 15.800 -13.952 1.00 34.21 678 VAL A C 1
ATOM 4805 O O . VAL A 1 699 ? 5.333 15.017 -14.861 1.00 34.66 678 VAL A O 1
ATOM 4809 N N . GLU A 1 700 ? 4.872 16.799 -13.531 1.00 33.43 679 GLU A N 1
ATOM 4810 C CA . GLU A 1 700 ? 3.516 16.943 -13.984 1.00 32.76 679 GLU A CA 1
ATOM 4811 C C . GLU A 1 700 ? 3.493 17.103 -15.489 1.00 33.05 679 GLU A C 1
ATOM 4812 O O . GLU A 1 700 ? 2.685 16.463 -16.169 1.00 32.67 679 GLU A O 1
ATOM 4814 N N . HIS A 1 701 ? 4.393 17.934 -16.018 1.00 33.98 680 HIS A N 1
ATOM 4815 C CA . HIS A 1 701 ? 4.503 18.104 -17.471 1.00 34.56 680 HIS A CA 1
ATOM 4816 C C . HIS A 1 701 ? 5.003 16.863 -18.175 1.00 35.68 680 HIS A C 1
ATOM 4817 O O . HIS A 1 701 ? 4.569 16.556 -19.308 1.00 36.92 680 HIS A O 1
ATOM 4824 N N . VAL A 1 702 ? 5.926 16.127 -17.541 1.00 33.57 681 VAL A N 1
ATOM 4825 C CA . VAL A 1 702 ? 6.332 14.825 -18.088 1.00 32.49 681 VAL A CA 1
ATOM 4826 C C . VAL A 1 702 ? 5.092 13.916 -18.196 1.00 35.05 681 VAL A C 1
ATOM 4827 O O . VAL A 1 702 ? 4.847 13.324 -19.259 1.00 34.50 681 VAL A O 1
ATOM 4831 N N . ILE A 1 703 ? 4.283 13.850 -17.128 1.00 36.65 682 ILE A N 1
ATOM 4832 C CA . ILE A 1 703 ? 3.099 12.959 -17.118 1.00 37.67 682 ILE A CA 1
ATOM 4833 C C . ILE A 1 703 ? 2.098 13.371 -18.193 1.00 39.26 682 ILE A C 1
ATOM 4834 O O . ILE A 1 703 ? 1.639 12.516 -18.979 1.00 39.31 682 ILE A O 1
ATOM 4839 N N . GLU A 1 704 ? 1.769 14.666 -18.241 1.00 39.25 683 GLU A N 1
ATOM 4840 C CA . GLU A 1 704 ? 0.907 15.176 -19.326 1.00 42.58 683 GLU A CA 1
ATOM 4841 C C . GLU A 1 704 ? 1.402 14.714 -20.703 1.00 40.71 683 GLU A C 1
ATOM 4842 O O . GLU A 1 704 ? 0.613 14.201 -21.510 1.00 41.02 683 GLU A O 1
ATOM 4848 N N . THR A 1 705 ? 2.698 14.925 -20.975 1.00 38.11 684 THR A N 1
ATOM 4849 C CA . THR A 1 705 ? 3.268 14.609 -22.288 1.00 35.79 684 THR A CA 1
ATOM 4850 C C . THR A 1 705 ? 3.144 13.134 -22.585 1.00 34.52 684 THR A C 1
ATOM 4851 O O . THR A 1 705 ? 2.752 12.762 -23.676 1.00 38.14 684 THR A O 1
ATOM 4855 N N . ALA A 1 706 ? 3.477 12.291 -21.612 1.00 34.21 685 ALA A N 1
ATOM 4856 C CA . ALA A 1 706 ? 3.408 10.844 -21.775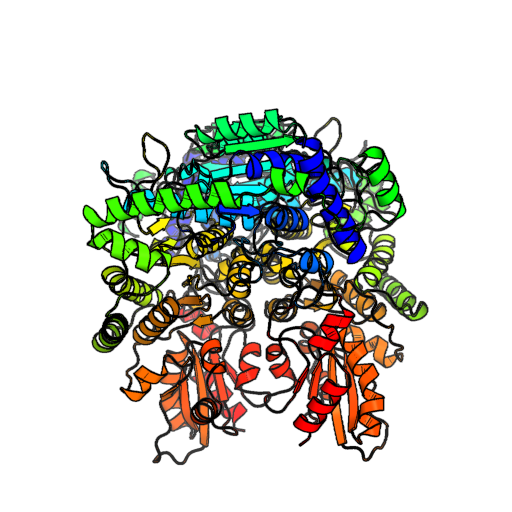 1.00 33.16 685 ALA A CA 1
ATOM 4857 C C . ALA A 1 706 ? 1.984 10.349 -22.084 1.00 34.26 685 ALA A C 1
ATOM 4858 O O . ALA A 1 706 ? 1.803 9.484 -22.925 1.00 34.38 685 ALA A O 1
ATOM 4860 N N . LYS A 1 707 ? 0.985 10.904 -21.403 1.00 36.28 686 LYS A N 1
ATOM 4861 C CA . LYS A 1 707 ? -0.420 10.524 -21.638 1.00 38.29 686 LYS A CA 1
ATOM 4862 C C . LYS A 1 707 ? -0.868 10.963 -23.023 1.00 38.18 686 LYS A C 1
ATOM 4863 O O . LYS A 1 707 ? -1.557 10.220 -23.718 1.00 37.80 686 LYS A O 1
ATOM 4869 N N . ALA A 1 708 ? -0.486 12.177 -23.416 1.00 37.13 687 ALA A N 1
ATOM 4870 C CA . ALA A 1 708 ? -0.837 12.682 -24.755 1.00 38.88 687 ALA A CA 1
ATOM 4871 C C . ALA A 1 708 ? -0.161 11.846 -25.845 1.00 39.89 687 ALA A C 1
ATOM 4872 O O . ALA A 1 708 ? -0.776 11.540 -26.856 1.00 42.22 687 ALA A O 1
ATOM 4874 N N . VAL A 1 709 ? 1.095 11.455 -25.625 1.00 38.42 688 VAL A N 1
ATOM 4875 C CA . VAL A 1 709 ? 1.774 10.534 -26.551 1.00 37.52 688 VAL A CA 1
ATOM 4876 C C . VAL A 1 709 ? 1.118 9.142 -26.582 1.00 37.96 688 VAL A C 1
ATOM 4877 O O . VAL A 1 709 ? 1.049 8.513 -27.635 1.00 36.51 688 VAL A O 1
ATOM 4881 N N . LEU A 1 710 ? 0.680 8.646 -25.428 1.00 38.05 689 LEU A N 1
ATOM 4882 C CA . LEU A 1 710 ? 0.068 7.311 -25.380 1.00 40.25 689 LEU A CA 1
ATOM 4883 C C . LEU A 1 710 ? -1.381 7.230 -25.867 1.00 43.58 689 LEU A C 1
ATOM 4884 O O . LEU A 1 710 ? -1.906 6.126 -26.034 1.00 43.68 689 LEU A O 1
ATOM 4889 N N . ALA A 1 711 ? -2.010 8.390 -26.087 1.00 46.21 690 ALA A N 1
ATOM 4890 C CA . ALA A 1 711 ? -3.418 8.487 -26.508 1.00 50.17 690 ALA A CA 1
ATOM 4891 C C . ALA A 1 711 ? -3.693 7.935 -27.911 1.00 53.70 690 ALA A C 1
ATOM 4892 O O . ALA A 1 711 ? -2.874 8.018 -28.842 1.00 54.50 690 ALA A O 1
ATOM 4895 N N . ALA B 1 43 ? 25.205 68.571 -2.803 1.00 63.93 22 ALA B N 1
ATOM 4896 C CA . ALA B 1 43 ? 25.328 67.083 -2.901 1.00 62.49 22 ALA B CA 1
ATOM 4897 C C . ALA B 1 43 ? 26.487 66.696 -3.838 1.00 59.98 22 ALA B C 1
ATOM 4898 O O . ALA B 1 43 ? 26.359 66.768 -5.071 1.00 58.83 22 ALA B O 1
ATOM 4900 N N . SER B 1 44 ? 27.610 66.305 -3.227 1.00 53.61 23 SER B N 1
ATOM 4901 C CA . SER B 1 44 ? 28.888 66.116 -3.895 1.00 50.85 23 SER B CA 1
ATOM 4902 C C . SER B 1 44 ? 28.923 64.938 -4.878 1.00 51.85 23 SER B C 1
ATOM 4903 O O . SER B 1 44 ? 28.125 64.000 -4.782 1.00 49.07 23 SER B O 1
ATOM 4906 N N . THR B 1 45 ? 29.871 64.979 -5.812 1.00 49.92 24 THR B N 1
ATOM 4907 C CA . THR B 1 45 ? 30.042 63.861 -6.752 1.00 51.65 24 THR B CA 1
ATOM 4908 C C . THR B 1 45 ? 30.411 62.538 -6.054 1.00 49.96 24 THR B C 1
ATOM 4909 O O . THR B 1 45 ? 30.008 61.488 -6.534 1.00 52.07 24 THR B O 1
ATOM 4913 N N . THR B 1 46 ? 31.152 62.592 -4.941 1.00 47.30 25 THR B N 1
ATOM 4914 C CA . THR B 1 46 ? 31.400 61.397 -4.114 1.00 47.22 25 THR B CA 1
ATOM 4915 C C . THR B 1 46 ? 30.088 60.747 -3.677 1.00 46.50 25 THR B C 1
ATOM 4916 O O . THR B 1 46 ? 29.922 59.509 -3.737 1.00 43.56 25 THR B O 1
ATOM 4920 N N . LEU B 1 47 ? 29.162 61.597 -3.243 1.00 44.22 26 LEU B N 1
ATOM 4921 C CA . LEU B 1 47 ? 27.849 61.160 -2.820 1.00 44.04 26 LEU B CA 1
ATOM 4922 C C . LEU B 1 47 ? 27.075 60.556 -3.994 1.00 43.52 26 LEU B C 1
ATOM 4923 O O . LEU B 1 47 ? 26.395 59.548 -3.813 1.00 41.98 26 LEU B O 1
ATOM 4928 N N . MET B 1 48 ? 27.218 61.155 -5.183 1.00 41.72 27 MET B N 1
ATOM 4929 C CA . MET B 1 48 ? 26.582 60.679 -6.424 1.00 42.71 27 MET B CA 1
ATOM 4930 C C . MET B 1 48 ? 27.168 59.340 -6.898 1.00 42.49 27 MET B C 1
ATOM 4931 O O . MET B 1 48 ? 26.420 58.422 -7.319 1.00 41.88 27 MET B O 1
ATOM 4936 N N . ALA B 1 49 ? 28.493 59.241 -6.857 1.00 38.05 28 ALA B N 1
ATOM 4937 C CA . ALA B 1 49 ? 29.175 57.975 -7.193 1.00 37.97 28 ALA B CA 1
ATOM 4938 C C . ALA B 1 49 ? 28.835 56.890 -6.170 1.00 38.03 28 ALA B C 1
ATOM 4939 O O . ALA B 1 49 ? 28.511 55.757 -6.534 1.00 37.13 28 ALA B O 1
ATOM 4941 N N . ASN B 1 50 ? 28.876 57.250 -4.886 1.00 38.68 29 ASN B N 1
ATOM 4942 C CA . ASN B 1 50 ? 28.601 56.302 -3.818 1.00 37.02 29 ASN B CA 1
ATOM 4943 C C . ASN B 1 50 ? 27.202 55.728 -3.939 1.00 38.02 29 ASN B C 1
ATOM 4944 O O . ASN B 1 50 ? 26.927 54.617 -3.465 1.00 39.81 29 ASN B O 1
ATOM 4949 N N . ALA B 1 51 ? 26.316 56.492 -4.576 1.00 38.36 30 ALA B N 1
ATOM 4950 C CA . ALA B 1 51 ? 24.928 56.101 -4.745 1.00 38.64 30 ALA B CA 1
ATOM 4951 C C . ALA B 1 51 ? 24.869 54.873 -5.627 1.00 37.42 30 ALA B C 1
ATOM 4952 O O . ALA B 1 51 ? 24.157 53.890 -5.333 1.00 38.68 30 ALA B O 1
ATOM 4954 N N . ILE B 1 52 ? 25.616 54.939 -6.722 1.00 35.70 31 ILE B N 1
ATOM 4955 C CA . ILE B 1 52 ? 25.780 53.794 -7.594 1.00 34.75 31 ILE B CA 1
ATOM 4956 C C . ILE B 1 52 ? 26.316 52.591 -6.793 1.00 32.59 31 ILE B C 1
ATOM 4957 O O . ILE B 1 52 ? 25.805 51.492 -6.944 1.00 30.87 31 ILE B O 1
ATOM 4962 N N . ARG B 1 53 ? 27.344 52.824 -5.963 1.00 32.50 32 ARG B N 1
ATOM 4963 C CA . ARG B 1 53 ? 27.984 51.771 -5.144 1.00 32.77 32 ARG B CA 1
ATOM 4964 C C . ARG B 1 53 ? 26.968 51.066 -4.262 1.00 34.03 32 ARG B C 1
ATOM 4965 O O . ARG B 1 53 ? 26.975 49.843 -4.202 1.00 37.01 32 ARG B O 1
ATOM 4973 N N . ALA B 1 54 ? 26.081 51.837 -3.609 1.00 34.34 33 ALA B N 1
ATOM 4974 C CA . ALA B 1 54 ? 25.138 51.300 -2.636 1.00 34.91 33 ALA B CA 1
ATOM 4975 C C . ALA B 1 54 ? 24.069 50.427 -3.317 1.00 34.74 33 ALA B C 1
ATOM 4976 O O . ALA B 1 54 ? 23.790 49.326 -2.877 1.00 34.40 33 ALA B O 1
ATOM 4978 N N . LEU B 1 55 ? 23.472 50.942 -4.397 1.00 36.14 34 LEU B N 1
ATOM 4979 C CA . LEU B 1 55 ? 22.501 50.196 -5.185 1.00 34.80 34 LEU B CA 1
ATOM 4980 C C . LEU B 1 55 ? 23.097 48.909 -5.804 1.00 35.68 34 LEU B C 1
ATOM 4981 O O . LEU B 1 55 ? 22.489 47.824 -5.696 1.00 34.73 34 LEU B O 1
ATOM 4986 N N . ALA B 1 56 ? 24.269 49.028 -6.437 1.00 33.15 35 ALA B N 1
ATOM 4987 C CA . ALA B 1 56 ? 24.942 47.833 -6.993 1.00 34.91 35 ALA B CA 1
ATOM 4988 C C . ALA B 1 56 ? 25.202 46.766 -5.917 1.00 32.87 35 ALA B C 1
ATOM 4989 O O . ALA B 1 56 ? 24.764 45.644 -6.067 1.00 33.60 35 ALA B O 1
ATOM 4991 N N . MET B 1 57 ? 25.841 47.135 -4.813 1.00 35.19 36 MET B N 1
ATOM 4992 C CA . MET B 1 57 ? 26.130 46.150 -3.760 1.00 34.29 36 MET B CA 1
ATOM 4993 C C . MET B 1 57 ? 24.893 45.566 -3.075 1.00 32.76 36 MET B C 1
ATOM 4994 O O . MET B 1 57 ? 24.850 44.351 -2.822 1.00 31.71 36 MET B O 1
ATOM 4999 N N . ASP B 1 58 ? 23.894 46.421 -2.796 1.00 32.40 37 ASP B N 1
ATOM 5000 C CA . ASP B 1 58 ? 22.641 45.994 -2.161 1.00 32.17 37 ASP B CA 1
ATOM 5001 C C . ASP B 1 58 ? 21.768 45.153 -3.109 1.00 31.97 37 ASP B C 1
ATOM 5002 O O . ASP B 1 58 ? 21.150 44.154 -2.697 1.00 29.77 37 ASP B O 1
ATOM 5007 N N . ALA B 1 59 ? 21.695 45.531 -4.383 1.00 32.90 38 ALA B N 1
ATOM 5008 C CA . ALA B 1 59 ? 20.893 44.686 -5.324 1.00 32.97 38 ALA B CA 1
ATOM 5009 C C . ALA B 1 59 ? 21.579 43.327 -5.566 1.00 30.80 38 ALA B C 1
ATOM 5010 O O . ALA B 1 59 ? 20.941 42.272 -5.680 1.00 30.14 38 ALA B O 1
ATOM 5012 N N . VAL B 1 60 ? 22.892 43.331 -5.616 1.00 32.75 39 VAL B N 1
ATOM 5013 C CA . VAL B 1 60 ? 23.585 42.041 -5.743 1.00 32.93 39 VAL B CA 1
ATOM 5014 C C . VAL B 1 60 ? 23.333 41.191 -4.491 1.00 34.41 39 VAL B C 1
ATOM 5015 O O . VAL B 1 60 ? 23.126 39.971 -4.594 1.00 33.90 39 VAL B O 1
ATOM 5019 N N . GLN B 1 61 ? 23.319 41.825 -3.311 1.00 33.52 40 GLN B N 1
ATOM 5020 C CA . GLN B 1 61 ? 23.215 41.026 -2.088 1.00 35.09 40 GLN B CA 1
ATOM 5021 C C . GLN B 1 61 ? 21.807 40.445 -1.974 1.00 36.23 40 GLN B C 1
ATOM 5022 O O . GLN B 1 61 ? 21.627 39.297 -1.591 1.00 34.21 40 GLN B O 1
ATOM 5028 N N . GLN B 1 62 ? 20.836 41.267 -2.360 1.00 36.14 41 GLN B N 1
ATOM 5029 C CA . GLN B 1 62 ? 19.442 40.935 -2.323 1.00 37.49 41 GLN B CA 1
ATOM 5030 C C . GLN B 1 62 ? 19.162 39.716 -3.192 1.00 37.92 41 GLN B C 1
ATOM 5031 O O . GLN B 1 62 ? 18.468 38.783 -2.757 1.00 35.35 41 GLN B O 1
ATOM 5037 N N . ALA B 1 63 ? 19.714 39.734 -4.409 1.00 36.13 42 ALA B N 1
ATOM 5038 C CA . ALA B 1 63 ? 19.527 38.661 -5.357 1.00 35.48 42 ALA B CA 1
ATOM 5039 C C . ALA B 1 63 ? 20.470 37.524 -5.015 1.00 35.51 42 ALA B C 1
ATOM 5040 O O . ALA B 1 63 ? 20.344 36.445 -5.550 1.00 36.21 42 ALA B O 1
ATOM 5042 N N . ASN B 1 64 ? 21.405 37.773 -4.112 1.00 36.31 43 ASN B N 1
ATOM 5043 C CA . ASN B 1 64 ? 22.486 36.834 -3.817 1.00 38.14 43 ASN B CA 1
ATOM 5044 C C . ASN B 1 64 ? 23.151 36.238 -5.095 1.00 36.77 43 ASN B C 1
ATOM 5045 O O . ASN B 1 64 ? 23.464 35.052 -5.168 1.00 38.21 43 ASN B O 1
ATOM 5050 N N . SER B 1 65 ? 23.397 37.124 -6.065 1.00 34.96 44 SER B N 1
ATOM 5051 C CA . SER B 1 65 ? 23.833 36.777 -7.416 1.00 33.07 44 SER B CA 1
ATOM 5052 C C . SER B 1 65 ? 24.201 38.052 -8.193 1.00 31.75 44 SER B C 1
ATOM 5053 O O . SER B 1 65 ? 23.557 39.108 -8.037 1.00 31.64 44 SER B O 1
ATOM 5056 N N . GLY B 1 66 ? 25.219 37.956 -9.039 1.00 29.46 45 GLY B N 1
ATOM 5057 C CA . GLY B 1 66 ? 25.614 39.094 -9.864 1.00 30.52 45 GLY B CA 1
ATOM 5058 C C . GLY B 1 66 ? 26.988 39.671 -9.577 1.00 30.49 45 GLY B C 1
ATOM 5059 O O . GLY B 1 66 ? 27.799 39.045 -8.883 1.00 33.25 45 GLY B O 1
ATOM 5060 N N . HIS B 1 67 ? 27.226 40.886 -10.085 1.00 30.69 46 HIS B N 1
ATOM 5061 C CA . HIS B 1 67 ? 28.574 41.428 -10.302 1.00 29.42 46 HIS B CA 1
ATOM 5062 C C . HIS B 1 67 ? 28.656 42.811 -9.733 1.00 32.36 46 HIS B C 1
ATOM 5063 O O . HIS B 1 67 ? 28.237 43.793 -10.376 1.00 32.70 46 HIS B O 1
ATOM 5070 N N . PRO B 1 68 ? 29.140 42.920 -8.484 1.00 31.93 47 PRO B N 1
ATOM 5071 C CA . PRO B 1 68 ? 29.219 44.224 -7.819 1.00 32.14 47 PRO B CA 1
ATOM 5072 C C . PRO B 1 68 ? 30.514 44.972 -8.149 1.00 33.01 47 PRO B C 1
ATOM 5073 O O . PRO B 1 68 ? 30.563 46.197 -8.031 1.00 33.46 47 PRO B O 1
ATOM 5077 N N . GLY B 1 69 ? 31.548 44.243 -8.579 1.00 32.92 48 GLY B N 1
ATOM 5078 C CA . GLY B 1 69 ? 32.884 44.823 -8.663 1.00 32.40 48 GLY B CA 1
ATOM 5079 C C . GLY B 1 69 ? 33.054 45.886 -9.719 1.00 30.71 48 GLY B C 1
ATOM 5080 O O . GLY B 1 69 ? 33.763 46.885 -9.522 1.00 30.14 48 GLY B O 1
ATOM 5081 N N . MET B 1 70 ? 32.451 45.654 -10.870 1.00 30.80 49 MET B N 1
ATOM 5082 C CA . MET B 1 70 ? 32.593 46.605 -11.974 1.00 31.63 49 MET B CA 1
ATOM 5083 C C . MET B 1 70 ? 31.748 47.848 -11.663 1.00 31.03 49 MET B C 1
ATOM 5084 O O . MET B 1 70 ? 32.267 48.977 -11.733 1.00 32.54 49 MET B O 1
ATOM 5089 N N . PRO B 1 71 ? 30.470 47.669 -11.269 1.00 30.98 50 PRO B N 1
ATOM 5090 C CA . PRO B 1 71 ? 29.716 48.935 -10.975 1.00 31.74 50 PRO B CA 1
ATOM 5091 C C . PRO B 1 71 ? 30.386 49.891 -9.921 1.00 34.12 50 PRO B C 1
ATOM 5092 O O . PRO B 1 71 ? 30.400 51.120 -10.107 1.00 34.36 50 PRO B O 1
ATOM 5096 N N . MET B 1 72 ? 30.989 49.321 -8.870 1.00 34.61 51 MET B N 1
ATOM 5097 C CA . MET B 1 72 ? 31.773 50.093 -7.904 1.00 33.54 51 MET B CA 1
ATOM 5098 C C . MET B 1 72 ? 33.079 50.671 -8.502 1.00 34.93 51 MET B C 1
ATOM 5099 O O . MET B 1 72 ? 33.462 51.790 -8.201 1.00 35.44 51 MET B O 1
ATOM 5104 N N . GLY B 1 73 ? 33.759 49.904 -9.360 1.00 35.22 52 GLY B N 1
ATOM 5105 C CA . GLY B 1 73 ? 34.967 50.369 -10.021 1.00 33.18 52 GLY B CA 1
ATOM 5106 C C . GLY B 1 73 ? 34.723 51.524 -10.972 1.00 33.98 52 GLY B C 1
ATOM 5107 O O . GLY B 1 73 ? 35.564 52.414 -11.130 1.00 35.87 52 GLY B O 1
ATOM 5108 N N . MET B 1 74 ? 33.558 51.517 -11.586 1.00 33.82 53 MET B N 1
ATOM 5109 C CA . MET B 1 74 ? 33.254 52.436 -12.654 1.00 33.85 53 MET B CA 1
ATOM 5110 C C . MET B 1 74 ? 32.362 53.588 -12.205 1.00 34.61 53 MET B C 1
ATOM 5111 O O . MET B 1 74 ? 31.927 54.400 -13.049 1.00 35.00 53 MET B O 1
ATOM 5116 N N . ALA B 1 75 ? 32.110 53.684 -10.897 1.00 32.65 54 ALA B N 1
ATOM 5117 C CA . ALA B 1 75 ? 31.138 54.659 -10.396 1.00 32.70 54 ALA B CA 1
ATOM 5118 C C . ALA B 1 75 ? 31.399 56.091 -10.848 1.00 34.85 54 ALA B C 1
ATOM 5119 O O . ALA B 1 75 ? 30.468 56.786 -11.279 1.00 35.57 54 ALA B O 1
ATOM 5121 N N . GLU B 1 76 ? 32.653 56.531 -10.713 1.00 34.90 55 GLU B N 1
ATOM 5122 C CA . GLU B 1 76 ? 33.035 57.880 -11.065 1.00 34.69 55 GLU B CA 1
ATOM 5123 C C . GLU B 1 76 ? 32.958 58.088 -12.551 1.00 34.61 55 GLU B C 1
ATOM 5124 O O . GLU B 1 76 ? 32.508 59.138 -12.992 1.00 34.90 55 GLU B O 1
ATOM 5130 N N . ILE B 1 77 ? 33.414 57.106 -13.332 1.00 35.03 56 ILE B N 1
ATOM 5131 C CA . ILE B 1 77 ? 33.199 57.159 -14.785 1.00 34.23 56 ILE B CA 1
ATOM 5132 C C . ILE B 1 77 ? 31.732 57.396 -15.102 1.00 35.99 56 ILE B C 1
ATOM 5133 O O . ILE B 1 77 ? 31.399 58.216 -15.980 1.00 37.13 56 ILE B O 1
ATOM 5138 N N . GLY B 1 78 ? 30.854 56.668 -14.404 1.00 34.66 57 GLY B N 1
ATOM 5139 C CA . GLY B 1 78 ? 29.425 56.917 -14.491 1.00 36.45 57 GLY B CA 1
ATOM 5140 C C . GLY B 1 78 ? 29.022 58.375 -14.225 1.00 37.94 57 GLY B C 1
ATOM 5141 O O . GLY B 1 78 ? 28.333 59.012 -15.038 1.00 39.18 57 GLY B O 1
ATOM 5142 N N . VAL B 1 79 ? 29.425 58.904 -13.081 1.00 36.53 58 VAL B N 1
ATOM 5143 C CA . VAL B 1 79 ? 29.195 60.318 -12.807 1.00 39.83 58 VAL B CA 1
ATOM 5144 C C . VAL B 1 79 ? 29.723 61.196 -13.960 1.00 40.10 58 VAL B C 1
ATOM 5145 O O . VAL B 1 79 ? 28.977 61.963 -14.564 1.00 39.82 58 VAL B O 1
ATOM 5149 N N . ALA B 1 80 ? 30.994 61.038 -14.290 1.00 40.65 59 ALA B N 1
ATOM 5150 C CA . ALA B 1 80 ? 31.609 61.834 -15.357 1.00 42.25 59 ALA B CA 1
ATOM 5151 C C . ALA B 1 80 ? 30.795 61.837 -16.648 1.00 42.33 59 ALA B C 1
ATOM 5152 O O . ALA B 1 80 ? 30.432 62.918 -17.140 1.00 42.96 59 ALA B O 1
ATOM 5154 N N . LEU B 1 81 ? 30.491 60.649 -17.190 1.00 40.11 60 LEU B N 1
ATOM 5155 C CA . LEU B 1 81 ? 29.791 60.595 -18.480 1.00 38.91 60 LEU B CA 1
ATOM 5156 C C . LEU B 1 81 ? 28.354 61.033 -18.346 1.00 40.35 60 LEU B C 1
ATOM 5157 O O . LEU B 1 81 ? 27.917 61.957 -19.035 1.00 42.25 60 LEU B O 1
ATOM 5162 N N . TRP B 1 82 ? 27.627 60.373 -17.456 1.00 39.67 61 TRP B N 1
ATOM 5163 C CA . TRP B 1 82 ? 26.192 60.545 -17.403 1.00 41.67 61 TRP B CA 1
ATOM 5164 C C . TRP B 1 82 ? 25.792 61.896 -16.862 1.00 42.39 61 TRP B C 1
ATOM 5165 O O . TRP B 1 82 ? 24.956 62.560 -17.442 1.00 40.11 61 TRP B O 1
ATOM 5176 N N . SER B 1 83 ? 26.426 62.325 -15.783 1.00 43.87 62 SER B N 1
ATOM 5177 C CA . SER B 1 83 ? 26.122 63.611 -15.167 1.00 45.31 62 SER B CA 1
ATOM 5178 C C . SER B 1 83 ? 26.553 64.810 -16.036 1.00 45.82 62 SER B C 1
ATOM 5179 O O . SER B 1 83 ? 25.810 65.790 -16.158 1.00 42.48 62 SER B O 1
ATOM 5182 N N . ARG B 1 84 ? 27.719 64.719 -16.677 1.00 44.10 63 ARG B N 1
ATOM 5183 C CA . ARG B 1 84 ? 28.304 65.921 -17.274 1.00 46.74 63 ARG B CA 1
ATOM 5184 C C . ARG B 1 84 ? 28.426 65.974 -18.781 1.00 46.56 63 ARG B C 1
ATOM 5185 O O . ARG B 1 84 ? 28.939 66.968 -19.304 1.00 47.83 63 ARG B O 1
ATOM 5193 N N . HIS B 1 85 ? 27.974 64.934 -19.478 1.00 42.43 64 HIS B N 1
ATOM 5194 C CA . HIS B 1 85 ? 28.235 64.839 -20.922 1.00 42.65 64 HIS B CA 1
ATOM 5195 C C . HIS B 1 85 ? 27.175 64.202 -21.747 1.00 41.75 64 HIS B C 1
ATOM 5196 O O . HIS B 1 85 ? 26.989 64.558 -22.919 1.00 45.40 64 HIS B O 1
ATOM 5203 N N . LEU B 1 86 ? 26.493 63.221 -21.177 1.00 39.92 65 LEU B N 1
ATOM 5204 C CA . LEU B 1 86 ? 25.581 62.432 -21.982 1.00 39.92 65 LEU B CA 1
ATOM 5205 C C . LEU B 1 86 ? 24.395 63.306 -22.419 1.00 41.52 65 LEU B C 1
ATOM 5206 O O . LEU B 1 86 ? 23.729 63.930 -21.584 1.00 40.40 65 LEU B O 1
ATOM 5211 N N . LYS B 1 87 ? 24.139 63.374 -23.723 1.00 41.61 66 LYS B N 1
ATOM 5212 C CA . LYS B 1 87 ? 22.968 64.108 -24.200 1.00 41.80 66 LYS B CA 1
ATOM 5213 C C . LYS B 1 87 ? 21.800 63.138 -24.322 1.00 42.26 66 LYS B C 1
ATOM 5214 O O . LYS B 1 87 ? 21.779 62.297 -25.240 1.00 42.67 66 LYS B O 1
ATOM 5220 N N . HIS B 1 88 ? 20.856 63.230 -23.384 1.00 41.01 67 HIS B N 1
ATOM 5221 C CA . HIS B 1 88 ? 19.754 62.254 -23.302 1.00 40.85 67 HIS B CA 1
ATOM 5222 C C . HIS B 1 88 ? 18.527 62.766 -22.590 1.00 42.27 67 HIS B C 1
ATOM 5223 O O . HIS B 1 88 ? 18.599 63.716 -21.794 1.00 42.12 67 HIS B O 1
ATOM 5230 N N . ASN B 1 89 ? 17.388 62.130 -22.865 1.00 41.93 68 ASN B N 1
ATOM 5231 C CA . ASN B 1 89 ? 16.160 62.490 -22.198 1.00 42.38 68 ASN B CA 1
ATOM 5232 C C . ASN B 1 89 ? 15.462 61.291 -21.572 1.00 41.08 68 ASN B C 1
ATOM 5233 O O . ASN B 1 89 ? 14.819 60.521 -22.267 1.00 41.34 68 ASN B O 1
ATOM 5238 N N . PRO B 1 90 ? 15.582 61.154 -20.238 1.00 40.43 69 PRO B N 1
ATOM 5239 C CA . PRO B 1 90 ? 14.925 60.108 -19.475 1.00 40.12 69 PRO B CA 1
ATOM 5240 C C . PRO B 1 90 ? 13.453 59.895 -19.870 1.00 44.14 69 PRO B C 1
ATOM 5241 O O . PRO B 1 90 ? 13.014 58.733 -19.911 1.00 42.96 69 PRO B O 1
ATOM 5245 N N . THR B 1 91 ? 12.700 60.988 -20.125 1.00 44.85 70 THR B N 1
ATOM 5246 C CA . THR B 1 91 ? 11.266 60.886 -20.461 1.00 46.33 70 THR B CA 1
ATOM 5247 C C . THR B 1 91 ? 10.995 60.287 -21.853 1.00 44.12 70 THR B C 1
ATOM 5248 O O . THR B 1 91 ? 9.943 59.707 -22.103 1.00 45.65 70 THR B O 1
ATOM 5252 N N . ASN B 1 92 ? 11.933 60.469 -22.762 1.00 42.43 71 ASN B N 1
ATOM 5253 C CA . ASN B 1 92 ? 11.851 59.838 -24.058 1.00 42.90 71 ASN B CA 1
ATOM 5254 C C . ASN B 1 92 ? 13.172 59.137 -24.444 1.00 43.93 71 ASN B C 1
ATOM 5255 O O . ASN B 1 92 ? 14.051 59.740 -25.074 1.00 43.67 71 ASN B O 1
ATOM 5260 N N . PRO B 1 93 ? 13.308 57.858 -24.069 1.00 44.26 72 PRO B N 1
ATOM 5261 C CA . PRO B 1 93 ? 14.521 57.099 -24.437 1.00 43.11 72 PRO B CA 1
ATOM 5262 C C . PRO B 1 93 ? 14.554 56.736 -25.940 1.00 45.32 72 PRO B C 1
ATOM 5263 O O . PRO B 1 93 ? 15.558 56.209 -26.411 1.00 43.02 72 PRO B O 1
ATOM 5267 N N . HIS B 1 94 ? 13.473 57.025 -26.682 1.00 48.20 73 HIS B N 1
ATOM 5268 C CA . HIS B 1 94 ? 13.462 56.853 -28.158 1.00 48.33 73 HIS B CA 1
ATOM 5269 C C . HIS B 1 94 ? 13.760 58.126 -28.953 1.00 49.66 73 HIS B C 1
ATOM 5270 O O . HIS B 1 94 ? 13.865 58.112 -30.183 1.00 48.51 73 HIS B O 1
ATOM 5277 N N . TRP B 1 95 ? 13.940 59.243 -28.258 1.00 49.55 74 TRP B N 1
ATOM 5278 C CA . TRP B 1 95 ? 14.396 60.463 -28.917 1.00 48.52 74 TRP B CA 1
ATOM 5279 C C . TRP B 1 95 ? 15.528 60.210 -29.906 1.00 48.69 74 TRP B C 1
ATOM 5280 O O . TRP B 1 95 ? 16.631 59.814 -29.518 1.00 46.71 74 TRP B O 1
ATOM 5291 N N . ALA B 1 96 ? 15.239 60.455 -31.189 1.00 48.17 75 ALA B N 1
ATOM 5292 C CA . ALA B 1 96 ? 16.120 60.177 -32.330 1.00 45.91 75 ALA B CA 1
ATOM 5293 C C . ALA B 1 96 ? 17.564 60.658 -32.202 1.00 46.24 75 ALA B C 1
ATOM 5294 O O . ALA B 1 96 ? 18.495 59.963 -32.621 1.00 48.22 75 ALA B O 1
ATOM 5296 N N . ASP B 1 97 ? 17.763 61.836 -31.637 1.00 43.60 76 ASP B N 1
ATOM 5297 C CA . ASP B 1 97 ? 19.086 62.446 -31.688 1.00 43.23 76 ASP B CA 1
ATOM 5298 C C . ASP B 1 97 ? 19.828 62.337 -30.374 1.00 41.60 76 ASP B C 1
ATOM 5299 O O . ASP B 1 97 ? 20.800 63.074 -30.124 1.00 43.22 76 ASP B O 1
ATOM 5304 N N . ARG B 1 98 ? 19.347 61.452 -29.511 1.00 41.01 77 ARG B N 1
ATOM 5305 C CA . ARG B 1 98 ? 20.052 61.163 -28.256 1.00 42.66 77 ARG B CA 1
ATOM 5306 C C . ARG B 1 98 ? 21.419 60.565 -28.566 1.00 42.02 77 ARG B C 1
ATOM 5307 O O . ARG B 1 98 ? 21.569 59.840 -29.556 1.00 41.49 77 ARG B O 1
ATOM 5315 N N . ASP B 1 99 ? 22.412 60.902 -27.742 1.00 43.07 78 ASP B N 1
ATOM 5316 C CA . ASP B 1 99 ? 23.619 60.085 -27.654 1.00 40.28 78 ASP B CA 1
ATOM 5317 C C . ASP B 1 99 ? 23.157 58.631 -27.409 1.00 39.59 78 ASP B C 1
ATOM 5318 O O . ASP B 1 99 ? 22.123 58.379 -26.759 1.00 36.94 78 ASP B O 1
ATOM 5323 N N . ARG B 1 100 ? 23.926 57.678 -27.936 1.00 40.36 79 ARG B N 1
ATOM 5324 C CA . ARG B 1 100 ? 23.721 56.241 -27.645 1.00 38.80 79 ARG B CA 1
ATOM 5325 C C . ARG B 1 100 ? 24.792 55.766 -26.665 1.00 38.58 79 ARG B C 1
ATOM 5326 O O . ARG B 1 100 ? 25.988 55.980 -26.886 1.00 41.02 79 ARG B O 1
ATOM 5334 N N . PHE B 1 101 ? 24.375 55.156 -25.568 1.00 37.92 80 PHE B N 1
ATOM 5335 C CA . PHE B 1 101 ? 25.318 54.593 -24.623 1.00 37.52 80 PHE B CA 1
ATOM 5336 C C . PHE B 1 101 ? 25.210 53.083 -24.705 1.00 38.53 80 PHE B C 1
ATOM 5337 O O . PHE B 1 101 ? 24.104 52.559 -24.866 1.00 41.00 80 PHE B O 1
ATOM 5345 N N . VAL B 1 102 ? 26.354 52.394 -24.627 1.00 37.05 81 VAL B N 1
ATOM 5346 C CA . VAL B 1 102 ? 26.398 50.921 -24.653 1.00 36.68 81 VAL B CA 1
ATOM 5347 C C . VAL B 1 102 ? 27.324 50.396 -23.549 1.00 36.75 81 VAL B C 1
ATOM 5348 O O . VAL B 1 102 ? 28.497 50.813 -23.432 1.00 35.91 81 VAL B O 1
ATOM 5352 N N . LEU B 1 103 ? 26.767 49.501 -22.739 1.00 33.89 82 LEU B N 1
ATOM 5353 C CA . LEU B 1 103 ? 27.482 48.841 -21.676 1.00 33.16 82 LEU B CA 1
ATOM 5354 C C . LEU B 1 103 ? 27.998 47.523 -22.242 1.00 34.04 82 LEU B C 1
ATOM 5355 O O . LEU B 1 103 ? 27.353 46.467 -22.107 1.00 31.89 82 LEU B O 1
ATOM 5360 N N . SER B 1 104 ? 29.148 47.573 -22.900 1.00 32.01 83 SER B N 1
ATOM 5361 C CA . SER B 1 104 ? 29.671 46.358 -23.515 1.00 32.94 83 SER B CA 1
ATOM 5362 C C . SER B 1 104 ? 30.099 45.330 -22.469 1.00 32.07 83 SER B C 1
ATOM 5363 O O . SER B 1 104 ? 29.923 44.141 -22.689 1.00 30.36 83 SER B O 1
ATOM 5366 N N . ASN B 1 105 ? 30.662 45.782 -21.346 1.00 33.10 84 ASN B N 1
ATOM 5367 C CA . ASN B 1 105 ? 30.936 44.872 -20.201 1.00 33.69 84 ASN B CA 1
ATOM 5368 C C . ASN B 1 105 ? 29.639 44.608 -19.416 1.00 34.66 84 ASN B C 1
ATOM 5369 O O . ASN B 1 105 ? 29.484 45.052 -18.271 1.00 34.44 84 ASN B O 1
ATOM 5374 N N . GLY B 1 106 ? 28.716 43.876 -20.051 1.00 33.04 85 GLY B N 1
ATOM 5375 C CA . GLY B 1 106 ? 27.306 43.807 -19.619 1.00 34.53 85 GLY B CA 1
ATOM 5376 C C . GLY B 1 106 ? 26.990 43.191 -18.260 1.00 36.54 85 GLY B C 1
ATOM 5377 O O . GLY B 1 106 ? 25.918 43.450 -17.676 1.00 34.25 85 GLY B O 1
ATOM 5378 N N . HIS B 1 107 ? 27.913 42.381 -17.738 1.00 33.88 86 HIS B N 1
ATOM 5379 C CA . HIS B 1 107 ? 27.733 41.761 -16.422 1.00 33.27 86 HIS B CA 1
ATOM 5380 C C . HIS B 1 107 ? 27.575 42.812 -15.336 1.00 34.53 86 HIS B C 1
ATOM 5381 O O . HIS B 1 107 ? 26.895 42.581 -14.341 1.00 32.94 86 HIS B O 1
ATOM 5388 N N . GLY B 1 108 ? 28.230 43.968 -15.504 1.00 33.93 87 GLY B N 1
ATOM 5389 C CA . GLY B 1 108 ? 28.129 45.053 -14.522 1.00 32.95 87 GLY B CA 1
ATOM 5390 C C . GLY B 1 108 ? 26.823 45.836 -14.659 1.00 32.35 87 GLY B C 1
ATOM 5391 O O . GLY B 1 108 ? 26.811 47.068 -14.615 1.00 31.08 87 GLY B O 1
ATOM 5392 N N . SER B 1 109 ? 25.713 45.113 -14.775 1.00 29.57 88 SER B N 1
ATOM 5393 C CA . SER B 1 109 ? 24.503 45.697 -15.269 1.00 29.72 88 SER B CA 1
ATOM 5394 C C . SER B 1 109 ? 23.871 46.637 -14.225 1.00 31.67 88 SER B C 1
ATOM 5395 O O . SER B 1 109 ? 23.143 47.583 -14.592 1.00 31.05 88 SER B O 1
ATOM 5398 N N . MET B 1 110 ? 24.148 46.395 -12.931 1.00 30.75 89 MET B N 1
ATOM 5399 C CA . MET B 1 110 ? 23.665 47.321 -11.902 1.00 32.01 89 MET B CA 1
ATOM 5400 C C . MET B 1 110 ? 24.246 48.726 -12.114 1.00 32.82 89 MET B C 1
ATOM 5401 O O . MET B 1 110 ? 23.643 49.703 -11.668 1.00 32.18 89 MET B O 1
ATOM 5406 N N . LEU B 1 111 ? 25.370 48.847 -12.833 1.00 30.69 90 LEU B N 1
ATOM 5407 C CA . LEU B 1 111 ? 25.885 50.196 -13.149 1.00 32.83 90 LEU B CA 1
ATOM 5408 C C . LEU B 1 111 ? 24.825 50.925 -13.968 1.00 34.63 90 LEU B C 1
ATOM 5409 O O . LEU B 1 111 ? 24.380 52.020 -13.597 1.00 36.87 90 LEU B O 1
ATOM 5414 N N . LEU B 1 112 ? 24.391 50.285 -15.049 1.00 33.59 91 LEU B N 1
ATOM 5415 C CA . LEU B 1 112 ? 23.388 50.861 -15.918 1.00 33.81 91 LEU B CA 1
ATOM 5416 C C . LEU B 1 112 ? 22.051 51.040 -15.191 1.00 36.25 91 LEU B C 1
ATOM 5417 O O . LEU B 1 112 ? 21.445 52.112 -15.254 1.00 35.48 91 LEU B O 1
ATOM 5422 N N . TYR B 1 113 ? 21.580 49.997 -14.497 1.00 36.80 92 TYR B N 1
ATOM 5423 C CA . TYR B 1 113 ? 20.306 50.150 -13.765 1.00 35.84 92 TYR B CA 1
ATOM 5424 C C . TYR B 1 113 ? 20.354 51.294 -12.765 1.00 35.59 92 TYR B C 1
ATOM 5425 O O . TYR B 1 113 ? 19.381 52.036 -12.629 1.00 36.13 92 TYR B O 1
ATOM 5434 N N . SER B 1 114 ? 21.473 51.458 -12.062 1.00 35.39 93 SER B N 1
ATOM 5435 C CA . SER B 1 114 ? 21.592 52.604 -11.148 1.00 35.00 93 SER B CA 1
ATOM 5436 C C . SER B 1 114 ? 21.506 53.926 -11.916 1.00 36.08 93 SER B C 1
ATOM 5437 O O . SER B 1 114 ? 20.759 54.831 -11.534 1.00 36.48 93 SER B O 1
ATOM 5440 N N . LEU B 1 115 ? 22.241 54.011 -13.016 1.00 34.88 94 LEU B N 1
ATOM 5441 C CA . LEU B 1 115 ? 22.252 55.215 -13.816 1.00 36.29 94 LEU B CA 1
ATOM 5442 C C . LEU B 1 115 ? 20.890 55.523 -14.391 1.00 37.52 94 LEU B C 1
ATOM 5443 O O . LEU B 1 115 ? 20.463 56.664 -14.319 1.00 35.20 94 LEU B O 1
ATOM 5448 N N . LEU B 1 116 ? 20.215 54.508 -14.953 1.00 36.54 95 LEU B N 1
ATOM 5449 C CA . LEU B 1 116 ? 18.863 54.699 -15.466 1.00 36.05 95 LEU B CA 1
ATOM 5450 C C . LEU B 1 116 ? 17.930 55.190 -14.357 1.00 37.33 95 LEU B C 1
ATOM 5451 O O . LEU B 1 116 ? 17.126 56.132 -14.537 1.00 35.93 95 LEU B O 1
ATOM 5456 N N . HIS B 1 117 ? 18.036 54.552 -13.198 1.00 37.60 96 HIS B N 1
ATOM 5457 C CA . HIS B 1 117 ? 17.162 54.904 -12.099 1.00 39.30 96 HIS B CA 1
ATOM 5458 C C . HIS B 1 117 ? 17.492 56.254 -11.556 1.00 39.57 96 HIS B C 1
ATOM 5459 O O . HIS B 1 117 ? 16.602 57.068 -11.326 1.00 40.71 96 HIS B O 1
ATOM 5466 N N . LEU B 1 118 ? 18.775 56.509 -11.335 1.00 40.15 97 LEU B N 1
ATOM 5467 C CA . LEU B 1 118 ? 19.164 57.759 -10.690 1.00 40.85 97 LEU B CA 1
ATOM 5468 C C . LEU B 1 118 ? 18.822 58.968 -11.554 1.00 43.0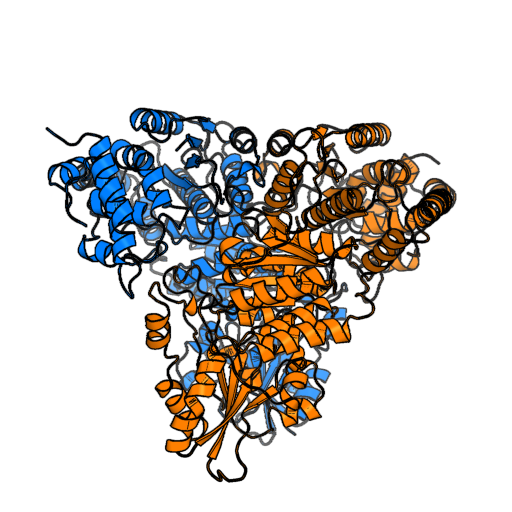9 97 LEU B C 1
ATOM 5469 O O . LEU B 1 118 ? 18.400 60.000 -11.033 1.00 42.54 97 LEU B O 1
ATOM 5474 N N . THR B 1 119 ? 18.956 58.830 -12.873 1.00 44.29 98 THR B N 1
ATOM 5475 C CA . THR B 1 119 ? 18.781 59.998 -13.758 1.00 46.56 98 THR B CA 1
ATOM 5476 C C . THR B 1 119 ? 17.319 60.255 -14.134 1.00 45.63 98 THR B C 1
ATOM 5477 O O . THR B 1 119 ? 17.013 61.250 -14.785 1.00 47.64 98 THR B O 1
ATOM 5481 N N . GLY B 1 120 ? 16.426 59.361 -13.717 1.00 46.43 99 GLY B N 1
ATOM 5482 C CA . GLY B 1 120 ? 14.996 59.599 -13.839 1.00 46.69 99 GLY B CA 1
ATOM 5483 C C . GLY B 1 120 ? 14.298 58.867 -14.971 1.00 47.29 99 GLY B C 1
ATOM 5484 O O . GLY B 1 120 ? 13.237 59.295 -15.423 1.00 49.90 99 GLY B O 1
ATOM 5485 N N . TYR B 1 121 ? 14.877 57.769 -15.443 1.00 44.38 100 TYR B N 1
ATOM 5486 C CA . TYR B 1 121 ? 14.216 56.932 -16.455 1.00 41.10 100 TYR B CA 1
ATOM 5487 C C . TYR B 1 121 ? 13.102 56.188 -15.748 1.00 41.21 100 TYR B C 1
ATOM 5488 O O . TYR B 1 121 ? 13.059 56.152 -14.512 1.00 41.65 100 TYR B O 1
ATOM 5497 N N . ASP B 1 122 ? 12.200 55.594 -16.513 1.00 40.67 101 ASP B N 1
ATOM 5498 C CA . ASP B 1 122 ? 11.090 54.853 -15.914 1.00 43.03 101 ASP B CA 1
ATOM 5499 C C . ASP B 1 122 ? 11.555 53.469 -15.428 1.00 43.40 101 ASP B C 1
ATOM 5500 O O . ASP B 1 122 ? 11.121 52.448 -15.945 1.00 44.23 101 ASP B O 1
ATOM 5505 N N . LEU B 1 123 ? 12.430 53.460 -14.419 1.00 41.77 102 LEU B N 1
ATOM 5506 C CA . LEU B 1 123 ? 12.891 52.229 -13.781 1.00 41.77 102 LEU B CA 1
ATOM 5507 C C . LEU B 1 123 ? 12.788 52.425 -12.267 1.00 42.35 102 LEU B C 1
ATOM 5508 O O . LEU B 1 123 ? 13.746 52.876 -11.637 1.00 43.66 102 LEU B O 1
ATOM 5513 N N . PRO B 1 124 ? 11.612 52.117 -11.685 1.00 41.50 103 PRO B N 1
ATOM 5514 C CA . PRO B 1 124 ? 11.409 52.370 -10.258 1.00 43.40 103 PRO B CA 1
ATOM 5515 C C . PRO B 1 124 ? 12.289 51.484 -9.354 1.00 43.33 103 PRO B C 1
ATOM 5516 O O . PRO B 1 124 ? 12.839 50.466 -9.796 1.00 42.72 103 PRO B O 1
ATOM 5520 N N . ILE B 1 125 ? 12.428 51.904 -8.106 1.00 43.31 104 ILE B N 1
ATOM 5521 C CA . ILE B 1 125 ? 13.289 51.252 -7.136 1.00 43.82 104 ILE B CA 1
ATOM 5522 C C . ILE B 1 125 ? 12.851 49.806 -6.882 1.00 43.60 104 ILE B C 1
ATOM 5523 O O . ILE B 1 125 ? 13.703 48.913 -6.726 1.00 43.46 104 ILE B O 1
ATOM 5528 N N . GLU B 1 126 ? 11.537 49.560 -6.885 1.00 43.47 105 GLU B N 1
ATOM 5529 C CA . GLU B 1 126 ? 11.003 48.181 -6.840 1.00 42.27 105 GLU B CA 1
ATOM 5530 C C . GLU B 1 126 ? 11.769 47.215 -7.778 1.00 42.67 105 GLU B C 1
ATOM 5531 O O . GLU B 1 126 ? 12.097 46.096 -7.371 1.00 41.20 105 GLU B O 1
ATOM 5533 N N . GLU B 1 127 ? 12.060 47.665 -9.011 1.00 42.17 106 GLU B N 1
ATOM 5534 C CA . GLU B 1 127 ? 12.760 46.844 -10.015 1.00 40.20 106 GLU B CA 1
ATOM 5535 C C . GLU B 1 127 ? 14.189 46.505 -9.648 1.00 40.04 106 GLU B C 1
ATOM 5536 O O . GLU B 1 127 ? 14.619 45.353 -9.816 1.00 38.37 106 GLU B O 1
ATOM 5542 N N . LEU B 1 128 ? 14.957 47.511 -9.215 1.00 39.79 107 LEU B N 1
ATOM 5543 C CA . LEU B 1 128 ? 16.319 47.235 -8.739 1.00 38.32 107 LEU B CA 1
ATOM 5544 C C . LEU B 1 128 ? 16.304 46.256 -7.557 1.00 36.64 107 LEU B C 1
ATOM 5545 O O . LEU B 1 128 ? 17.171 45.388 -7.460 1.00 36.00 107 LEU B O 1
ATOM 5550 N N . LYS B 1 129 ? 15.310 46.378 -6.681 1.00 38.17 108 LYS B N 1
ATOM 5551 C CA . LYS B 1 129 ? 15.065 45.354 -5.638 1.00 40.24 108 LYS B CA 1
ATOM 5552 C C . LYS B 1 129 ? 14.809 43.953 -6.223 1.00 39.61 108 LYS B C 1
ATOM 5553 O O . LYS B 1 129 ? 15.146 42.935 -5.594 1.00 40.60 108 LYS B O 1
ATOM 5555 N N . ASN B 1 130 ? 14.225 43.884 -7.418 1.00 39.05 109 ASN B N 1
ATOM 5556 C CA . ASN B 1 130 ? 13.996 42.585 -8.078 1.00 38.43 109 ASN B CA 1
ATOM 5557 C C . ASN B 1 130 ? 15.068 42.162 -9.092 1.00 36.51 109 ASN B C 1
ATOM 5558 O O . ASN B 1 130 ? 14.799 41.401 -10.028 1.00 37.28 109 ASN B O 1
ATOM 5563 N N . PHE B 1 131 ? 16.262 42.699 -8.928 1.00 34.86 110 PHE B N 1
ATOM 5564 C CA . PHE B 1 131 ? 17.435 42.313 -9.732 1.00 33.46 110 PHE B CA 1
ATOM 5565 C C . PHE B 1 131 ? 17.506 40.818 -9.854 1.00 32.89 110 PHE B C 1
ATOM 5566 O O . PHE B 1 131 ? 17.512 40.108 -8.846 1.00 32.36 110 PHE B O 1
ATOM 5574 N N . ARG B 1 132 ? 17.553 40.342 -11.099 1.00 32.20 111 ARG B N 1
ATOM 5575 C CA . ARG B 1 132 ? 17.863 38.947 -11.387 1.00 31.99 111 ARG B CA 1
ATOM 5576 C C . ARG B 1 132 ? 16.705 38.018 -10.991 1.00 32.72 111 ARG B C 1
ATOM 5577 O O . ARG B 1 132 ? 16.906 36.818 -10.855 1.00 28.82 111 ARG B O 1
ATOM 5585 N N . GLN B 1 133 ? 15.512 38.595 -10.794 1.00 32.92 112 GLN B N 1
ATOM 5586 C CA . GLN B 1 133 ? 14.287 37.818 -10.528 1.00 33.55 112 GLN B CA 1
ATOM 5587 C C . GLN B 1 133 ? 13.403 37.702 -11.777 1.00 32.88 112 GLN B C 1
ATOM 5588 O O . GLN B 1 133 ? 13.435 38.563 -12.674 1.00 33.36 112 GLN B O 1
ATOM 5594 N N . LEU B 1 134 ? 12.621 36.630 -11.835 1.00 32.71 113 LEU B N 1
ATOM 5595 C CA . LEU B 1 134 ? 11.813 36.318 -13.003 1.00 34.51 113 LEU B CA 1
ATOM 5596 C C . LEU B 1 134 ? 10.871 37.500 -13.301 1.00 38.21 113 LEU B C 1
ATOM 5597 O O . LEU B 1 134 ? 10.182 38.011 -12.399 1.00 36.63 113 LEU B O 1
ATOM 5602 N N . HIS B 1 135 ? 10.886 37.939 -14.558 1.00 39.52 114 HIS B N 1
ATOM 5603 C CA . HIS B 1 135 ? 10.000 38.977 -15.072 1.00 40.52 114 HIS B CA 1
ATOM 5604 C C . HIS B 1 135 ? 10.343 40.351 -14.608 1.00 42.34 114 HIS B C 1
ATOM 5605 O O . HIS B 1 135 ? 9.582 41.280 -14.873 1.00 43.77 114 HIS B O 1
ATOM 5612 N N . SER B 1 136 ? 11.472 40.546 -13.930 1.00 39.90 115 SER B N 1
ATOM 5613 C CA . SER B 1 136 ? 11.800 41.919 -13.541 1.00 40.11 115 SER B CA 1
ATOM 5614 C C . SER B 1 136 ? 12.355 42.658 -14.746 1.00 39.67 115 SER B C 1
ATOM 5615 O O . SER B 1 136 ? 12.797 42.032 -15.706 1.00 38.21 115 SER B O 1
ATOM 5618 N N . LYS B 1 137 ? 12.333 43.988 -14.675 1.00 40.38 116 LYS B N 1
ATOM 5619 C CA . LYS B 1 137 ? 12.972 44.842 -15.683 1.00 42.56 116 LYS B CA 1
ATOM 5620 C C . LYS B 1 137 ? 14.487 45.004 -15.433 1.00 41.61 116 LYS B C 1
ATOM 5621 O O . LYS B 1 137 ? 15.134 45.914 -15.971 1.00 38.42 116 LYS B O 1
ATOM 5627 N N . THR B 1 138 ? 15.054 44.115 -14.617 1.00 38.17 117 THR B N 1
ATOM 5628 C CA . THR B 1 138 ? 16.451 44.205 -14.254 1.00 36.32 117 THR B CA 1
ATOM 5629 C C . THR B 1 138 ? 17.167 42.848 -14.402 1.00 35.82 117 THR B C 1
ATOM 5630 O O . THR B 1 138 ? 17.681 42.325 -13.429 1.00 35.18 117 THR B O 1
ATOM 5634 N N . PRO B 1 139 ? 17.154 42.239 -15.615 1.00 37.00 118 PRO B N 1
ATOM 5635 C CA . PRO B 1 139 ? 17.862 40.943 -15.787 1.00 35.40 118 PRO B CA 1
ATOM 5636 C C . PRO B 1 139 ? 19.354 41.005 -15.469 1.00 33.24 118 PRO B C 1
ATOM 5637 O O . PRO B 1 139 ? 19.921 42.086 -15.506 1.00 34.30 118 PRO B O 1
ATOM 5641 N N . GLY B 1 140 ? 20.001 39.858 -15.208 1.00 31.82 119 GLY B N 1
ATOM 5642 C CA . GLY B 1 140 ? 21.424 39.853 -14.821 1.00 29.81 119 GLY B CA 1
ATOM 5643 C C . GLY B 1 140 ? 22.353 40.582 -15.789 1.00 28.93 119 GLY B C 1
ATOM 5644 O O . GLY B 1 140 ? 23.357 41.201 -15.392 1.00 27.66 119 GLY B O 1
ATOM 5645 N N . HIS B 1 141 ? 22.035 40.467 -17.075 1.00 28.18 120 HIS B N 1
ATOM 5646 C CA . HIS B 1 141 ? 22.696 41.214 -18.136 1.00 29.32 120 HIS B CA 1
ATOM 5647 C C . HIS B 1 141 ? 21.646 42.063 -18.844 1.00 29.67 120 HIS B C 1
ATOM 5648 O O . HIS B 1 141 ? 20.522 41.606 -19.051 1.00 30.04 120 HIS B O 1
ATOM 5655 N N . PRO B 1 142 ? 21.995 43.287 -19.269 1.00 30.04 121 PRO B N 1
ATOM 5656 C CA . PRO B 1 142 ? 20.942 44.182 -19.737 1.00 32.09 121 PRO B CA 1
ATOM 5657 C C . PRO B 1 142 ? 20.326 43.697 -21.048 1.00 33.37 121 PRO B C 1
ATOM 5658 O O . PRO B 1 142 ? 21.031 43.129 -21.906 1.00 35.95 121 PRO B O 1
ATOM 5662 N N . GLU B 1 143 ? 19.027 43.906 -21.203 1.00 33.00 122 GLU B N 1
ATOM 5663 C CA . GLU B 1 143 ? 18.309 43.365 -22.351 1.00 32.56 122 GLU B CA 1
ATOM 5664 C C . GLU B 1 143 ? 17.542 44.457 -23.089 1.00 33.71 122 GLU B C 1
ATOM 5665 O O . GLU B 1 143 ? 16.672 45.110 -22.491 1.00 33.48 122 GLU B O 1
ATOM 5671 N N . TYR B 1 144 ? 17.833 44.646 -24.373 1.00 33.30 123 TYR B N 1
ATOM 5672 C CA . TYR B 1 144 ? 17.061 45.590 -25.171 1.00 36.05 123 TYR B CA 1
ATOM 5673 C C . TYR B 1 144 ? 15.582 45.159 -25.248 1.00 38.19 123 TYR B C 1
ATOM 5674 O O . TYR B 1 144 ? 15.273 43.969 -25.326 1.00 35.12 123 TYR B O 1
ATOM 5683 N N . GLY B 1 145 ? 14.678 46.147 -25.211 1.00 42.56 124 GLY B N 1
ATOM 5684 C CA . GLY B 1 145 ? 13.246 45.891 -25.304 1.00 40.89 124 GLY B CA 1
ATOM 5685 C C . GLY B 1 145 ? 12.613 45.527 -23.973 1.00 44.09 124 GLY B C 1
ATOM 5686 O O . GLY B 1 145 ? 11.400 45.541 -23.841 1.00 46.25 124 GLY B O 1
ATOM 5687 N N . ILE B 1 146 ? 13.422 45.186 -22.976 1.00 44.78 125 ILE B N 1
ATOM 5688 C CA . ILE B 1 146 ? 12.889 44.846 -21.654 1.00 44.48 125 ILE B CA 1
ATOM 5689 C C . ILE B 1 146 ? 12.934 46.065 -20.722 1.00 42.99 125 ILE B C 1
ATOM 5690 O O . ILE B 1 146 ? 12.052 46.264 -19.886 1.00 43.95 125 ILE B O 1
ATOM 5695 N N . THR B 1 147 ? 13.959 46.890 -20.875 1.00 39.95 126 THR B N 1
ATOM 5696 C CA . THR B 1 147 ? 14.231 47.928 -19.896 1.00 37.54 126 THR B CA 1
ATOM 5697 C C . THR B 1 147 ? 14.414 49.226 -20.642 1.00 37.40 126 THR B C 1
ATOM 5698 O O . THR B 1 147 ? 15.160 49.251 -21.614 1.00 36.93 126 THR B O 1
ATOM 5702 N N . PRO B 1 148 ? 13.718 50.299 -20.206 1.00 37.71 127 PRO B N 1
ATOM 5703 C CA . PRO B 1 148 ? 13.846 51.569 -20.900 1.00 38.05 127 PRO B CA 1
ATOM 5704 C C . PRO B 1 148 ? 15.256 52.120 -20.779 1.00 38.25 127 PRO B C 1
ATOM 5705 O O . PRO B 1 148 ? 15.878 51.996 -19.726 1.00 39.79 127 PRO B O 1
ATOM 5709 N N . GLY B 1 149 ? 15.754 52.699 -21.864 1.00 37.49 128 GLY B N 1
ATOM 5710 C CA . GLY B 1 149 ? 17.109 53.242 -21.914 1.00 35.63 128 GLY B CA 1
ATOM 5711 C C . GLY B 1 149 ? 18.185 52.193 -22.183 1.00 36.02 128 GLY B C 1
ATOM 5712 O O . GLY B 1 149 ? 19.370 52.542 -22.328 1.00 35.70 128 GLY B O 1
ATOM 5713 N N . VAL B 1 150 ? 17.807 50.905 -22.210 1.00 32.93 129 VAL B N 1
ATOM 5714 C CA . VAL B 1 150 ? 18.780 49.883 -22.563 1.00 33.11 129 VAL B CA 1
ATOM 5715 C C . VAL B 1 150 ? 18.810 49.760 -24.083 1.00 32.77 129 VAL B C 1
ATOM 5716 O O . VAL B 1 150 ? 17.834 49.309 -24.684 1.00 32.97 129 VAL B O 1
ATOM 5720 N N . GLU B 1 151 ? 19.945 50.135 -24.677 1.00 31.52 130 GLU B N 1
ATOM 5721 C CA . GLU B 1 151 ? 20.064 50.351 -26.122 1.00 33.99 130 GLU B CA 1
ATOM 5722 C C . GLU B 1 151 ? 20.332 49.110 -26.945 1.00 35.00 130 GLU B C 1
ATOM 5723 O O . GLU B 1 151 ? 20.053 49.076 -28.139 1.00 35.14 130 GLU B O 1
ATOM 5729 N N . THR B 1 152 ? 20.963 48.123 -26.309 1.00 36.67 131 THR B N 1
ATOM 5730 C CA . THR B 1 152 ? 21.323 46.848 -26.929 1.00 34.65 131 THR B CA 1
ATOM 5731 C C . THR B 1 152 ? 21.400 45.781 -25.847 1.00 34.44 131 THR B C 1
ATOM 5732 O O . THR B 1 152 ? 21.367 46.086 -24.658 1.00 35.74 131 THR B O 1
ATOM 5736 N N . THR B 1 153 ? 21.497 44.529 -26.255 1.00 33.46 132 THR B N 1
ATOM 5737 C CA . THR B 1 153 ? 21.586 43.467 -25.289 1.00 32.78 132 THR B CA 1
ATOM 5738 C C . THR B 1 153 ? 23.008 42.953 -25.175 1.00 30.92 132 THR B C 1
ATOM 5739 O O . THR B 1 153 ? 23.576 42.461 -26.140 1.00 31.08 132 THR B O 1
ATOM 5743 N N . THR B 1 154 ? 23.582 43.063 -23.979 1.00 33.74 133 THR B N 1
ATOM 5744 C CA . THR B 1 154 ? 24.962 42.621 -23.783 1.00 34.94 133 THR B CA 1
ATOM 5745 C C . THR B 1 154 ? 25.121 41.486 -22.772 1.00 39.33 133 THR B C 1
ATOM 5746 O O . THR B 1 154 ? 24.134 40.964 -22.247 1.00 42.75 133 THR B O 1
ATOM 5750 N N . GLY B 1 155 ? 26.361 41.050 -22.555 1.00 44.26 134 GLY B N 1
ATOM 5751 C CA . GLY B 1 155 ? 26.609 39.835 -21.772 1.00 41.12 134 GLY B CA 1
ATOM 5752 C C . GLY B 1 155 ? 27.615 38.925 -22.448 1.00 40.04 134 GLY B C 1
ATOM 5753 O O . GLY B 1 155 ? 28.591 38.507 -21.839 1.00 40.05 134 GLY B O 1
ATOM 5754 N N . PRO B 1 156 ? 27.381 38.598 -23.719 1.00 39.45 135 PRO B N 1
ATOM 5755 C CA . PRO B 1 156 ? 28.492 38.013 -24.490 1.00 35.94 135 PRO B CA 1
ATOM 5756 C C . PRO B 1 156 ? 29.582 39.085 -24.731 1.00 33.75 135 PRO B C 1
ATOM 5757 O O . PRO B 1 156 ? 29.304 40.084 -25.386 1.00 32.07 135 PRO B O 1
ATOM 5761 N N . LEU B 1 157 ? 30.802 38.888 -24.238 1.00 31.45 136 LEU B N 1
ATOM 5762 C CA . LEU B 1 157 ? 31.804 39.952 -24.294 1.00 31.76 136 LEU B CA 1
ATOM 5763 C C . LEU B 1 157 ? 32.193 40.385 -25.729 1.00 32.15 136 LEU B C 1
ATOM 5764 O O . LEU B 1 157 ? 32.058 39.626 -26.694 1.00 27.66 136 LEU B O 1
ATOM 5769 N N . GLY B 1 158 ? 32.643 41.631 -25.848 1.00 31.34 137 GLY B N 1
ATOM 5770 C CA . GLY B 1 158 ? 33.085 42.191 -27.131 1.00 30.34 137 GLY B CA 1
ATOM 5771 C C . GLY B 1 158 ? 31.999 42.714 -28.080 1.00 29.68 137 GLY B C 1
ATOM 5772 O O . GLY B 1 158 ? 32.249 43.642 -28.865 1.00 28.56 137 GLY B O 1
ATOM 5773 N N . GLN B 1 159 ? 30.815 42.114 -28.034 1.00 28.84 138 GLN B N 1
ATOM 5774 C CA . GLN B 1 159 ? 29.752 42.458 -28.978 1.00 29.95 138 GLN B CA 1
ATOM 5775 C C . GLN B 1 159 ? 29.117 43.826 -28.747 1.00 30.43 138 GLN B C 1
ATOM 5776 O O . GLN B 1 159 ? 28.745 44.504 -29.704 1.00 30.02 138 GLN B O 1
ATOM 5782 N N . GLY B 1 160 ? 28.996 44.245 -27.488 1.00 31.39 139 GLY B N 1
ATOM 5783 C CA . GLY B 1 160 ? 28.466 45.592 -27.214 1.00 31.57 139 GLY B CA 1
ATOM 5784 C C . GLY B 1 160 ? 29.322 46.648 -27.930 1.00 34.10 139 GLY B C 1
ATOM 5785 O O . GLY B 1 160 ? 28.803 47.615 -28.529 1.00 31.52 139 GLY B O 1
ATOM 5786 N N . LEU B 1 161 ? 30.636 46.438 -27.891 1.00 31.92 140 LEU B N 1
ATOM 5787 C CA . LEU B 1 161 ? 31.565 47.343 -28.546 1.00 32.32 140 LEU B CA 1
ATOM 5788 C C . LEU B 1 161 ? 31.308 47.329 -30.063 1.00 32.69 140 LEU B C 1
ATOM 5789 O O . LEU B 1 161 ? 31.311 48.379 -30.717 1.00 32.70 140 LEU B O 1
ATOM 5794 N N . ALA B 1 162 ? 31.064 46.160 -30.628 1.00 32.78 141 ALA B N 1
ATOM 5795 C CA . ALA B 1 162 ? 30.818 46.113 -32.072 1.00 32.82 141 ALA B CA 1
ATOM 5796 C C . ALA B 1 162 ? 29.454 46.740 -32.418 1.00 32.80 141 ALA B C 1
ATOM 5797 O O . ALA B 1 162 ? 29.320 47.441 -33.445 1.00 32.69 141 ALA B O 1
ATOM 5799 N N . ASN B 1 163 ? 28.445 46.480 -31.570 1.00 32.30 142 ASN B N 1
ATOM 5800 C CA . ASN B 1 163 ? 27.156 47.163 -31.686 1.00 32.26 142 ASN B CA 1
ATOM 5801 C C . ASN B 1 163 ? 27.370 48.676 -31.727 1.00 33.04 142 ASN B C 1
ATOM 5802 O O . ASN B 1 163 ? 26.811 49.375 -32.581 1.00 33.93 142 ASN B O 1
ATOM 5807 N N . ALA B 1 164 ? 28.145 49.188 -30.774 1.00 31.71 143 ALA B N 1
ATOM 5808 C CA . ALA B 1 164 ? 28.407 50.622 -30.702 1.00 31.27 143 ALA B CA 1
ATOM 5809 C C . ALA B 1 164 ? 29.079 51.166 -31.966 1.00 31.65 143 ALA B C 1
ATOM 5810 O O . ALA B 1 164 ? 28.706 52.237 -32.442 1.00 32.98 143 ALA B O 1
ATOM 5812 N N . VAL B 1 165 ? 30.049 50.450 -32.527 1.00 30.79 144 VAL B N 1
ATOM 5813 C CA . VAL B 1 165 ? 30.610 50.837 -33.843 1.00 31.15 144 VAL B CA 1
ATOM 5814 C C . VAL B 1 165 ? 29.526 50.988 -34.923 1.00 32.90 144 VAL B C 1
ATOM 5815 O O . VAL B 1 165 ? 29.560 51.951 -35.728 1.00 32.28 144 VAL B O 1
ATOM 5819 N N . GLY B 1 166 ? 28.598 50.021 -34.961 1.00 30.88 145 GLY B N 1
ATOM 5820 C CA . GLY B 1 166 ? 27.468 50.067 -35.864 1.00 31.83 145 GLY B CA 1
ATOM 5821 C C . GLY B 1 166 ? 26.567 51.276 -35.640 1.00 32.57 145 GLY B C 1
ATOM 5822 O O . GLY B 1 166 ? 26.078 51.879 -36.588 1.00 34.37 145 GLY B O 1
ATOM 5823 N N . MET B 1 167 ? 26.338 51.638 -34.386 1.00 31.88 146 MET B N 1
ATOM 5824 C CA . MET B 1 167 ? 25.546 52.816 -34.071 1.00 32.03 146 MET B CA 1
ATOM 5825 C C . MET B 1 167 ? 26.256 54.101 -34.463 1.00 35.23 146 MET B C 1
ATOM 5826 O O . MET B 1 167 ? 25.593 55.080 -34.871 1.00 35.23 146 MET B O 1
ATOM 5831 N N . ALA B 1 168 ? 27.586 54.113 -34.334 1.00 33.28 147 ALA B N 1
ATOM 5832 C CA . ALA B 1 168 ? 28.373 55.287 -34.724 1.00 35.46 147 ALA B CA 1
ATOM 5833 C C . ALA B 1 168 ? 28.341 55.390 -36.218 1.00 36.10 147 ALA B C 1
ATOM 5834 O O . ALA B 1 168 ? 28.203 56.480 -36.741 1.00 38.07 147 ALA B O 1
ATOM 5836 N N . LEU B 1 169 ? 28.395 54.240 -36.899 1.00 37.47 148 LEU B N 1
ATOM 5837 C CA . LEU B 1 169 ? 28.323 54.221 -38.342 1.00 37.00 148 LEU B CA 1
ATOM 5838 C C . LEU B 1 169 ? 26.966 54.748 -38.786 1.00 38.91 148 LEU B C 1
ATOM 5839 O O . LEU B 1 169 ? 26.905 55.531 -39.716 1.00 40.57 148 LEU B O 1
ATOM 5844 N N . GLY B 1 170 ? 25.892 54.343 -38.107 1.00 40.50 149 GLY B N 1
ATOM 5845 C CA . GLY B 1 170 ? 24.528 54.819 -38.416 1.00 38.99 149 GLY B CA 1
ATOM 5846 C C . GLY B 1 170 ? 24.416 56.333 -38.302 1.00 39.80 149 GLY B C 1
ATOM 5847 O O . GLY B 1 170 ? 23.991 56.991 -39.240 1.00 41.06 149 GLY B O 1
ATOM 5848 N N . GLU B 1 171 ? 24.811 56.882 -37.154 1.00 39.55 150 GLU B N 1
ATOM 5849 C CA . GLU B 1 171 ? 24.841 58.340 -36.935 1.00 41.86 150 GLU B CA 1
ATOM 5850 C C . GLU B 1 171 ? 25.671 59.085 -37.985 1.00 42.23 150 GLU B C 1
ATOM 5851 O O . GLU B 1 171 ? 25.237 60.119 -38.499 1.00 42.61 150 GLU B O 1
ATOM 5857 N N . ALA B 1 172 ? 26.861 58.580 -38.290 1.00 39.46 151 ALA B N 1
ATOM 5858 C CA . ALA B 1 172 ? 27.706 59.225 -39.300 1.00 40.98 151 ALA B CA 1
ATOM 5859 C C . ALA B 1 172 ? 27.093 59.168 -40.703 1.00 41.70 151 ALA B C 1
ATOM 5860 O O . ALA B 1 172 ? 27.217 60.103 -41.501 1.00 45.02 151 ALA B O 1
ATOM 5862 N N . LEU B 1 173 ? 26.435 58.062 -41.007 1.00 41.85 152 LEU B N 1
ATOM 5863 C CA . LEU B 1 173 ? 25.876 57.864 -42.328 1.00 43.34 152 LEU B CA 1
ATOM 5864 C C . LEU B 1 173 ? 24.642 58.739 -42.520 1.00 44.65 152 LEU B C 1
ATOM 5865 O O . LEU B 1 173 ? 24.502 59.386 -43.551 1.00 46.56 152 LEU B O 1
ATOM 5870 N N . LEU B 1 174 ? 23.763 58.737 -41.519 1.00 44.72 153 LEU B N 1
ATOM 5871 C CA . LEU B 1 174 ? 22.555 59.546 -41.517 1.00 46.92 153 LEU B CA 1
ATOM 5872 C C . LEU B 1 174 ? 22.864 61.025 -41.652 1.00 50.10 153 LEU B C 1
ATOM 5873 O O . LEU B 1 174 ? 22.251 61.689 -42.488 1.00 52.19 153 LEU B O 1
ATOM 5878 N N . ALA B 1 175 ? 23.796 61.514 -40.824 1.00 49.33 154 ALA B N 1
ATOM 5879 C CA . ALA B 1 175 ? 24.297 62.884 -40.865 1.00 49.79 154 ALA B CA 1
ATOM 5880 C C . ALA B 1 175 ? 24.727 63.281 -42.274 1.00 51.24 154 ALA B C 1
ATOM 5881 O O . ALA B 1 175 ? 24.277 64.310 -42.789 1.00 49.30 154 ALA B O 1
ATOM 5883 N N . ALA B 1 176 ? 25.594 62.466 -42.880 1.00 48.80 155 ALA B N 1
ATOM 5884 C CA . ALA B 1 176 ? 26.097 62.740 -44.214 1.00 51.96 155 ALA B CA 1
ATOM 5885 C C . ALA B 1 176 ? 24.899 62.812 -45.152 1.00 52.95 155 ALA B C 1
ATOM 5886 O O . ALA B 1 176 ? 24.858 63.626 -46.070 1.00 53.02 155 ALA B O 1
ATOM 5888 N N . GLU B 1 177 ? 23.903 61.980 -44.871 1.00 52.88 156 GLU B N 1
ATOM 5889 C CA . GLU B 1 177 ? 22.699 61.925 -45.680 1.00 52.84 156 GLU B CA 1
ATOM 5890 C C . GLU B 1 177 ? 21.702 63.084 -45.414 1.00 51.61 156 GLU B C 1
ATOM 5891 O O . GLU B 1 177 ? 21.256 63.741 -46.357 1.00 50.34 156 GLU B O 1
ATOM 5897 N N . PHE B 1 178 ? 21.369 63.342 -44.150 1.00 50.38 157 PHE B N 1
ATOM 5898 C CA . PHE B 1 178 ? 20.254 64.242 -43.812 1.00 50.98 157 PHE B CA 1
ATOM 5899 C C . PHE B 1 178 ? 20.601 65.693 -43.434 1.00 54.72 157 PHE B C 1
ATOM 5900 O O . PHE B 1 178 ? 19.756 66.594 -43.575 1.00 57.27 157 PHE B O 1
ATOM 5908 N N . ASN B 1 179 ? 21.815 65.935 -42.964 1.00 50.68 158 ASN B N 1
ATOM 5909 C CA . ASN B 1 179 ? 22.196 67.290 -42.648 1.00 54.58 158 ASN B CA 1
ATOM 5910 C C . ASN B 1 179 ? 22.283 68.163 -43.919 1.00 58.14 158 ASN B C 1
ATOM 5911 O O . ASN B 1 179 ? 22.489 67.633 -45.026 1.00 54.89 158 ASN B O 1
ATOM 5916 N N . ARG B 1 180 ? 22.038 69.473 -43.758 1.00 55.94 159 ARG B N 1
ATOM 5917 C CA . ARG B 1 180 ? 22.237 70.440 -44.838 1.00 56.26 159 ARG B CA 1
ATOM 5918 C C . ARG B 1 180 ? 23.029 71.612 -44.304 1.00 59.04 159 ARG B C 1
ATOM 5919 O O . ARG B 1 180 ? 22.873 71.979 -43.134 1.00 58.79 159 ARG B O 1
ATOM 5927 N N . ASP B 1 181 ? 23.874 72.199 -45.156 1.00 59.46 160 ASP B N 1
ATOM 5928 C CA . ASP B 1 181 ? 24.657 73.378 -44.794 1.00 59.28 160 ASP B CA 1
ATOM 5929 C C . ASP B 1 181 ? 23.847 74.416 -43.966 1.00 60.49 160 ASP B C 1
ATOM 5930 O O . ASP B 1 181 ? 24.399 75.068 -43.094 1.00 58.96 160 ASP B O 1
ATOM 5932 N N . ASP B 1 182 ? 22.540 74.528 -44.211 1.00 63.65 161 ASP B N 1
ATOM 5933 C CA . ASP B 1 182 ? 21.687 75.491 -43.489 1.00 65.87 161 ASP B CA 1
ATOM 5934 C C . ASP B 1 182 ? 20.647 74.895 -42.510 1.00 66.61 161 ASP B C 1
ATOM 5935 O O . ASP B 1 182 ? 19.693 75.586 -42.142 1.00 65.26 161 ASP B O 1
ATOM 5940 N N . ALA B 1 183 ? 20.832 73.630 -42.102 1.00 67.81 162 ALA B N 1
ATOM 5941 C CA . ALA B 1 183 ? 19.933 72.923 -41.144 1.00 65.25 162 ALA B CA 1
ATOM 5942 C C . ALA B 1 183 ? 20.402 71.486 -40.768 1.00 65.82 162 ALA B C 1
ATOM 5943 O O . ALA B 1 183 ? 20.296 70.544 -41.585 1.00 63.75 162 ALA B O 1
ATOM 5945 N N . LYS B 1 184 ? 20.903 71.321 -39.537 1.00 62.79 163 LYS B N 1
ATOM 5946 C CA . LYS B 1 184 ? 21.350 70.008 -39.038 1.00 58.95 163 LYS B CA 1
ATOM 5947 C C . LYS B 1 184 ? 20.323 69.331 -38.126 1.00 57.42 163 LYS B C 1
ATOM 5948 O O . LYS B 1 184 ? 19.856 69.929 -37.161 1.00 58.81 163 LYS B O 1
ATOM 5950 N N . ILE B 1 185 ? 19.965 68.085 -38.429 1.00 56.29 164 ILE B N 1
ATOM 5951 C CA . ILE B 1 185 ? 19.120 67.306 -37.510 1.00 55.48 164 ILE B CA 1
ATOM 5952 C C . ILE B 1 185 ? 19.768 66.040 -36.913 1.00 56.40 164 ILE B C 1
ATOM 5953 O O . ILE B 1 185 ? 19.165 65.397 -36.045 1.00 55.26 164 ILE B O 1
ATOM 5958 N N . VAL B 1 186 ? 20.972 65.685 -37.378 1.00 54.58 165 VAL B N 1
ATOM 5959 C CA . VAL B 1 186 ? 21.678 64.495 -36.887 1.00 50.26 165 VAL B CA 1
ATOM 5960 C C . VAL B 1 186 ? 23.029 64.902 -36.330 1.00 49.36 165 VAL B C 1
ATOM 5961 O O . VAL B 1 186 ? 23.910 65.311 -37.080 1.00 48.90 165 VAL B O 1
ATOM 5965 N N . ASP B 1 187 ? 23.173 64.783 -35.011 1.00 46.47 166 ASP B N 1
ATOM 5966 C CA . ASP B 1 187 ? 24.410 65.077 -34.326 1.00 45.95 166 ASP B CA 1
ATOM 5967 C C . ASP B 1 187 ? 24.408 64.451 -32.933 1.00 44.75 166 ASP B C 1
ATOM 5968 O O . ASP B 1 187 ? 23.905 65.055 -31.983 1.00 44.20 166 ASP B O 1
ATOM 5973 N N . HIS B 1 188 ? 24.950 63.244 -32.798 1.00 42.81 167 HIS B N 1
ATOM 5974 C CA . HIS B 1 188 ? 25.108 62.662 -31.462 1.00 40.35 167 HIS B CA 1
ATOM 5975 C C . HIS B 1 188 ? 26.288 61.761 -31.368 1.00 38.73 167 HIS B C 1
ATOM 5976 O O . HIS B 1 188 ? 26.789 61.269 -32.371 1.00 37.06 167 HIS B O 1
ATOM 5983 N N . HIS B 1 189 ? 26.775 61.560 -30.152 1.00 38.59 168 HIS B N 1
ATOM 5984 C CA . HIS B 1 189 ? 27.917 60.675 -29.949 1.00 38.63 168 HIS B CA 1
ATOM 5985 C C . HIS B 1 189 ? 27.490 59.298 -29.552 1.00 38.90 168 HIS B C 1
ATOM 5986 O O . HIS B 1 189 ? 26.316 59.070 -29.203 1.00 38.57 168 HIS B O 1
ATOM 5993 N N . THR B 1 190 ? 28.426 58.349 -29.654 1.00 40.37 169 THR B N 1
ATOM 5994 C CA . THR B 1 190 ? 28.182 56.980 -29.240 1.00 37.72 169 THR B CA 1
ATOM 5995 C C . THR B 1 190 ? 29.249 56.612 -28.248 1.00 37.34 169 THR B C 1
ATOM 5996 O O . THR B 1 190 ? 30.424 56.596 -28.587 1.00 38.80 169 THR B O 1
ATOM 6000 N N . TYR B 1 191 ? 28.811 56.371 -27.015 1.00 37.25 170 TYR B N 1
ATOM 6001 C CA . TYR B 1 191 ? 29.654 56.050 -25.887 1.00 35.52 170 TYR B CA 1
ATOM 6002 C C . TYR B 1 191 ? 29.530 54.577 -25.589 1.00 36.52 170 TYR B C 1
ATOM 6003 O O . TYR B 1 191 ? 28.449 54.018 -25.673 1.00 37.00 170 TYR B O 1
ATOM 6012 N N . VAL B 1 192 ? 30.648 53.948 -25.232 1.00 37.87 171 VAL B N 1
ATOM 6013 C CA . VAL B 1 192 ? 30.654 52.538 -24.862 1.00 35.48 171 VAL B CA 1
ATOM 6014 C C . VAL B 1 192 ? 31.631 52.310 -23.719 1.00 35.83 171 VAL B C 1
ATOM 6015 O O . VAL B 1 192 ? 32.791 52.742 -23.802 1.00 35.84 171 VAL B O 1
ATOM 6019 N N . PHE B 1 193 ? 31.140 51.689 -22.638 1.00 34.23 172 PHE B N 1
ATOM 6020 C CA . PHE B 1 193 ? 31.995 51.235 -21.533 1.00 33.53 172 PHE B CA 1
ATOM 6021 C C . PHE B 1 193 ? 32.505 49.820 -21.831 1.00 32.89 172 PHE B C 1
ATOM 6022 O O . PHE B 1 193 ? 31.767 48.959 -22.340 1.00 33.16 172 PHE B O 1
ATOM 6030 N N . LEU B 1 194 ? 33.746 49.557 -21.482 1.00 32.37 173 LEU B N 1
ATOM 6031 C CA . LEU B 1 194 ? 34.295 48.222 -21.734 1.00 32.99 173 LEU B CA 1
ATOM 6032 C C . LEU B 1 194 ? 35.393 47.886 -20.775 1.00 32.65 173 LEU B C 1
ATOM 6033 O O . LEU B 1 194 ? 36.032 48.783 -20.200 1.00 34.20 173 LEU B O 1
ATOM 6038 N N . GLY B 1 195 ? 35.645 46.596 -20.611 1.00 32.58 174 GLY B N 1
ATOM 6039 C CA . GLY B 1 195 ? 36.687 46.159 -19.705 1.00 31.79 174 GLY B CA 1
ATOM 6040 C C . GLY B 1 195 ? 37.692 45.288 -20.424 1.00 31.77 174 GLY B C 1
ATOM 6041 O O . GLY B 1 195 ? 37.652 45.182 -21.655 1.00 31.72 174 GLY B O 1
ATOM 6042 N N . ASP B 1 196 ? 38.566 44.640 -19.656 1.00 29.32 175 ASP B N 1
ATOM 6043 C CA . ASP B 1 196 ? 39.670 43.853 -20.243 1.00 29.74 175 ASP B CA 1
ATOM 6044 C C . ASP B 1 196 ? 39.166 42.679 -21.098 1.00 29.72 175 ASP B C 1
ATOM 6045 O O . ASP B 1 196 ? 39.758 42.356 -22.152 1.00 29.61 175 ASP B O 1
ATOM 6050 N N . GLY B 1 197 ? 38.084 42.035 -20.621 1.00 28.33 176 GLY B N 1
ATOM 6051 C CA . GLY B 1 197 ? 37.403 40.981 -21.346 1.00 26.04 176 GLY B CA 1
ATOM 6052 C C . GLY B 1 197 ? 37.067 41.362 -22.781 1.00 27.16 176 GLY B C 1
ATOM 6053 O O . GLY B 1 197 ? 37.425 40.642 -23.729 1.00 26.44 176 GLY B O 1
ATOM 6063 N N . LEU B 1 199 ? 38.307 43.690 -24.527 1.00 29.05 178 LEU B N 1
ATOM 6064 C CA . LEU B 1 199 ? 39.542 44.005 -25.261 1.00 30.84 178 LEU B CA 1
ATOM 6065 C C . LEU B 1 199 ? 40.350 42.754 -25.683 1.00 30.38 178 LEU B C 1
ATOM 6066 O O . LEU B 1 199 ? 41.144 42.815 -26.651 1.00 29.30 178 LEU B O 1
ATOM 6071 N N . MET B 1 200 ? 40.170 41.633 -24.961 1.00 27.66 179 MET B N 1
ATOM 6072 C CA . MET B 1 200 ? 40.885 40.410 -25.340 1.00 28.97 179 MET B CA 1
ATOM 6073 C C . MET B 1 200 ? 40.124 39.735 -26.477 1.00 28.88 179 MET B C 1
ATOM 6074 O O . MET B 1 200 ? 40.716 39.024 -27.289 1.00 29.15 179 MET B O 1
ATOM 6079 N N . GLU B 1 201 ? 38.816 39.952 -26.531 1.00 27.59 180 GLU B N 1
ATOM 6080 C CA . GLU B 1 201 ? 38.015 39.227 -27.526 1.00 27.15 180 GLU B CA 1
ATOM 6081 C C . GLU B 1 201 ? 38.372 39.698 -28.944 1.00 27.54 180 GLU B C 1
ATOM 6082 O O . GLU B 1 201 ? 38.573 40.897 -29.179 1.00 29.38 180 GLU B O 1
ATOM 6088 N N . GLY B 1 202 ? 38.465 38.761 -29.871 1.00 26.98 181 GLY B N 1
ATOM 6089 C CA . GLY B 1 202 ? 38.862 39.057 -31.246 1.00 27.16 181 GLY B CA 1
ATOM 6090 C C . GLY B 1 202 ? 37.938 40.078 -31.875 1.00 28.92 181 GLY B C 1
ATOM 6091 O O . GLY B 1 202 ? 38.358 40.913 -32.680 1.00 30.29 181 GLY B O 1
ATOM 6092 N N . ILE B 1 203 ? 36.670 40.023 -31.497 1.00 28.25 182 ILE B N 1
ATOM 6093 C CA . ILE B 1 203 ? 35.709 40.952 -32.058 1.00 28.76 182 ILE B CA 1
ATOM 6094 C C . ILE B 1 203 ? 36.038 42.422 -31.756 1.00 28.33 182 ILE B C 1
ATOM 6095 O O . ILE B 1 203 ? 35.629 43.284 -32.527 1.00 29.28 182 ILE B O 1
ATOM 6100 N N . SER B 1 204 ? 36.765 42.715 -30.665 1.00 27.49 183 SER B N 1
ATOM 6101 C CA . SER B 1 204 ? 37.216 44.099 -30.406 1.00 25.93 183 SER B CA 1
ATOM 6102 C C . SER B 1 204 ? 38.160 44.579 -31.490 1.00 26.39 183 SER B C 1
ATOM 6103 O O . SER B 1 204 ? 38.035 45.689 -31.970 1.00 26.01 183 SER B O 1
ATOM 6106 N N . HIS B 1 205 ? 39.109 43.722 -31.860 1.00 24.74 184 HIS B N 1
ATOM 6107 C CA . HIS B 1 205 ? 39.953 43.952 -32.972 1.00 24.66 184 HIS B CA 1
ATOM 6108 C C . HIS B 1 205 ? 39.213 44.217 -34.260 1.00 25.58 184 HIS B C 1
ATOM 6109 O O . HIS B 1 205 ? 39.568 45.150 -34.954 1.00 28.02 184 HIS B O 1
ATOM 6116 N N . GLU B 1 206 ? 38.228 43.389 -34.625 1.00 24.09 185 GLU B N 1
ATOM 6117 C CA . GLU B 1 206 ? 37.514 43.574 -35.873 1.00 25.66 185 GLU B CA 1
ATOM 6118 C C . GLU B 1 206 ? 36.794 44.914 -35.889 1.00 26.53 185 GLU B C 1
ATOM 6119 O O . GLU B 1 206 ? 36.869 45.664 -36.879 1.00 27.96 185 GLU B O 1
ATOM 6125 N N . ALA B 1 207 ? 36.112 45.227 -34.797 1.00 25.41 186 ALA B N 1
ATOM 6126 C CA . ALA B 1 207 ? 35.266 46.421 -34.741 1.00 26.37 186 ALA B CA 1
ATOM 6127 C C . ALA B 1 207 ? 36.077 47.707 -34.649 1.00 28.38 186 ALA B C 1
ATOM 6128 O O . ALA B 1 207 ? 35.773 48.721 -35.302 1.00 30.05 186 ALA B O 1
ATOM 6130 N N . CYS B 1 208 ? 37.119 47.677 -33.850 1.00 28.22 187 CYS B N 1
ATOM 6131 C CA . CYS B 1 208 ? 37.916 48.888 -33.664 1.00 29.11 187 CYS B CA 1
ATOM 6132 C C . CYS B 1 208 ? 38.825 49.188 -34.867 1.00 29.69 187 CYS B C 1
ATOM 6133 O O . CYS B 1 208 ? 38.985 50.348 -35.209 1.00 33.75 187 CYS B O 1
ATOM 6136 N N . SER B 1 209 ? 39.370 48.166 -35.519 1.00 29.85 188 SER B N 1
ATOM 6137 C CA . SER B 1 209 ? 40.092 48.355 -36.786 1.00 31.27 188 SER B CA 1
ATOM 6138 C C . SER B 1 209 ? 39.192 49.027 -37.842 1.00 31.50 188 SER B C 1
ATOM 6139 O O . SER B 1 209 ? 39.544 50.064 -38.375 1.00 30.50 188 SER B O 1
ATOM 6142 N N . LEU B 1 210 ? 38.017 48.462 -38.085 1.00 31.16 189 LEU B N 1
ATOM 6143 C CA . LEU B 1 210 ? 37.067 49.056 -39.011 1.00 33.31 189 LEU B CA 1
ATOM 6144 C C . LEU B 1 210 ? 36.656 50.501 -38.641 1.00 33.22 189 LEU B C 1
ATOM 6145 O O . LEU B 1 210 ? 36.629 51.396 -39.502 1.00 34.50 189 LEU B O 1
ATOM 6150 N N . ALA B 1 211 ? 36.339 50.725 -37.373 1.00 33.45 190 ALA B N 1
ATOM 6151 C CA . ALA B 1 211 ? 35.955 52.064 -36.880 1.00 33.69 190 ALA B CA 1
ATOM 6152 C C . ALA B 1 211 ? 37.073 53.088 -37.107 1.00 34.89 190 ALA B C 1
ATOM 6153 O O . ALA B 1 211 ? 36.795 54.267 -37.374 1.00 34.60 190 ALA B O 1
ATOM 6155 N N . GLY B 1 212 ? 38.320 52.635 -36.960 1.00 33.21 191 GLY B N 1
ATOM 6156 C CA . GLY B 1 212 ? 39.490 53.457 -37.193 1.00 36.08 191 GLY B CA 1
ATOM 6157 C C . GLY B 1 212 ? 39.648 53.761 -38.674 1.00 38.51 191 GLY B C 1
ATOM 6158 O O . GLY B 1 212 ? 39.926 54.879 -39.046 1.00 42.21 191 GLY B O 1
ATOM 6159 N N . THR B 1 213 ? 39.433 52.778 -39.534 1.00 38.78 192 THR B N 1
ATOM 6160 C CA . THR B 1 213 ? 39.580 52.982 -40.975 1.00 38.01 192 THR B CA 1
ATOM 6161 C C . THR B 1 213 ? 38.454 53.892 -41.492 1.00 39.27 192 THR B C 1
ATOM 6162 O O . THR B 1 213 ? 38.645 54.655 -42.434 1.00 40.16 192 THR B O 1
ATOM 6166 N N . LEU B 1 214 ? 37.290 53.815 -40.851 1.00 39.33 193 LEU B N 1
ATOM 6167 C CA . LEU B 1 214 ? 36.140 54.633 -41.230 1.00 39.35 193 LEU B CA 1
ATOM 6168 C C . LEU B 1 214 ? 36.068 55.975 -40.519 1.00 38.86 193 LEU B C 1
ATOM 6169 O O . LEU B 1 214 ? 35.105 56.717 -40.713 1.00 40.26 193 LEU B O 1
ATOM 6174 N N . LYS B 1 215 ? 37.088 56.301 -39.720 1.00 40.28 194 LYS B N 1
ATOM 6175 C CA . LYS B 1 215 ? 37.206 57.610 -39.050 1.00 39.73 194 LYS B CA 1
ATOM 6176 C C . LYS B 1 215 ? 35.949 58.008 -38.256 1.00 39.79 194 LYS B C 1
ATOM 6177 O O . LYS B 1 215 ? 35.487 59.159 -38.312 1.00 38.67 194 LYS B O 1
ATOM 6183 N N . LEU B 1 216 ? 35.379 57.050 -37.535 1.00 38.82 195 LEU B N 1
ATOM 6184 C CA . LEU B 1 216 ? 34.171 57.298 -36.750 1.00 37.03 195 LEU B CA 1
ATOM 6185 C C . LEU B 1 216 ? 34.485 58.075 -35.490 1.00 36.57 195 LEU B C 1
ATOM 6186 O O . LEU B 1 216 ? 34.457 57.543 -34.382 1.00 34.78 195 LEU B O 1
ATOM 6191 N N . ASN B 1 217 ? 34.722 59.369 -35.651 1.00 37.24 196 ASN B N 1
ATOM 6192 C CA . ASN B 1 217 ? 35.256 60.161 -34.559 1.00 37.24 196 ASN B CA 1
ATOM 6193 C C . ASN B 1 217 ? 34.288 60.543 -33.438 1.00 37.02 196 ASN B C 1
ATOM 6194 O O . ASN B 1 217 ? 34.726 61.043 -32.412 1.00 36.24 196 ASN B O 1
ATOM 6199 N N . LYS B 1 218 ? 32.994 60.283 -33.603 1.00 37.48 197 LYS B N 1
ATOM 6200 C CA . LYS B 1 218 ? 32.043 60.527 -32.493 1.00 39.52 197 LYS B CA 1
ATOM 6201 C C . LYS B 1 218 ? 31.838 59.302 -31.596 1.00 38.45 197 LYS B C 1
ATOM 6202 O O . LYS B 1 218 ? 31.055 59.334 -30.652 1.00 39.98 197 LYS B O 1
ATOM 6208 N N . LEU B 1 219 ? 32.544 58.221 -31.904 1.00 38.06 198 LEU B N 1
ATOM 6209 C CA . LEU B 1 219 ? 32.580 57.051 -31.052 1.00 36.39 198 LEU B CA 1
ATOM 6210 C C . LEU B 1 219 ? 33.584 57.278 -29.937 1.00 36.67 198 LEU B C 1
ATOM 6211 O O . LEU B 1 219 ? 34.742 57.588 -30.185 1.00 36.55 198 LEU B O 1
ATOM 6216 N N . ILE B 1 220 ? 33.139 57.139 -28.695 1.00 37.02 199 ILE B N 1
ATOM 6217 C CA . ILE B 1 220 ? 34.011 57.381 -27.562 1.00 34.42 199 ILE B CA 1
ATOM 6218 C C . ILE B 1 220 ? 33.950 56.205 -26.580 1.00 35.19 199 ILE B C 1
ATOM 6219 O O . ILE B 1 220 ? 32.908 55.966 -25.943 1.00 35.25 199 ILE B O 1
ATOM 6224 N N . ALA B 1 221 ? 35.058 55.465 -26.479 1.00 33.07 200 ALA B N 1
ATOM 6225 C CA . ALA B 1 221 ? 35.139 54.292 -25.598 1.00 33.12 200 ALA B CA 1
ATOM 6226 C C . ALA B 1 221 ? 35.822 54.625 -24.278 1.00 34.48 200 ALA B C 1
ATOM 6227 O O . ALA B 1 221 ? 36.918 55.215 -24.275 1.00 35.86 200 ALA B O 1
ATOM 6229 N N . LEU B 1 222 ? 35.205 54.237 -23.167 1.00 32.60 201 LEU B N 1
ATOM 6230 C CA . LEU B 1 222 ? 35.847 54.361 -21.876 1.00 32.93 201 LEU B CA 1
ATOM 6231 C C . LEU B 1 222 ? 36.199 52.977 -21.326 1.00 33.17 201 LEU B C 1
ATOM 6232 O O . LEU B 1 222 ? 35.324 52.108 -21.203 1.00 33.43 201 LEU B O 1
ATOM 6237 N N . TYR B 1 223 ? 37.473 52.788 -20.993 1.00 31.71 202 TYR B N 1
ATOM 6238 C CA . TYR B 1 223 ? 37.997 51.478 -20.648 1.00 30.93 202 TYR B CA 1
ATOM 6239 C C . TYR B 1 223 ? 38.190 51.387 -19.145 1.00 30.50 202 TYR B C 1
ATOM 6240 O O . TYR B 1 223 ? 38.924 52.190 -18.569 1.00 30.25 202 TYR B O 1
ATOM 6249 N N . ASP B 1 224 ? 37.505 50.421 -18.529 1.00 30.48 203 ASP B N 1
ATOM 6250 C CA . ASP B 1 224 ? 37.659 50.059 -17.119 1.00 31.95 203 ASP B CA 1
ATOM 6251 C C . ASP B 1 224 ? 39.010 49.376 -16.917 1.00 33.72 203 ASP B C 1
ATOM 6252 O O . ASP B 1 224 ? 39.115 48.141 -16.823 1.00 34.44 203 ASP B O 1
ATOM 6257 N N . ASP B 1 225 ? 40.046 50.195 -16.811 1.00 34.63 204 ASP B N 1
ATOM 6258 C CA . ASP B 1 225 ? 41.396 49.703 -16.853 1.00 36.01 204 ASP B CA 1
ATOM 6259 C C . ASP B 1 225 ? 41.889 49.361 -15.444 1.00 34.90 204 ASP B C 1
ATOM 6260 O O . ASP B 1 225 ? 42.486 50.197 -14.769 1.00 34.96 204 ASP B O 1
ATOM 6265 N N . ASN B 1 226 ? 41.696 48.114 -15.015 1.00 34.15 205 ASN B N 1
ATOM 6266 C CA . ASN B 1 226 ? 41.862 47.808 -13.583 1.00 31.42 205 ASN B CA 1
ATOM 6267 C C . ASN B 1 226 ? 42.811 46.704 -13.231 1.00 31.56 205 ASN B C 1
ATOM 6268 O O . ASN B 1 226 ? 42.813 46.251 -12.076 1.00 32.31 205 ASN B O 1
ATOM 6273 N N . GLY B 1 227 ? 43.589 46.239 -14.210 1.00 31.45 206 GLY B N 1
ATOM 6274 C CA . GLY B 1 227 ? 44.545 45.130 -13.995 1.00 31.24 206 GLY B CA 1
ATOM 6275 C C . GLY B 1 227 ? 43.945 43.750 -13.733 1.00 34.21 206 GLY B C 1
ATOM 6276 O O . GLY B 1 227 ? 44.687 42.790 -13.472 1.00 36.92 206 GLY B O 1
ATOM 6277 N N . ILE B 1 228 ? 42.615 43.631 -13.839 1.00 31.70 207 ILE B N 1
ATOM 6278 C CA . ILE B 1 228 ? 41.913 42.417 -13.441 1.00 34.10 207 ILE B CA 1
ATOM 6279 C C . ILE B 1 228 ? 40.974 41.850 -14.532 1.00 32.07 207 ILE B C 1
ATOM 6280 O O . ILE B 1 228 ? 40.253 42.603 -15.218 1.00 33.03 207 ILE B O 1
ATOM 6285 N N . SER B 1 229 ? 41.011 40.532 -14.706 1.00 30.58 208 SER B N 1
ATOM 6286 C CA . SER B 1 229 ? 39.866 39.831 -15.307 1.00 29.19 208 SER B CA 1
ATOM 6287 C C . SER B 1 229 ? 39.442 38.702 -14.376 1.00 29.33 208 SER B C 1
ATOM 6288 O O . SER B 1 229 ? 39.939 38.609 -13.245 1.00 30.65 208 SER B O 1
ATOM 6291 N N . ILE B 1 230 ? 38.553 37.827 -14.843 1.00 27.21 209 ILE B N 1
ATOM 6292 C CA . ILE B 1 230 ? 37.968 36.792 -13.993 1.00 26.99 209 ILE B CA 1
ATOM 6293 C C . ILE B 1 230 ? 38.989 35.875 -13.307 1.00 27.13 209 ILE B C 1
ATOM 6294 O O . ILE B 1 230 ? 38.823 35.575 -12.127 1.00 26.25 209 ILE B O 1
ATOM 6299 N N . ASP B 1 231 ? 40.041 35.449 -14.029 1.00 26.33 210 ASP B N 1
ATOM 6300 C CA . ASP B 1 231 ? 41.021 34.489 -13.507 1.00 26.83 210 ASP B CA 1
ATOM 6301 C C . ASP B 1 231 ? 42.017 35.153 -12.543 1.00 28.83 210 ASP B C 1
ATOM 6302 O O . ASP B 1 231 ? 42.846 34.472 -11.939 1.00 28.83 210 ASP B O 1
ATOM 6307 N N . GLY B 1 232 ? 41.982 36.481 -12.446 1.00 29.33 211 GLY B N 1
ATOM 6308 C CA . GLY B 1 232 ? 42.965 37.183 -11.605 1.00 31.07 211 GLY B CA 1
ATOM 6309 C C . GLY B 1 232 ? 43.720 38.291 -12.333 1.00 31.51 211 GLY B C 1
ATOM 6310 O O . GLY B 1 232 ? 43.142 38.965 -13.176 1.00 31.17 211 GLY B O 1
ATOM 6311 N N . ASP B 1 233 ? 45.006 38.475 -12.016 1.00 32.42 212 ASP B N 1
ATOM 6312 C CA . ASP B 1 233 ? 45.780 39.620 -12.546 1.00 33.62 212 ASP B CA 1
ATOM 6313 C C . ASP B 1 233 ? 45.986 39.501 -14.067 1.00 31.07 212 ASP B C 1
ATOM 6314 O O . ASP B 1 233 ? 46.732 38.630 -14.502 1.00 26.32 212 ASP B O 1
ATOM 6319 N N . VAL B 1 234 ? 45.322 40.363 -14.848 1.00 31.60 213 VAL B N 1
ATOM 6320 C CA . VAL B 1 234 ? 45.315 40.228 -16.333 1.00 34.26 213 VAL B CA 1
ATOM 6321 C C . VAL B 1 234 ? 46.655 40.080 -17.024 1.00 35.26 213 VAL B C 1
ATOM 6322 O O . VAL B 1 234 ? 46.700 39.499 -18.121 1.00 37.65 213 VAL B O 1
ATOM 6326 N N . VAL B 1 235 ? 47.703 40.675 -16.431 1.00 35.60 214 VAL B N 1
ATOM 6327 C CA . VAL B 1 235 ? 49.064 40.688 -16.972 1.00 35.87 214 VAL B CA 1
ATOM 6328 C C . VAL B 1 235 ? 49.613 39.287 -17.298 1.00 35.37 214 VAL B C 1
ATOM 6329 O O . VAL B 1 235 ? 50.450 39.124 -18.198 1.00 31.71 214 VAL B O 1
ATOM 6333 N N . ASN B 1 236 ? 49.142 38.264 -16.586 1.00 33.04 215 ASN B N 1
ATOM 6334 C CA . ASN B 1 236 ? 49.639 36.907 -16.877 1.00 31.41 215 ASN B CA 1
ATOM 6335 C C . ASN B 1 236 ? 49.047 36.315 -18.178 1.00 28.81 215 ASN B C 1
ATOM 6336 O O . ASN B 1 236 ? 49.534 35.294 -18.663 1.00 25.81 215 ASN B O 1
ATOM 6341 N N . TRP B 1 237 ? 47.994 36.931 -18.730 1.00 28.01 216 TRP B N 1
ATOM 6342 C CA . TRP B 1 237 ? 47.442 36.426 -20.030 1.00 27.86 216 TRP B CA 1
ATOM 6343 C C . TRP B 1 237 ? 47.171 37.503 -21.063 1.00 29.02 216 TRP B C 1
ATOM 6344 O O . TRP B 1 237 ? 46.769 37.203 -22.206 1.00 30.37 216 TRP B O 1
ATOM 6355 N N . PHE B 1 238 ? 47.405 38.760 -20.687 1.00 27.54 217 PHE B N 1
ATOM 6356 C CA . PHE B 1 238 ? 47.008 39.925 -21.493 1.00 28.80 217 PHE B CA 1
ATOM 6357 C C . PHE B 1 238 ? 47.908 41.129 -21.160 1.00 28.51 217 PHE B C 1
ATOM 6358 O O . PHE B 1 238 ? 47.585 41.954 -20.310 1.00 28.83 217 PHE B O 1
ATOM 6366 N N . HIS B 1 239 ? 49.035 41.206 -21.831 1.00 29.27 218 HIS B N 1
ATOM 6367 C CA . HIS B 1 239 ? 50.025 42.227 -21.520 1.00 31.06 218 HIS B CA 1
ATOM 6368 C C . HIS B 1 239 ? 50.150 43.260 -22.605 1.00 30.59 218 HIS B C 1
ATOM 6369 O O . HIS B 1 239 ? 51.121 43.988 -22.646 1.00 31.56 218 HIS B O 1
ATOM 6376 N N . ASP B 1 240 ? 49.135 43.366 -23.458 1.00 31.83 219 ASP B N 1
ATOM 6377 C CA . ASP B 1 240 ? 49.092 44.380 -24.525 1.00 31.09 219 ASP B CA 1
ATOM 6378 C C . ASP B 1 240 ? 49.434 45.793 -24.036 1.00 32.84 219 ASP B C 1
ATOM 6379 O O . ASP B 1 240 ? 49.091 46.189 -22.903 1.00 30.28 219 ASP B O 1
ATOM 6384 N N . ASP B 1 241 ? 50.107 46.541 -24.914 1.00 31.15 220 ASP B N 1
ATOM 6385 C CA . ASP B 1 241 ? 50.178 47.957 -24.793 1.00 32.17 220 ASP B CA 1
ATOM 6386 C C . ASP B 1 241 ? 48.919 48.421 -25.544 1.00 32.15 220 ASP B C 1
ATOM 6387 O O . ASP B 1 241 ? 48.895 48.498 -26.782 1.00 33.99 220 ASP B O 1
ATOM 6392 N N . THR B 1 242 ? 47.850 48.647 -24.787 1.00 30.82 221 THR B N 1
ATOM 6393 C CA . THR B 1 242 ? 46.538 48.924 -25.381 1.00 32.46 221 THR B CA 1
ATOM 6394 C C . THR B 1 242 ? 46.484 50.298 -26.087 1.00 31.74 221 THR B C 1
ATOM 6395 O O . THR B 1 242 ? 45.992 50.367 -27.207 1.00 33.01 221 THR B O 1
ATOM 6399 N N . PRO B 1 243 ? 47.033 51.372 -25.456 1.00 31.65 222 PRO B N 1
ATOM 6400 C CA . PRO B 1 243 ? 47.161 52.635 -26.167 1.00 31.23 222 PRO B CA 1
ATOM 6401 C C . PRO B 1 243 ? 47.807 52.453 -27.526 1.00 30.81 222 PRO B C 1
ATOM 6402 O O . PRO B 1 243 ? 47.280 52.949 -28.524 1.00 31.04 222 PRO B O 1
ATOM 6406 N N . LYS B 1 244 ? 48.927 51.736 -27.569 1.00 31.51 223 LYS B N 1
ATOM 6407 C CA . LYS B 1 244 ? 49.686 51.563 -28.809 1.00 30.52 223 LYS B CA 1
ATOM 6408 C C . LYS B 1 244 ? 48.865 50.778 -29.833 1.00 29.04 223 LYS B C 1
ATOM 6409 O O . LYS B 1 244 ? 48.793 51.148 -31.017 1.00 27.55 223 LYS B O 1
ATOM 6415 N N . ARG B 1 245 ? 48.178 49.737 -29.355 1.00 27.74 224 ARG B N 1
ATOM 6416 C CA . ARG B 1 245 ? 47.324 48.956 -30.221 1.00 26.11 224 ARG B CA 1
ATOM 6417 C C . ARG B 1 245 ? 46.277 49.853 -30.866 1.00 27.52 224 ARG B C 1
ATOM 6418 O O . ARG B 1 245 ? 46.069 49.806 -32.081 1.00 26.34 224 ARG B O 1
ATOM 6426 N N . PHE B 1 246 ? 45.605 50.654 -30.038 1.00 27.36 225 PHE B N 1
ATOM 6427 C CA . PHE B 1 246 ? 44.541 51.521 -30.517 1.00 28.66 225 PHE B CA 1
ATOM 6428 C C . PHE B 1 246 ? 45.015 52.639 -31.449 1.00 29.82 225 PHE B C 1
ATOM 6429 O O . PHE B 1 246 ? 44.333 52.931 -32.436 1.00 30.98 225 PHE B O 1
ATOM 6437 N N . GLU B 1 247 ? 46.163 53.269 -31.150 1.00 29.17 226 GLU B N 1
ATOM 6438 C CA . GLU B 1 247 ? 46.751 54.189 -32.118 1.00 30.27 226 GLU B CA 1
ATOM 6439 C C . GLU B 1 247 ? 47.046 53.484 -33.429 1.00 31.27 226 GLU B C 1
ATOM 6440 O O . GLU B 1 247 ? 46.889 54.086 -34.486 1.00 30.90 226 GLU B O 1
ATOM 6446 N N . ALA B 1 248 ? 47.440 52.210 -33.385 1.00 31.20 227 ALA B N 1
ATOM 6447 C CA . ALA B 1 248 ? 47.675 51.493 -34.651 1.00 34.23 227 ALA B CA 1
ATOM 6448 C C . ALA B 1 248 ? 46.418 51.384 -35.528 1.00 33.22 227 ALA B C 1
ATOM 6449 O O . ALA B 1 248 ? 46.524 51.277 -36.765 1.00 32.81 227 ALA B O 1
ATOM 6451 N N . TYR B 1 249 ? 45.249 51.373 -34.885 1.00 33.67 228 TYR B N 1
ATOM 6452 C CA . TYR B 1 249 ? 43.950 51.310 -35.583 1.00 33.37 228 TYR B CA 1
ATOM 6453 C C . TYR B 1 249 ? 43.480 52.646 -36.140 1.00 34.97 228 TYR B C 1
ATOM 6454 O O . TYR B 1 249 ? 42.453 52.697 -36.846 1.00 34.00 228 TYR B O 1
ATOM 6463 N N . GLY B 1 250 ? 44.188 53.728 -35.797 1.00 33.37 229 GLY B N 1
ATOM 6464 C CA . GLY B 1 250 ? 43.730 55.058 -36.175 1.00 33.32 229 GLY B CA 1
ATOM 6465 C C . GLY B 1 250 ? 42.830 55.710 -35.135 1.00 32.68 229 GLY B C 1
ATOM 6466 O O . GLY B 1 250 ? 42.051 56.609 -35.461 1.00 32.66 229 GLY B O 1
ATOM 6467 N N . TRP B 1 251 ? 42.904 55.240 -33.889 1.00 30.93 230 TRP B N 1
ATOM 6468 C CA . TRP B 1 251 ? 42.166 55.875 -32.808 1.00 30.23 230 TRP B CA 1
ATOM 6469 C C . TRP B 1 251 ? 43.038 56.872 -32.102 1.00 31.45 230 TRP B C 1
ATOM 6470 O O . TRP B 1 251 ? 44.259 56.740 -32.113 1.00 29.82 230 TRP B O 1
ATOM 6481 N N . ASN B 1 252 ? 42.393 57.859 -31.480 1.00 32.93 231 ASN B N 1
ATOM 6482 C CA . ASN B 1 252 ? 42.974 58.752 -30.472 1.00 36.61 231 ASN B CA 1
ATOM 6483 C C . ASN B 1 252 ? 42.904 57.996 -29.163 1.00 35.64 231 ASN B C 1
ATOM 6484 O O . ASN B 1 252 ? 41.897 57.345 -28.884 1.00 37.58 231 ASN B O 1
ATOM 6489 N N . VAL B 1 253 ? 43.945 58.074 -28.352 1.00 34.99 232 VAL B N 1
ATOM 6490 C CA . VAL B 1 253 ? 43.921 57.412 -27.032 1.00 33.98 232 VAL B CA 1
ATOM 6491 C C . VAL B 1 253 ? 44.230 58.442 -25.977 1.00 34.54 232 VAL B C 1
ATOM 6492 O O . VAL B 1 253 ? 45.201 59.174 -26.124 1.00 35.81 232 VAL B O 1
ATOM 6496 N N . ILE B 1 254 ? 43.461 58.449 -24.891 1.00 35.16 233 ILE B N 1
ATOM 6497 C CA . ILE B 1 254 ? 43.780 59.259 -23.711 1.00 35.58 233 ILE B CA 1
ATOM 6498 C C . ILE B 1 254 ? 44.151 58.267 -22.598 1.00 38.66 233 ILE B C 1
ATOM 6499 O O . ILE B 1 254 ? 43.276 57.652 -21.976 1.00 36.00 233 ILE B O 1
ATOM 6504 N N . PRO B 1 255 ? 45.457 58.059 -22.389 1.00 42.20 234 PRO B N 1
ATOM 6505 C CA . PRO B 1 255 ? 45.889 57.020 -21.470 1.00 41.82 234 PRO B CA 1
ATOM 6506 C C . PRO B 1 255 ? 45.927 57.526 -20.014 1.00 44.10 234 PRO B C 1
ATOM 6507 O O . PRO B 1 255 ? 45.766 58.720 -19.765 1.00 44.53 234 PRO B O 1
ATOM 6511 N N . ASN B 1 256 ? 46.081 56.607 -19.068 1.00 42.38 235 ASN B N 1
ATOM 6512 C CA . ASN B 1 256 ? 46.330 56.955 -17.678 1.00 41.51 235 ASN B CA 1
ATOM 6513 C C . ASN B 1 256 ? 45.405 58.022 -17.064 1.00 40.66 235 ASN B C 1
ATOM 6514 O O . ASN B 1 256 ? 45.849 58.947 -16.401 1.00 41.49 235 ASN B O 1
ATOM 6519 N N . VAL B 1 257 ? 44.110 57.917 -17.282 1.00 39.26 236 VAL B N 1
ATOM 6520 C CA . VAL B 1 257 ? 43.212 58.831 -16.601 1.00 38.86 236 VAL B CA 1
ATOM 6521 C C . VAL B 1 257 ? 42.977 58.220 -15.225 1.00 39.25 236 VAL B C 1
ATOM 6522 O O . VAL B 1 257 ? 42.902 57.009 -15.112 1.00 39.98 236 VAL B O 1
ATOM 6526 N N . ASN B 1 258 ? 42.948 59.037 -14.178 1.00 39.68 237 ASN B N 1
ATOM 6527 C CA . ASN B 1 258 ? 42.567 58.557 -12.855 1.00 37.06 237 ASN B CA 1
ATOM 6528 C C . ASN B 1 258 ? 41.059 58.299 -12.919 1.00 37.63 237 ASN B C 1
ATOM 6529 O O . ASN B 1 258 ? 40.270 59.239 -13.104 1.00 38.22 237 ASN B O 1
ATOM 6534 N N . GLY B 1 259 ? 40.669 57.029 -12.827 1.00 35.80 238 GLY B N 1
ATOM 6535 C CA . GLY B 1 259 ? 39.288 56.602 -13.058 1.00 34.91 238 GLY B CA 1
ATOM 6536 C C . GLY B 1 259 ? 38.363 56.832 -11.867 1.00 36.84 238 GLY B C 1
ATOM 6537 O O . GLY B 1 259 ? 37.175 56.524 -11.923 1.00 34.72 238 GLY B O 1
ATOM 6538 N N . HIS B 1 260 ? 38.924 57.372 -10.786 1.00 37.72 239 HIS B N 1
ATOM 6539 C CA . HIS B 1 260 ? 38.162 57.729 -9.601 1.00 39.57 239 HIS B CA 1
ATOM 6540 C C . HIS B 1 260 ? 38.163 59.220 -9.377 1.00 42.04 239 HIS B C 1
ATOM 6541 O O . HIS B 1 260 ? 37.870 59.707 -8.293 1.00 44.56 239 HIS B O 1
ATOM 6548 N N . ASP B 1 261 ? 38.500 59.954 -10.433 1.00 43.33 240 ASP B N 1
ATOM 6549 C CA . ASP B 1 261 ? 38.548 61.406 -10.396 1.00 40.54 240 ASP B CA 1
ATOM 6550 C C . ASP B 1 261 ? 37.538 61.887 -11.409 1.00 38.92 240 ASP B C 1
ATOM 6551 O O . ASP B 1 261 ? 37.786 61.833 -12.604 1.00 38.94 240 ASP B O 1
ATOM 6556 N N . VAL B 1 262 ? 36.378 62.315 -10.930 1.00 39.22 241 VAL B N 1
ATOM 6557 C CA . VAL B 1 262 ? 35.316 62.810 -11.813 1.00 38.22 241 VAL B CA 1
ATOM 6558 C C . VAL B 1 262 ? 35.792 63.951 -12.731 1.00 36.72 241 VAL B C 1
ATOM 6559 O O . VAL B 1 262 ? 35.507 63.954 -13.936 1.00 34.12 241 VAL B O 1
ATOM 6563 N N . ASP B 1 263 ? 36.536 64.904 -12.162 1.00 35.89 242 ASP B N 1
ATOM 6564 C CA . ASP B 1 263 ? 37.059 66.028 -12.919 1.00 35.25 242 ASP B CA 1
ATOM 6565 C C . ASP B 1 263 ? 37.996 65.612 -14.036 1.00 34.72 242 ASP B C 1
ATOM 6566 O O . ASP B 1 263 ? 37.868 66.113 -15.149 1.00 36.67 242 ASP B O 1
ATOM 6571 N N . ALA B 1 264 ? 38.938 64.721 -13.738 1.00 33.59 243 ALA B N 1
ATOM 6572 C CA . ALA B 1 264 ? 39.841 64.183 -14.750 1.00 34.26 243 ALA B CA 1
ATOM 6573 C C . ALA B 1 264 ? 39.096 63.468 -15.906 1.00 35.36 243 ALA B C 1
ATOM 6574 O O . ALA B 1 264 ? 39.349 63.742 -17.075 1.00 39.83 243 ALA B O 1
ATOM 6576 N N . ILE B 1 265 ? 38.181 62.558 -15.590 1.00 33.96 244 ILE B N 1
ATOM 6577 C CA . ILE B 1 265 ? 37.446 61.836 -16.632 1.00 33.67 244 ILE B CA 1
ATOM 6578 C C . ILE B 1 265 ? 36.633 62.795 -17.522 1.00 35.57 244 ILE B C 1
ATOM 6579 O O . ILE B 1 265 ? 36.680 62.721 -18.747 1.00 36.75 244 ILE B O 1
ATOM 6584 N N . ASP B 1 266 ? 35.867 63.674 -16.877 1.00 35.82 245 ASP B N 1
ATOM 6585 C CA . ASP B 1 266 ? 35.121 64.755 -17.518 1.00 37.03 245 ASP B CA 1
ATOM 6586 C C . ASP B 1 266 ? 35.981 65.464 -18.582 1.00 37.47 245 ASP B C 1
ATOM 6587 O O . ASP B 1 266 ? 35.581 65.543 -19.727 1.00 38.02 245 ASP B O 1
ATOM 6592 N N . ALA B 1 267 ? 37.142 65.991 -18.178 1.00 36.76 246 ALA B N 1
ATOM 6593 C CA . ALA B 1 267 ? 38.081 66.666 -19.078 1.00 37.37 246 ALA B CA 1
ATOM 6594 C C . ALA B 1 267 ? 38.572 65.753 -20.211 1.00 39.28 246 ALA B C 1
ATOM 6595 O O . ALA B 1 267 ? 38.695 66.208 -21.363 1.00 38.44 246 ALA B O 1
ATOM 6597 N N . ALA B 1 268 ? 38.852 64.481 -19.896 1.00 38.18 247 ALA B N 1
ATOM 6598 C CA . ALA B 1 268 ? 39.206 63.510 -20.958 1.00 38.26 247 ALA B CA 1
ATOM 6599 C C . ALA B 1 268 ? 38.065 63.322 -21.966 1.00 37.51 247 ALA B C 1
ATOM 6600 O O . ALA B 1 268 ? 38.305 63.267 -23.167 1.00 37.99 247 ALA B O 1
ATOM 6602 N N . ILE B 1 269 ? 36.824 63.260 -21.496 1.00 37.70 248 ILE B N 1
ATOM 6603 C CA . ILE B 1 269 ? 35.682 63.182 -22.431 1.00 40.28 248 ILE B CA 1
ATOM 6604 C C . ILE B 1 269 ? 35.555 64.441 -23.297 1.00 41.56 248 ILE B C 1
ATOM 6605 O O . ILE B 1 269 ? 35.295 64.346 -24.488 1.00 41.08 248 ILE B O 1
ATOM 6610 N N . ALA B 1 270 ? 35.746 65.613 -22.691 1.00 43.77 249 ALA B N 1
ATOM 6611 C CA . ALA B 1 270 ? 35.757 66.883 -23.435 1.00 44.72 249 ALA B CA 1
ATOM 6612 C C . ALA B 1 270 ? 36.797 66.834 -24.546 1.00 44.22 249 ALA B C 1
ATOM 6613 O O . ALA B 1 270 ? 36.531 67.250 -25.670 1.00 44.17 249 ALA B O 1
ATOM 6615 N N . LYS B 1 271 ? 37.975 66.298 -24.224 1.00 44.19 250 LYS B N 1
ATOM 6616 C CA . LYS B 1 271 ? 39.073 66.218 -25.179 1.00 43.90 250 LYS B CA 1
ATOM 6617 C C . LYS B 1 271 ? 38.733 65.260 -26.317 1.00 43.34 250 LYS B C 1
ATOM 6618 O O . LYS B 1 271 ? 38.946 65.589 -27.486 1.00 42.48 250 LYS B O 1
ATOM 6624 N N . ALA B 1 272 ? 38.201 64.089 -25.953 1.00 41.46 251 ALA B N 1
ATOM 6625 C CA . ALA B 1 272 ? 37.669 63.099 -26.897 1.00 42.38 251 ALA B CA 1
ATOM 6626 C C . ALA B 1 272 ? 36.660 63.737 -27.852 1.00 44.36 251 ALA B C 1
ATOM 6627 O O . ALA B 1 272 ? 36.776 63.572 -29.070 1.00 42.16 251 ALA B O 1
ATOM 6629 N N . LYS B 1 273 ? 35.707 64.486 -27.278 1.00 44.49 252 LYS B N 1
ATOM 6630 C CA . LYS B 1 273 ? 34.645 65.131 -28.028 1.00 46.39 252 LYS B CA 1
ATOM 6631 C C . LYS B 1 273 ? 35.144 66.053 -29.135 1.00 45.40 252 LYS B C 1
ATOM 6632 O O . LYS B 1 273 ? 34.411 66.301 -30.079 1.00 46.32 252 LYS B O 1
ATOM 6638 N N . ARG B 1 274 ? 36.373 66.560 -29.017 1.00 46.00 253 ARG B N 1
ATOM 6639 C CA . ARG B 1 274 ? 36.970 67.411 -30.050 1.00 45.48 253 ARG B CA 1
ATOM 6640 C C . ARG B 1 274 ? 37.946 66.659 -30.984 1.00 47.00 253 ARG B C 1
ATOM 6641 O O . ARG B 1 274 ? 38.613 67.289 -31.815 1.00 46.42 253 ARG B O 1
ATOM 6643 N N . SER B 1 275 ? 38.021 65.330 -30.869 1.00 44.10 254 SER B N 1
ATOM 6644 C CA . SER B 1 275 ? 38.965 64.531 -31.685 1.00 42.79 254 SER B CA 1
ATOM 6645 C C . SER B 1 275 ? 38.563 64.329 -33.142 1.00 41.43 254 SER B C 1
ATOM 6646 O O . SER B 1 275 ? 37.384 64.235 -33.448 1.00 42.50 254 SER B O 1
ATOM 6649 N N . ASP B 1 276 ? 39.565 64.236 -34.019 1.00 42.52 255 ASP B N 1
ATOM 6650 C CA . ASP B 1 276 ? 39.410 63.844 -35.434 1.00 43.33 255 ASP B CA 1
ATOM 6651 C C . ASP B 1 276 ? 39.241 62.326 -35.590 1.00 40.95 255 ASP B C 1
ATOM 6652 O O . ASP B 1 276 ? 39.050 61.838 -36.707 1.00 42.36 255 ASP B O 1
ATOM 6657 N N . LYS B 1 277 ? 39.386 61.577 -34.496 1.00 37.97 256 LYS B N 1
ATOM 6658 C CA . LYS B 1 277 ? 39.434 60.102 -34.548 1.00 37.88 256 LYS B CA 1
ATOM 6659 C C . LYS B 1 277 ? 38.576 59.489 -33.436 1.00 37.21 256 LYS B C 1
ATOM 6660 O O . LYS B 1 277 ? 38.392 60.132 -32.401 1.00 36.23 256 LYS B O 1
ATOM 6666 N N . PRO B 1 278 ? 38.072 58.248 -33.618 1.00 35.17 257 PRO B N 1
ATOM 6667 C CA . PRO B 1 278 ? 37.416 57.635 -32.453 1.00 35.95 257 PRO B CA 1
ATOM 6668 C C . PRO B 1 278 ? 38.412 57.575 -31.286 1.00 34.57 257 PRO B C 1
ATOM 6669 O O . PRO B 1 278 ? 39.607 57.442 -31.516 1.00 34.14 257 PRO B O 1
ATOM 6673 N N . SER B 1 279 ? 37.914 57.726 -30.064 1.00 33.84 258 SER B N 1
ATOM 6674 C CA . SER B 1 279 ? 38.733 57.800 -28.880 1.00 33.47 258 SER B CA 1
ATOM 6675 C C . SER B 1 279 ? 38.512 56.690 -27.862 1.00 31.93 258 SER B C 1
ATOM 6676 O O . SER B 1 279 ? 37.387 56.308 -27.576 1.00 34.12 258 SER B O 1
ATOM 6679 N N . LEU B 1 280 ? 39.628 56.192 -27.339 1.00 30.98 259 LEU B N 1
ATOM 6680 C CA . LEU B 1 280 ? 39.678 55.297 -26.215 1.00 30.27 259 LEU B CA 1
ATOM 6681 C C . LEU B 1 280 ? 40.197 56.105 -25.019 1.00 30.55 259 LEU B C 1
ATOM 6682 O O . LEU B 1 280 ? 41.279 56.674 -25.077 1.00 27.59 259 LEU B O 1
ATOM 6687 N N . ILE B 1 281 ? 39.413 56.134 -23.946 1.00 31.05 260 ILE B N 1
ATOM 6688 C CA . ILE B 1 281 ? 39.839 56.729 -22.697 1.00 30.64 260 ILE B CA 1
ATOM 6689 C C . ILE B 1 281 ? 40.213 55.606 -21.719 1.00 31.39 260 ILE B C 1
ATOM 6690 O O . ILE B 1 281 ? 39.381 54.750 -21.352 1.00 34.57 260 ILE B O 1
ATOM 6695 N N . CYS B 1 282 ? 41.473 55.573 -21.327 1.00 31.37 261 CYS B N 1
ATOM 6696 C CA . CYS B 1 282 ? 41.924 54.557 -20.385 1.00 33.08 261 CYS B CA 1
ATOM 6697 C C . CYS B 1 282 ? 41.790 55.011 -18.933 1.00 32.69 261 CYS B C 1
ATOM 6698 O O . CYS B 1 282 ? 42.577 55.842 -18.437 1.00 30.18 261 CYS B O 1
ATOM 6701 N N . CYS B 1 283 ? 40.772 54.459 -18.268 1.00 32.45 262 CYS B N 1
ATOM 6702 C CA . CYS B 1 283 ? 40.446 54.868 -16.915 1.00 33.74 262 CYS B CA 1
ATOM 6703 C C . CYS B 1 283 ? 40.981 53.879 -15.888 1.00 33.61 262 CYS B C 1
ATOM 6704 O O . CYS B 1 283 ? 40.406 52.817 -15.706 1.00 34.56 262 CYS B O 1
ATOM 6707 N N . LYS B 1 284 ? 42.066 54.251 -15.207 1.00 35.65 263 LYS B N 1
ATOM 6708 C CA . LYS B 1 284 ? 42.676 53.415 -14.163 1.00 35.30 263 LYS B CA 1
ATOM 6709 C C . LYS B 1 284 ? 41.763 53.401 -12.952 1.00 36.34 263 LYS B C 1
ATOM 6710 O O . LYS B 1 284 ? 41.536 54.427 -12.319 1.00 37.28 263 LYS B O 1
ATOM 6716 N N . THR B 1 285 ? 41.209 52.227 -12.668 1.00 36.86 264 THR B N 1
ATOM 6717 C CA . THR B 1 285 ? 40.259 52.058 -11.588 1.00 36.72 264 THR B CA 1
ATOM 6718 C C . THR B 1 285 ? 40.703 50.878 -10.723 1.00 36.08 264 THR B C 1
ATOM 6719 O O . THR B 1 285 ? 41.618 50.124 -11.076 1.00 34.28 264 THR B O 1
ATOM 6723 N N . ARG B 1 286 ? 40.036 50.717 -9.596 1.00 34.62 265 ARG B N 1
ATOM 6724 C CA . ARG B 1 286 ? 40.245 49.575 -8.743 1.00 36.36 265 ARG B CA 1
ATOM 6725 C C . ARG B 1 286 ? 38.904 48.825 -8.769 1.00 35.86 265 ARG B C 1
ATOM 6726 O O . ARG B 1 286 ? 37.840 49.430 -8.571 1.00 35.76 265 ARG B O 1
ATOM 6734 N N . ILE B 1 287 ? 38.935 47.531 -9.066 1.00 32.96 266 ILE B N 1
ATOM 6735 C CA . ILE B 1 287 ? 37.709 46.725 -9.013 1.00 31.49 266 ILE B CA 1
ATOM 6736 C C . ILE B 1 287 ? 37.080 46.715 -7.597 1.00 32.37 266 ILE B C 1
ATOM 6737 O O . ILE B 1 287 ? 37.779 46.666 -6.568 1.00 34.93 266 ILE B O 1
ATOM 6742 N N . GLY B 1 288 ? 35.763 46.815 -7.547 1.00 31.98 267 GLY B N 1
ATOM 6743 C CA . GLY B 1 288 ? 35.072 46.998 -6.279 1.00 32.96 267 GLY B CA 1
ATOM 6744 C C . GLY B 1 288 ? 35.577 48.184 -5.451 1.00 33.92 267 GLY B C 1
ATOM 6745 O O . GLY B 1 288 ? 35.428 48.171 -4.237 1.00 33.81 267 GLY B O 1
ATOM 6746 N N . ASN B 1 289 ? 36.166 49.202 -6.094 1.00 33.31 268 ASN B N 1
ATOM 6747 C CA . ASN B 1 289 ? 36.648 50.407 -5.389 1.00 34.99 268 ASN B CA 1
ATOM 6748 C C . ASN B 1 289 ? 35.599 50.976 -4.430 1.00 34.61 268 ASN B C 1
ATOM 6749 O O . ASN B 1 289 ? 34.422 51.132 -4.816 1.00 32.41 268 ASN B O 1
ATOM 6754 N N . GLY B 1 290 ? 36.027 51.281 -3.197 1.00 33.91 269 GLY B N 1
ATOM 6755 C CA . GLY B 1 290 ? 35.125 51.765 -2.153 1.00 35.31 269 GLY B CA 1
ATOM 6756 C C . GLY B 1 290 ? 34.717 50.667 -1.177 1.00 36.12 269 GLY B C 1
ATOM 6757 O O . GLY B 1 290 ? 34.296 50.958 -0.069 1.00 34.10 269 GLY B O 1
ATOM 6758 N N . ALA B 1 291 ? 34.815 49.402 -1.593 1.00 37.98 270 ALA B N 1
ATOM 6759 C CA . ALA B 1 291 ? 34.680 48.291 -0.650 1.00 36.22 270 ALA B CA 1
ATOM 6760 C C . ALA B 1 291 ? 35.641 48.507 0.531 1.00 37.38 270 ALA B C 1
ATOM 6761 O O . ALA B 1 291 ? 36.783 48.967 0.348 1.00 34.93 270 ALA B O 1
ATOM 6763 N N . ALA B 1 292 ? 35.164 48.200 1.740 1.00 35.37 271 ALA B N 1
ATOM 6764 C CA . ALA B 1 292 ? 35.953 48.400 2.941 1.00 35.90 271 ALA B CA 1
ATOM 6765 C C . ALA B 1 292 ? 37.254 47.601 2.895 1.00 35.28 271 ALA B C 1
ATOM 6766 O O . ALA B 1 292 ? 38.320 48.123 3.210 1.00 34.32 271 ALA B O 1
ATOM 6768 N N . THR B 1 293 ? 37.169 46.340 2.504 1.00 35.21 272 THR B N 1
ATOM 6769 C CA . THR B 1 293 ? 38.341 45.473 2.615 1.00 37.21 272 THR B CA 1
ATOM 6770 C C . THR B 1 293 ? 38.661 44.709 1.338 1.00 38.63 272 THR B C 1
ATOM 6771 O O . THR B 1 293 ? 39.746 44.141 1.222 1.00 42.75 272 THR B O 1
ATOM 6775 N N . LYS B 1 294 ? 37.733 44.700 0.377 1.00 40.01 273 LYS B N 1
ATOM 6776 C CA . LYS B 1 294 ? 37.846 43.802 -0.779 1.00 38.93 273 LYS B CA 1
ATOM 6777 C C . LYS B 1 294 ? 38.138 44.474 -2.105 1.00 37.71 273 LYS B C 1
ATOM 6778 O O . LYS B 1 294 ? 38.228 43.774 -3.113 1.00 35.85 273 LYS B O 1
ATOM 6784 N N . ALA B 1 295 ? 38.275 45.807 -2.120 1.00 36.87 274 ALA B N 1
ATOM 6785 C CA . ALA B 1 295 ? 38.651 46.520 -3.336 1.00 36.02 274 ALA B CA 1
ATOM 6786 C C . ALA B 1 295 ? 39.929 45.912 -3.896 1.00 35.78 274 ALA B C 1
ATOM 6787 O O . ALA B 1 295 ? 40.850 45.591 -3.162 1.00 34.78 274 ALA B O 1
ATOM 6789 N N . GLY B 1 296 ? 39.951 45.672 -5.195 1.00 37.11 275 GLY B N 1
ATOM 6790 C CA . GLY B 1 296 ? 41.145 45.117 -5.788 1.00 37.07 275 GLY B CA 1
ATOM 6791 C C . GLY B 1 296 ? 41.279 43.618 -5.648 1.00 37.77 275 GLY B C 1
ATOM 6792 O O . GLY B 1 296 ? 42.174 43.042 -6.243 1.00 38.83 275 GLY B O 1
ATOM 6793 N N . GLY B 1 297 ? 40.395 42.976 -4.875 1.00 39.94 276 GLY B N 1
ATOM 6794 C CA . GLY B 1 297 ? 40.413 41.510 -4.711 1.00 38.93 276 GLY B CA 1
ATOM 6795 C C . GLY B 1 297 ? 39.930 40.777 -5.962 1.00 38.98 276 GLY B C 1
ATOM 6796 O O . GLY B 1 297 ? 39.349 41.388 -6.864 1.00 38.08 276 GLY B O 1
ATOM 6797 N N . HIS B 1 298 ? 40.153 39.467 -6.000 1.00 37.77 277 HIS B N 1
ATOM 6798 C CA . HIS B 1 298 ? 39.821 38.639 -7.172 1.00 38.71 277 HIS B CA 1
ATOM 6799 C C . HIS B 1 298 ? 38.517 37.916 -7.022 1.00 38.82 277 HIS B C 1
ATOM 6800 O O . HIS B 1 298 ? 38.242 37.016 -7.790 1.00 37.27 277 HIS B O 1
ATOM 6807 N N . ASP B 1 299 ? 37.727 38.261 -6.010 1.00 40.29 278 ASP B N 1
ATOM 6808 C CA . ASP B 1 299 ? 36.418 37.622 -5.822 1.00 41.73 278 ASP B CA 1
ATOM 6809 C C . ASP B 1 299 ? 35.248 38.607 -5.873 1.00 39.33 278 ASP B C 1
ATOM 6810 O O . ASP B 1 299 ? 34.099 38.214 -5.650 1.00 40.42 278 ASP B O 1
ATOM 6815 N N . VAL B 1 300 ? 35.527 39.867 -6.214 1.00 37.55 279 VAL B N 1
ATOM 6816 C CA . VAL B 1 300 ? 34.455 40.897 -6.329 1.00 36.59 279 VAL B CA 1
ATOM 6817 C C . VAL B 1 300 ? 33.888 41.078 -7.753 1.00 34.26 279 VAL B C 1
ATOM 6818 O O . VAL B 1 300 ? 32.945 41.833 -7.968 1.00 34.40 279 VAL B O 1
ATOM 6822 N N . HIS B 1 301 ? 34.468 40.393 -8.729 1.00 34.66 280 HIS B N 1
ATOM 6823 C CA . HIS B 1 301 ? 33.929 40.416 -10.096 1.00 36.18 280 HIS B CA 1
ATOM 6824 C C . HIS B 1 301 ? 32.516 39.889 -10.202 1.00 35.10 280 HIS B C 1
ATOM 6825 O O . HIS B 1 301 ? 31.632 40.545 -10.759 1.00 37.27 280 HIS B O 1
ATOM 6832 N N . GLY B 1 302 ? 32.299 38.680 -9.721 1.00 33.07 281 GLY B N 1
ATOM 6833 C CA . GLY B 1 302 ? 31.049 37.998 -10.000 1.00 36.52 281 GLY B CA 1
ATOM 6834 C C . GLY B 1 302 ? 30.363 37.316 -8.836 1.00 37.81 281 GLY B C 1
ATOM 6835 O O . GLY B 1 302 ? 29.625 36.364 -9.056 1.00 38.64 281 GLY B O 1
ATOM 6836 N N . ALA B 1 303 ? 30.587 37.816 -7.617 1.00 35.34 282 ALA B N 1
ATOM 6837 C CA . ALA B 1 303 ? 30.056 37.204 -6.381 1.00 32.89 282 ALA B CA 1
ATOM 6838 C C . ALA B 1 303 ? 29.562 38.316 -5.455 1.00 29.71 282 ALA B C 1
ATOM 6839 O O . ALA B 1 303 ? 30.176 39.366 -5.399 1.00 31.06 282 ALA B O 1
ATOM 6841 N N . PRO B 1 304 ? 28.468 38.081 -4.715 1.00 29.48 283 PRO B N 1
ATOM 6842 C CA . PRO B 1 304 ? 28.055 39.107 -3.751 1.00 28.73 283 PRO B CA 1
ATOM 6843 C C . PRO B 1 304 ? 29.191 39.472 -2.776 1.00 30.06 283 PRO B C 1
ATOM 6844 O O . PRO B 1 304 ? 30.118 38.690 -2.564 1.00 31.32 283 PRO B O 1
ATOM 6848 N N . LEU B 1 305 ? 29.136 40.658 -2.196 1.00 31.87 284 LEU B N 1
ATOM 6849 C CA . LEU B 1 305 ? 30.188 41.066 -1.248 1.00 35.26 284 LEU B CA 1
ATOM 6850 C C . LEU B 1 305 ? 30.023 40.396 0.110 1.00 35.30 284 LEU B C 1
ATOM 6851 O O . LEU B 1 305 ? 31.008 40.275 0.835 1.00 38.58 284 LEU B O 1
ATOM 6856 N N . GLY B 1 306 ? 28.803 39.945 0.417 1.00 33.08 285 GLY B N 1
ATOM 6857 C CA . GLY B 1 306 ? 28.406 39.499 1.773 1.00 34.39 285 GLY B CA 1
ATOM 6858 C C . GLY B 1 306 ? 27.907 40.674 2.625 1.00 33.47 285 GLY B C 1
ATOM 6859 O O . GLY B 1 306 ? 28.336 41.819 2.410 1.00 34.43 285 GLY B O 1
ATOM 6860 N N . ALA B 1 307 ? 27.036 40.394 3.600 1.00 31.90 286 ALA B N 1
ATOM 6861 C CA . ALA B 1 307 ? 26.489 41.426 4.496 1.00 33.90 286 ALA B CA 1
ATOM 6862 C C . ALA B 1 307 ? 27.589 42.141 5.305 1.00 35.97 286 ALA B C 1
ATOM 6863 O O . ALA B 1 307 ? 27.517 43.345 5.562 1.00 36.54 286 ALA B O 1
ATOM 6865 N N . ASP B 1 308 ? 28.613 41.397 5.708 1.00 37.22 287 ASP B N 1
ATOM 6866 C CA . ASP B 1 308 ? 29.627 41.974 6.576 1.00 40.07 287 ASP B CA 1
ATOM 6867 C C . ASP B 1 308 ? 30.430 43.074 5.870 1.00 37.48 287 ASP B C 1
ATOM 6868 O O . ASP B 1 308 ? 30.661 44.159 6.426 1.00 37.59 287 ASP B O 1
ATOM 6873 N N . GLU B 1 309 ? 30.856 42.767 4.646 1.00 34.85 288 GLU B N 1
ATOM 6874 C CA . GLU B 1 309 ? 31.632 43.682 3.829 1.00 33.40 288 GLU B CA 1
ATOM 6875 C C . GLU B 1 309 ? 30.744 44.878 3.490 1.00 32.22 288 GLU B C 1
ATOM 6876 O O . GLU B 1 309 ? 31.222 46.001 3.438 1.00 32.09 288 GLU B O 1
ATOM 6882 N N . ILE B 1 310 ? 29.446 44.639 3.300 1.00 32.54 289 ILE B N 1
ATOM 6883 C CA . ILE B 1 310 ? 28.503 45.728 2.951 1.00 31.67 289 ILE B CA 1
ATOM 6884 C C . ILE B 1 310 ? 28.296 46.707 4.106 1.00 31.73 289 ILE B C 1
ATOM 6885 O O . ILE B 1 310 ? 28.259 47.903 3.877 1.00 34.18 289 ILE B O 1
ATOM 6890 N N . ALA B 1 311 ? 28.176 46.206 5.330 1.00 31.88 290 ALA B N 1
ATOM 6891 C CA . ALA B 1 311 ? 28.012 47.090 6.484 1.00 33.21 290 ALA B CA 1
ATOM 6892 C C . ALA B 1 311 ? 29.265 47.946 6.623 1.00 33.48 290 ALA B C 1
ATOM 6893 O O . ALA B 1 311 ? 29.158 49.155 6.802 1.00 32.53 290 ALA B O 1
ATOM 6895 N N . LYS B 1 312 ? 30.432 47.310 6.483 1.00 34.93 291 LYS B N 1
ATOM 6896 C CA . LYS B 1 312 ? 31.744 47.945 6.675 1.00 34.02 291 LYS B CA 1
ATOM 6897 C C . LYS B 1 312 ? 31.987 48.907 5.544 1.00 33.76 291 LYS B C 1
ATOM 6898 O O . LYS B 1 312 ? 32.741 49.860 5.681 1.00 36.23 291 LYS B O 1
ATOM 6904 N N . THR B 1 313 ? 31.373 48.630 4.400 1.00 34.77 292 THR B N 1
ATOM 6905 C CA . THR B 1 313 ? 31.514 49.499 3.238 1.00 34.40 292 THR B CA 1
ATOM 6906 C C . THR B 1 313 ? 30.622 50.722 3.501 1.00 34.89 292 THR B C 1
ATOM 6907 O O . THR B 1 313 ? 31.010 51.858 3.192 1.00 35.70 292 THR B O 1
ATOM 6911 N N . ARG B 1 314 ? 29.451 50.510 4.093 1.00 33.53 293 ARG B N 1
ATOM 6912 C CA . ARG B 1 314 ? 28.615 51.674 4.470 1.00 36.84 293 ARG B CA 1
ATOM 6913 C C . ARG B 1 314 ? 29.386 52.652 5.383 1.00 38.46 293 ARG B C 1
ATOM 6914 O O . ARG B 1 314 ? 29.303 53.852 5.190 1.00 41.11 293 ARG B O 1
ATOM 6922 N N . GLU B 1 315 ? 30.170 52.127 6.334 1.00 42.80 294 GLU B N 1
ATOM 6923 C CA . GLU B 1 315 ? 30.921 52.968 7.290 1.00 45.08 294 GLU B CA 1
ATOM 6924 C C . GLU B 1 315 ? 32.060 53.700 6.612 1.00 44.17 294 GLU B C 1
ATOM 6925 O O . GLU B 1 315 ? 32.176 54.906 6.747 1.00 43.80 294 GLU B O 1
ATOM 6931 N N . ALA B 1 316 ? 32.887 52.957 5.877 1.00 40.07 295 ALA B N 1
ATOM 6932 C CA . ALA B 1 316 ? 34.021 53.535 5.169 1.00 39.42 295 ALA B CA 1
ATOM 6933 C C . ALA B 1 316 ? 33.581 54.606 4.167 1.00 39.69 295 ALA B C 1
ATOM 6934 O O . ALA B 1 316 ? 34.291 55.590 3.955 1.00 40.08 295 ALA B O 1
ATOM 6936 N N . LEU B 1 317 ? 32.434 54.410 3.517 1.00 39.75 296 LEU B N 1
ATOM 6937 C CA . LEU B 1 317 ? 31.936 55.412 2.586 1.00 39.06 296 LEU B CA 1
ATOM 6938 C C . LEU B 1 317 ? 31.161 56.513 3.290 1.00 39.74 296 LEU B C 1
ATOM 6939 O O . LEU B 1 317 ? 30.970 57.598 2.743 1.00 41.75 296 LEU B O 1
ATOM 6944 N N . GLY B 1 318 ? 30.680 56.245 4.492 1.00 40.78 297 GLY B N 1
ATOM 6945 C CA . GLY B 1 318 ? 29.844 57.236 5.163 1.00 42.47 297 GLY B CA 1
ATOM 6946 C C . GLY B 1 318 ? 28.435 57.223 4.597 1.00 43.61 297 GLY B C 1
ATOM 6947 O O . GLY B 1 318 ? 27.665 58.156 4.834 1.00 43.46 297 GLY B O 1
ATOM 6948 N N . TRP B 1 319 ? 28.104 56.176 3.835 1.00 41.77 298 TRP B N 1
ATOM 6949 C CA . TRP B 1 319 ? 26.766 56.030 3.260 1.00 41.73 298 TRP B CA 1
ATOM 6950 C C . TRP B 1 319 ? 25.857 55.467 4.321 1.00 42.31 298 TRP B C 1
ATOM 6951 O O . TRP B 1 319 ? 25.837 54.263 4.561 1.00 40.59 298 TRP B O 1
ATOM 6962 N N . THR B 1 320 ? 25.092 56.352 4.959 1.00 44.55 299 THR B N 1
ATOM 6963 C CA . THR B 1 320 ? 24.289 56.016 6.123 1.00 46.57 299 THR B CA 1
ATOM 6964 C C . THR B 1 320 ? 22.928 55.382 5.813 1.00 48.72 299 THR B C 1
ATOM 6965 O O . THR B 1 320 ? 22.321 54.761 6.679 1.00 54.02 299 THR B O 1
ATOM 6969 N N . TRP B 1 321 ? 22.472 55.462 4.570 1.00 46.07 300 TRP B N 1
ATOM 6970 C CA . TRP B 1 321 ? 21.121 54.980 4.238 1.00 44.82 300 TRP B CA 1
ATOM 6971 C C . TRP B 1 321 ? 20.948 53.491 4.081 1.00 43.09 300 TRP B C 1
ATOM 6972 O O . TRP B 1 321 ? 21.851 52.786 3.602 1.00 43.47 300 TRP B O 1
ATOM 6983 N N . ALA B 1 322 ? 19.778 52.995 4.485 1.00 40.88 301 ALA B N 1
ATOM 6984 C CA . ALA B 1 322 ? 19.470 51.571 4.402 1.00 42.39 301 ALA B CA 1
ATOM 6985 C C . ALA B 1 322 ? 19.417 51.051 2.938 1.00 42.16 301 ALA B C 1
ATOM 6986 O O . ALA B 1 322 ? 19.359 51.853 1.986 1.00 43.10 301 ALA B O 1
ATOM 6988 N N . PRO B 1 323 ? 19.447 49.715 2.741 1.00 43.66 302 PRO B N 1
ATOM 6989 C CA . PRO B 1 323 ? 19.369 49.264 1.345 1.00 44.36 302 PRO B CA 1
ATOM 6990 C C . PRO B 1 323 ? 18.218 49.910 0.569 1.00 43.13 302 PRO B C 1
ATOM 6991 O O . PRO B 1 323 ? 17.127 50.011 1.089 1.00 41.87 302 PRO B O 1
ATOM 6995 N N . PHE B 1 324 ? 18.516 50.393 -0.639 1.00 42.81 303 PHE B N 1
ATOM 6996 C CA . PHE B 1 324 ? 17.527 50.910 -1.596 1.00 42.72 303 PHE B CA 1
ATOM 6997 C C . PHE B 1 324 ? 16.913 52.243 -1.174 1.00 44.48 303 PHE B C 1
ATOM 6998 O O . PHE B 1 324 ? 15.977 52.723 -1.805 1.00 44.05 303 PHE B O 1
ATOM 7006 N N . VAL B 1 325 ? 17.464 52.848 -0.126 1.00 43.71 304 VAL B N 1
ATOM 7007 C CA . VAL B 1 325 ? 17.052 54.176 0.264 1.00 42.01 304 VAL B CA 1
ATOM 7008 C C . VAL B 1 325 ? 18.047 55.174 -0.336 1.00 41.93 304 VAL B C 1
ATOM 7009 O O . VAL B 1 325 ? 19.245 55.090 -0.102 1.00 39.51 304 VAL B O 1
ATOM 7013 N N . ILE B 1 326 ? 17.530 56.095 -1.141 1.00 40.90 305 ILE B N 1
ATOM 7014 C CA . ILE B 1 326 ? 18.332 57.104 -1.777 1.00 40.13 305 ILE B CA 1
ATOM 7015 C C . ILE B 1 326 ? 17.746 58.443 -1.378 1.00 42.06 305 ILE B C 1
ATOM 7016 O O . ILE B 1 326 ? 16.584 58.722 -1.691 1.00 41.41 305 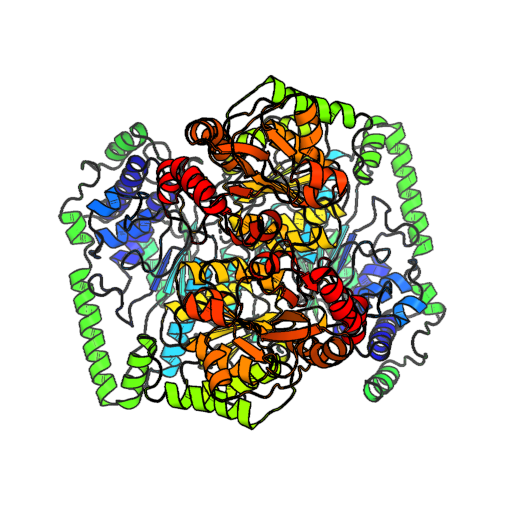ILE B O 1
ATOM 7021 N N . PRO B 1 327 ? 18.555 59.289 -0.707 1.00 45.05 306 PRO B N 1
ATOM 7022 C CA . PRO B 1 327 ? 18.079 60.613 -0.239 1.00 45.31 306 PRO B CA 1
ATOM 7023 C C . PRO B 1 327 ? 17.835 61.583 -1.414 1.00 46.18 306 PRO B C 1
ATOM 7024 O O . PRO B 1 327 ? 18.544 61.520 -2.433 1.00 43.48 306 PRO B O 1
ATOM 7028 N N . GLN B 1 328 ? 16.852 62.473 -1.259 1.00 45.70 307 GLN B N 1
ATOM 7029 C CA . GLN B 1 328 ? 16.319 63.252 -2.376 1.00 47.10 307 GLN B CA 1
ATOM 7030 C C . GLN B 1 328 ? 17.367 64.162 -3.004 1.00 48.19 307 GLN B C 1
ATOM 7031 O O . GLN B 1 328 ? 17.260 64.500 -4.171 1.00 48.86 307 GLN B O 1
A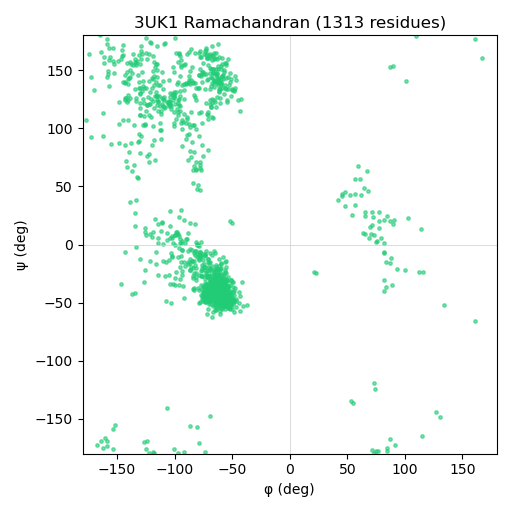TOM 7033 N N . GLU B 1 329 ? 18.389 64.546 -2.235 1.00 50.64 308 GLU B N 1
ATOM 7034 C CA . GLU B 1 329 ? 19.477 65.391 -2.751 1.00 51.27 308 GLU B CA 1
ATOM 7035 C C . GLU B 1 329 ? 20.444 64.614 -3.686 1.00 49.54 308 GLU B C 1
ATOM 7036 O O . GLU B 1 329 ? 21.132 65.203 -4.533 1.00 47.91 308 GLU B O 1
ATOM 7042 N N . VAL B 1 330 ? 20.478 63.291 -3.551 1.00 48.22 309 VAL B N 1
ATOM 7043 C CA . VAL B 1 330 ? 21.192 62.466 -4.539 1.00 46.49 309 VAL B CA 1
ATOM 7044 C C . VAL B 1 330 ? 20.363 62.449 -5.822 1.00 46.20 309 VAL B C 1
ATOM 7045 O O . VAL B 1 330 ? 20.889 62.639 -6.921 1.00 44.86 309 VAL B O 1
ATOM 7049 N N . TYR B 1 331 ? 19.056 62.273 -5.662 1.00 48.16 310 TYR B N 1
ATOM 7050 C CA . TYR B 1 331 ? 18.123 62.370 -6.784 1.00 50.27 310 TYR B CA 1
ATOM 7051 C C . TYR B 1 331 ? 18.164 63.726 -7.487 1.00 50.38 310 TYR B C 1
ATOM 7052 O O . TYR B 1 331 ? 18.186 63.777 -8.707 1.00 51.78 310 TYR B O 1
ATOM 7061 N N . ALA B 1 332 ? 18.171 64.815 -6.725 1.00 52.05 311 ALA B N 1
ATOM 7062 C CA . ALA B 1 332 ? 18.243 66.158 -7.319 1.00 51.33 311 ALA B CA 1
ATOM 7063 C C . ALA B 1 332 ? 19.557 66.369 -8.080 1.00 48.38 311 ALA B C 1
ATOM 7064 O O . ALA B 1 332 ? 19.589 67.057 -9.092 1.00 49.89 311 ALA B O 1
ATOM 7066 N N . ALA B 1 333 ? 20.638 65.759 -7.619 1.00 47.69 312 ALA B N 1
ATOM 7067 C CA . ALA B 1 333 ? 21.914 65.932 -8.312 1.00 48.71 312 ALA B CA 1
ATOM 7068 C C . ALA B 1 333 ? 22.030 65.058 -9.573 1.00 47.88 312 ALA B C 1
ATOM 7069 O O . ALA B 1 333 ? 22.753 65.401 -10.510 1.00 49.24 312 ALA B O 1
ATOM 7071 N N . TRP B 1 334 ? 21.314 63.938 -9.591 1.00 45.96 313 TRP B N 1
ATOM 7072 C CA . TRP B 1 334 ? 21.394 62.968 -10.690 1.00 44.45 313 TRP B CA 1
ATOM 7073 C C . TRP B 1 334 ? 20.343 63.139 -11.740 1.00 46.10 313 TRP B C 1
ATOM 7074 O O . TRP B 1 334 ? 20.591 62.794 -12.885 1.00 45.18 313 TRP B O 1
ATOM 7085 N N . ASP B 1 335 ? 19.162 63.648 -11.364 1.00 45.12 314 ASP B N 1
ATOM 7086 C CA . ASP B 1 335 ? 18.001 63.700 -12.276 1.00 47.54 314 ASP B CA 1
ATOM 7087 C C . ASP B 1 335 ? 18.273 64.511 -13.548 1.00 46.66 314 ASP B C 1
ATOM 7088 O O . ASP B 1 335 ? 18.892 65.556 -13.494 1.00 45.81 314 ASP B O 1
ATOM 7093 N N . ALA B 1 336 ? 17.797 64.018 -14.688 1.00 48.22 315 ALA B N 1
ATOM 7094 C CA . ALA B 1 336 ? 18.138 64.612 -15.983 1.00 49.20 315 ALA B CA 1
ATOM 7095 C C . ALA B 1 336 ? 16.900 64.992 -16.760 1.00 47.50 315 ALA B C 1
ATOM 7096 O O . ALA B 1 336 ? 16.983 65.358 -17.929 1.00 49.13 315 ALA B O 1
ATOM 7098 N N . LYS B 1 337 ? 15.756 64.894 -16.102 1.00 48.79 316 LYS B N 1
ATOM 7099 C CA . LYS B 1 337 ? 14.486 65.145 -16.744 1.00 52.26 316 LYS B CA 1
ATOM 7100 C C . LYS B 1 337 ? 14.388 66.572 -17.238 1.00 53.63 316 LYS B C 1
ATOM 7101 O O . LYS B 1 337 ? 13.873 66.800 -18.326 1.00 53.32 316 LYS B O 1
ATOM 7107 N N . GLU B 1 338 ? 14.905 67.509 -16.439 1.00 55.28 317 GLU B N 1
ATOM 7108 C CA . GLU B 1 338 ? 14.871 68.935 -16.768 1.00 59.97 317 GLU B CA 1
ATOM 7109 C C . GLU B 1 338 ? 15.745 69.238 -17.984 1.00 57.06 317 GLU B C 1
ATOM 7110 O O . GLU B 1 338 ? 15.262 69.761 -19.000 1.00 56.78 317 GLU B O 1
ATOM 7116 N N . ALA B 1 339 ? 17.030 68.897 -17.864 1.00 55.03 318 ALA B N 1
ATOM 7117 C CA . ALA B 1 339 ? 18.006 69.030 -18.949 1.00 51.35 318 ALA B CA 1
ATOM 7118 C C . ALA B 1 339 ? 17.581 68.273 -20.213 1.00 51.57 318 ALA B C 1
ATOM 7119 O O . ALA B 1 339 ? 17.696 68.799 -21.340 1.00 49.42 318 ALA B O 1
ATOM 7121 N N . GLY B 1 340 ? 17.087 67.042 -20.005 1.00 50.47 319 GLY B N 1
ATOM 7122 C CA . GLY B 1 340 ? 16.573 66.178 -21.070 1.00 48.06 319 GLY B CA 1
ATOM 7123 C C . GLY B 1 340 ? 15.452 66.829 -21.851 1.00 48.17 319 GLY B C 1
ATOM 7124 O O . GLY B 1 340 ? 15.514 66.897 -23.079 1.00 47.59 319 GLY B O 1
ATOM 7125 N N . LYS B 1 341 ? 14.440 67.322 -21.126 1.00 49.61 320 LYS B N 1
ATOM 7126 C CA . LYS B 1 341 ? 13.329 68.056 -21.718 1.00 49.92 320 LYS B CA 1
ATOM 7127 C C . LYS B 1 341 ? 13.842 69.217 -22.568 1.00 49.98 320 LYS B C 1
ATOM 7128 O O . LYS B 1 341 ? 13.427 69.365 -23.715 1.00 52.13 320 LYS B O 1
ATOM 7130 N N . ARG B 1 342 ? 14.756 70.011 -22.006 1.00 50.15 321 ARG B N 1
ATOM 7131 C CA . ARG B 1 342 ? 15.348 71.153 -22.704 1.00 51.52 321 ARG B CA 1
ATOM 7132 C C . ARG B 1 342 ? 16.077 70.736 -23.973 1.00 53.00 321 ARG B C 1
ATOM 7133 O O . ARG B 1 342 ? 15.850 71.337 -25.043 1.00 54.03 321 ARG B O 1
ATOM 7135 N N . SER B 1 343 ? 16.960 69.731 -23.845 1.00 49.62 322 SER B N 1
ATOM 7136 C CA . SER B 1 343 ? 17.661 69.158 -24.986 1.00 48.59 322 SER B CA 1
ATOM 7137 C C . SER B 1 343 ? 16.735 68.652 -26.093 1.00 48.27 322 SER B C 1
ATOM 7138 O O . SER B 1 343 ? 16.935 68.974 -27.265 1.00 48.48 322 SER B O 1
ATOM 7141 N N . GLU B 1 344 ? 15.731 67.862 -25.742 1.00 46.95 323 GLU B N 1
ATOM 7142 C CA . GLU B 1 344 ? 14.821 67.376 -26.767 1.00 49.49 323 GLU B CA 1
ATOM 7143 C C . GLU B 1 344 ? 13.875 68.470 -27.359 1.00 52.21 323 GLU B C 1
ATOM 7144 O O . GLU B 1 344 ? 13.708 68.545 -28.592 1.00 50.28 323 GLU B O 1
ATOM 7150 N N . ASP B 1 345 ? 13.277 69.311 -26.511 1.00 53.42 324 ASP B N 1
ATOM 7151 C CA . ASP B 1 345 ? 12.486 70.456 -27.026 1.00 55.67 324 ASP B CA 1
ATOM 7152 C C . ASP B 1 345 ? 13.323 71.291 -28.004 1.00 54.87 324 ASP B C 1
ATOM 7153 O O . ASP B 1 345 ? 12.839 71.699 -29.055 1.00 55.38 324 ASP B O 1
ATOM 7158 N N . ASP B 1 346 ? 14.590 71.515 -27.672 1.00 53.13 325 ASP B N 1
ATOM 7159 C CA . ASP B 1 346 ? 15.456 72.270 -28.568 1.00 54.22 325 ASP B CA 1
ATOM 7160 C C . ASP B 1 346 ? 15.595 71.568 -29.910 1.00 54.37 325 ASP B C 1
ATOM 7161 O O . ASP B 1 346 ? 15.486 72.194 -30.968 1.00 53.97 325 ASP B O 1
ATOM 7166 N N . TRP B 1 347 ? 15.789 70.252 -29.866 1.00 52.50 326 TRP B N 1
ATOM 7167 C CA . TRP B 1 347 ? 15.941 69.484 -31.100 1.00 51.48 326 TRP B CA 1
ATOM 7168 C C . TRP B 1 347 ? 14.678 69.467 -31.920 1.00 52.59 326 TRP B C 1
ATOM 7169 O O . TRP B 1 347 ? 14.743 69.511 -33.146 1.00 52.82 326 TRP B O 1
ATOM 7180 N N . ASN B 1 348 ? 13.524 69.381 -31.257 1.00 55.15 327 ASN B N 1
ATOM 7181 C CA . ASN B 1 348 ? 12.227 69.504 -31.938 1.00 58.22 327 ASN B CA 1
ATOM 7182 C C . ASN B 1 348 ? 12.045 70.799 -32.740 1.00 58.91 327 ASN B C 1
ATOM 7183 O O . ASN B 1 348 ? 11.491 70.759 -33.850 1.00 59.05 327 ASN B O 1
ATOM 7188 N N . ALA B 1 349 ? 12.487 71.922 -32.157 1.00 56.98 328 ALA B N 1
ATOM 7189 C CA . ALA B 1 349 ? 12.485 73.231 -32.821 1.00 59.50 328 ALA B CA 1
ATOM 7190 C C . ALA B 1 349 ? 13.475 73.206 -33.984 1.00 60.04 328 ALA B C 1
ATOM 7191 O O . ALA B 1 349 ? 13.172 73.683 -35.085 1.00 60.86 328 ALA B O 1
ATOM 7193 N N . ALA B 1 350 ? 14.649 72.625 -33.730 1.00 58.13 329 ALA B N 1
ATOM 7194 C CA . ALA B 1 350 ? 15.654 72.394 -34.759 1.00 57.33 329 ALA B CA 1
ATOM 7195 C C . ALA B 1 350 ? 15.084 71.597 -35.952 1.00 58.55 329 ALA B C 1
ATOM 7196 O O . ALA B 1 350 ? 15.373 71.914 -37.121 1.00 60.44 329 ALA B O 1
ATOM 7198 N N . PHE B 1 351 ? 14.266 70.587 -35.653 1.00 54.72 330 PHE B N 1
ATOM 7199 C CA . PHE B 1 351 ? 13.711 69.713 -36.682 1.00 56.27 330 PHE B CA 1
ATOM 7200 C C . PHE B 1 351 ? 12.576 70.375 -37.432 1.00 56.77 330 PHE B C 1
ATOM 7201 O O . PHE B 1 351 ? 12.468 70.239 -38.651 1.00 57.03 330 PHE B O 1
ATOM 7209 N N . ALA B 1 352 ? 11.703 71.035 -36.678 1.00 59.04 331 ALA B N 1
ATOM 7210 C CA . ALA B 1 352 ? 10.616 71.836 -37.234 1.00 59.56 331 ALA B CA 1
ATOM 7211 C C . ALA B 1 352 ? 11.160 72.846 -38.244 1.00 59.80 331 ALA B C 1
ATOM 7212 O O . ALA B 1 352 ? 10.578 73.024 -39.321 1.00 63.32 331 ALA B O 1
ATOM 7214 N N . GLN B 1 353 ? 12.285 73.488 -37.911 1.00 59.59 332 GLN B N 1
ATOM 7215 C CA . GLN B 1 353 ? 12.957 74.398 -38.849 1.00 60.87 332 GLN B CA 1
ATOM 7216 C C . GLN B 1 353 ? 13.508 73.624 -40.048 1.00 61.75 332 GLN B C 1
ATOM 7217 O O . GLN B 1 353 ? 13.521 74.132 -41.168 1.00 65.21 332 GLN B O 1
ATOM 7219 N N . TYR B 1 354 ? 13.926 72.380 -39.821 1.00 63.44 333 TYR B N 1
ATOM 7220 C CA . TYR B 1 354 ? 14.390 71.516 -40.909 1.00 62.78 333 TYR B CA 1
ATOM 7221 C C . TYR B 1 354 ? 13.249 71.108 -41.841 1.00 60.73 333 TYR B C 1
ATOM 7222 O O . TYR B 1 354 ? 13.373 71.177 -43.064 1.00 60.74 333 TYR B O 1
ATOM 7231 N N . ARG B 1 355 ? 12.143 70.679 -41.249 1.00 61.40 334 ARG B N 1
ATOM 7232 C CA . ARG B 1 355 ? 10.950 70.322 -41.994 1.00 63.05 334 ARG B CA 1
ATOM 7233 C C . ARG B 1 355 ? 10.461 71.463 -42.905 1.00 66.68 334 ARG B C 1
ATOM 7234 O O . ARG B 1 355 ? 9.953 71.201 -43.995 1.00 69.98 334 ARG B O 1
ATOM 7242 N N . ALA B 1 356 ? 10.605 72.708 -42.454 1.00 64.18 335 ALA B N 1
ATOM 7243 C CA . ALA B 1 356 ? 10.165 73.865 -43.244 1.00 70.40 335 ALA B CA 1
ATOM 7244 C C . ALA B 1 356 ? 10.966 73.981 -44.544 1.00 71.36 335 ALA B C 1
ATOM 7245 O O . ALA B 1 356 ? 10.385 74.185 -45.620 1.00 69.82 335 ALA B O 1
ATOM 7247 N N . LYS B 1 357 ? 12.291 73.827 -44.435 1.00 69.99 336 LYS B N 1
ATOM 7248 C CA . LYS B 1 357 ? 13.197 73.957 -45.587 1.00 68.76 336 LYS B CA 1
ATOM 7249 C C . LYS B 1 357 ? 13.272 72.694 -46.455 1.00 69.36 336 LYS B C 1
ATOM 7250 O O . LYS B 1 357 ? 13.615 72.785 -47.641 1.00 69.06 336 LYS B O 1
ATOM 7256 N N . TYR B 1 358 ? 12.977 71.527 -45.861 1.00 67.22 337 TYR B N 1
ATOM 7257 C CA . TYR B 1 358 ? 13.047 70.230 -46.563 1.00 62.97 337 TYR B CA 1
ATOM 7258 C C . TYR B 1 358 ? 11.926 69.297 -46.134 1.00 64.28 337 TYR B C 1
ATOM 7259 O O . TYR B 1 358 ? 12.178 68.311 -45.436 1.00 63.57 337 TYR B O 1
ATOM 7268 N N . PRO B 1 359 ? 10.680 69.596 -46.553 1.00 64.57 338 PRO B N 1
ATOM 7269 C CA . PRO B 1 359 ? 9.545 68.762 -46.160 1.00 65.22 338 PRO B CA 1
ATOM 7270 C C . PRO B 1 359 ? 9.662 67.279 -46.558 1.00 63.52 338 PRO B C 1
ATOM 7271 O O . PRO B 1 359 ? 9.175 66.412 -45.831 1.00 56.99 338 PRO B O 1
ATOM 7275 N N . ALA B 1 360 ? 10.288 66.991 -47.699 1.00 64.25 339 ALA B N 1
ATOM 7276 C CA . ALA B 1 360 ? 10.299 65.611 -48.213 1.00 65.54 339 ALA B CA 1
ATOM 7277 C C . ALA B 1 360 ? 11.276 64.745 -47.401 1.00 65.13 339 ALA B C 1
ATOM 7278 O O . ALA B 1 360 ? 10.934 63.651 -46.939 1.00 65.63 339 ALA B O 1
ATOM 7280 N N . GLU B 1 361 ? 12.479 65.273 -47.224 1.00 63.14 340 GLU B N 1
ATOM 7281 C CA . GLU B 1 361 ? 13.518 64.638 -46.454 1.00 65.98 340 GLU B CA 1
ATOM 7282 C C . GLU B 1 361 ? 13.130 64.461 -44.978 1.00 67.92 340 GLU B C 1
ATOM 7283 O O . GLU B 1 361 ? 13.406 63.414 -44.379 1.00 65.15 340 GLU B O 1
ATOM 7289 N N . ALA B 1 362 ? 12.472 65.461 -44.396 1.00 66.79 341 ALA B N 1
ATOM 7290 C CA . ALA B 1 362 ? 12.006 65.339 -43.014 1.00 66.01 341 ALA B CA 1
ATOM 7291 C C . ALA B 1 362 ? 11.020 64.180 -42.863 1.00 67.53 341 ALA B C 1
ATOM 7292 O O . ALA B 1 362 ? 11.093 63.432 -41.883 1.00 67.28 341 ALA B O 1
ATOM 7294 N N . ALA B 1 363 ? 10.119 64.023 -43.839 1.00 64.79 342 ALA B N 1
ATOM 7295 C CA . ALA B 1 363 ? 9.173 62.899 -43.860 1.00 64.09 342 ALA B CA 1
ATOM 7296 C C . ALA B 1 363 ? 9.908 61.553 -43.917 1.00 63.98 342 ALA B C 1
ATOM 7297 O O . ALA B 1 363 ? 9.572 60.630 -43.183 1.00 60.94 342 ALA B O 1
ATOM 7299 N N . GLU B 1 364 ? 10.909 61.471 -44.790 1.00 63.58 343 GLU B N 1
ATOM 7300 C CA . GLU B 1 364 ? 11.738 60.280 -44.952 1.00 63.69 343 GLU B CA 1
ATOM 7301 C C . GLU B 1 364 ? 12.507 59.901 -43.681 1.00 60.48 343 GLU B C 1
ATOM 7302 O O . GLU B 1 364 ? 12.523 58.732 -43.289 1.00 59.92 343 GLU B O 1
ATOM 7308 N N . PHE B 1 365 ? 13.125 60.898 -43.048 1.00 58.17 344 PHE B N 1
ATOM 7309 C CA . PHE B 1 365 ? 13.855 60.721 -41.799 1.00 56.49 344 PHE B CA 1
ATOM 7310 C C . PHE B 1 365 ? 12.978 60.099 -40.707 1.00 57.34 344 PHE B C 1
ATOM 7311 O O . PHE B 1 365 ? 13.342 59.079 -40.124 1.00 54.93 344 PHE B O 1
ATOM 7319 N N . GLU B 1 366 ? 11.814 60.702 -40.458 1.00 59.70 345 GLU B N 1
ATOM 7320 C CA . GLU B 1 366 ? 10.852 60.201 -39.464 1.00 59.84 345 GLU B CA 1
ATOM 7321 C C . GLU B 1 366 ? 10.393 58.778 -39.768 1.00 58.05 345 GLU B C 1
ATOM 7322 O O . GLU B 1 366 ? 10.354 57.939 -38.867 1.00 57.03 345 GLU B O 1
ATOM 7328 N N . ARG B 1 367 ? 10.041 58.526 -41.031 1.00 55.60 346 ARG B N 1
ATOM 7329 C CA . ARG B 1 367 ? 9.620 57.203 -41.478 1.00 56.22 346 ARG B CA 1
ATOM 7330 C C . ARG B 1 367 ? 10.704 56.151 -41.206 1.00 58.15 346 ARG B C 1
ATOM 7331 O O . ARG B 1 367 ? 10.421 55.092 -40.629 1.00 58.57 346 ARG B O 1
ATOM 7339 N N . ARG B 1 368 ? 11.931 56.469 -41.627 1.00 56.59 347 ARG B N 1
ATOM 7340 C CA . ARG B 1 368 ? 13.077 55.570 -41.509 1.00 56.16 347 ARG B CA 1
ATOM 7341 C C . ARG B 1 368 ? 13.532 55.356 -40.045 1.00 55.65 347 ARG B C 1
ATOM 7342 O O . ARG B 1 368 ? 13.797 54.226 -39.634 1.00 53.99 347 ARG B O 1
ATOM 7350 N N . MET B 1 369 ? 13.582 56.428 -39.255 1.00 56.37 348 MET B N 1
ATOM 7351 C CA . MET B 1 369 ? 13.899 56.299 -37.829 1.00 55.78 348 MET B CA 1
ATOM 7352 C C . MET B 1 369 ? 12.904 55.377 -37.132 1.00 55.75 348 MET B C 1
ATOM 7353 O O . MET B 1 369 ? 13.252 54.668 -36.194 1.00 60.37 348 MET B O 1
ATOM 7358 N N . ALA B 1 370 ? 11.666 55.380 -37.596 1.00 54.44 349 ALA B N 1
ATOM 7359 C CA . ALA B 1 370 ? 10.628 54.570 -36.979 1.00 53.84 349 ALA B CA 1
ATOM 7360 C C . ALA B 1 370 ? 10.698 53.131 -37.483 1.00 54.66 349 ALA B C 1
ATOM 7361 O O . ALA B 1 370 ? 10.147 52.222 -36.851 1.00 54.82 349 ALA B O 1
ATOM 7363 N N . GLY B 1 371 ? 11.393 52.939 -38.609 1.00 52.99 350 GLY B N 1
ATOM 7364 C CA . GLY B 1 371 ? 11.542 51.637 -39.245 1.00 50.08 350 GLY B CA 1
ATOM 7365 C C . GLY B 1 371 ? 10.298 51.219 -40.012 1.00 52.08 350 GLY B C 1
ATOM 7366 O O . GLY B 1 371 ? 10.022 50.032 -40.158 1.00 49.92 350 GLY B O 1
ATOM 7367 N N . THR B 1 372 ? 9.554 52.212 -40.491 1.00 52.12 351 THR B N 1
ATOM 7368 C CA . THR B 1 372 ? 8.349 52.026 -41.278 1.00 53.00 351 THR B CA 1
ATOM 7369 C C . THR B 1 372 ? 8.740 51.905 -42.748 1.00 50.11 351 THR B C 1
ATOM 7370 O O . THR B 1 372 ? 9.607 52.633 -43.211 1.00 47.02 351 THR B O 1
ATOM 7374 N N . LEU B 1 373 ? 8.088 50.994 -43.474 1.00 51.04 352 LEU B N 1
ATOM 7375 C CA . LEU B 1 373 ? 8.321 50.793 -44.920 1.00 53.39 352 LEU B CA 1
ATOM 7376 C C . LEU B 1 373 ? 7.607 51.888 -45.741 1.00 56.76 352 LEU B C 1
ATOM 7377 O O . LEU B 1 373 ? 6.778 52.614 -45.188 1.00 53.40 352 LEU B O 1
ATOM 7382 N N . PRO B 1 374 ? 7.935 52.030 -47.053 1.00 61.10 353 PRO B N 1
ATOM 7383 C CA . PRO B 1 374 ? 7.251 53.033 -47.903 1.00 59.63 353 PRO B CA 1
ATOM 7384 C C . PRO B 1 374 ? 5.760 52.748 -47.983 1.00 61.39 353 PRO B C 1
ATOM 7385 O O . PRO B 1 374 ? 5.344 51.628 -47.685 1.00 58.08 353 PRO B O 1
ATOM 7389 N N . ALA B 1 375 ? 4.971 53.751 -48.381 1.00 62.03 354 ALA B N 1
ATOM 7390 C CA . ALA B 1 375 ? 3.504 53.627 -48.453 1.00 63.81 354 ALA B CA 1
ATOM 7391 C C . ALA B 1 375 ? 3.000 52.607 -49.493 1.00 66.62 354 ALA B C 1
ATOM 7392 O O . ALA B 1 375 ? 1.983 51.929 -49.277 1.00 66.61 354 ALA B O 1
ATOM 7394 N N . ASP B 1 376 ? 3.712 52.506 -50.614 1.00 69.93 355 ASP B N 1
ATOM 7395 C CA . ASP B 1 376 ? 3.332 51.627 -51.732 1.00 74.45 355 ASP B CA 1
ATOM 7396 C C . ASP B 1 376 ? 4.030 50.265 -51.631 1.00 76.66 355 ASP B C 1
ATOM 7397 O O . ASP B 1 376 ? 4.291 49.610 -52.652 1.00 80.79 355 ASP B O 1
ATOM 7402 N N . TRP B 1 377 ? 4.323 49.842 -50.400 1.00 71.56 356 TRP B N 1
ATOM 7403 C CA . TRP B 1 377 ? 5.138 48.650 -50.157 1.00 66.28 356 TRP B CA 1
ATOM 7404 C C . TRP B 1 377 ? 4.554 47.368 -50.710 1.00 63.68 356 TRP B C 1
ATOM 7405 O O . TRP B 1 377 ? 5.196 46.696 -51.526 1.00 62.27 356 TRP B O 1
ATOM 7416 N N . ALA B 1 378 ? 3.333 47.018 -50.302 1.00 60.50 357 ALA B N 1
ATOM 7417 C CA . ALA B 1 378 ? 2.735 45.759 -50.753 1.00 59.93 357 ALA B CA 1
ATOM 7418 C C . ALA B 1 378 ? 2.798 45.608 -52.265 1.00 60.32 357 ALA B C 1
ATOM 7419 O O . ALA B 1 378 ? 3.226 44.572 -52.756 1.00 61.39 357 ALA B O 1
ATOM 7421 N N . ALA B 1 379 ? 2.390 46.650 -52.989 1.00 59.79 358 ALA B N 1
ATOM 7422 C CA . ALA B 1 379 ? 2.439 46.668 -54.453 1.00 58.37 358 ALA B CA 1
ATOM 7423 C C . ALA B 1 379 ? 3.868 46.595 -55.012 1.00 56.15 358 ALA B C 1
ATOM 7424 O O . ALA B 1 379 ? 4.129 45.801 -55.899 1.00 55.58 358 ALA B O 1
ATOM 7426 N N . LYS B 1 380 ? 4.782 47.423 -54.495 1.00 56.78 359 LYS B N 1
ATOM 7427 C CA . LYS B 1 380 ? 6.195 47.388 -54.903 1.00 56.19 359 LYS B CA 1
ATOM 7428 C C . LYS B 1 380 ? 6.849 46.032 -54.572 1.00 56.72 359 LYS B C 1
ATOM 7429 O O . LYS B 1 380 ? 7.660 45.498 -55.347 1.00 55.76 359 LYS B O 1
ATOM 7431 N N . ALA B 1 381 ? 6.482 45.456 -53.434 1.00 56.40 360 ALA B N 1
ATOM 7432 C CA . ALA B 1 381 ? 7.005 44.135 -53.072 1.00 58.10 360 ALA B CA 1
ATOM 7433 C C . ALA B 1 381 ? 6.390 43.061 -53.960 1.00 61.20 360 ALA B C 1
ATOM 7434 O O . ALA B 1 381 ? 7.092 42.159 -54.423 1.00 65.50 360 ALA B O 1
ATOM 7436 N N . ALA B 1 382 ? 5.085 43.164 -54.219 1.00 60.85 361 ALA B N 1
ATOM 7437 C CA . ALA B 1 382 ? 4.425 42.227 -55.131 1.00 58.60 361 ALA B CA 1
ATOM 7438 C C . ALA B 1 382 ? 4.969 42.388 -56.552 1.00 57.94 361 ALA B C 1
ATOM 7439 O O . ALA B 1 382 ? 5.052 41.416 -57.290 1.00 55.97 361 ALA B O 1
ATOM 7441 N N . ALA B 1 383 ? 5.359 43.615 -56.912 1.00 57.78 362 ALA B N 1
ATOM 7442 C CA . ALA B 1 383 ? 5.989 43.917 -58.209 1.00 57.00 362 ALA B CA 1
ATOM 7443 C C . ALA B 1 383 ? 7.392 43.274 -58.356 1.00 55.99 362 ALA B C 1
ATOM 7444 O O . ALA B 1 383 ? 7.732 42.719 -59.410 1.00 54.55 362 ALA B O 1
ATOM 7446 N N . ILE B 1 384 ? 8.204 43.360 -57.302 1.00 55.50 363 ILE B N 1
ATOM 7447 C CA . ILE B 1 384 ? 9.496 42.644 -57.255 1.00 53.50 363 ILE B CA 1
ATOM 7448 C C . ILE B 1 384 ? 9.290 41.130 -57.471 1.00 52.26 363 ILE B C 1
ATOM 7449 O O . ILE B 1 384 ? 9.959 40.505 -58.304 1.00 53.21 363 ILE B O 1
ATOM 7451 N N . VAL B 1 385 ? 8.339 40.539 -56.751 1.00 53.11 364 VAL B N 1
ATOM 7452 C CA . VAL B 1 385 ? 8.069 39.087 -56.900 1.00 51.32 364 VAL B CA 1
ATOM 7453 C C . VAL B 1 385 ? 7.489 38.707 -58.271 1.00 52.20 364 VAL B C 1
ATOM 7454 O O . VAL B 1 385 ? 7.968 37.758 -58.898 1.00 52.36 364 VAL B O 1
ATOM 7458 N N . ALA B 1 386 ? 6.461 39.442 -58.712 1.00 51.50 365 ALA B N 1
ATOM 7459 C CA . ALA B 1 386 ? 5.865 39.279 -60.041 1.00 52.49 365 ALA B CA 1
ATOM 7460 C C . ALA B 1 386 ? 6.944 39.400 -61.118 1.00 50.99 365 ALA B C 1
ATOM 7461 O O . ALA B 1 386 ? 7.029 38.560 -62.005 1.00 52.72 365 ALA B O 1
ATOM 7463 N N . GLY B 1 387 ? 7.762 40.445 -61.012 1.00 50.71 366 GLY B N 1
ATOM 7464 C CA . GLY B 1 387 ? 8.945 40.651 -61.855 1.00 50.45 366 GLY B CA 1
ATOM 7465 C C . GLY B 1 387 ? 9.838 39.434 -62.018 1.00 52.32 366 GLY B C 1
ATOM 7466 O O . GLY B 1 387 ? 10.219 39.092 -63.147 1.00 53.18 366 GLY B O 1
ATOM 7467 N N . ALA B 1 388 ? 10.175 38.781 -60.891 1.00 51.64 367 ALA B N 1
ATOM 7468 C CA . ALA B 1 388 ? 10.986 37.558 -60.903 1.00 50.26 367 ALA B CA 1
ATOM 7469 C C . ALA B 1 388 ? 10.221 36.443 -61.592 1.00 49.14 367 ALA B C 1
ATOM 7470 O O . ALA B 1 388 ? 10.767 35.716 -62.427 1.00 48.08 367 ALA B O 1
ATOM 7472 N N . ASN B 1 389 ? 8.957 36.302 -61.223 1.00 49.35 368 ASN B N 1
ATOM 7473 C CA . ASN B 1 389 ? 8.110 35.248 -61.807 1.00 51.86 368 ASN B CA 1
ATOM 7474 C C . ASN B 1 389 ? 7.979 35.401 -63.324 1.00 52.44 368 ASN B C 1
ATOM 7475 O O . ASN B 1 389 ? 8.156 34.434 -64.052 1.00 52.84 368 ASN B O 1
ATOM 7480 N N . GLU B 1 390 ? 7.704 36.631 -63.773 1.00 55.50 369 GLU B N 1
ATOM 7481 C CA . GLU B 1 390 ? 7.674 37.006 -65.211 1.00 58.59 369 GLU B CA 1
ATOM 7482 C C . GLU B 1 390 ? 8.966 36.607 -65.965 1.00 59.39 369 GLU B C 1
ATOM 7483 O O . GLU B 1 390 ? 8.897 35.983 -67.032 1.00 60.42 369 GLU B O 1
ATOM 7485 N N . ARG B 1 391 ? 10.124 36.945 -65.392 1.00 57.35 370 ARG B N 1
ATOM 7486 C CA . ARG B 1 391 ? 11.436 36.664 -66.015 1.00 58.61 370 ARG B CA 1
ATOM 7487 C C . ARG B 1 391 ? 11.799 35.186 -66.225 1.00 58.70 370 ARG B C 1
ATOM 7488 O O . ARG B 1 391 ? 12.518 34.856 -67.166 1.00 62.45 370 ARG B O 1
ATOM 7496 N N . GLY B 1 392 ? 11.322 34.307 -65.350 1.00 56.68 371 GLY B N 1
ATOM 7497 C CA . GLY B 1 392 ? 11.599 32.874 -65.470 1.00 55.27 371 GLY B CA 1
ATOM 7498 C C . GLY B 1 392 ? 13.029 32.379 -65.714 1.00 54.30 371 GLY B C 1
ATOM 7499 O O . GLY B 1 392 ? 13.206 31.350 -66.355 1.00 50.05 371 GLY B O 1
ATOM 7500 N N . GLU B 1 393 ? 14.054 33.060 -65.185 1.00 54.95 372 GLU B N 1
ATOM 7501 C CA . GLU B 1 393 ? 15.448 32.665 -65.492 1.00 54.15 372 GLU B CA 1
ATOM 7502 C C . GLU B 1 393 ? 16.010 31.601 -64.542 1.00 53.83 372 GLU B C 1
ATOM 7503 O O . GLU B 1 393 ? 15.703 31.611 -63.342 1.00 54.85 372 GLU B O 1
ATOM 7509 N N . THR B 1 394 ? 16.844 30.704 -65.073 1.00 50.88 373 THR B N 1
ATOM 7510 C CA . THR B 1 394 ? 17.603 29.767 -64.232 1.00 51.65 373 THR B CA 1
ATOM 7511 C C . THR B 1 394 ? 18.988 30.351 -63.916 1.00 50.54 373 THR B C 1
ATOM 7512 O O . THR B 1 394 ? 19.904 30.320 -64.741 1.00 53.09 373 THR B O 1
ATOM 7516 N N . VAL B 1 395 ? 19.107 30.927 -62.725 1.00 47.58 374 VAL B N 1
ATOM 7517 C CA . VAL B 1 395 ? 20.356 31.489 -62.249 1.00 45.33 374 VAL B CA 1
ATOM 7518 C C . VAL B 1 395 ? 20.664 30.949 -60.849 1.00 44.36 374 VAL B C 1
ATOM 7519 O O . VAL B 1 395 ? 19.782 30.351 -60.192 1.00 46.46 374 VAL B O 1
ATOM 7523 N N . ALA B 1 396 ? 21.908 31.150 -60.404 1.00 42.53 375 ALA B N 1
ATOM 7524 C CA . ALA B 1 396 ? 22.269 30.900 -59.019 1.00 41.75 375 ALA B CA 1
ATOM 7525 C C . ALA B 1 396 ? 21.432 31.831 -58.150 1.00 41.31 375 ALA B C 1
ATOM 7526 O O . ALA B 1 396 ? 21.130 32.969 -58.547 1.00 41.08 375 ALA B O 1
ATOM 7528 N N . THR B 1 397 ? 21.017 31.349 -56.985 1.00 38.65 376 THR B N 1
ATOM 7529 C CA . THR B 1 397 ? 20.224 32.206 -56.125 1.00 39.40 376 THR B CA 1
ATOM 7530 C C . THR B 1 397 ? 21.067 33.359 -55.516 1.00 38.66 376 THR B C 1
ATOM 7531 O O . THR B 1 397 ? 20.498 34.349 -55.027 1.00 37.62 376 THR B O 1
ATOM 7535 N N . ARG B 1 398 ? 22.391 33.259 -55.564 1.00 36.57 377 ARG B N 1
ATOM 7536 C CA . ARG B 1 398 ? 23.199 34.471 -55.293 1.00 40.31 377 ARG B CA 1
ATOM 7537 C C . ARG B 1 398 ? 22.892 35.571 -56.319 1.00 40.10 377 ARG B C 1
ATOM 7538 O O . ARG B 1 398 ? 22.707 36.730 -55.945 1.00 40.47 377 ARG B O 1
ATOM 7546 N N . LYS B 1 399 ? 22.822 35.191 -57.597 1.00 43.01 378 LYS B N 1
ATOM 7547 C CA . LYS B 1 399 ? 22.410 36.094 -58.691 1.00 43.80 378 LYS B CA 1
ATOM 7548 C C . LYS B 1 399 ? 20.958 36.565 -58.526 1.00 44.28 378 LYS B C 1
ATOM 7549 O O . LYS B 1 399 ? 20.669 37.759 -58.657 1.00 46.86 378 LYS B O 1
ATOM 7555 N N . ALA B 1 400 ? 20.048 35.640 -58.222 1.00 42.90 379 ALA B N 1
ATOM 7556 C CA . ALA B 1 400 ? 18.658 36.012 -57.953 1.00 43.74 379 ALA B CA 1
ATOM 7557 C C . ALA B 1 400 ? 18.622 37.043 -56.830 1.00 43.54 379 ALA B C 1
ATOM 7558 O O . ALA B 1 400 ? 17.912 38.066 -56.912 1.00 42.65 379 ALA B O 1
ATOM 7560 N N . SER B 1 401 ? 19.428 36.790 -55.798 1.00 41.81 380 SER B N 1
ATOM 7561 C CA . SER B 1 401 ? 19.594 37.734 -54.700 1.00 42.61 380 SER B CA 1
ATOM 7562 C C . SER B 1 401 ? 20.043 39.113 -55.155 1.00 44.11 380 SER B C 1
ATOM 7563 O O . SER B 1 401 ? 19.436 40.111 -54.774 1.00 46.39 380 SER B O 1
ATOM 7566 N N . GLN B 1 402 ? 21.110 39.189 -55.939 1.00 45.08 381 GLN B N 1
ATOM 7567 C CA . GLN B 1 402 ? 21.547 40.485 -56.419 1.00 45.21 381 GLN B CA 1
ATOM 7568 C C . GLN B 1 402 ? 20.387 41.209 -57.190 1.00 47.04 381 GLN B C 1
ATOM 7569 O O . GLN B 1 402 ? 20.137 42.413 -57.013 1.00 44.63 381 GLN B O 1
ATOM 7575 N N . GLN B 1 403 ? 19.649 40.444 -57.988 1.00 47.28 382 GLN B N 1
ATOM 7576 C CA . GLN B 1 403 ? 18.573 40.994 -58.803 1.00 48.47 382 GLN B CA 1
ATOM 7577 C C . GLN B 1 403 ? 17.463 41.541 -57.925 1.00 50.25 382 GLN B C 1
ATOM 7578 O O . GLN B 1 403 ? 16.884 42.589 -58.216 1.00 49.20 382 GLN B O 1
ATOM 7584 N N . THR B 1 404 ? 17.163 40.818 -56.848 1.00 50.02 383 THR B N 1
ATOM 7585 C CA . THR B 1 404 ? 16.185 41.275 -55.868 1.00 50.66 383 THR B CA 1
ATOM 7586 C C . THR B 1 404 ? 16.688 42.553 -55.174 1.00 51.19 383 THR B C 1
ATOM 7587 O O . THR B 1 404 ? 15.925 43.495 -54.943 1.00 51.16 383 THR B O 1
ATOM 7591 N N . ILE B 1 405 ? 17.980 42.597 -54.861 1.00 51.11 384 ILE B N 1
ATOM 7592 C CA . ILE B 1 405 ? 18.531 43.785 -54.215 1.00 49.87 384 ILE B CA 1
ATOM 7593 C C . ILE B 1 405 ? 18.366 45.012 -55.120 1.00 51.96 384 ILE B C 1
ATOM 7594 O O . ILE B 1 405 ? 17.931 46.052 -54.632 1.00 52.77 384 ILE B O 1
ATOM 7599 N N . GLU B 1 406 ? 18.683 44.878 -56.419 1.00 54.07 385 GLU B N 1
ATOM 7600 C CA . GLU B 1 406 ? 18.416 45.934 -57.431 1.00 55.05 385 GLU B CA 1
ATOM 7601 C C . GLU B 1 406 ? 17.011 46.518 -57.246 1.00 53.99 385 GLU B C 1
ATOM 7602 O O . GLU B 1 406 ? 16.833 47.733 -57.171 1.00 54.07 385 GLU B O 1
ATOM 7608 N N . GLY B 1 407 ? 16.019 45.632 -57.161 1.00 53.45 386 GLY B N 1
ATOM 7609 C CA . GLY B 1 407 ? 14.616 46.034 -57.031 1.00 52.81 386 GLY B CA 1
ATOM 7610 C C . GLY B 1 407 ? 14.255 46.628 -55.675 1.00 52.01 386 GLY B C 1
ATOM 7611 O O . GLY B 1 407 ? 13.534 47.631 -55.605 1.00 50.62 386 GLY B O 1
ATOM 7612 N N . LEU B 1 408 ? 14.743 46.005 -54.600 1.00 48.06 387 LEU B N 1
ATOM 7613 C CA . LEU B 1 408 ? 14.612 46.552 -53.244 1.00 47.36 387 LEU B CA 1
ATOM 7614 C C . LEU B 1 408 ? 15.179 47.972 -53.106 1.00 47.93 387 LEU B C 1
ATOM 7615 O O . LEU B 1 408 ? 14.554 48.850 -52.478 1.00 48.27 387 LEU B O 1
ATOM 7620 N N . ALA B 1 409 ? 16.357 48.186 -53.697 1.00 47.04 388 ALA B N 1
ATOM 7621 C CA . ALA B 1 409 ? 17.085 49.449 -53.575 1.00 50.32 388 ALA B CA 1
ATOM 7622 C C . ALA B 1 409 ? 16.332 50.593 -54.214 1.00 51.44 388 ALA B C 1
ATOM 7623 O O . ALA B 1 409 ? 16.285 51.689 -53.653 1.00 48.65 388 ALA B O 1
ATOM 7625 N N . ALA B 1 410 ? 15.770 50.330 -55.396 1.00 50.54 389 ALA B N 1
ATOM 7626 C CA . ALA B 1 410 ? 15.039 51.343 -56.161 1.00 54.06 389 ALA B CA 1
ATOM 7627 C C . ALA B 1 410 ? 13.810 51.758 -55.382 1.00 54.80 389 ALA B C 1
ATOM 7628 O O . ALA B 1 410 ? 13.162 52.731 -55.730 1.00 61.03 389 ALA B O 1
ATOM 7630 N N . VAL B 1 411 ? 13.543 51.050 -54.287 1.00 53.11 390 VAL B N 1
ATOM 7631 C CA . VAL B 1 411 ? 12.271 51.121 -53.591 1.00 53.03 390 VAL B CA 1
ATOM 7632 C C . VAL B 1 411 ? 12.487 51.467 -52.101 1.00 54.75 390 VAL B C 1
ATOM 7633 O O . VAL B 1 411 ? 11.581 51.980 -51.428 1.00 53.39 390 VAL B O 1
ATOM 7637 N N . LEU B 1 412 ? 13.705 51.202 -51.606 1.00 55.20 391 LEU B N 1
ATOM 7638 C CA . LEU B 1 412 ? 14.084 51.452 -50.205 1.00 52.52 391 LEU B CA 1
ATOM 7639 C C . LEU B 1 412 ? 15.398 52.248 -50.095 1.00 50.16 391 LEU B C 1
ATOM 7640 O O . LEU B 1 412 ? 16.488 51.659 -50.114 1.00 49.18 391 LEU B O 1
ATOM 7645 N N . PRO B 1 413 ? 15.301 53.587 -49.992 1.00 48.74 392 PRO B N 1
ATOM 7646 C CA . PRO B 1 413 ? 16.520 54.350 -49.790 1.00 49.52 392 PRO B CA 1
ATOM 7647 C C . PRO B 1 413 ? 17.226 53.962 -48.503 1.00 48.14 392 PRO B C 1
ATOM 7648 O O . PRO B 1 413 ? 18.402 54.228 -48.384 1.00 47.94 392 PRO B O 1
ATOM 7652 N N . GLU B 1 414 ? 16.516 53.357 -47.549 1.00 49.95 393 GLU B N 1
ATOM 7653 C CA . GLU B 1 414 ? 17.144 52.926 -46.283 1.00 49.10 393 GLU B CA 1
ATOM 7654 C C . GLU B 1 414 ? 18.038 51.695 -46.433 1.00 49.08 393 GLU B C 1
ATOM 7655 O O . GLU B 1 414 ? 18.733 51.318 -45.480 1.00 46.70 393 GLU B O 1
ATOM 7661 N N . LEU B 1 415 ? 18.012 51.064 -47.614 1.00 49.81 394 LEU B N 1
ATOM 7662 C CA . LEU B 1 415 ? 18.754 49.815 -47.812 1.00 48.65 394 LEU B CA 1
ATOM 7663 C C . LEU B 1 415 ? 20.237 50.065 -47.691 1.00 47.42 394 LEU B C 1
ATOM 7664 O O . LEU B 1 415 ? 20.800 50.912 -48.387 1.00 45.46 394 LEU B O 1
ATOM 7669 N N . LEU B 1 416 ? 20.848 49.332 -46.765 1.00 47.09 395 LEU B N 1
ATOM 7670 C CA . LEU B 1 416 ? 22.268 49.409 -46.501 1.00 43.30 395 LEU B CA 1
ATOM 7671 C C . LEU B 1 416 ? 22.919 48.029 -46.588 1.00 43.05 395 LEU B C 1
ATOM 7672 O O . LEU B 1 416 ? 22.812 47.230 -45.665 1.00 42.91 395 LEU B O 1
ATOM 7677 N N . GLY B 1 417 ? 23.602 47.774 -47.699 1.00 43.18 396 GLY B N 1
ATOM 7678 C CA . GLY B 1 417 ? 24.199 46.475 -47.974 1.00 40.65 396 GLY B CA 1
ATOM 7679 C C . GLY B 1 417 ? 25.629 46.357 -47.513 1.00 38.76 396 GLY B C 1
ATOM 7680 O O . GLY B 1 417 ? 26.186 47.269 -46.949 1.00 40.68 396 GLY B O 1
ATOM 7681 N N . GLY B 1 418 ? 26.239 45.222 -47.761 1.00 38.48 397 GLY B N 1
ATOM 7682 C CA . GLY B 1 418 ? 27.621 45.081 -47.397 1.00 35.88 397 GLY B CA 1
ATOM 7683 C C . GLY B 1 418 ? 28.065 43.656 -47.462 1.00 35.98 397 GLY B C 1
ATOM 7684 O O . GLY B 1 418 ? 27.236 42.720 -47.445 1.00 36.36 397 GLY B O 1
ATOM 7685 N N . SER B 1 419 ? 29.374 43.487 -47.534 1.00 34.47 398 SER B N 1
ATOM 7686 C CA . SER B 1 419 ? 29.946 42.171 -47.517 1.00 34.34 398 SER B CA 1
ATOM 7687 C C . SER B 1 419 ? 31.226 42.120 -46.727 1.00 33.95 398 SER B C 1
ATOM 7688 O O . SER B 1 419 ? 32.018 43.092 -46.682 1.00 34.05 398 SER B O 1
ATOM 7691 N N . ALA B 1 420 ? 31.454 40.966 -46.120 1.00 32.99 399 ALA B N 1
ATOM 7692 C CA . ALA B 1 420 ? 32.712 40.721 -45.391 1.00 33.60 399 ALA B CA 1
ATOM 7693 C C . ALA B 1 420 ? 33.826 40.329 -46.360 1.00 34.51 399 ALA B C 1
ATOM 7694 O O . ALA B 1 420 ? 34.323 39.208 -46.319 1.00 35.79 399 ALA B O 1
ATOM 7696 N N . ASP B 1 421 ? 34.209 41.254 -47.246 1.00 37.41 400 ASP B N 1
ATOM 7697 C CA . ASP B 1 421 ? 35.299 41.022 -48.228 1.00 38.63 400 ASP B CA 1
ATOM 7698 C C . ASP B 1 421 ? 35.002 39.940 -49.276 1.00 37.88 400 ASP B C 1
ATOM 7699 O O . ASP B 1 421 ? 35.901 39.275 -49.797 1.00 39.46 400 ASP B O 1
ATOM 7704 N N . LEU B 1 422 ? 33.726 39.770 -49.572 1.00 37.52 401 LEU B N 1
ATOM 7705 C CA . LEU B 1 422 ? 33.295 38.775 -50.540 1.00 39.39 401 LEU B CA 1
ATOM 7706 C C . LEU B 1 422 ? 32.184 39.382 -51.415 1.00 37.77 401 LEU B C 1
ATOM 7707 O O . LEU B 1 422 ? 31.236 38.708 -51.812 1.00 37.37 401 LEU B O 1
ATOM 7712 N N . THR B 1 423 ? 32.313 40.663 -51.713 1.00 37.10 402 THR B N 1
ATOM 7713 C CA . THR B 1 423 ? 31.284 41.355 -52.495 1.00 37.99 402 THR B CA 1
ATOM 7714 C C . THR B 1 423 ? 31.066 40.701 -53.862 1.00 39.82 402 THR B C 1
ATOM 7715 O O . THR B 1 423 ? 29.932 40.429 -54.268 1.00 41.49 402 THR B O 1
ATOM 7719 N N . GLY B 1 424 ? 32.169 40.440 -54.548 1.00 39.97 403 GLY B N 1
ATOM 7720 C CA . GLY B 1 424 ? 32.142 39.824 -55.852 1.00 42.06 403 GLY B CA 1
ATOM 7721 C C . GLY B 1 424 ? 31.584 38.414 -55.828 1.00 41.11 403 GLY B C 1
ATOM 7722 O O . GLY B 1 424 ? 31.054 37.976 -56.817 1.00 45.02 403 GLY B O 1
ATOM 7723 N N . SER B 1 425 ? 31.712 37.715 -54.701 1.00 39.60 404 SER B N 1
ATOM 7724 C CA . SER B 1 425 ? 31.242 36.343 -54.549 1.00 37.05 404 SER B CA 1
ATOM 7725 C C . SER B 1 425 ? 29.834 36.268 -54.009 1.00 38.06 404 SER B C 1
ATOM 7726 O O . SER B 1 425 ? 29.038 35.470 -54.482 1.00 40.62 404 SER B O 1
ATOM 7729 N N . ASN B 1 426 ? 29.555 37.053 -52.971 1.00 37.67 405 ASN B N 1
ATOM 7730 C CA . ASN B 1 426 ? 28.207 37.149 -52.385 1.00 38.23 405 ASN B CA 1
ATOM 7731 C C . ASN B 1 426 ? 27.220 37.868 -53.281 1.00 38.25 405 ASN B C 1
ATOM 7732 O O . ASN B 1 426 ? 26.016 37.651 -53.187 1.00 39.19 405 ASN B O 1
ATOM 7737 N N . LEU B 1 427 ? 27.740 38.755 -54.124 1.00 40.84 406 LEU B N 1
ATOM 7738 C CA . LEU B 1 427 ? 26.915 39.646 -54.970 1.00 40.84 406 LEU B CA 1
ATOM 7739 C C . LEU B 1 427 ? 25.956 40.485 -54.128 1.00 41.43 406 LEU B C 1
ATOM 7740 O O . LEU B 1 427 ? 24.738 40.468 -54.347 1.00 46.10 406 LEU B O 1
ATOM 7745 N N . THR B 1 428 ? 26.502 41.239 -53.179 1.00 41.16 407 THR B N 1
ATOM 7746 C CA . THR B 1 428 ? 25.660 42.030 -52.271 1.00 42.39 407 THR B CA 1
ATOM 7747 C C . THR B 1 428 ? 25.460 43.490 -52.701 1.00 44.25 407 THR B C 1
ATOM 7748 O O . THR B 1 428 ? 24.550 44.162 -52.212 1.00 46.38 407 THR B O 1
ATOM 7752 N N . ASN B 1 429 ? 26.337 43.989 -53.562 1.00 45.23 408 ASN B N 1
ATOM 7753 C CA . ASN B 1 429 ? 26.209 45.357 -54.074 1.00 50.47 408 ASN B CA 1
ATOM 7754 C C . ASN B 1 429 ? 25.341 45.404 -55.343 1.00 53.10 408 ASN B C 1
ATOM 7755 O O . ASN B 1 429 ? 25.068 44.355 -55.971 1.00 53.93 408 ASN B O 1
ATOM 7760 N N . TRP B 1 430 ? 24.878 46.599 -55.707 1.00 52.51 409 TRP B N 1
ATOM 7761 C CA . TRP B 1 430 ? 23.968 46.718 -56.832 1.00 50.33 409 TRP B CA 1
ATOM 7762 C C . TRP B 1 430 ? 24.348 47.871 -57.700 1.00 52.65 409 TRP B C 1
ATOM 7763 O O . TRP B 1 430 ? 25.103 48.739 -57.274 1.00 52.27 409 TRP B O 1
ATOM 7774 N N . LYS B 1 431 ? 23.816 47.887 -58.926 1.00 53.02 410 LYS B N 1
ATOM 7775 C CA . LYS B 1 431 ? 24.165 48.874 -59.957 1.00 52.06 410 LYS B CA 1
ATOM 7776 C C . LYS B 1 431 ? 24.331 50.299 -59.411 1.00 50.78 410 LYS B C 1
ATOM 7777 O O . LYS B 1 431 ? 25.370 50.919 -59.597 1.00 49.61 410 LYS B O 1
ATOM 7779 N N . ALA B 1 432 ? 23.325 50.780 -58.687 1.00 51.83 411 ALA B N 1
ATOM 7780 C CA . ALA B 1 432 ? 23.269 52.165 -58.227 1.00 50.73 411 ALA B CA 1
ATOM 7781 C C . ALA B 1 432 ? 23.916 52.423 -56.870 1.00 50.41 411 ALA B C 1
ATOM 7782 O O . ALA B 1 432 ? 23.852 53.545 -56.361 1.00 48.81 411 ALA B O 1
ATOM 7784 N N . SER B 1 433 ? 24.543 51.412 -56.272 1.00 49.68 412 SER B N 1
ATOM 7785 C CA . SER B 1 433 ? 25.044 51.577 -54.916 1.00 48.25 412 SER B CA 1
ATOM 7786 C C . SER B 1 433 ? 26.342 52.374 -54.864 1.00 48.65 412 SER B C 1
ATOM 7787 O O . SER B 1 433 ? 27.122 52.370 -55.809 1.00 51.46 412 SER B O 1
ATOM 7790 N N . LYS B 1 434 ? 26.556 53.064 -53.751 1.00 48.95 413 LYS B N 1
ATOM 7791 C CA . LYS B 1 434 ? 27.799 53.796 -53.503 1.00 48.17 413 LYS B CA 1
ATOM 7792 C C . LYS B 1 434 ? 28.498 53.161 -52.298 1.00 46.34 413 LYS B C 1
ATOM 7793 O O . LYS B 1 434 ? 27.874 52.969 -51.238 1.00 44.41 413 LYS B O 1
ATOM 7795 N N . ALA B 1 435 ? 29.770 52.818 -52.482 1.00 43.27 414 ALA B N 1
ATOM 7796 C CA . ALA B 1 435 ? 30.584 52.204 -51.440 1.00 44.75 414 ALA B CA 1
ATOM 7797 C C . ALA B 1 435 ? 30.869 53.218 -50.328 1.00 44.53 414 ALA B C 1
ATOM 7798 O O . ALA B 1 435 ? 31.431 54.259 -50.609 1.00 48.34 414 ALA B O 1
ATOM 7800 N N . VAL B 1 436 ? 30.470 52.936 -49.087 1.00 43.69 415 VAL B N 1
ATOM 7801 C CA . VAL B 1 436 ? 30.781 53.813 -47.938 1.00 43.88 415 VAL B CA 1
ATOM 7802 C C . VAL B 1 436 ? 32.291 53.967 -47.723 1.00 46.30 415 VAL B C 1
ATOM 7803 O O . VAL B 1 436 ? 32.981 52.963 -47.601 1.00 48.59 415 VAL B O 1
ATOM 7807 N N . ARG B 1 437 ? 32.818 55.196 -47.667 1.00 47.81 416 ARG B N 1
ATOM 7808 C CA . ARG B 1 437 ? 34.264 55.401 -47.420 1.00 48.16 416 ARG B CA 1
ATOM 7809 C C . ARG B 1 437 ? 34.514 56.525 -46.432 1.00 48.98 416 ARG B C 1
ATOM 7810 O O . ARG B 1 437 ? 33.776 57.500 -46.410 1.00 51.52 416 ARG B O 1
ATOM 7818 N N . ALA B 1 438 ? 35.576 56.416 -45.645 1.00 46.40 417 ALA B N 1
ATOM 7819 C CA . ALA B 1 438 ? 36.033 57.554 -44.831 1.00 47.84 417 ALA B CA 1
ATOM 7820 C C . ALA B 1 438 ? 36.365 58.762 -45.735 1.00 49.11 417 ALA B C 1
ATOM 7821 O O . ALA B 1 438 ? 36.857 58.581 -46.850 1.00 49.49 417 ALA B O 1
ATOM 7823 N N . ASN B 1 439 ? 36.102 59.986 -45.268 1.00 49.66 418 ASN B N 1
ATOM 7824 C CA . ASN B 1 439 ? 36.565 61.178 -46.009 1.00 49.40 418 ASN B CA 1
ATOM 7825 C C . ASN B 1 439 ? 38.086 61.132 -46.117 1.00 49.59 418 ASN B C 1
ATOM 7826 O O . ASN B 1 439 ? 38.770 60.756 -45.167 1.00 50.31 418 ASN B O 1
ATOM 7831 N N . ALA B 1 440 ? 38.607 61.462 -47.289 1.00 51.24 419 ALA B N 1
ATOM 7832 C CA . ALA B 1 440 ? 40.053 61.471 -47.511 1.00 53.70 419 ALA B CA 1
ATOM 7833 C C . ALA B 1 440 ? 40.786 62.401 -46.551 1.00 55.75 419 ALA B C 1
ATOM 7834 O O . ALA B 1 440 ? 41.865 62.069 -46.064 1.00 59.20 419 ALA B O 1
ATOM 7836 N N . ASP B 1 441 ? 40.203 63.563 -46.282 1.00 58.31 420 ASP B N 1
ATOM 7837 C CA . ASP B 1 441 ? 40.922 64.603 -45.562 1.00 62.90 420 ASP B CA 1
ATOM 7838 C C . ASP B 1 441 ? 40.457 64.805 -44.122 1.00 61.07 420 ASP B C 1
ATOM 7839 O O . ASP B 1 441 ? 41.278 64.818 -43.221 1.00 65.33 420 ASP B O 1
ATOM 7844 N N . GLY B 1 442 ? 39.156 64.927 -43.891 1.00 59.39 421 GLY B N 1
ATOM 7845 C CA . GLY B 1 442 ? 38.677 65.075 -42.515 1.00 56.94 421 GLY B CA 1
ATOM 7846 C C . GLY B 1 442 ? 38.152 63.769 -41.936 1.00 55.69 421 GLY B C 1
ATOM 7847 O O . GLY B 1 442 ? 38.121 62.757 -42.637 1.00 54.09 421 GLY B O 1
ATOM 7848 N N . PRO B 1 443 ? 37.726 63.787 -40.655 1.00 52.61 422 PRO B N 1
ATOM 7849 C CA . PRO B 1 443 ? 37.040 62.663 -40.007 1.00 50.63 422 PRO B CA 1
ATOM 7850 C C . PRO B 1 443 ? 35.704 62.309 -40.670 1.00 49.52 422 PRO B C 1
ATOM 7851 O O . PRO B 1 443 ? 35.238 63.027 -41.561 1.00 51.38 422 PRO B O 1
ATOM 7855 N N . GLY B 1 444 ? 35.098 61.206 -40.246 1.00 45.49 423 GLY B N 1
ATOM 7856 C CA . GLY B 1 444 ? 33.766 60.833 -40.731 1.00 44.88 423 GLY B CA 1
ATOM 7857 C C . GLY B 1 444 ? 33.778 60.074 -42.042 1.00 45.37 423 GLY B C 1
ATOM 7858 O O . GLY B 1 444 ? 34.850 59.779 -42.588 1.00 44.25 423 GLY B O 1
ATOM 7859 N N . VAL B 1 445 ? 32.583 59.754 -42.544 1.00 43.90 424 VAL B N 1
ATOM 7860 C CA . VAL B 1 445 ? 32.450 59.013 -43.778 1.00 43.37 424 VAL B CA 1
ATOM 7861 C C . VAL B 1 445 ? 31.701 59.798 -44.850 1.00 46.92 424 VAL B C 1
ATOM 7862 O O . VAL B 1 445 ? 30.810 60.613 -44.551 1.00 47.69 424 VAL B O 1
ATOM 7866 N N . GLN B 1 446 ? 32.055 59.546 -46.105 1.00 46.50 425 GLN B N 1
ATOM 7867 C CA . GLN B 1 446 ? 31.234 59.966 -47.201 1.00 46.00 425 GLN B CA 1
ATOM 7868 C C . GLN B 1 446 ? 30.081 58.986 -47.227 1.00 46.57 425 GLN B C 1
ATOM 7869 O O . GLN B 1 446 ? 30.284 57.799 -46.998 1.00 45.82 425 GLN B O 1
ATOM 7875 N N . TRP B 1 447 ? 28.870 59.481 -47.489 1.00 44.15 426 TRP B N 1
ATOM 7876 C CA . TRP B 1 447 ? 27.710 58.625 -47.568 1.00 44.58 426 TRP B CA 1
ATOM 7877 C C . TRP B 1 447 ? 27.850 57.554 -48.604 1.00 45.29 426 TRP B C 1
ATOM 7878 O O . TRP B 1 447 ? 28.392 57.781 -49.696 1.00 44.92 426 TRP B O 1
ATOM 7889 N N . GLY B 1 448 ? 27.323 56.379 -48.278 1.00 43.09 427 GLY B N 1
ATOM 7890 C CA . GLY B 1 448 ? 27.229 55.289 -49.233 1.00 43.10 427 GLY B CA 1
ATOM 7891 C C . GLY B 1 448 ? 26.164 54.336 -48.757 1.00 44.12 427 GLY B C 1
ATOM 7892 O O . GLY B 1 448 ? 25.595 54.531 -47.674 1.00 43.77 427 GLY B O 1
ATOM 7893 N N . ASN B 1 449 ? 25.885 53.303 -49.546 1.00 45.06 428 ASN B N 1
ATOM 7894 C CA . ASN B 1 449 ? 24.940 52.269 -49.111 1.00 44.47 428 ASN B CA 1
ATOM 7895 C C . ASN B 1 449 ? 25.349 50.819 -49.322 1.00 44.21 428 ASN B C 1
ATOM 7896 O O . ASN B 1 449 ? 24.510 49.918 -49.230 1.00 47.35 428 ASN B O 1
ATOM 7901 N N . HIS B 1 450 ? 26.634 50.593 -49.581 1.00 43.43 429 HIS B N 1
ATOM 7902 C CA . HIS B 1 450 ? 27.221 49.258 -49.477 1.00 41.34 429 HIS B CA 1
ATOM 7903 C C . HIS B 1 450 ? 28.519 49.364 -48.711 1.00 41.47 429 HIS B C 1
ATOM 7904 O O . HIS B 1 450 ? 29.411 50.128 -49.092 1.00 39.17 429 HIS B O 1
ATOM 7911 N N . ILE B 1 451 ? 28.640 48.609 -47.619 1.00 39.65 430 ILE B N 1
ATOM 7912 C CA . ILE B 1 451 ? 29.853 48.645 -46.802 1.00 38.71 430 ILE B CA 1
ATOM 7913 C C . ILE B 1 451 ? 30.747 47.437 -47.114 1.00 39.36 430 ILE B C 1
ATOM 7914 O O . ILE B 1 451 ? 30.247 46.307 -47.102 1.00 36.84 430 ILE B O 1
ATOM 7919 N N . ASN B 1 452 ? 32.040 47.666 -47.406 1.00 39.49 431 ASN B N 1
ATOM 7920 C CA . ASN B 1 452 ? 33.039 46.569 -47.487 1.00 41.18 431 ASN B CA 1
ATOM 7921 C C . ASN B 1 452 ? 33.553 46.405 -46.078 1.00 37.18 431 ASN B C 1
ATOM 7922 O O . ASN B 1 452 ? 34.351 47.206 -45.621 1.00 35.65 431 ASN B O 1
ATOM 7927 N N . TYR B 1 453 ? 33.108 45.369 -45.396 1.00 35.11 432 TYR B N 1
ATOM 7928 C CA . TYR B 1 453 ? 33.429 45.185 -43.980 1.00 33.73 432 TYR B CA 1
ATOM 7929 C C . TYR B 1 453 ? 34.815 44.631 -43.727 1.00 32.80 432 TYR B C 1
ATOM 7930 O O . TYR B 1 453 ? 35.293 44.580 -42.566 1.00 34.33 432 TYR B O 1
ATOM 7939 N N . GLY B 1 454 ? 35.479 44.201 -44.792 1.00 33.68 433 GLY B N 1
ATOM 7940 C CA . GLY B 1 454 ? 36.757 43.482 -44.633 1.00 32.23 433 GLY B CA 1
ATOM 7941 C C . GLY B 1 454 ? 36.474 42.053 -44.188 1.00 32.25 433 GLY B C 1
ATOM 7942 O O . GLY B 1 454 ? 35.321 41.657 -44.036 1.00 31.31 433 GLY B O 1
ATOM 7943 N N . VAL B 1 455 ? 37.526 41.279 -43.945 1.00 32.46 434 VAL B N 1
ATOM 7944 C CA . VAL B 1 455 ? 37.382 39.889 -43.546 1.00 30.70 434 VAL B CA 1
ATOM 7945 C C . VAL B 1 455 ? 37.095 39.842 -42.022 1.00 29.85 434 VAL B C 1
ATOM 7946 O O . VAL B 1 455 ? 37.955 39.430 -41.235 1.00 29.47 434 VAL B O 1
ATOM 7950 N N . ARG B 1 456 ? 35.885 40.276 -41.636 1.00 28.35 435 ARG B N 1
ATOM 7951 C CA . ARG B 1 456 ? 35.450 40.492 -40.244 1.00 27.40 435 ARG B CA 1
ATOM 7952 C C . ARG B 1 456 ? 34.004 40.051 -40.074 1.00 27.36 435 ARG B C 1
ATOM 7953 O O . ARG B 1 456 ? 33.093 40.870 -39.867 1.00 29.44 435 ARG B O 1
ATOM 7961 N N . GLU B 1 457 ? 33.746 38.772 -40.198 1.00 28.14 436 GLU B N 1
ATOM 7962 C CA . GLU B 1 457 ? 32.343 38.343 -40.242 1.00 28.51 436 GLU B CA 1
ATOM 7963 C C . GLU B 1 457 ? 31.603 38.603 -38.954 1.00 27.74 436 GLU B C 1
ATOM 7964 O O . GLU B 1 457 ? 30.500 39.143 -38.974 1.00 28.55 436 GLU B O 1
ATOM 7970 N N . PHE B 1 458 ? 32.236 38.273 -37.832 1.00 27.71 437 PHE B N 1
ATOM 7971 C CA . PHE B 1 458 ? 31.646 38.495 -36.513 1.00 27.41 437 PHE B CA 1
ATOM 7972 C C . PHE B 1 458 ? 31.419 39.979 -36.236 1.00 27.44 437 PHE B C 1
ATOM 7973 O O . PHE B 1 458 ? 30.330 40.349 -35.846 1.00 28.39 437 PHE B O 1
ATOM 7981 N N . GLY B 1 459 ? 32.452 40.817 -36.396 1.00 29.57 438 GLY B N 1
ATOM 7982 C CA . GLY B 1 459 ? 32.335 42.278 -36.217 1.00 28.87 438 GLY B CA 1
ATOM 7983 C C . GLY B 1 459 ? 31.311 42.915 -37.143 1.00 28.83 438 GLY B C 1
ATOM 7984 O O . GLY B 1 459 ? 30.484 43.734 -36.719 1.00 30.45 438 GLY B O 1
ATOM 7985 N N . MET B 1 460 ? 31.313 42.502 -38.401 1.00 29.99 439 MET B N 1
ATOM 7986 C CA . MET B 1 460 ? 30.247 42.929 -39.331 1.00 30.94 439 MET B CA 1
ATOM 7987 C C . MET B 1 460 ? 28.854 42.580 -38.762 1.00 31.61 439 MET B C 1
ATOM 7988 O O . MET B 1 460 ? 27.927 43.428 -38.724 1.00 32.20 439 MET B O 1
ATOM 7993 N N . SER B 1 461 ? 28.683 41.333 -38.325 1.00 31.22 440 SER B N 1
ATOM 7994 C CA . SER B 1 461 ? 27.350 40.942 -37.817 1.00 31.03 440 SER B CA 1
ATOM 7995 C C . SER B 1 461 ? 26.873 41.700 -36.555 1.00 30.39 440 SER B C 1
ATOM 7996 O O . SER B 1 461 ? 25.726 42.173 -36.502 1.00 32.63 440 SER B O 1
ATOM 7999 N N . ALA B 1 462 ? 27.755 41.887 -35.585 1.00 29.94 441 ALA B N 1
ATOM 8000 C CA . ALA B 1 462 ? 27.425 42.722 -34.439 1.00 30.27 441 ALA B CA 1
ATOM 8001 C C . ALA B 1 462 ? 27.196 44.175 -34.826 1.00 32.36 441 ALA B C 1
ATOM 8002 O O . ALA B 1 462 ? 26.359 44.871 -34.204 1.00 33.24 441 ALA B O 1
ATOM 8004 N N . ALA B 1 463 ? 27.964 44.661 -35.809 1.00 32.57 442 ALA B N 1
ATOM 8005 C CA . ALA B 1 463 ? 27.819 46.038 -36.239 1.00 33.46 442 ALA B CA 1
ATOM 8006 C C . ALA B 1 463 ? 26.439 46.224 -36.874 1.00 33.08 442 ALA B C 1
ATOM 8007 O O . ALA B 1 463 ? 25.723 47.189 -36.562 1.00 32.33 442 ALA B O 1
ATOM 8009 N N . ILE B 1 464 ? 26.059 45.283 -37.747 1.00 33.05 443 ILE B N 1
ATOM 8010 C CA . ILE B 1 464 ? 24.691 45.225 -38.302 1.00 32.12 443 ILE B CA 1
ATOM 8011 C C . ILE B 1 464 ? 23.608 45.321 -37.213 1.00 32.74 443 ILE B C 1
ATOM 8012 O O . ILE B 1 464 ? 22.650 46.091 -37.330 1.00 32.22 443 ILE B O 1
ATOM 8017 N N . ASN B 1 465 ? 23.763 44.560 -36.144 1.00 32.03 444 ASN B N 1
ATOM 8018 C CA . ASN B 1 465 ? 22.846 44.692 -35.019 1.00 33.12 444 ASN B CA 1
ATOM 8019 C C . ASN B 1 465 ? 22.799 46.130 -34.487 1.00 33.38 444 ASN B C 1
ATOM 8020 O O . ASN B 1 465 ? 21.736 46.631 -34.128 1.00 33.80 444 ASN B O 1
ATOM 8025 N N . GLY B 1 466 ? 23.951 46.797 -34.441 1.00 34.84 445 GLY B N 1
ATOM 8026 C CA . GLY B 1 466 ? 24.001 48.225 -34.073 1.00 33.82 445 GLY B CA 1
ATOM 8027 C C . GLY B 1 466 ? 23.312 49.147 -35.084 1.00 36.04 445 GLY B C 1
ATOM 8028 O O . GLY B 1 466 ? 22.547 50.047 -34.705 1.00 37.10 445 GLY B O 1
ATOM 8029 N N . LEU B 1 467 ? 23.571 48.931 -36.375 1.00 35.93 446 LEU B N 1
ATOM 8030 C CA . LEU B 1 467 ? 22.915 49.730 -37.423 1.00 36.40 446 LEU B CA 1
ATOM 8031 C C . LEU B 1 467 ? 21.390 49.607 -37.317 1.00 40.24 446 LEU B C 1
ATOM 8032 O O . LEU B 1 467 ? 20.643 50.615 -37.432 1.00 39.31 446 LEU B O 1
ATOM 8037 N N . VAL B 1 468 ? 20.935 48.374 -37.082 1.00 38.35 447 VAL B N 1
ATOM 8038 C CA . VAL B 1 468 ? 19.511 48.092 -36.972 1.00 38.67 447 VAL B CA 1
ATOM 8039 C C . VAL B 1 468 ? 18.950 48.833 -35.745 1.00 41.02 447 VAL B C 1
ATOM 8040 O O . VAL B 1 468 ? 18.006 49.617 -35.856 1.00 40.88 447 VAL B O 1
ATOM 8044 N N . LEU B 1 469 ? 19.566 48.626 -34.579 1.00 39.96 448 LEU B N 1
ATOM 8045 C CA . LEU B 1 469 ? 19.075 49.277 -33.369 1.00 40.27 448 LEU B CA 1
ATOM 8046 C C . LEU B 1 469 ? 19.112 50.799 -33.416 1.00 40.82 448 LEU B C 1
ATOM 8047 O O . LEU B 1 469 ? 18.259 51.452 -32.827 1.00 39.73 448 LEU B O 1
ATOM 8052 N N . HIS B 1 470 ? 20.096 51.375 -34.101 1.00 42.13 449 HIS B N 1
ATOM 8053 C CA . HIS B 1 470 ? 20.141 52.831 -34.215 1.00 41.39 449 HIS B CA 1
ATOM 8054 C C . HIS B 1 470 ? 18.890 53.421 -34.855 1.00 43.24 449 HIS B C 1
ATOM 8055 O O . HIS B 1 470 ? 18.372 54.464 -34.410 1.00 41.72 449 HIS B O 1
ATOM 8062 N N . GLY B 1 471 ? 18.400 52.742 -35.895 1.00 43.32 450 GLY B N 1
ATOM 8063 C CA . GLY B 1 471 ? 17.309 53.235 -36.732 1.00 41.91 450 GLY B CA 1
ATOM 8064 C C . GLY B 1 471 ? 17.814 54.057 -37.897 1.00 41.46 450 GLY B C 1
ATOM 8065 O O . GLY B 1 471 ? 18.885 54.650 -37.831 1.00 41.95 450 GLY B O 1
ATOM 8066 N N . GLY B 1 472 ? 17.035 54.091 -38.972 1.00 43.51 451 GLY B N 1
ATOM 8067 C CA . GLY B 1 472 ? 17.308 54.975 -40.102 1.00 45.39 451 GLY B CA 1
ATOM 8068 C C . GLY B 1 472 ? 17.712 54.249 -41.365 1.00 44.76 451 GLY B C 1
ATOM 8069 O O . GLY B 1 472 ? 17.572 54.796 -42.471 1.00 46.88 451 GLY B O 1
ATOM 8070 N N . TYR B 1 473 ? 18.227 53.034 -41.184 1.00 43.11 452 TYR B N 1
ATOM 8071 C CA . TYR B 1 473 ? 18.596 52.112 -42.273 1.00 42.21 452 TYR B CA 1
ATOM 8072 C C . TYR B 1 473 ? 18.013 50.711 -42.156 1.00 41.29 452 TYR B C 1
ATOM 8073 O O . TYR B 1 473 ? 17.551 50.297 -41.104 1.00 41.29 452 TYR B O 1
ATOM 8082 N N . LYS B 1 474 ? 18.057 49.986 -43.262 1.00 41.95 453 LYS B N 1
ATOM 8083 C CA . LYS B 1 474 ? 17.628 48.592 -43.314 1.00 44.04 453 LYS B CA 1
ATOM 8084 C C . LYS B 1 474 ? 18.882 47.815 -43.755 1.00 42.13 453 LYS B C 1
ATOM 8085 O O . LYS B 1 474 ? 19.097 47.593 -44.943 1.00 42.62 453 LYS B O 1
ATOM 8091 N N . PRO B 1 475 ? 19.736 47.453 -42.796 1.00 39.20 454 PRO B N 1
ATOM 8092 C CA . PRO B 1 475 ? 21.015 46.833 -43.177 1.00 40.48 454 PRO B CA 1
ATOM 8093 C C . PRO B 1 475 ? 20.976 45.342 -43.406 1.00 38.69 454 PRO B C 1
ATOM 8094 O O . PRO B 1 475 ? 20.154 44.613 -42.829 1.00 37.55 454 PRO B O 1
ATOM 8098 N N . PHE B 1 476 ? 21.890 44.905 -44.253 1.00 37.83 455 PHE B N 1
ATOM 8099 C CA . PHE B 1 476 ? 22.207 43.484 -44.376 1.00 37.98 455 PHE B CA 1
ATOM 8100 C C . PHE B 1 476 ? 23.699 43.339 -44.681 1.00 36.67 455 PHE B C 1
ATOM 8101 O O . PHE B 1 476 ? 24.356 44.308 -45.046 1.00 35.79 455 PHE B O 1
ATOM 8109 N N . GLY B 1 477 ? 24.213 42.121 -44.566 1.00 36.73 456 GLY B N 1
ATOM 8110 C CA . GLY B 1 477 ? 25.637 41.871 -44.810 1.00 35.30 456 GLY B CA 1
ATOM 8111 C C . GLY B 1 477 ? 25.914 40.412 -45.125 1.00 34.18 456 GLY B C 1
ATOM 8112 O O . GLY B 1 477 ? 25.285 39.497 -44.583 1.00 34.04 456 GLY B O 1
ATOM 8113 N N . GLY B 1 478 ? 26.854 40.184 -46.017 1.00 33.28 457 GLY B N 1
ATOM 8114 C CA . GLY B 1 478 ? 27.028 38.854 -46.535 1.00 32.92 457 GLY B CA 1
ATOM 8115 C C . GLY B 1 478 ? 28.370 38.264 -46.238 1.00 31.63 457 GLY B C 1
ATOM 8116 O O . GLY B 1 478 ? 29.357 38.993 -45.990 1.00 33.73 457 GLY B O 1
ATOM 8117 N N . THR B 1 479 ? 28.394 36.939 -46.270 1.00 29.72 458 THR B N 1
ATOM 8118 C CA . THR B 1 479 ? 29.633 36.143 -46.289 1.00 28.62 458 THR B CA 1
ATOM 8119 C C . THR B 1 479 ? 29.271 34.729 -46.770 1.00 28.65 458 THR B C 1
ATOM 8120 O O . THR B 1 479 ? 28.137 34.484 -47.163 1.00 27.52 458 THR B O 1
ATOM 8124 N N . PHE B 1 480 ? 30.239 33.808 -46.761 1.00 30.28 459 PHE B N 1
ATOM 8125 C CA . PHE B 1 480 ? 29.989 32.420 -47.115 1.00 28.79 459 PHE B CA 1
ATOM 8126 C C . PHE B 1 480 ? 29.236 31.736 -45.966 1.00 28.36 459 PHE B C 1
ATOM 8127 O O . PHE B 1 480 ? 29.496 32.048 -44.800 1.00 26.50 459 PHE B O 1
ATOM 8135 N N . LEU B 1 481 ? 28.356 30.785 -46.273 1.00 26.59 460 LEU B N 1
ATOM 8136 C CA . LEU B 1 481 ? 27.537 30.173 -45.221 1.00 25.54 460 LEU B CA 1
ATOM 8137 C C . LEU B 1 481 ? 28.352 29.546 -44.075 1.00 26.09 460 LEU B C 1
ATOM 8138 O O . LEU B 1 481 ? 28.039 29.722 -42.865 1.00 26.70 460 LEU B O 1
ATOM 8143 N N . THR B 1 482 ? 29.366 28.771 -44.439 1.00 25.76 461 THR B N 1
ATOM 8144 C CA . THR B 1 482 ? 30.184 28.133 -43.417 1.00 27.52 461 THR B CA 1
ATOM 8145 C C . THR B 1 482 ? 30.746 29.154 -42.4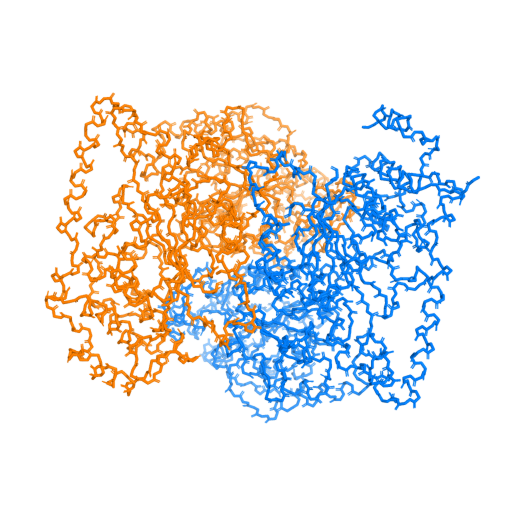21 1.00 28.50 461 THR B C 1
ATOM 8146 O O . THR B 1 482 ? 30.886 28.844 -41.240 1.00 27.45 461 THR B O 1
ATOM 8150 N N . PHE B 1 483 ? 31.004 30.386 -42.877 1.00 27.97 462 PHE B N 1
ATOM 8151 C CA . PHE B 1 483 ? 31.592 31.385 -41.970 1.00 30.36 462 PHE B CA 1
ATOM 8152 C C . PHE B 1 483 ? 30.553 31.993 -41.027 1.00 30.59 462 PHE B C 1
ATOM 8153 O O . PHE B 1 483 ? 30.901 32.823 -40.174 1.00 28.00 462 PHE B O 1
ATOM 8161 N N . SER B 1 484 ? 29.288 31.569 -41.162 1.00 28.48 463 SER B N 1
ATOM 8162 C CA . SER B 1 484 ? 28.330 31.841 -40.098 1.00 27.86 463 SER B CA 1
ATOM 8163 C C . SER B 1 484 ? 28.837 31.306 -38.763 1.00 25.81 463 SER B C 1
ATOM 8164 O O . SER B 1 484 ? 28.372 31.737 -37.710 1.00 24.25 463 SER B O 1
ATOM 8167 N N . ASP B 1 485 ? 29.790 30.377 -38.805 1.00 24.50 464 ASP B N 1
ATOM 8168 C CA . ASP B 1 485 ? 30.352 29.843 -37.596 1.00 23.51 464 ASP B CA 1
ATOM 8169 C C . ASP B 1 485 ? 31.177 30.901 -36.854 1.00 25.99 464 ASP B C 1
ATOM 8170 O O . ASP B 1 485 ? 31.238 30.878 -35.602 1.00 25.57 464 ASP B O 1
ATOM 8175 N N . TYR B 1 486 ? 31.829 31.800 -37.612 1.00 24.04 465 TYR B N 1
ATOM 8176 C CA . TYR B 1 486 ? 32.550 32.931 -37.010 1.00 25.41 465 TYR B CA 1
ATOM 8177 C C . TYR B 1 486 ? 31.540 33.943 -36.406 1.00 25.40 465 TYR B C 1
ATOM 8178 O O . TYR B 1 486 ? 31.749 34.490 -35.335 1.00 26.31 465 TYR B O 1
ATOM 8187 N N . SER B 1 487 ? 30.423 34.194 -37.072 1.00 26.91 466 SER B N 1
ATOM 8188 C CA . SER B 1 487 ? 29.518 35.283 -36.595 1.00 27.42 466 SER B CA 1
ATOM 8189 C C . SER B 1 487 ? 28.294 34.827 -35.761 1.00 28.26 466 SER B C 1
ATOM 8190 O O . SER B 1 487 ? 27.473 35.657 -35.305 1.00 30.22 466 SER B O 1
ATOM 8193 N N . ARG B 1 488 ? 28.186 33.517 -35.574 1.00 28.38 467 ARG B N 1
ATOM 8194 C CA . ARG B 1 488 ? 27.044 32.875 -34.915 1.00 29.37 467 ARG B CA 1
ATOM 8195 C C . ARG B 1 488 ? 26.395 33.592 -33.730 1.00 29.62 467 ARG B C 1
ATOM 8196 O O . ARG B 1 488 ? 25.181 33.753 -33.710 1.00 29.72 467 ARG B O 1
ATOM 8204 N N . ASN B 1 489 ? 27.180 33.993 -32.733 1.00 28.60 468 ASN B N 1
ATOM 8205 C CA . ASN B 1 489 ? 26.553 34.578 -31.572 1.00 29.65 468 ASN B CA 1
ATOM 8206 C C . ASN B 1 489 ? 25.872 35.909 -31.868 1.00 29.96 468 ASN B C 1
ATOM 8207 O O . ASN B 1 489 ? 24.932 36.260 -31.178 1.00 31.69 468 ASN B O 1
ATOM 8212 N N . ALA B 1 490 ? 26.355 36.659 -32.864 1.00 30.71 469 ALA B N 1
ATOM 8213 C CA . ALA B 1 490 ? 25.666 37.899 -33.298 1.00 31.24 469 ALA B CA 1
ATOM 8214 C C . ALA B 1 490 ? 24.312 37.597 -33.920 1.00 31.59 469 ALA B C 1
ATOM 8215 O O . ALA B 1 490 ? 23.336 38.330 -33.692 1.00 32.63 469 ALA B O 1
ATOM 8217 N N . LEU B 1 491 ? 24.243 36.531 -34.719 1.00 32.14 470 LEU B N 1
ATOM 8218 C CA . LEU B 1 491 ? 22.958 36.113 -35.308 1.00 32.70 470 LEU B CA 1
ATOM 8219 C C . LEU B 1 491 ? 22.034 35.771 -34.154 1.00 33.09 470 LEU B C 1
ATOM 8220 O O . LEU B 1 491 ? 20.899 36.207 -34.120 1.00 32.56 470 LEU B O 1
ATOM 8225 N N . ARG B 1 492 ? 22.562 35.026 -33.185 1.00 30.93 471 ARG B N 1
ATOM 8226 C CA . ARG B 1 492 ? 21.811 34.626 -32.025 1.00 29.45 471 ARG B CA 1
ATOM 8227 C C . ARG B 1 492 ? 21.262 35.847 -31.294 1.00 29.62 471 ARG B C 1
ATOM 8228 O O . ARG B 1 492 ? 20.108 35.845 -30.913 1.00 30.87 471 ARG B O 1
ATOM 8236 N N . VAL B 1 493 ? 22.098 36.874 -31.087 1.00 29.53 472 VAL B N 1
ATOM 8237 C CA . VAL B 1 493 ? 21.744 38.042 -30.280 1.00 30.36 472 VAL B CA 1
ATOM 8238 C C . VAL B 1 493 ? 20.686 38.891 -30.977 1.00 30.42 472 VAL B C 1
ATOM 8239 O O . VAL B 1 493 ? 19.776 39.408 -30.315 1.00 30.38 472 VAL B O 1
ATOM 8243 N N . ALA B 1 494 ? 20.763 38.972 -32.308 1.00 32.98 473 ALA B N 1
ATOM 8244 C CA . ALA B 1 494 ? 19.689 39.565 -33.117 1.00 32.91 473 ALA B CA 1
ATOM 8245 C C . ALA B 1 494 ? 18.351 38.847 -32.814 1.00 35.94 473 ALA B C 1
ATOM 8246 O O . ALA B 1 494 ? 17.280 39.499 -32.648 1.00 35.18 473 ALA B O 1
ATOM 8248 N N . ALA B 1 495 ? 18.408 37.522 -32.732 1.00 33.66 474 ALA B N 1
ATOM 8249 C CA . ALA B 1 495 ? 17.190 36.735 -32.501 1.00 34.43 474 ALA B CA 1
ATOM 8250 C C . ALA B 1 495 ? 16.671 36.972 -31.089 1.00 36.01 474 ALA B C 1
ATOM 8251 O O . ALA B 1 495 ? 15.462 37.081 -30.898 1.00 35.18 474 ALA B O 1
ATOM 8253 N N . LEU B 1 496 ? 17.582 37.110 -30.111 1.00 35.23 475 LEU B N 1
ATOM 8254 C CA . LEU B 1 496 ? 17.146 37.319 -28.735 1.00 36.07 475 LEU B CA 1
ATOM 8255 C C . LEU B 1 496 ? 16.469 38.689 -28.587 1.00 38.84 475 LEU B C 1
ATOM 8256 O O . LEU B 1 496 ? 15.478 38.827 -27.862 1.00 37.90 475 LEU B O 1
ATOM 8261 N N . MET B 1 497 ? 17.027 39.695 -29.276 1.00 38.65 476 MET B N 1
ATOM 8262 C CA . MET B 1 497 ? 16.575 41.082 -29.196 1.00 38.56 476 MET B CA 1
ATOM 8263 C C . MET B 1 497 ? 15.297 41.296 -29.978 1.00 39.71 476 MET B C 1
ATOM 8264 O O . MET B 1 497 ? 14.569 42.273 -29.750 1.00 39.80 476 MET B O 1
ATOM 8269 N N . LYS B 1 498 ? 15.050 40.375 -30.910 1.00 41.40 477 LYS B N 1
ATOM 8270 C CA . LYS B 1 498 ? 13.903 40.401 -31.832 1.00 42.17 477 LYS B CA 1
ATOM 8271 C C . LYS B 1 498 ? 13.983 41.587 -32.757 1.00 40.60 477 LYS B C 1
ATOM 8272 O O . LYS B 1 498 ? 13.012 42.341 -32.899 1.00 42.71 477 LYS B O 1
ATOM 8278 N N . VAL B 1 499 ? 15.142 41.782 -33.367 1.00 39.23 478 VAL B N 1
ATOM 8279 C CA . VAL B 1 499 ? 15.304 42.893 -34.319 1.00 38.54 478 VAL B CA 1
ATOM 8280 C C . VAL B 1 499 ? 15.570 42.358 -35.726 1.00 39.21 478 VAL B C 1
ATOM 8281 O O . VAL B 1 499 ? 16.258 41.343 -35.860 1.00 38.74 478 VAL B O 1
ATOM 8285 N N . PRO B 1 500 ? 15.037 43.033 -36.779 1.00 39.86 479 PRO B N 1
ATOM 8286 C CA . PRO B 1 500 ? 15.087 42.431 -38.141 1.00 40.33 479 PRO B CA 1
ATOM 8287 C C . PRO B 1 500 ? 16.431 42.551 -38.890 1.00 39.69 479 PRO B C 1
ATOM 8288 O O . PRO B 1 500 ? 16.457 42.982 -40.036 1.00 39.82 479 PRO B O 1
ATOM 8292 N N . SER B 1 501 ? 17.536 42.160 -38.255 1.00 37.33 480 SER B N 1
ATOM 8293 C CA . SER B 1 501 ? 18.856 42.093 -38.926 1.00 35.50 480 SER B CA 1
ATOM 8294 C C . SER B 1 501 ? 18.773 41.074 -40.041 1.00 35.54 480 SER B C 1
ATOM 8295 O O . SER B 1 501 ? 18.111 40.038 -39.884 1.00 35.00 480 SER B O 1
ATOM 8298 N N . ILE B 1 502 ? 19.422 41.362 -41.169 1.00 34.57 481 ILE B N 1
ATOM 8299 C CA . ILE B 1 502 ? 19.427 40.427 -42.295 1.00 33.85 481 ILE B CA 1
ATOM 8300 C C . ILE B 1 502 ? 20.863 40.007 -42.508 1.00 34.05 481 ILE B C 1
ATOM 8301 O O . ILE B 1 502 ? 21.741 40.850 -42.636 1.00 33.66 481 ILE B O 1
ATOM 8306 N N . PHE B 1 503 ? 21.095 38.701 -42.553 1.00 33.51 482 PHE B N 1
ATOM 8307 C CA . PHE B 1 503 ? 22.448 38.159 -42.728 1.00 31.37 482 PHE B CA 1
ATOM 8308 C C . PHE B 1 503 ? 22.435 37.301 -43.977 1.00 31.84 482 PHE B C 1
ATOM 8309 O O . PHE B 1 503 ? 21.624 36.353 -44.079 1.00 31.95 482 PHE B O 1
ATOM 8317 N N . VAL B 1 504 ? 23.273 37.653 -44.954 1.00 30.60 483 VAL B N 1
ATOM 8318 C CA . VAL B 1 504 ? 23.214 36.967 -46.255 1.00 31.82 483 VAL B CA 1
ATOM 8319 C C . VAL B 1 504 ? 24.348 35.929 -46.313 1.00 32.55 483 VAL B C 1
ATOM 8320 O O . VAL B 1 504 ? 25.502 36.250 -45.993 1.00 32.99 483 VAL B O 1
ATOM 8324 N N . PHE B 1 505 ? 24.033 34.700 -46.702 1.00 30.98 484 PHE B N 1
ATOM 8325 C CA . PHE B 1 505 ? 25.079 33.693 -46.840 1.00 32.47 484 PHE B CA 1
ATOM 8326 C C . PHE B 1 505 ? 24.984 33.094 -48.221 1.00 34.10 484 PHE B C 1
ATOM 8327 O O . PHE B 1 505 ? 23.883 32.776 -48.659 1.00 37.97 484 PHE B O 1
ATOM 8335 N N . THR B 1 506 ? 26.117 32.937 -48.905 1.00 32.31 485 THR B N 1
ATOM 8336 C CA . THR B 1 506 ? 26.133 32.268 -50.203 1.00 31.09 485 THR B CA 1
ATOM 8337 C C . THR B 1 506 ? 27.080 31.072 -50.114 1.00 31.88 485 THR B C 1
ATOM 8338 O O . THR B 1 506 ? 27.729 30.895 -49.108 1.00 31.31 485 THR B O 1
ATOM 8342 N N . HIS B 1 507 ? 27.141 30.250 -51.165 1.00 33.53 486 HIS B N 1
ATOM 8343 C CA . HIS B 1 507 ? 28.070 29.105 -51.237 1.00 33.62 486 HIS B CA 1
ATOM 8344 C C . HIS B 1 507 ? 27.657 28.082 -50.206 1.00 33.66 486 HIS B C 1
ATOM 8345 O O . HIS B 1 507 ? 28.394 27.784 -49.276 1.00 31.87 486 HIS B O 1
ATOM 8352 N N . ASP B 1 508 ? 26.454 27.537 -50.387 1.00 34.40 487 ASP B N 1
ATOM 8353 C CA . ASP B 1 508 ? 25.704 26.940 -49.273 1.00 33.76 487 ASP B CA 1
ATOM 8354 C C . ASP B 1 508 ? 25.824 25.444 -49.070 1.00 32.85 487 ASP B C 1
ATOM 8355 O O . ASP B 1 508 ? 25.170 24.910 -48.173 1.00 32.36 487 ASP B O 1
ATOM 8360 N N . SER B 1 509 ? 26.626 24.772 -49.894 1.00 35.14 488 SER B N 1
ATOM 8361 C CA . SER B 1 509 ? 26.719 23.325 -49.844 1.00 35.26 488 SER B CA 1
ATOM 8362 C C . SER B 1 509 ? 27.907 22.821 -50.654 1.00 36.31 488 SER B C 1
ATOM 8363 O O . SER B 1 509 ? 28.709 23.618 -51.161 1.00 37.59 488 SER B O 1
ATOM 8366 N N . ILE B 1 510 ? 27.993 21.498 -50.800 1.00 34.62 489 ILE B N 1
ATOM 8367 C CA . ILE B 1 510 ? 28.937 20.864 -51.712 1.00 33.24 489 ILE B CA 1
ATOM 8368 C C . ILE B 1 510 ? 28.775 21.395 -53.155 1.00 34.77 489 ILE B C 1
ATOM 8369 O O . ILE B 1 510 ? 29.636 21.197 -53.995 1.00 33.95 489 ILE B O 1
ATOM 8374 N N . GLY B 1 511 ? 27.671 22.084 -53.428 1.00 35.05 490 GLY B N 1
ATOM 8375 C CA . GLY B 1 511 ? 27.437 22.650 -54.757 1.00 34.85 490 GLY B CA 1
ATOM 8376 C C . GLY B 1 511 ? 28.466 23.695 -55.100 1.00 36.06 490 GLY B C 1
ATOM 8377 O O . GLY B 1 511 ? 28.638 24.061 -56.273 1.00 36.40 490 GLY B O 1
ATOM 8378 N N . LEU B 1 512 ? 29.156 24.186 -54.078 1.00 34.42 491 LEU B N 1
ATOM 8379 C CA . LEU B 1 512 ? 30.187 25.184 -54.297 1.00 34.51 491 LEU B CA 1
ATOM 8380 C C . LEU B 1 512 ? 31.392 24.587 -55.020 1.00 34.59 491 LEU B C 1
ATOM 8381 O O . LEU B 1 512 ? 32.167 25.322 -55.621 1.00 35.02 491 LEU B O 1
ATOM 8386 N N . GLY B 1 513 ? 31.529 23.258 -54.954 1.00 34.68 492 GLY B N 1
ATOM 8387 C CA . GLY B 1 513 ? 32.601 22.511 -55.628 1.00 34.52 492 GLY B CA 1
ATOM 8388 C C . GLY B 1 513 ? 34.015 22.595 -55.031 1.00 34.75 492 GLY B C 1
ATOM 8389 O O . GLY B 1 513 ? 34.249 22.318 -53.837 1.00 34.18 492 GLY B O 1
ATOM 8390 N N . GLU B 1 514 ? 34.958 23.006 -55.878 1.00 34.30 493 GLU B N 1
ATOM 8391 C CA . GLU B 1 514 ? 36.385 22.767 -55.651 1.00 34.20 493 GLU B CA 1
ATOM 8392 C C . GLU B 1 514 ? 37.028 23.309 -54.359 1.00 34.46 493 GLU B C 1
ATOM 8393 O O . GLU B 1 514 ? 38.015 22.719 -53.889 1.00 32.36 493 GLU B O 1
ATOM 8399 N N . ASP B 1 515 ? 36.501 24.408 -53.799 1.00 33.46 494 ASP B N 1
ATOM 8400 C CA . ASP B 1 515 ? 37.054 24.914 -52.548 1.00 34.77 494 ASP B CA 1
ATOM 8401 C C . ASP B 1 515 ? 37.038 23.902 -51.408 1.00 32.90 494 ASP B C 1
ATOM 8402 O O . ASP B 1 515 ? 37.862 23.969 -50.529 1.00 32.02 494 ASP B O 1
ATOM 8407 N N . GLY B 1 516 ? 36.111 22.959 -51.450 1.00 31.70 495 GLY B N 1
ATOM 8408 C CA . GLY B 1 516 ? 36.254 21.773 -50.633 1.00 30.52 495 GLY B CA 1
ATOM 8409 C C . GLY B 1 516 ? 35.709 21.838 -49.221 1.00 29.14 495 GLY B C 1
ATOM 8410 O O . GLY B 1 516 ? 34.972 22.781 -48.852 1.00 29.78 495 GLY B O 1
ATOM 8411 N N . PRO B 1 517 ? 36.071 20.842 -48.403 1.00 27.56 496 PRO B N 1
ATOM 8412 C CA . PRO B 1 517 ? 35.267 20.666 -47.188 1.00 27.39 496 PRO B CA 1
ATOM 8413 C C . PRO B 1 517 ? 35.364 21.732 -46.092 1.00 26.92 496 PRO B C 1
ATOM 8414 O O . PRO B 1 517 ? 34.488 21.739 -45.214 1.00 26.62 496 PRO B O 1
ATOM 8418 N N . THR B 1 518 ? 36.377 22.616 -46.113 1.00 25.96 497 THR B N 1
ATOM 8419 C CA . THR B 1 518 ? 36.447 23.690 -45.123 1.00 26.32 497 THR B CA 1
ATOM 8420 C C . THR B 1 518 ? 35.440 24.790 -45.499 1.00 27.12 497 THR B C 1
ATOM 8421 O O . THR B 1 518 ? 35.023 25.595 -44.636 1.00 28.10 497 THR B O 1
ATOM 8425 N N . HIS B 1 519 ? 35.063 24.848 -46.780 1.00 27.46 498 HIS B N 1
ATOM 8426 C CA . HIS B 1 519 ? 34.103 25.859 -47.244 1.00 28.10 498 HIS B CA 1
ATOM 8427 C C . HIS B 1 519 ? 32.697 25.286 -47.366 1.00 28.22 498 HIS B C 1
ATOM 8428 O O . HIS B 1 519 ? 31.688 25.993 -47.136 1.00 28.77 498 HIS B O 1
ATOM 8435 N N . GLN B 1 520 ? 32.612 24.023 -47.756 1.00 27.43 499 GLN B N 1
ATOM 8436 C CA . GLN B 1 520 ? 31.309 23.345 -47.955 1.00 27.72 499 GLN B CA 1
ATOM 8437 C C . GLN B 1 520 ? 30.496 23.147 -46.656 1.00 27.37 499 GLN B C 1
ATOM 8438 O O . GLN B 1 520 ? 30.847 22.304 -45.816 1.00 25.80 499 GLN B O 1
ATOM 8444 N N . SER B 1 521 ? 29.412 23.905 -46.526 1.00 27.65 500 SER B N 1
ATOM 8445 C CA . SER B 1 521 ? 28.489 23.763 -45.419 1.00 29.31 500 SER B CA 1
ATOM 8446 C C . SER B 1 521 ? 27.796 22.386 -45.515 1.00 29.90 500 SER B C 1
ATOM 8447 O O . SER B 1 521 ? 27.439 21.945 -46.605 1.00 28.97 500 SER B O 1
ATOM 8450 N N . VAL B 1 522 ? 27.589 21.762 -44.358 1.00 29.56 501 VAL B N 1
ATOM 8451 C CA . VAL B 1 522 ? 26.863 20.516 -44.260 1.00 30.99 501 VAL B CA 1
ATOM 8452 C C . VAL B 1 522 ? 25.853 20.592 -43.104 1.00 30.73 501 VAL B C 1
ATOM 8453 O O . VAL B 1 522 ? 24.711 20.129 -43.222 1.00 31.07 501 VAL B O 1
ATOM 8457 N N . GLU B 1 523 ? 26.287 21.180 -41.991 1.00 29.23 502 GLU B N 1
ATOM 8458 C CA . GLU B 1 523 ? 25.472 21.262 -40.801 1.00 28.18 502 GLU B CA 1
ATOM 8459 C C . GLU B 1 523 ? 24.848 22.657 -40.616 1.00 29.14 502 GLU B C 1
ATOM 8460 O O . GLU B 1 523 ? 23.981 22.851 -39.745 1.00 28.27 502 GLU B O 1
ATOM 8466 N N . HIS B 1 524 ? 25.313 23.626 -41.410 1.00 29.35 503 HIS B N 1
ATOM 8467 C CA . HIS B 1 524 ? 25.087 25.043 -41.109 1.00 30.36 503 HIS B CA 1
ATOM 8468 C C . HIS B 1 524 ? 23.642 25.441 -41.238 1.00 30.25 503 HIS B C 1
ATOM 8469 O O . HIS B 1 524 ? 23.078 26.100 -40.365 1.00 31.11 503 HIS B O 1
ATOM 8476 N N . VAL B 1 525 ? 23.026 25.004 -42.312 1.00 29.87 504 VAL B N 1
ATOM 8477 C CA . VAL B 1 525 ? 21.636 25.359 -42.568 1.00 32.06 504 VAL B CA 1
ATOM 8478 C C . VAL B 1 525 ? 20.748 24.901 -41.395 1.00 33.04 504 VAL B C 1
ATOM 8479 O O . VAL B 1 525 ? 19.944 25.684 -40.872 1.00 32.36 504 VAL B O 1
ATOM 8483 N N . ALA B 1 526 ? 20.915 23.642 -40.986 1.00 32.64 505 ALA B N 1
ATOM 8484 C CA . ALA B 1 526 ? 20.150 23.079 -39.860 1.00 34.37 505 ALA B CA 1
ATOM 8485 C C . ALA B 1 526 ? 20.524 23.761 -38.520 1.00 33.14 505 ALA B C 1
ATOM 8486 O O . ALA B 1 526 ? 19.650 24.046 -37.694 1.00 33.74 505 ALA B O 1
ATOM 8488 N N . SER B 1 527 ? 21.803 24.078 -38.330 1.00 32.45 506 SER B N 1
ATOM 8489 C CA . SER B 1 527 ? 22.226 24.688 -37.073 1.00 31.88 506 SER B CA 1
ATOM 8490 C C . SER B 1 527 ? 21.615 26.096 -36.896 1.00 31.23 506 SER B C 1
ATOM 8491 O O . SER B 1 527 ? 21.420 26.525 -35.782 1.00 32.28 506 SER B O 1
ATOM 8494 N N . LEU B 1 528 ? 21.346 26.801 -37.986 1.00 28.98 507 LEU B N 1
ATOM 8495 C CA . LEU B 1 528 ? 20.752 28.137 -37.928 1.00 29.24 507 LEU B CA 1
ATOM 8496 C C . LEU B 1 528 ? 19.245 28.093 -37.673 1.00 29.82 507 LEU B C 1
ATOM 8497 O O . LEU B 1 528 ? 18.716 28.942 -36.953 1.00 30.76 507 LEU B O 1
ATOM 8502 N N . ARG B 1 529 ? 18.568 27.128 -38.303 1.00 29.54 508 ARG B N 1
ATOM 8503 C CA . ARG B 1 529 ? 17.167 26.802 -38.011 1.00 30.60 508 ARG B CA 1
ATOM 8504 C C . ARG B 1 529 ? 16.939 26.644 -36.533 1.00 31.15 508 ARG B C 1
ATOM 8505 O O . ARG B 1 529 ? 15.960 27.156 -35.991 1.00 32.65 508 ARG B O 1
ATOM 8513 N N . LEU B 1 530 ? 17.881 25.998 -35.870 1.00 29.94 509 LEU B N 1
ATOM 8514 C CA . LEU B 1 530 ? 17.744 25.674 -34.477 1.00 31.42 509 LEU B CA 1
ATOM 8515 C C . LEU B 1 530 ? 17.787 26.877 -33.539 1.00 31.45 509 LEU B C 1
ATOM 8516 O O . LEU B 1 530 ? 17.360 26.760 -32.387 1.00 30.16 509 LEU B O 1
ATOM 8521 N N . ILE B 1 531 ? 18.342 28.011 -33.979 1.00 30.59 510 ILE B N 1
ATOM 8522 C CA . ILE B 1 531 ? 18.370 29.183 -33.103 1.00 30.51 510 ILE B CA 1
ATOM 8523 C C . ILE B 1 531 ? 16.945 29.763 -33.006 1.00 31.22 510 ILE B C 1
ATOM 8524 O O . ILE B 1 531 ? 16.363 30.096 -34.033 1.00 31.70 510 ILE B O 1
ATOM 8529 N N . PRO B 1 532 ? 16.370 29.855 -31.784 1.00 32.13 511 PRO B N 1
ATOM 8530 C CA . PRO B 1 532 ? 15.021 30.471 -31.685 1.00 33.10 511 PRO B CA 1
ATOM 8531 C C . PRO B 1 532 ? 14.890 31.832 -32.318 1.00 34.01 511 PRO B C 1
ATOM 8532 O O . PRO B 1 532 ? 15.766 32.704 -32.153 1.00 32.99 511 PRO B O 1
ATOM 8536 N N . ASN B 1 533 ? 13.775 32.016 -33.030 1.00 36.49 512 ASN B N 1
ATOM 8537 C CA . ASN B 1 533 ? 13.356 33.332 -33.496 1.00 37.43 512 ASN B CA 1
ATOM 8538 C C . ASN B 1 533 ? 14.202 33.843 -34.685 1.00 37.76 512 ASN B C 1
ATOM 8539 O O . ASN B 1 533 ? 14.005 34.971 -35.137 1.00 36.45 512 ASN B O 1
ATOM 8544 N N . LEU B 1 534 ? 15.152 33.018 -35.155 1.00 37.07 513 LEU B N 1
ATOM 8545 C CA . LEU B 1 534 ? 15.961 33.340 -36.333 1.00 37.83 513 LEU B CA 1
ATOM 8546 C C . LEU B 1 534 ? 15.340 32.691 -37.580 1.00 37.58 513 LEU B C 1
ATOM 8547 O O . LEU B 1 534 ? 15.278 31.483 -37.657 1.00 39.44 513 LEU B O 1
ATOM 8552 N N . ASP B 1 535 ? 14.863 33.482 -38.541 1.00 38.08 514 ASP B N 1
ATOM 8553 C CA . ASP B 1 535 ? 14.244 32.884 -39.749 1.00 37.44 514 ASP B CA 1
ATOM 8554 C C . ASP B 1 535 ? 15.349 32.490 -40.691 1.00 36.18 514 ASP B C 1
ATOM 8555 O O . ASP B 1 535 ? 16.310 33.237 -40.893 1.00 35.82 514 ASP B O 1
ATOM 8560 N N . VAL B 1 536 ? 15.236 31.293 -41.235 1.00 34.52 515 VAL B N 1
ATOM 8561 C CA . VAL B 1 536 ? 16.196 30.822 -42.216 1.00 34.09 515 VAL B CA 1
ATOM 8562 C C . VAL B 1 536 ? 15.489 30.553 -43.510 1.00 33.37 515 VAL B C 1
ATOM 8563 O O . VAL B 1 536 ? 14.532 29.764 -43.550 1.00 34.98 515 VAL B O 1
ATOM 8567 N N . TRP B 1 537 ? 15.957 31.197 -44.568 1.00 34.20 516 TRP B N 1
ATOM 8568 C CA . TRP B 1 537 ? 15.375 31.010 -45.906 1.00 36.97 516 TRP B CA 1
ATOM 8569 C C . TRP B 1 537 ? 16.400 30.397 -46.812 1.00 36.83 516 TRP B C 1
ATOM 8570 O O . TRP B 1 537 ? 17.523 30.897 -46.884 1.00 35.70 516 TRP B O 1
ATOM 8581 N N . ARG B 1 538 ? 16.022 29.340 -47.532 1.00 35.28 517 ARG B N 1
ATOM 8582 C CA . ARG B 1 538 ? 16.911 28.741 -48.538 1.00 35.64 517 ARG B CA 1
ATOM 8583 C C . ARG B 1 538 ? 16.144 28.581 -49.875 1.00 36.80 517 ARG B C 1
ATOM 8584 O O . ARG B 1 538 ? 15.655 27.494 -50.209 1.00 36.69 517 ARG B O 1
ATOM 8592 N N . PRO B 1 539 ? 16.001 29.690 -50.625 1.00 38.29 518 PRO B N 1
ATOM 8593 C CA . PRO B 1 539 ? 15.207 29.698 -51.869 1.00 39.24 518 PRO B CA 1
ATOM 8594 C C . PRO B 1 539 ? 15.692 28.794 -53.014 1.00 39.42 518 PRO B C 1
ATOM 8595 O O . PRO B 1 539 ? 16.886 28.714 -53.269 1.00 36.80 518 PRO B O 1
ATOM 8599 N N . ALA B 1 540 ? 14.738 28.131 -53.682 1.00 40.33 519 ALA B N 1
ATOM 8600 C CA . ALA B 1 540 ? 15.000 27.262 -54.827 1.00 43.05 519 ALA B CA 1
ATOM 8601 C C . ALA B 1 540 ? 15.287 28.015 -56.125 1.00 45.49 519 ALA B C 1
ATOM 8602 O O . ALA B 1 540 ? 15.946 27.481 -57.026 1.00 47.08 519 ALA B O 1
ATOM 8604 N N . ASP B 1 541 ? 14.748 29.226 -56.252 1.00 46.12 520 ASP B N 1
ATOM 8605 C CA . ASP B 1 541 ? 14.850 29.970 -57.512 1.00 47.91 520 ASP B CA 1
ATOM 8606 C C . ASP B 1 541 ? 14.660 31.485 -57.339 1.00 47.20 520 ASP B C 1
ATOM 8607 O O . ASP B 1 541 ? 14.646 31.990 -56.210 1.00 47.15 520 ASP B O 1
ATOM 8612 N N . THR B 1 542 ? 14.508 32.194 -58.462 1.00 48.09 521 THR B N 1
ATOM 8613 C CA . THR B 1 542 ? 14.407 33.657 -58.482 1.00 45.81 521 THR B CA 1
ATOM 8614 C C . THR B 1 542 ? 13.176 34.143 -57.719 1.00 44.52 521 THR B C 1
ATOM 8615 O O . THR B 1 542 ? 13.220 35.151 -57.036 1.00 43.04 521 THR B O 1
ATOM 8619 N N . VAL B 1 543 ? 12.090 33.393 -57.823 1.00 42.51 522 VAL B N 1
ATOM 8620 C CA . VAL B 1 543 ? 10.840 33.725 -57.173 1.00 43.68 522 VAL B CA 1
ATOM 8621 C C . VAL B 1 543 ? 10.879 33.465 -55.659 1.00 44.31 522 VAL B C 1
ATOM 8622 O O . VAL B 1 543 ? 10.414 34.282 -54.856 1.00 45.70 522 VAL B O 1
ATOM 8626 N N . GLU B 1 544 ? 11.446 32.340 -55.254 1.00 43.33 523 GLU B N 1
ATOM 8627 C CA . GLU B 1 544 ? 11.566 32.082 -53.841 1.00 43.36 523 GLU B CA 1
ATOM 8628 C C . GLU B 1 544 ? 12.551 33.085 -53.226 1.00 43.77 523 GLU B C 1
ATOM 8629 O O . GLU B 1 544 ? 12.345 33.555 -52.104 1.00 46.08 523 GLU B O 1
ATOM 8635 N N . THR B 1 545 ? 13.575 33.469 -53.976 1.00 42.29 524 THR B N 1
ATOM 8636 C CA . THR B 1 545 ? 14.484 34.529 -53.516 1.00 42.70 524 THR B CA 1
ATOM 8637 C C . THR B 1 545 ? 13.771 35.869 -53.302 1.00 43.86 524 THR B C 1
ATOM 8638 O O . THR B 1 545 ? 13.917 36.500 -52.224 1.00 42.95 524 THR B O 1
ATOM 8642 N N . ALA B 1 546 ? 12.987 36.282 -54.310 1.00 44.18 525 ALA B N 1
ATOM 8643 C CA . ALA B 1 546 ? 12.244 37.537 -54.252 1.00 46.00 525 ALA B CA 1
ATOM 8644 C C . ALA B 1 546 ? 11.318 37.538 -53.043 1.00 47.20 525 ALA B C 1
ATOM 8645 O O . ALA B 1 546 ? 11.200 38.569 -52.346 1.00 48.28 525 ALA B O 1
ATOM 8647 N N . VAL B 1 547 ? 10.678 36.383 -52.805 1.00 44.66 526 VAL B N 1
ATOM 8648 C CA . VAL B 1 547 ? 9.728 36.222 -51.708 1.00 44.63 526 VAL B CA 1
ATOM 8649 C C . VAL B 1 547 ? 10.468 36.301 -50.387 1.00 43.34 526 VAL B C 1
ATOM 8650 O O . VAL B 1 547 ? 10.043 37.020 -49.481 1.00 41.89 526 VAL B O 1
ATOM 8654 N N . ALA B 1 548 ? 11.576 35.554 -50.289 1.00 42.78 527 ALA B N 1
ATOM 8655 C CA . ALA B 1 548 ? 12.380 35.507 -49.089 1.00 41.73 527 ALA B CA 1
ATOM 8656 C C . ALA B 1 548 ? 12.861 36.910 -48.660 1.00 43.82 527 ALA B C 1
ATOM 8657 O O . ALA B 1 548 ? 12.712 37.290 -47.483 1.00 45.70 527 ALA B O 1
ATOM 8659 N N . TRP B 1 549 ? 13.423 37.665 -49.609 1.00 42.52 528 TRP B N 1
ATOM 8660 C CA . TRP B 1 549 ? 13.955 39.007 -49.342 1.00 45.70 528 TRP B CA 1
ATOM 8661 C C . TRP B 1 549 ? 12.906 40.010 -48.900 1.00 47.62 528 TRP B C 1
ATOM 8662 O O . TRP B 1 549 ? 13.107 40.765 -47.920 1.00 43.87 528 TRP B O 1
ATOM 8673 N N . THR B 1 550 ? 11.788 40.040 -49.633 1.00 48.82 529 THR B N 1
ATOM 8674 C CA . THR B 1 550 ? 10.715 41.000 -49.348 1.00 49.56 529 THR B CA 1
ATOM 8675 C C . THR B 1 550 ? 10.033 40.617 -48.038 1.00 51.94 529 THR B C 1
ATOM 8676 O O . THR B 1 550 ? 9.606 41.500 -47.282 1.00 54.69 529 THR B O 1
ATOM 8680 N N . TYR B 1 551 ? 9.972 39.312 -47.755 1.00 49.71 530 TYR B N 1
ATOM 8681 C CA . TYR B 1 551 ? 9.461 38.841 -46.474 1.00 49.93 530 TYR B CA 1
ATOM 8682 C C . TYR B 1 551 ? 10.364 39.332 -45.358 1.00 48.01 530 TYR B C 1
ATOM 8683 O O . TYR B 1 551 ? 9.892 39.865 -44.348 1.00 50.65 530 TYR B O 1
ATOM 8692 N N . ALA B 1 552 ? 11.661 39.146 -45.554 1.00 46.40 531 ALA B N 1
ATOM 8693 C CA . ALA B 1 552 ? 12.647 39.445 -44.532 1.00 46.01 531 ALA B CA 1
ATOM 8694 C C . ALA B 1 552 ? 12.708 40.946 -44.217 1.00 46.12 531 ALA B C 1
ATOM 8695 O O . ALA B 1 552 ? 12.851 41.344 -43.049 1.00 46.85 531 ALA B O 1
ATOM 8697 N N . VAL B 1 553 ? 12.606 41.762 -45.262 1.00 47.00 532 VAL B N 1
ATOM 8698 C CA . VAL B 1 553 ? 12.677 43.221 -45.135 1.00 48.17 532 VAL B CA 1
ATOM 8699 C C . VAL B 1 553 ? 11.481 43.752 -44.367 1.00 48.58 532 VAL B C 1
ATOM 8700 O O . VAL B 1 553 ? 11.609 44.725 -43.602 1.00 51.28 532 VAL B O 1
ATOM 8704 N N . ALA B 1 554 ? 10.353 43.060 -44.527 1.00 49.57 533 ALA B N 1
ATOM 8705 C CA . ALA B 1 554 ? 9.073 43.467 -43.949 1.00 50.57 533 ALA B CA 1
ATOM 8706 C C . ALA B 1 554 ? 8.694 42.848 -42.590 1.00 51.55 533 ALA B C 1
ATOM 8707 O O . ALA B 1 554 ? 7.732 43.292 -41.970 1.00 54.01 533 ALA B O 1
ATOM 8709 N N . HIS B 1 555 ? 9.425 41.846 -42.104 1.00 50.40 534 HIS B N 1
ATOM 8710 C CA . HIS B 1 555 ? 9.061 41.271 -40.799 1.00 48.71 534 HIS B CA 1
ATOM 8711 C C . HIS B 1 555 ? 10.011 41.560 -39.660 1.00 46.50 534 HIS B C 1
ATOM 8712 O O . HIS B 1 555 ? 11.041 42.165 -39.876 1.00 47.65 534 HIS B O 1
ATOM 8719 N N . GLN B 1 556 ? 9.636 41.190 -38.441 1.00 45.00 535 GLN B N 1
ATOM 8720 C CA . GLN B 1 556 ? 10.379 41.563 -37.235 1.00 46.82 535 GLN B CA 1
ATOM 8721 C C . GLN B 1 556 ? 11.547 40.592 -36.868 1.00 44.69 535 GLN B C 1
ATOM 8722 O O . GLN B 1 556 ? 12.475 40.970 -36.161 1.00 43.97 535 GLN B O 1
ATOM 8728 N N . HIS B 1 557 ? 11.498 39.357 -37.355 1.00 43.03 536 HIS B N 1
ATOM 8729 C CA . HIS B 1 557 ? 12.546 38.367 -37.082 1.00 44.29 536 HIS B CA 1
ATOM 8730 C C . HIS B 1 557 ? 13.817 38.671 -37.807 1.00 41.42 536 HIS B C 1
ATOM 8731 O O . HIS B 1 557 ? 13.752 39.082 -38.970 1.00 42.81 536 HIS B O 1
ATOM 8738 N N . PRO B 1 558 ? 14.994 38.452 -37.161 1.00 38.82 537 PRO B N 1
ATOM 8739 C CA . PRO B 1 558 ? 16.236 38.527 -37.941 1.00 37.48 537 PRO B CA 1
ATOM 8740 C C . PRO B 1 558 ? 16.211 37.419 -38.958 1.00 36.95 537 PRO B C 1
ATOM 8741 O O . PRO B 1 558 ? 15.556 36.402 -38.708 1.00 37.71 537 PRO B O 1
ATOM 8745 N N . SER B 1 559 ? 16.867 37.600 -40.096 1.00 35.80 538 SER B N 1
ATOM 8746 C CA . SER B 1 559 ? 16.813 36.560 -41.134 1.00 35.72 538 SER B CA 1
ATOM 8747 C C . SER B 1 559 ? 18.199 36.133 -41.617 1.00 35.68 538 SER B C 1
ATOM 8748 O O . SER B 1 559 ? 19.097 36.975 -41.743 1.00 37.67 538 SER B O 1
ATOM 8751 N N . CYS B 1 560 ? 18.369 34.834 -41.857 1.00 33.47 539 CYS B N 1
ATOM 8752 C CA . CYS B 1 560 ? 19.479 34.326 -42.662 1.00 33.57 539 CYS B CA 1
ATOM 8753 C C . CYS B 1 560 ? 18.924 33.949 -44.009 1.00 33.48 539 CYS B C 1
ATOM 8754 O O . CYS B 1 560 ? 18.037 33.085 -44.109 1.00 32.53 539 CYS B O 1
ATOM 8757 N N . LEU B 1 561 ? 19.488 34.547 -45.040 1.00 32.74 540 LEU B N 1
ATOM 8758 C CA . LEU B 1 561 ? 19.060 34.280 -46.390 1.00 34.24 540 LEU B CA 1
ATOM 8759 C C . LEU B 1 561 ? 20.178 33.501 -47.055 1.00 34.70 540 LEU B C 1
ATOM 8760 O O . LEU B 1 561 ? 21.321 33.989 -47.163 1.00 33.94 540 LEU B O 1
ATOM 8765 N N . ILE B 1 562 ? 19.860 32.284 -47.488 1.00 34.36 541 ILE B N 1
ATOM 8766 C CA . ILE B 1 562 ? 20.919 31.348 -47.889 1.00 35.21 541 ILE B CA 1
ATOM 8767 C C . ILE B 1 562 ? 20.908 31.003 -49.379 1.00 36.30 541 ILE B C 1
ATOM 8768 O O . ILE B 1 562 ? 19.991 30.350 -49.877 1.00 37.57 541 ILE B O 1
ATOM 8773 N N . PHE B 1 563 ? 21.965 31.413 -50.063 1.00 36.55 542 PHE B N 1
ATOM 8774 C CA . PHE B 1 563 ? 22.016 31.350 -51.513 1.00 37.42 542 PHE B CA 1
ATOM 8775 C C . PHE B 1 563 ? 23.105 30.398 -52.011 1.00 36.17 542 PHE B C 1
ATOM 8776 O O . PHE B 1 563 ? 24.045 30.117 -51.306 1.00 34.35 542 PHE B O 1
ATOM 8784 N N . SER B 1 564 ? 22.927 29.884 -53.222 1.00 36.79 543 SER B N 1
ATOM 8785 C CA . SER B 1 564 ? 23.808 28.881 -53.808 1.00 36.86 543 SER B CA 1
ATOM 8786 C C . SER B 1 564 ? 24.802 29.600 -54.698 1.00 37.34 543 SER B C 1
ATOM 8787 O O . SER B 1 564 ? 24.509 30.691 -55.179 1.00 35.90 543 SER B O 1
ATOM 8790 N N . ARG B 1 565 ? 25.942 28.957 -54.941 1.00 38.70 544 ARG B N 1
ATOM 8791 C CA . ARG B 1 565 ? 26.911 29.395 -55.936 1.00 40.55 544 ARG B CA 1
ATOM 8792 C C . ARG B 1 565 ? 26.405 29.079 -57.329 1.00 42.65 544 ARG B C 1
ATOM 8793 O O . ARG B 1 565 ? 26.528 29.893 -58.234 1.00 41.97 544 ARG B O 1
ATOM 8801 N N . GLN B 1 566 ? 25.849 27.881 -57.491 1.00 43.18 545 GLN B N 1
ATOM 8802 C CA . GLN B 1 566 ? 25.598 27.333 -58.807 1.00 42.82 545 GLN B CA 1
ATOM 8803 C C . GLN B 1 566 ? 24.162 27.575 -59.295 1.00 43.25 545 GLN B C 1
ATOM 8804 O O . GLN B 1 566 ? 23.258 27.866 -58.506 1.00 44.11 545 GLN B O 1
ATOM 8810 N N . ASN B 1 567 ? 23.944 27.413 -60.595 1.00 44.00 546 ASN B N 1
ATOM 8811 C CA . ASN B 1 567 ? 22.635 27.682 -61.183 1.00 44.24 546 ASN B CA 1
ATOM 8812 C C . ASN B 1 567 ? 21.569 26.682 -60.751 1.00 43.94 546 ASN B C 1
ATOM 8813 O O . ASN B 1 567 ? 21.839 25.501 -60.697 1.00 43.20 546 ASN B O 1
ATOM 8818 N N . LEU B 1 568 ? 20.377 27.180 -60.415 1.00 44.17 547 LEU B N 1
ATOM 8819 C CA . LEU B 1 568 ? 19.213 26.341 -60.060 1.00 45.27 547 LEU B CA 1
ATOM 8820 C C . LEU B 1 568 ? 18.033 26.624 -61.069 1.00 46.39 547 LEU B C 1
ATOM 8821 O O . LEU B 1 568 ? 17.751 27.777 -61.396 1.00 48.93 547 LEU B O 1
ATOM 8826 N N . ALA B 1 569 ? 17.389 25.570 -61.554 1.00 46.48 548 ALA B N 1
ATOM 8827 C CA . ALA B 1 569 ? 16.284 25.674 -62.500 1.00 48.08 548 ALA B CA 1
ATOM 8828 C C . ALA B 1 569 ? 15.137 26.507 -61.922 1.00 50.68 548 ALA B C 1
ATOM 8829 O O . ALA B 1 569 ? 14.757 26.338 -60.745 1.00 49.26 548 ALA B O 1
ATOM 8831 N N . PHE B 1 570 ? 14.606 27.421 -62.750 1.00 49.46 549 PHE B N 1
ATOM 8832 C CA . PHE B 1 570 ? 13.398 28.166 -62.422 1.00 49.70 549 PHE B CA 1
ATOM 8833 C C . PHE B 1 570 ? 12.230 27.166 -62.370 1.00 50.90 549 PHE B C 1
ATOM 8834 O O . PHE B 1 570 ? 12.190 26.219 -63.159 1.00 52.02 549 PHE B O 1
ATOM 8842 N N . ASN B 1 571 ? 11.319 27.348 -61.410 1.00 49.90 550 ASN B N 1
ATOM 8843 C CA . ASN B 1 571 ? 10.056 26.594 -61.369 1.00 50.00 550 ASN B CA 1
ATOM 8844 C C . ASN B 1 571 ? 8.857 27.521 -61.673 1.00 49.88 550 ASN B C 1
ATOM 8845 O O . ASN B 1 571 ? 8.873 28.720 -61.344 1.00 49.30 550 ASN B O 1
ATOM 8850 N N . ALA B 1 572 ? 7.820 26.968 -62.297 1.00 51.46 551 ALA B N 1
ATOM 8851 C CA . ALA B 1 572 ? 6.622 27.728 -62.644 1.00 54.40 551 ALA B CA 1
ATOM 8852 C C . ALA B 1 572 ? 5.595 27.534 -61.537 1.00 55.62 551 ALA B C 1
ATOM 8853 O O . ALA B 1 572 ? 5.551 26.468 -60.945 1.00 58.96 551 ALA B O 1
ATOM 8855 N N . ARG B 1 573 ? 4.799 28.563 -61.234 1.00 57.30 552 ARG B N 1
ATOM 8856 C CA . ARG B 1 573 ? 3.823 28.510 -60.114 1.00 57.36 552 ARG B CA 1
ATOM 8857 C C . ARG B 1 573 ? 2.460 29.172 -60.395 1.00 55.86 552 ARG B C 1
ATOM 8858 O O . ARG B 1 573 ? 2.399 30.205 -61.016 1.00 53.56 552 ARG B O 1
ATOM 8866 N N . THR B 1 574 ? 1.382 28.571 -59.890 1.00 58.07 553 THR B N 1
ATOM 8867 C CA . THR B 1 574 ? 0.060 29.203 -59.890 1.00 59.64 553 THR B CA 1
ATOM 8868 C C . THR B 1 574 ? 0.045 30.448 -59.004 1.00 59.98 553 THR B C 1
ATOM 8869 O O . THR B 1 574 ? 0.886 30.618 -58.110 1.00 59.43 553 THR B O 1
ATOM 8873 N N . ASP B 1 575 ? -0.944 31.300 -59.239 1.00 61.75 554 ASP B N 1
ATOM 8874 C CA . ASP B 1 575 ? -1.216 32.444 -58.370 1.00 61.66 554 ASP B CA 1
ATOM 8875 C C . ASP B 1 575 ? -1.369 31.997 -56.898 1.00 60.01 554 ASP B C 1
ATOM 8876 O O . ASP B 1 575 ? -0.759 32.607 -56.009 1.00 60.90 554 ASP B O 1
ATOM 8881 N N . ALA B 1 576 ? -2.137 30.926 -56.648 1.00 58.03 555 ALA B N 1
ATOM 8882 C CA . ALA B 1 576 ? -2.254 30.366 -55.298 1.00 59.32 555 ALA B CA 1
ATOM 8883 C C . ALA B 1 576 ? -0.876 30.002 -54.727 1.00 60.71 555 ALA B C 1
ATOM 8884 O O . ALA B 1 576 ? -0.610 30.239 -53.545 1.00 62.62 555 ALA B O 1
ATOM 8886 N N . GLN B 1 577 ? 0.003 29.459 -55.571 1.00 60.91 556 GLN B N 1
ATOM 8887 C CA . GLN B 1 577 ? 1.305 28.971 -55.101 1.00 60.91 556 GLN B CA 1
ATOM 8888 C C . GLN B 1 577 ? 2.215 30.130 -54.732 1.00 60.72 556 GLN B C 1
ATOM 8889 O O . GLN B 1 577 ? 2.899 30.079 -53.703 1.00 57.47 556 GLN B O 1
ATOM 8895 N N . LEU B 1 578 ? 2.186 31.170 -55.569 1.00 62.06 557 LEU B N 1
ATOM 8896 C CA . LEU B 1 578 ? 2.961 32.387 -55.372 1.00 60.44 557 LEU B CA 1
ATOM 8897 C C . LEU B 1 578 ? 2.656 33.031 -54.013 1.00 63.05 557 LEU B C 1
ATOM 8898 O O . LEU B 1 578 ? 3.573 33.415 -53.289 1.00 62.03 557 LEU B O 1
ATOM 8903 N N . ALA B 1 579 ? 1.365 33.104 -53.673 1.00 63.98 558 ALA B N 1
ATOM 8904 C CA . ALA B 1 579 ? 0.881 33.584 -52.369 1.00 61.08 558 ALA B CA 1
ATOM 8905 C C . ALA B 1 579 ? 1.267 32.687 -51.180 1.00 58.51 558 ALA B C 1
ATOM 8906 O O . ALA B 1 579 ? 1.365 33.172 -50.046 1.00 57.33 558 ALA B O 1
ATOM 8908 N N . ASN B 1 580 ? 1.479 31.395 -51.428 1.00 55.97 559 ASN B N 1
ATOM 8909 C CA . ASN B 1 580 ? 1.912 30.459 -50.356 1.00 52.78 559 ASN B CA 1
ATOM 8910 C C . ASN B 1 580 ? 3.402 30.321 -50.048 1.00 50.18 559 ASN B C 1
ATOM 8911 O O . ASN B 1 580 ? 3.771 29.786 -48.990 1.00 49.51 559 ASN B O 1
ATOM 8916 N N . VAL B 1 581 ? 4.257 30.793 -50.951 1.00 48.60 560 VAL B N 1
ATOM 8917 C CA . VAL B 1 581 ? 5.696 30.797 -50.705 1.00 46.94 560 VAL B CA 1
ATOM 8918 C C . VAL B 1 581 ? 5.995 31.546 -49.404 1.00 46.51 560 VAL B C 1
ATOM 8919 O O . VAL B 1 581 ? 6.823 31.108 -48.627 1.00 45.44 560 VAL B O 1
ATOM 8923 N N . GLU B 1 582 ? 5.308 32.667 -49.181 1.00 47.12 561 GLU B N 1
ATOM 8924 C CA . GLU B 1 582 ? 5.470 33.484 -47.969 1.00 46.82 561 GLU B CA 1
ATOM 8925 C C . GLU B 1 582 ? 5.110 32.729 -46.680 1.00 46.63 561 GLU B C 1
ATOM 8926 O O . GLU B 1 582 ? 5.396 33.212 -45.576 1.00 45.99 561 GLU B O 1
ATOM 8928 N N . LYS B 1 583 ? 4.467 31.567 -46.831 1.00 44.82 562 LYS B N 1
ATOM 8929 C CA . LYS B 1 583 ? 4.153 30.685 -45.715 1.00 44.83 562 LYS B CA 1
ATOM 8930 C C . LYS B 1 583 ? 5.294 29.681 -45.416 1.00 44.87 562 LYS B C 1
ATOM 8931 O O . LYS B 1 583 ? 5.111 28.737 -44.610 1.00 44.13 562 LYS B O 1
ATOM 8933 N N . GLY B 1 584 ? 6.459 29.873 -46.043 1.00 43.84 563 GLY B N 1
ATOM 8934 C CA . GLY B 1 584 ? 7.662 29.053 -45.699 1.00 45.19 563 GLY B CA 1
ATOM 8935 C C . GLY B 1 584 ? 7.750 27.674 -46.345 1.00 47.11 563 GLY B C 1
ATOM 8936 O O . GLY B 1 584 ? 8.817 27.228 -46.745 1.00 47.87 563 GLY B O 1
ATOM 8937 N N . GLY B 1 585 ? 6.612 26.992 -46.427 1.00 49.70 564 GLY B N 1
ATOM 8938 C CA . GLY B 1 585 ? 6.502 25.694 -47.088 1.00 48.07 564 GLY B CA 1
ATOM 8939 C C . GLY B 1 585 ? 5.158 25.642 -47.790 1.00 49.45 564 GLY B C 1
ATOM 8940 O O . GLY B 1 585 ? 4.140 26.100 -47.251 1.00 48.95 564 GLY B O 1
ATOM 8941 N N . TYR B 1 586 ? 5.147 25.098 -49.000 1.00 48.15 565 TYR B N 1
ATOM 8942 C CA . TYR B 1 586 ? 3.948 25.060 -49.784 1.00 46.61 565 TYR B CA 1
ATOM 8943 C C . TYR B 1 586 ? 4.093 23.920 -50.754 1.00 47.64 565 TYR B C 1
ATOM 8944 O O . TYR B 1 586 ? 5.212 23.463 -51.013 1.00 44.30 565 TYR B O 1
ATOM 8953 N N . VAL B 1 587 ? 2.955 23.471 -51.298 1.00 46.26 566 VAL B N 1
ATOM 8954 C CA . VAL B 1 587 ? 2.928 22.377 -52.245 1.00 46.92 566 VAL B CA 1
ATOM 8955 C C . VAL B 1 587 ? 3.381 22.934 -53.591 1.00 48.97 566 VAL B C 1
ATOM 8956 O O . VAL B 1 587 ? 2.712 23.810 -54.169 1.00 51.07 566 VAL B O 1
ATOM 8960 N N . LEU B 1 588 ? 4.533 22.474 -54.079 1.00 48.47 567 LEU B N 1
ATOM 8961 C CA . LEU B 1 588 ? 5.018 22.984 -55.360 1.00 50.23 567 LEU B CA 1
ATOM 8962 C C . LEU B 1 588 ? 4.376 22.217 -56.467 1.00 52.92 567 LEU B C 1
ATOM 8963 O O . LEU B 1 588 ? 4.032 22.781 -57.501 1.00 53.75 567 LEU B O 1
ATOM 8968 N N . ARG B 1 589 ? 4.223 20.917 -56.243 1.00 53.90 568 ARG B N 1
ATOM 8969 C CA . ARG B 1 589 ? 3.563 20.064 -57.207 1.00 55.85 568 ARG B CA 1
ATOM 8970 C C . ARG B 1 589 ? 2.696 19.033 -56.479 1.00 53.58 568 ARG B C 1
ATOM 8971 O O . ARG B 1 589 ? 3.178 18.288 -55.647 1.00 50.79 568 ARG B O 1
ATOM 8979 N N . ASP B 1 590 ? 1.407 19.023 -56.794 1.00 55.62 569 ASP B N 1
ATOM 8980 C CA . ASP B 1 590 ? 0.454 18.101 -56.168 1.00 55.13 569 ASP B CA 1
ATOM 8981 C C . ASP B 1 590 ? 0.393 16.772 -56.923 1.00 55.04 569 ASP B C 1
ATOM 8982 O O . ASP B 1 590 ? 0.914 16.649 -58.037 1.00 55.40 569 ASP B O 1
ATOM 8987 N N . TRP B 1 591 ? -0.206 15.766 -56.294 1.00 55.82 570 TRP B N 1
ATOM 8988 C CA . TRP B 1 591 ? -0.622 14.565 -57.001 1.00 57.85 570 TRP B CA 1
ATOM 8989 C C . TRP B 1 591 ? -1.724 14.924 -57.970 1.00 65.04 570 TRP B C 1
ATOM 8990 O O . TRP B 1 591 ? -2.482 15.884 -57.742 1.00 64.07 570 TRP B O 1
ATOM 9001 N N . ASP B 1 592 ? -1.838 14.183 -59.067 1.00 71.58 571 ASP B N 1
ATOM 9002 C CA . ASP B 1 592 ? -3.038 14.305 -59.892 1.00 80.54 571 ASP B CA 1
ATOM 9003 C C . ASP B 1 592 ? -4.058 13.294 -59.382 1.00 83.30 571 ASP B C 1
ATOM 9004 O O . ASP B 1 592 ? -3.690 12.164 -59.032 1.00 82.34 571 ASP B O 1
ATOM 9009 N N . GLU B 1 593 ? -5.326 13.721 -59.317 1.00 88.54 572 GLU B N 1
ATOM 9010 C CA . GLU B 1 593 ? -6.465 12.851 -58.970 1.00 89.58 572 GLU B CA 1
ATOM 9011 C C . GLU B 1 593 ? -6.477 11.572 -59.815 1.00 89.17 572 GLU B C 1
ATOM 9012 O O . GLU B 1 593 ? -6.909 10.521 -59.353 1.00 86.38 572 GLU B O 1
ATOM 9014 N N . GLU B 1 594 ? -5.972 11.682 -61.045 1.00 95.65 573 GLU B N 1
ATOM 9015 C CA . GLU B 1 594 ? -5.939 10.583 -62.020 1.00 99.26 573 GLU B CA 1
ATOM 9016 C C . GLU B 1 594 ? -4.787 9.562 -61.821 1.00 96.27 573 GLU B C 1
ATOM 9017 O O . GLU B 1 594 ? -4.679 8.593 -62.581 1.00 97.57 573 GLU B O 1
ATOM 9019 N N . ILE B 1 595 ? -3.949 9.763 -60.802 1.00 95.47 574 ILE B N 1
ATOM 9020 C CA . ILE B 1 595 ? -2.787 8.883 -60.565 1.00 92.75 574 ILE B CA 1
ATOM 9021 C C . ILE B 1 595 ? -3.183 7.503 -60.043 1.00 89.61 574 ILE B C 1
ATOM 9022 O O . ILE B 1 595 ? -2.896 6.492 -60.690 1.00 91.91 574 ILE B O 1
ATOM 9024 N N . VAL B 1 596 ? -3.853 7.481 -58.885 1.00 88.52 575 VAL B N 1
ATOM 9025 C CA . VAL B 1 596 ? -4.235 6.252 -58.157 1.00 81.49 575 VAL B CA 1
ATOM 9026 C C . VAL B 1 596 ? -3.123 5.198 -58.045 1.00 80.12 575 VAL B C 1
ATOM 9027 O O . VAL B 1 596 ? -3.394 4.007 -58.241 1.00 82.97 575 VAL B O 1
ATOM 9029 N N . ALA B 1 597 ? -1.885 5.654 -57.761 1.00 72.57 576 ALA B N 1
ATOM 9030 C CA . ALA B 1 597 ? -0.755 4.803 -57.272 1.00 63.28 576 ALA B CA 1
ATOM 9031 C C . ALA B 1 597 ? -0.278 5.264 -55.889 1.00 55.83 576 ALA B C 1
ATOM 9032 O O . ALA B 1 597 ? -0.833 6.201 -55.333 1.00 54.70 576 ALA B O 1
ATOM 9034 N N . ARG B 1 598 ? 0.743 4.617 -55.329 1.00 51.58 577 ARG B N 1
ATOM 9035 C CA . ARG B 1 598 ? 1.156 4.878 -53.939 1.00 47.21 577 ARG B CA 1
ATOM 9036 C C . ARG B 1 598 ? 1.714 6.290 -53.718 1.00 47.02 577 ARG B C 1
ATOM 9037 O O . ARG B 1 598 ? 2.672 6.692 -54.370 1.00 45.24 577 ARG B O 1
ATOM 9045 N N . LYS B 1 599 ? 1.114 7.020 -52.776 1.00 47.10 578 LYS B N 1
ATOM 9046 C CA . LYS B 1 599 ? 1.440 8.427 -52.500 1.00 45.39 578 LYS B CA 1
ATOM 9047 C C . LYS B 1 599 ? 2.713 8.609 -51.665 1.00 44.08 578 LYS B C 1
ATOM 9048 O O . LYS B 1 599 ? 2.919 7.937 -50.641 1.00 41.53 578 LYS B O 1
ATOM 9054 N N . ILE B 1 600 ? 3.572 9.538 -52.072 1.00 44.67 579 ILE B N 1
ATOM 9055 C CA . ILE B 1 600 ? 4.655 9.975 -51.159 1.00 40.99 579 ILE B CA 1
ATOM 9056 C C . ILE B 1 600 ? 4.835 11.493 -51.203 1.00 41.41 579 ILE B C 1
ATOM 9057 O O . ILE B 1 600 ? 4.451 12.136 -52.186 1.00 42.13 579 ILE B O 1
ATOM 9062 N N . ILE B 1 601 ? 5.372 12.083 -50.136 1.00 41.20 580 ILE B N 1
ATOM 9063 C CA . ILE B 1 601 ? 5.659 13.517 -50.161 1.00 41.46 580 ILE B CA 1
ATOM 9064 C C . ILE B 1 601 ? 7.164 13.732 -50.218 1.00 39.06 580 ILE B C 1
ATOM 9065 O O . ILE B 1 601 ? 7.887 13.215 -49.378 1.00 39.22 580 ILE B O 1
ATOM 9070 N N . LEU B 1 602 ? 7.636 14.463 -51.215 1.00 38.82 581 LEU B N 1
ATOM 9071 C CA . LEU B 1 602 ? 9.047 14.817 -51.276 1.00 36.89 581 LEU B CA 1
ATOM 9072 C C . LEU B 1 602 ? 9.136 16.233 -50.767 1.00 36.71 581 LEU B C 1
ATOM 9073 O O . LEU B 1 602 ? 8.580 17.150 -51.386 1.00 37.32 581 LEU B O 1
ATOM 9078 N N . ILE B 1 603 ? 9.785 16.401 -49.616 1.00 33.88 582 ILE B N 1
ATOM 9079 C CA . ILE B 1 603 ? 10.095 17.724 -49.068 1.00 34.36 582 ILE B CA 1
ATOM 9080 C C . ILE B 1 603 ? 11.512 18.189 -49.427 1.00 34.49 582 ILE B C 1
ATOM 9081 O O . ILE B 1 603 ? 12.492 17.541 -49.071 1.00 33.96 582 ILE B O 1
ATOM 9086 N N . ALA B 1 604 ? 11.626 19.319 -50.118 1.00 36.83 583 ALA B N 1
ATOM 9087 C CA . ALA B 1 604 ? 12.952 19.777 -50.542 1.00 38.68 583 ALA B CA 1
ATOM 9088 C C . ALA B 1 604 ? 13.160 21.286 -50.396 1.00 40.12 583 ALA B C 1
ATOM 9089 O O . ALA B 1 604 ? 12.195 22.064 -50.372 1.00 44.55 583 ALA B O 1
ATOM 9091 N N . THR B 1 605 ? 14.422 21.699 -50.305 1.00 39.30 584 THR B N 1
ATOM 9092 C CA . THR B 1 605 ? 14.765 23.116 -50.147 1.00 38.83 584 THR B CA 1
ATOM 9093 C C . THR B 1 605 ? 15.867 23.476 -51.112 1.00 38.84 584 THR B C 1
ATOM 9094 O O . THR B 1 605 ? 16.635 22.606 -51.523 1.00 39.73 584 THR B O 1
ATOM 9098 N N . GLY B 1 606 ? 15.950 24.761 -51.437 1.00 40.10 585 GLY B N 1
ATOM 9099 C CA . GLY B 1 606 ? 17.091 25.348 -52.152 1.00 40.02 585 GLY B CA 1
ATOM 9100 C C . GLY B 1 606 ? 17.408 24.603 -53.427 1.00 41.20 585 GLY B C 1
ATOM 9101 O O . GLY B 1 606 ? 16.509 24.244 -54.180 1.00 41.88 585 GLY B O 1
ATOM 9102 N N . SER B 1 607 ? 18.690 24.331 -53.646 1.00 41.32 586 SER B N 1
ATOM 9103 C CA . SER B 1 607 ? 19.133 23.583 -54.823 1.00 38.58 586 SER B CA 1
ATOM 9104 C C . SER B 1 607 ? 18.560 22.170 -54.949 1.00 38.66 586 SER B C 1
ATOM 9105 O O . SER B 1 607 ? 18.641 21.561 -56.008 1.00 41.28 586 SER B O 1
ATOM 9108 N N . GLU B 1 608 ? 18.012 21.609 -53.882 1.00 38.48 587 GLU B N 1
ATOM 9109 C CA . GLU B 1 608 ? 17.472 20.246 -53.994 1.00 37.01 587 GLU B CA 1
ATOM 9110 C C . GLU B 1 608 ? 16.006 20.173 -54.447 1.00 39.07 587 GLU B C 1
ATOM 9111 O O . GLU B 1 608 ? 15.460 19.085 -54.680 1.00 40.44 587 GLU B O 1
ATOM 9117 N N . VAL B 1 609 ? 15.360 21.325 -54.576 1.00 40.41 588 VAL B N 1
ATOM 9118 C CA . VAL B 1 609 ? 14.016 21.376 -55.108 1.00 40.90 588 VAL B CA 1
ATOM 9119 C C . VAL B 1 609 ? 14.048 20.852 -56.542 1.00 42.64 588 VAL B C 1
ATOM 9120 O O . VAL B 1 609 ? 13.149 20.107 -56.959 1.00 40.84 588 VAL B O 1
ATOM 9124 N N . GLU B 1 610 ? 15.109 21.209 -57.270 1.00 44.14 589 GLU B N 1
ATOM 9125 C CA . GLU B 1 610 ? 15.328 20.715 -58.629 1.00 45.21 589 GLU B CA 1
ATOM 9126 C C . GLU B 1 610 ? 15.351 19.193 -58.681 1.00 44.29 589 GLU B C 1
ATOM 9127 O O . GLU B 1 610 ? 14.800 18.594 -59.615 1.00 44.68 589 GLU B O 1
ATOM 9133 N N . LEU B 1 611 ? 15.981 18.569 -57.679 1.00 41.08 590 LEU B N 1
ATOM 9134 C CA . LEU B 1 611 ? 16.108 17.120 -57.675 1.00 39.77 590 LEU B CA 1
ATOM 9135 C C . LEU B 1 611 ? 14.741 16.439 -57.412 1.00 40.19 590 LEU B C 1
ATOM 9136 O O . LEU B 1 611 ? 14.322 15.525 -58.146 1.00 39.96 590 LEU B O 1
ATOM 9141 N N . ALA B 1 612 ? 14.036 16.923 -56.394 1.00 40.29 591 ALA B N 1
ATOM 9142 C CA . ALA B 1 612 ? 12.690 16.445 -56.061 1.00 41.49 591 ALA B CA 1
ATOM 9143 C C . ALA B 1 612 ? 11.776 16.522 -57.295 1.00 42.86 591 ALA B C 1
ATOM 9144 O O . ALA B 1 612 ? 10.931 15.660 -57.524 1.00 42.20 591 ALA B O 1
ATOM 9146 N N . MET B 1 613 ? 11.996 17.563 -58.090 1.00 43.05 592 MET B N 1
ATOM 9147 C CA . MET B 1 613 ? 11.170 17.905 -59.233 1.00 44.24 592 MET B CA 1
ATOM 9148 C C . MET B 1 613 ? 11.512 16.943 -60.354 1.00 45.22 592 MET B C 1
ATOM 9149 O O . MET B 1 613 ? 10.618 16.310 -60.931 1.00 45.16 592 MET B O 1
ATOM 9154 N N . LYS B 1 614 ? 12.810 16.753 -60.596 1.00 45.56 593 LYS B N 1
ATOM 9155 C CA . LYS B 1 614 ? 13.261 15.760 -61.580 1.00 46.17 593 LYS B CA 1
ATOM 9156 C C . LYS B 1 614 ? 12.872 14.334 -61.165 1.00 46.20 593 LYS B C 1
ATOM 9157 O O . LYS B 1 614 ? 12.772 13.457 -62.014 1.00 47.77 593 LYS B O 1
ATOM 9159 N N . ALA B 1 615 ? 12.671 14.093 -59.867 1.00 44.62 594 ALA B N 1
ATOM 9160 C CA . ALA B 1 615 ? 12.296 12.759 -59.387 1.00 43.80 594 ALA B CA 1
ATOM 9161 C C . ALA B 1 615 ? 10.851 12.293 -59.722 1.00 45.61 594 ALA B C 1
ATOM 9162 O O . ALA B 1 615 ? 10.568 11.105 -59.677 1.00 44.89 594 ALA B O 1
ATOM 9164 N N . VAL B 1 616 ? 9.951 13.222 -60.049 1.00 47.82 595 VAL B N 1
ATOM 9165 C CA . VAL B 1 616 ? 8.515 12.917 -60.141 1.00 49.87 595 VAL B CA 1
ATOM 9166 C C . VAL B 1 616 ? 8.149 11.833 -61.190 1.00 50.86 595 VAL B C 1
ATOM 9167 O O . VAL B 1 616 ? 7.593 10.798 -60.836 1.00 52.10 595 VAL B O 1
ATOM 9171 N N . GLU B 1 617 ? 8.464 12.080 -62.459 1.00 52.60 596 GLU B N 1
ATOM 9172 C CA . GLU B 1 617 ? 8.237 11.112 -63.534 1.00 54.82 596 GLU B CA 1
ATOM 9173 C C . GLU B 1 617 ? 8.982 9.774 -63.322 1.00 53.89 596 GLU B C 1
ATOM 9174 O O . GLU B 1 617 ? 8.371 8.695 -63.416 1.00 53.62 596 GLU B O 1
ATOM 9180 N N . PRO B 1 618 ? 10.291 9.817 -63.022 1.00 49.78 597 PRO B N 1
ATOM 9181 C CA . PRO B 1 618 ? 10.908 8.514 -62.750 1.00 49.06 597 PRO B CA 1
ATOM 9182 C C . PRO B 1 618 ? 10.213 7.728 -61.624 1.00 47.51 597 PRO B C 1
ATOM 9183 O O . PRO B 1 618 ? 10.105 6.481 -61.692 1.00 46.27 597 PRO B O 1
ATOM 9187 N N . LEU B 1 619 ? 9.703 8.448 -60.623 1.00 45.80 598 LEU B N 1
ATOM 9188 C CA . LEU B 1 619 ? 8.991 7.789 -59.523 1.00 44.63 598 LEU B CA 1
ATOM 9189 C C . LEU B 1 619 ? 7.614 7.277 -60.005 1.00 46.70 598 LEU B C 1
ATOM 9190 O O . LEU B 1 619 ? 7.166 6.222 -59.553 1.00 47.06 598 LEU B O 1
ATOM 9195 N N . ALA B 1 620 ? 6.967 8.033 -60.903 1.00 46.47 599 ALA B N 1
ATOM 9196 C CA . ALA B 1 620 ? 5.682 7.641 -61.514 1.00 48.42 599 ALA B CA 1
ATOM 9197 C C . ALA B 1 620 ? 5.855 6.341 -62.281 1.00 49.83 599 ALA B C 1
ATOM 9198 O O . ALA B 1 620 ? 5.113 5.385 -62.068 1.00 51.99 599 ALA B O 1
ATOM 9200 N N . GLN B 1 621 ? 6.852 6.306 -63.161 1.00 53.28 600 GLN B N 1
ATOM 9201 C CA . GLN B 1 621 ? 7.188 5.092 -63.897 1.00 55.04 600 GLN B CA 1
ATOM 9202 C C . GLN B 1 621 ? 7.525 3.902 -62.969 1.00 56.63 600 GLN B C 1
ATOM 9203 O O . GLN B 1 621 ? 7.563 2.763 -63.432 1.00 62.96 600 GLN B O 1
ATOM 9205 N N . GLN B 1 622 ? 7.688 4.148 -61.662 1.00 55.40 601 GLN B N 1
ATOM 9206 C CA . GLN B 1 622 ? 7.884 3.073 -60.655 1.00 52.94 601 GLN B CA 1
ATOM 9207 C C . GLN B 1 622 ? 6.673 2.802 -59.751 1.00 49.16 601 GLN B C 1
ATOM 9208 O O . GLN B 1 622 ? 6.777 2.043 -58.787 1.00 44.65 601 GLN B O 1
ATOM 9214 N N . GLY B 1 623 ? 5.561 3.482 -60.011 1.00 48.78 602 GLY B N 1
ATOM 9215 C CA . GLY B 1 623 ? 4.341 3.288 -59.226 1.00 48.47 602 GLY B CA 1
ATOM 9216 C C . GLY B 1 623 ? 4.256 4.096 -57.944 1.00 48.07 602 GLY B C 1
ATOM 9217 O O . GLY B 1 623 ? 3.555 3.705 -56.994 1.00 44.67 602 GLY B O 1
ATOM 9218 N N . ILE B 1 624 ? 4.983 5.221 -57.901 1.00 47.95 603 ILE B N 1
ATOM 9219 C CA . ILE B 1 624 ? 4.977 6.073 -56.729 1.00 43.95 603 ILE B CA 1
ATOM 9220 C C . ILE B 1 624 ? 4.481 7.435 -57.190 1.00 45.66 603 ILE B C 1
ATOM 9221 O O . ILE B 1 624 ? 5.012 8.006 -58.151 1.00 47.72 603 ILE B O 1
ATOM 9226 N N . ALA B 1 625 ? 3.439 7.954 -56.542 1.00 45.91 604 ALA B N 1
ATOM 9227 C CA . ALA B 1 625 ? 2.949 9.320 -56.856 1.00 46.23 604 ALA B CA 1
ATOM 9228 C C . ALA B 1 625 ? 3.516 10.334 -55.856 1.00 46.48 604 ALA B C 1
ATOM 9229 O O . ALA B 1 625 ? 3.218 10.252 -54.662 1.00 47.26 604 ALA B O 1
ATOM 9231 N N . ALA B 1 626 ? 4.325 11.283 -56.326 1.00 45.98 605 ALA B N 1
ATOM 9232 C CA . ALA B 1 626 ? 5.087 12.138 -55.399 1.00 45.90 605 ALA B CA 1
ATOM 9233 C C . ALA B 1 626 ? 4.553 13.566 -55.386 1.00 45.76 605 ALA B C 1
ATOM 9234 O O . ALA B 1 626 ? 4.572 14.232 -56.425 1.00 44.44 605 ALA B O 1
ATOM 9236 N N . ARG B 1 627 ? 4.060 14.027 -54.235 1.00 43.09 606 ARG B N 1
ATOM 9237 C CA . ARG B 1 627 ? 3.779 15.449 -54.074 1.00 44.82 606 ARG B CA 1
ATOM 9238 C C . ARG B 1 627 ? 5.097 16.132 -53.695 1.00 44.84 606 ARG B C 1
ATOM 9239 O O . ARG B 1 627 ? 5.777 15.691 -52.748 1.00 42.39 606 ARG B O 1
ATOM 9247 N N . VAL B 1 628 ? 5.454 17.191 -54.417 1.00 43.93 607 VAL B N 1
ATOM 9248 C CA . VAL B 1 628 ? 6.669 17.957 -54.079 1.00 44.23 607 VAL B CA 1
ATOM 9249 C C . VAL B 1 628 ? 6.342 19.187 -53.243 1.00 44.01 607 VAL B C 1
ATOM 9250 O O . VAL B 1 628 ? 5.645 20.113 -53.697 1.00 45.39 607 VAL B O 1
ATOM 9254 N N . VAL B 1 629 ? 6.817 19.170 -52.011 1.00 40.52 608 VAL B N 1
ATOM 9255 C CA . VAL B 1 629 ? 6.671 20.310 -51.134 1.00 40.43 608 VAL B CA 1
ATOM 9256 C C . VAL B 1 629 ? 7.998 21.071 -51.097 1.00 41.19 608 VAL B C 1
ATOM 9257 O O . VAL B 1 629 ? 9.084 20.504 -50.762 1.00 40.67 608 VAL B O 1
ATOM 9261 N N . SER B 1 630 ? 7.933 22.359 -51.414 1.00 42.74 609 SER B N 1
ATOM 9262 C CA . SER B 1 630 ? 9.121 23.204 -51.295 1.00 42.49 609 SER B CA 1
ATOM 9263 C C . SER B 1 630 ? 9.046 23.896 -49.969 1.00 42.90 609 SER B C 1
ATOM 9264 O O . SER B 1 630 ? 8.035 24.541 -49.661 1.00 43.00 609 SER B O 1
ATOM 9267 N N . MET B 1 631 ? 10.097 23.745 -49.162 1.00 41.71 610 MET B N 1
ATOM 9268 C CA . MET B 1 631 ? 10.127 24.405 -47.875 1.00 41.88 610 MET B CA 1
ATOM 9269 C C . MET B 1 631 ? 11.276 25.442 -47.739 1.00 41.55 610 MET B C 1
ATOM 9270 O O . MET B 1 631 ? 12.247 25.199 -47.024 1.00 41.77 610 MET B O 1
ATOM 9275 N N . PRO B 1 632 ? 11.152 26.601 -48.423 1.00 42.49 611 PRO B N 1
ATOM 9276 C CA . PRO B 1 632 ? 12.209 27.603 -48.415 1.00 40.99 611 PRO B CA 1
ATOM 9277 C C . PRO B 1 632 ? 12.482 28.144 -47.025 1.00 39.86 611 PRO B C 1
ATOM 9278 O O . PRO B 1 632 ? 13.604 28.565 -46.738 1.00 37.73 611 PRO B O 1
ATOM 9282 N N . SER B 1 633 ? 11.463 28.119 -46.172 1.00 40.36 612 SER B N 1
ATOM 9283 C CA . SER B 1 633 ? 11.684 28.373 -44.753 1.00 39.88 612 SER B CA 1
ATOM 9284 C C . SER B 1 633 ? 10.869 27.503 -43.808 1.00 39.22 612 SER B C 1
ATOM 9285 O O . SER B 1 633 ? 9.668 27.717 -43.621 1.00 38.63 612 SER B O 1
ATOM 9288 N N . SER B 1 634 ? 11.539 26.559 -43.155 1.00 36.74 613 SER B N 1
ATOM 9289 C CA . SER B 1 634 ? 10.837 25.709 -42.225 1.00 35.12 613 SER B CA 1
ATOM 9290 C C . SER B 1 634 ? 10.420 26.524 -41.027 1.00 35.21 613 SER B C 1
ATOM 9291 O O . SER B 1 634 ? 9.439 26.173 -40.405 1.00 34.66 613 SER B O 1
ATOM 9294 N N . ASP B 1 635 ? 11.171 27.579 -40.668 1.00 33.90 614 ASP B N 1
ATOM 9295 C CA . ASP B 1 635 ? 10.815 28.393 -39.489 1.00 36.30 614 ASP B CA 1
ATOM 9296 C C . ASP B 1 635 ? 9.505 29.153 -39.687 1.00 37.85 614 ASP B C 1
ATOM 9297 O O . ASP B 1 635 ? 8.659 29.226 -38.764 1.00 39.58 614 ASP B O 1
ATOM 9302 N N . VAL B 1 636 ? 9.362 29.731 -40.882 1.00 36.37 615 VAL B N 1
ATOM 9303 C CA . VAL B 1 636 ? 8.142 30.423 -41.280 1.00 38.26 615 VAL B CA 1
ATOM 9304 C C . VAL B 1 636 ? 7.011 29.389 -41.416 1.00 39.40 615 VAL B C 1
ATOM 9305 O O . VAL B 1 636 ? 5.874 29.669 -41.052 1.00 41.71 615 VAL B O 1
ATOM 9309 N N . PHE B 1 637 ? 7.330 28.196 -41.909 1.00 40.67 616 PHE B N 1
ATOM 9310 C CA . PHE B 1 637 ? 6.305 27.148 -42.076 1.00 41.31 616 PHE B CA 1
ATOM 9311 C C . PHE B 1 637 ? 5.727 26.716 -40.731 1.00 43.28 616 PHE B C 1
ATOM 9312 O O . PHE B 1 637 ? 4.500 26.526 -40.601 1.00 46.36 616 PHE B O 1
ATOM 9320 N N . ASP B 1 638 ? 6.603 26.580 -39.731 1.00 41.76 617 ASP B N 1
ATOM 9321 C CA . ASP B 1 638 ? 6.225 26.148 -38.381 1.00 42.24 617 ASP B CA 1
ATOM 9322 C C . ASP B 1 638 ? 5.310 27.122 -37.658 1.00 43.50 617 ASP B C 1
ATOM 9323 O O . ASP B 1 638 ? 4.555 26.716 -36.778 1.00 42.23 617 ASP B O 1
ATOM 9328 N N . ARG B 1 639 ? 5.395 28.399 -38.023 1.00 45.96 618 ARG B N 1
ATOM 9329 C CA . ARG B 1 639 ? 4.512 29.451 -37.478 1.00 48.09 618 ARG B CA 1
ATOM 9330 C C . ARG B 1 639 ? 3.110 29.474 -38.082 1.00 49.33 618 ARG B C 1
ATOM 9331 O O . ARG B 1 639 ? 2.255 30.256 -37.632 1.00 49.63 618 ARG B O 1
ATOM 9339 N N . GLN B 1 640 ? 2.883 28.659 -39.107 1.00 48.28 619 GLN B N 1
ATOM 9340 C CA . GLN B 1 640 ? 1.571 28.620 -39.762 1.00 49.46 619 GLN B CA 1
ATOM 9341 C C . GLN B 1 640 ? 0.554 27.836 -38.930 1.00 51.27 619 GLN B C 1
ATOM 9342 O O . GLN B 1 640 ? 0.922 27.059 -38.038 1.00 51.37 619 GLN B O 1
ATOM 9348 N N . ASP B 1 641 ? -0.730 28.058 -39.209 1.00 53.91 620 ASP B N 1
ATOM 9349 C CA . ASP B 1 641 ? -1.791 27.391 -38.465 1.00 53.03 620 ASP B CA 1
ATOM 9350 C C . ASP B 1 641 ? -1.887 25.916 -38.827 1.00 50.37 620 ASP B C 1
ATOM 9351 O O . ASP B 1 641 ? -1.388 25.477 -39.873 1.00 47.40 620 ASP B O 1
ATOM 9356 N N . ALA B 1 642 ? -2.528 25.160 -37.942 1.00 49.42 621 ALA B N 1
ATOM 9357 C CA . ALA B 1 642 ? -2.542 23.707 -38.026 1.00 48.96 621 ALA B CA 1
ATOM 9358 C C . ALA B 1 642 ? -3.237 23.206 -39.274 1.00 50.50 621 ALA B C 1
ATOM 9359 O O . ALA B 1 642 ? -2.852 22.184 -39.823 1.00 48.73 621 ALA B O 1
ATOM 9361 N N . GLU B 1 643 ? -4.259 23.939 -39.711 1.00 53.30 622 GLU B N 1
ATOM 9362 C CA . GLU B 1 643 ? -5.015 23.619 -40.923 1.00 54.89 622 GLU B CA 1
ATOM 9363 C C . GLU B 1 643 ? -4.105 23.686 -42.139 1.00 53.65 622 GLU B C 1
ATOM 9364 O O . GLU B 1 643 ? -4.059 22.749 -42.944 1.00 52.63 622 GLU B O 1
ATOM 9366 N N . TYR B 1 644 ? -3.377 24.795 -42.267 1.00 54.53 623 TYR B N 1
ATOM 9367 C CA . TYR B 1 644 ? -2.447 24.947 -43.384 1.00 53.27 623 TYR B CA 1
ATOM 9368 C C . TYR B 1 644 ? -1.351 23.905 -43.344 1.00 51.90 623 TYR B C 1
ATOM 9369 O O . TYR B 1 644 ? -0.972 23.384 -44.382 1.00 53.31 623 TYR B O 1
ATOM 9378 N N . ARG B 1 645 ? -0.845 23.581 -42.159 1.00 50.73 624 ARG B N 1
ATOM 9379 C CA . ARG B 1 645 ? 0.264 22.634 -42.103 1.00 49.72 624 ARG B CA 1
ATOM 9380 C C . ARG B 1 645 ? -0.225 21.245 -42.503 1.00 51.51 624 ARG B C 1
ATOM 9381 O O . ARG B 1 645 ? 0.461 20.528 -43.224 1.00 50.30 624 ARG B O 1
ATOM 9389 N N . GLU B 1 646 ? -1.447 20.906 -42.088 1.00 54.20 625 GLU B N 1
ATOM 9390 C CA . GLU B 1 646 ? -2.052 19.617 -42.442 1.00 53.15 625 GLU B CA 1
ATOM 9391 C C . GLU B 1 646 ? -2.316 19.538 -43.952 1.00 51.45 625 GLU B C 1
ATOM 9392 O O . GLU B 1 646 ? -2.044 18.514 -44.570 1.00 52.31 625 GLU B O 1
ATOM 9398 N N . ARG B 1 647 ? -2.824 20.615 -44.539 1.00 50.49 626 ARG B N 1
ATOM 9399 C CA . ARG B 1 647 ? -2.975 20.694 -45.999 1.00 51.28 626 ARG B CA 1
ATOM 9400 C C . ARG B 1 647 ? -1.675 20.361 -46.759 1.00 48.74 626 ARG B C 1
ATOM 9401 O O . ARG B 1 647 ? -1.688 19.551 -47.696 1.00 47.55 626 ARG B O 1
ATOM 9409 N N . VAL B 1 648 ? -0.562 20.979 -46.353 1.00 44.05 627 VAL B N 1
ATOM 9410 C CA . VAL B 1 648 ? 0.714 20.795 -47.059 1.00 41.97 627 VAL B CA 1
ATOM 9411 C C . VAL B 1 648 ? 1.351 19.452 -46.765 1.00 39.80 627 VAL B C 1
ATOM 9412 O O . VAL B 1 648 ? 1.916 18.802 -47.647 1.00 38.95 627 VAL B O 1
ATOM 9416 N N . LEU B 1 649 ? 1.291 19.052 -45.504 1.00 41.81 628 LEU B N 1
ATOM 9417 C CA . LEU B 1 649 ? 1.854 17.773 -45.089 1.00 41.40 628 LEU B CA 1
ATOM 9418 C C . LEU B 1 649 ? 0.781 16.920 -44.457 1.00 44.14 628 LEU B C 1
ATOM 9419 O O . LEU B 1 649 ? 0.701 16.812 -43.221 1.00 44.63 628 LEU B O 1
ATOM 9424 N N . PRO B 1 650 ? -0.068 16.304 -45.301 1.00 45.63 629 PRO B N 1
ATOM 9425 C CA . PRO B 1 650 ? -1.152 15.494 -44.744 1.00 45.84 629 PRO B CA 1
ATOM 9426 C C . PRO B 1 650 ? -0.669 14.430 -43.776 1.00 46.68 629 PRO B C 1
ATOM 9427 O O . PRO B 1 650 ? 0.165 13.567 -44.132 1.00 44.94 629 PRO B O 1
ATOM 9431 N N . HIS B 1 651 ? -1.199 14.489 -42.557 1.00 49.43 630 HIS B N 1
ATOM 9432 C CA . HIS B 1 651 ? -0.873 13.496 -41.538 1.00 52.56 630 HIS B CA 1
ATOM 9433 C C . HIS B 1 651 ? -1.051 12.113 -42.111 1.00 55.23 630 HIS B C 1
ATOM 9434 O O . HIS B 1 651 ? -2.039 11.847 -42.777 1.00 53.83 630 HIS B O 1
ATOM 9441 N N . GLY B 1 652 ? -0.075 11.229 -41.888 1.00 57.91 631 GLY B N 1
ATOM 9442 C CA . GLY B 1 652 ? -0.163 9.861 -42.391 1.00 54.30 631 GLY B CA 1
ATOM 9443 C C . GLY B 1 652 ? 0.324 9.545 -43.802 1.00 53.95 631 GLY B C 1
ATOM 9444 O O . GLY B 1 652 ? 0.492 8.371 -44.123 1.00 56.45 631 GLY B O 1
ATOM 9445 N N . VAL B 1 653 ? 0.528 10.553 -44.664 1.00 52.56 632 VAL B N 1
ATOM 9446 C CA . VAL B 1 653 ? 1.282 10.332 -45.916 1.00 47.23 632 VAL B CA 1
ATOM 9447 C C . VAL B 1 653 ? 2.781 10.403 -45.594 1.00 45.64 632 VAL B C 1
ATOM 9448 O O . VAL B 1 653 ? 3.237 11.358 -44.946 1.00 41.86 632 VAL B O 1
ATOM 9452 N N . ARG B 1 654 ? 3.525 9.367 -45.998 1.00 44.15 633 ARG B N 1
ATOM 9453 C CA . ARG B 1 654 ? 4.960 9.284 -45.714 1.00 41.80 633 ARG B CA 1
ATOM 9454 C C . ARG B 1 654 ? 5.794 10.264 -46.551 1.00 41.88 633 ARG B C 1
ATOM 9455 O O . ARG B 1 654 ? 5.330 10.807 -47.563 1.00 41.05 633 ARG B O 1
ATOM 9463 N N . ARG B 1 655 ? 7.020 10.504 -46.114 1.00 40.82 634 ARG B N 1
ATOM 9464 C CA . ARG B 1 655 ? 7.801 11.615 -46.646 1.00 40.54 634 ARG B CA 1
ATOM 9465 C C . ARG B 1 655 ? 9.271 11.276 -46.784 1.00 39.02 634 ARG B C 1
ATOM 9466 O O . ARG B 1 655 ? 9.857 10.524 -45.979 1.00 37.03 634 ARG B O 1
ATOM 9474 N N . VAL B 1 656 ? 9.869 11.839 -47.826 1.00 38.04 635 VAL B N 1
ATOM 9475 C CA . VAL B 1 656 ? 11.317 11.818 -47.977 1.00 35.39 635 VAL B CA 1
ATOM 9476 C C . VAL B 1 656 ? 11.741 13.256 -48.096 1.00 34.63 635 VAL B C 1
ATOM 9477 O O . VAL B 1 656 ? 11.172 13.990 -48.907 1.00 34.13 635 VAL B O 1
ATOM 9481 N N . ALA B 1 657 ? 12.694 13.669 -47.256 1.00 33.06 636 ALA B N 1
ATOM 9482 C CA . ALA B 1 657 ? 13.254 15.010 -47.334 1.00 32.40 636 ALA B CA 1
ATOM 9483 C C . ALA B 1 657 ? 14.545 14.971 -48.131 1.00 32.19 636 ALA B C 1
ATOM 9484 O O . ALA B 1 657 ? 15.342 14.033 -47.983 1.00 32.32 636 ALA B O 1
ATOM 9486 N N . ILE B 1 658 ? 14.736 15.991 -48.963 1.00 31.46 637 ILE B N 1
ATOM 9487 C CA . ILE B 1 658 ? 15.899 16.128 -49.840 1.00 32.29 637 ILE B CA 1
ATOM 9488 C C . ILE B 1 658 ? 16.609 17.499 -49.651 1.00 32.80 637 ILE B C 1
ATOM 9489 O O . ILE B 1 658 ? 16.072 18.562 -49.983 1.00 32.42 637 ILE B O 1
ATOM 9494 N N . GLU B 1 659 ? 17.806 17.481 -49.082 1.00 33.01 638 GLU B N 1
ATOM 9495 C CA . GLU B 1 659 ? 18.574 18.741 -48.852 1.00 32.49 638 GLU B CA 1
ATOM 9496 C C . GLU B 1 659 ? 20.032 18.379 -48.752 1.00 31.16 638 GLU B C 1
ATOM 9497 O O . GLU B 1 659 ? 20.382 17.396 -48.086 1.00 29.96 638 GLU B O 1
ATOM 9503 N N . ALA B 1 660 ? 20.898 19.164 -49.397 1.00 30.86 639 ALA B N 1
ATOM 9504 C CA . ALA B 1 660 ? 22.333 18.884 -49.295 1.00 29.97 639 ALA B CA 1
ATOM 9505 C C . ALA B 1 660 ? 22.844 19.377 -47.953 1.00 30.25 639 ALA B C 1
ATOM 9506 O O . ALA B 1 660 ? 23.685 20.274 -47.893 1.00 30.50 639 ALA B O 1
ATOM 9508 N N . GLY B 1 661 ? 22.345 18.773 -46.877 1.00 30.19 640 GLY B N 1
ATOM 9509 C CA . GLY B 1 661 ? 22.837 19.067 -45.534 1.00 30.14 640 GLY B CA 1
ATOM 9510 C C . GLY B 1 661 ? 22.610 17.878 -44.622 1.00 28.98 640 GLY B C 1
ATOM 9511 O O . GLY B 1 661 ? 22.087 16.847 -45.093 1.00 28.98 640 GLY B O 1
ATOM 9512 N N . VAL B 1 662 ? 22.935 18.025 -43.328 1.00 27.03 641 VAL B N 1
ATOM 9513 C CA . VAL B 1 662 ? 22.832 16.888 -42.400 1.00 27.81 641 VAL B CA 1
ATOM 9514 C C . VAL B 1 662 ? 21.385 16.373 -42.367 1.00 28.80 641 VAL B C 1
ATOM 9515 O O . VAL B 1 662 ? 20.440 17.145 -42.502 1.00 29.96 641 VAL B O 1
ATOM 9519 N N . THR B 1 663 ? 21.214 15.075 -42.215 1.00 30.04 642 THR B N 1
ATOM 9520 C CA . THR B 1 663 ? 19.856 14.466 -42.379 1.00 30.48 642 THR B CA 1
ATOM 9521 C C . THR B 1 663 ? 18.953 14.549 -41.127 1.00 31.40 642 THR B C 1
ATOM 9522 O O . THR B 1 663 ? 17.766 14.792 -41.268 1.00 32.24 642 THR B O 1
ATOM 9526 N N . ASP B 1 664 ? 19.520 14.399 -39.919 1.00 32.53 643 ASP B N 1
ATOM 9527 C CA . ASP B 1 664 ? 18.722 14.310 -38.669 1.00 32.76 643 ASP B CA 1
ATOM 9528 C C . ASP B 1 664 ? 17.666 15.408 -38.488 1.00 33.58 643 ASP B C 1
ATOM 9529 O O . ASP B 1 664 ? 16.581 15.174 -37.912 1.00 33.34 643 ASP B O 1
ATOM 9534 N N . PHE B 1 665 ? 17.973 16.591 -39.000 1.00 32.16 644 PHE B N 1
ATOM 9535 C CA . PHE B 1 665 ? 17.054 17.708 -38.904 1.00 32.84 644 PHE B CA 1
ATOM 9536 C C . PHE B 1 665 ? 15.667 17.360 -39.464 1.00 33.17 644 PHE B C 1
ATOM 9537 O O . PHE B 1 665 ? 14.662 17.774 -38.921 1.00 33.10 644 PHE B O 1
ATOM 9545 N N . TRP B 1 666 ? 15.635 16.612 -40.558 1.00 32.82 645 TRP B N 1
ATOM 9546 C CA . TRP B 1 666 ? 14.381 16.386 -41.296 1.00 32.54 645 TRP B CA 1
ATOM 9547 C C . TRP B 1 666 ? 13.430 15.446 -40.622 1.00 32.77 645 TRP B C 1
ATOM 9548 O O . TRP B 1 666 ? 12.248 15.336 -41.017 1.00 32.02 645 TRP B O 1
ATOM 9559 N N . ARG B 1 667 ? 13.934 14.819 -39.557 1.00 30.67 646 ARG B N 1
ATOM 9560 C CA . ARG B 1 667 ? 13.169 13.839 -38.796 1.00 31.71 646 ARG B CA 1
ATOM 9561 C C . ARG B 1 667 ? 11.960 14.486 -38.185 1.00 32.23 646 ARG B C 1
ATOM 9562 O O . ARG B 1 667 ? 10.952 13.816 -37.990 1.00 33.78 646 ARG B O 1
ATOM 9570 N N . LYS B 1 668 ? 12.036 15.792 -37.940 1.00 33.59 647 LYS B N 1
ATOM 9571 C CA . LYS B 1 668 ? 10.848 16.522 -37.459 1.00 35.72 647 LYS B CA 1
ATOM 9572 C C . LYS B 1 668 ? 9.708 16.600 -38.451 1.00 35.52 647 LYS B C 1
ATOM 9573 O O . LYS B 1 668 ? 8.597 16.793 -38.040 1.00 36.21 647 LYS B O 1
ATOM 9579 N N . TYR B 1 669 ? 9.999 16.460 -39.741 1.00 36.60 648 TYR B N 1
ATOM 9580 C CA . TYR B 1 669 ? 8.959 16.429 -40.790 1.00 36.04 648 TYR B CA 1
ATOM 9581 C C . TYR B 1 669 ? 8.716 15.022 -41.341 1.00 35.47 648 TYR B C 1
ATOM 9582 O O . TYR B 1 669 ? 7.642 14.745 -41.842 1.00 35.70 648 TYR B O 1
ATOM 9591 N N . VAL B 1 670 ? 9.712 14.143 -41.285 1.00 33.35 649 VAL B N 1
ATOM 9592 C CA . VAL B 1 670 ? 9.562 12.828 -41.931 1.00 33.35 649 VAL B CA 1
ATOM 9593 C C . VAL B 1 670 ? 9.393 11.677 -40.926 1.00 34.68 649 VAL B C 1
ATOM 9594 O O . VAL B 1 670 ? 8.985 10.569 -41.306 1.00 35.53 649 VAL B O 1
ATOM 9598 N N . GLY B 1 671 ? 9.699 11.940 -39.654 1.00 33.81 650 GLY B N 1
ATOM 9599 C CA . GLY B 1 671 ? 9.519 10.937 -38.614 1.00 34.14 650 GLY B CA 1
ATOM 9600 C C . GLY B 1 671 ? 10.530 9.804 -38.694 1.00 34.79 650 GLY B C 1
ATOM 9601 O O . GLY B 1 671 ? 11.437 9.800 -39.556 1.00 33.02 650 GLY B O 1
ATOM 9602 N N . LEU B 1 672 ? 10.357 8.835 -37.799 1.00 34.19 651 LEU B N 1
ATOM 9603 C CA . LEU B 1 672 ? 11.208 7.657 -37.754 1.00 34.81 651 LEU B CA 1
ATOM 9604 C C . LEU B 1 672 ? 11.030 6.821 -39.013 1.00 35.77 651 LEU B C 1
ATOM 9605 O O . LEU B 1 672 ? 11.947 6.130 -39.430 1.00 37.35 651 LEU B O 1
ATOM 9610 N N . GLU B 1 673 ? 9.852 6.874 -39.626 1.00 36.47 652 GLU B N 1
ATOM 9611 C CA . GLU B 1 673 ? 9.558 5.944 -40.704 1.00 38.76 652 GLU B CA 1
ATOM 9612 C C . GLU B 1 673 ? 9.873 6.580 -42.058 1.00 37.97 652 GLU B C 1
ATOM 9613 O O . GLU B 1 673 ? 9.971 5.894 -43.064 1.00 40.12 652 GLU B O 1
ATOM 9619 N N . GLY B 1 674 ? 10.038 7.898 -42.084 1.00 37.52 653 GLY B N 1
ATOM 9620 C CA . GLY B 1 674 ? 10.278 8.613 -43.355 1.00 34.91 653 GLY B CA 1
ATOM 9621 C C . GLY B 1 674 ? 11.714 8.466 -43.796 1.00 33.50 653 GLY B C 1
ATOM 9622 O O . GLY B 1 674 ? 12.498 7.708 -43.205 1.00 31.41 653 GLY B O 1
ATOM 9623 N N . GLY B 1 675 ? 12.085 9.214 -44.815 1.00 32.01 654 GLY B N 1
ATOM 9624 C CA . GLY B 1 675 ? 13.422 9.093 -45.343 1.00 34.29 654 GLY B CA 1
ATOM 9625 C C . GLY B 1 675 ? 14.093 10.447 -45.500 1.00 33.02 654 GLY B C 1
ATOM 9626 O O . GLY B 1 675 ? 13.418 11.494 -45.493 1.00 32.70 654 GLY B O 1
ATOM 9627 N N . VAL B 1 676 ? 15.417 10.422 -45.633 1.00 32.28 655 VAL B N 1
ATOM 9628 C CA . VAL B 1 676 ? 16.176 11.638 -45.952 1.00 32.73 655 VAL B CA 1
ATOM 9629 C C . VAL B 1 676 ? 17.307 11.363 -46.946 1.00 34.19 655 VAL B C 1
ATOM 9630 O O . VAL B 1 676 ? 18.112 10.445 -46.737 1.00 38.10 655 VAL B O 1
ATOM 9634 N N . VAL B 1 677 ? 17.348 12.167 -48.007 1.00 32.59 656 VAL B N 1
ATOM 9635 C CA . VAL B 1 677 ? 18.480 12.242 -48.927 1.00 32.47 656 VAL B CA 1
ATOM 9636 C C . VAL B 1 677 ? 19.294 13.499 -48.544 1.00 31.06 656 VAL B C 1
ATOM 9637 O O . VAL B 1 677 ? 18.909 14.625 -48.833 1.00 30.87 656 VAL B O 1
ATOM 9641 N N . GLY B 1 678 ? 20.402 13.303 -47.855 1.00 31.18 657 GLY B N 1
ATOM 9642 C CA . GLY B 1 678 ? 21.253 14.450 -47.466 1.00 29.83 657 GLY B CA 1
ATOM 9643 C C . GLY B 1 678 ? 22.688 14.018 -47.328 1.00 29.03 657 GLY B C 1
ATOM 9644 O O . GLY B 1 678 ? 23.110 13.041 -47.911 1.00 28.02 657 GLY B O 1
ATOM 9645 N N . ILE B 1 679 ? 23.438 14.755 -46.530 1.00 29.55 658 ILE B N 1
ATOM 9646 C CA . ILE B 1 679 ? 24.852 14.487 -46.392 1.00 29.12 658 ILE B CA 1
ATOM 9647 C C . ILE B 1 679 ? 25.223 14.671 -44.915 1.00 28.00 658 ILE B C 1
ATOM 9648 O O . ILE B 1 679 ? 24.987 15.748 -44.290 1.00 27.87 658 ILE B O 1
ATOM 9653 N N . ASP B 1 680 ? 25.796 13.608 -44.371 1.00 26.90 659 ASP B N 1
ATOM 9654 C CA . ASP B 1 680 ? 26.102 13.518 -42.952 1.00 27.47 659 ASP B CA 1
ATOM 9655 C C . ASP B 1 680 ? 27.601 13.453 -42.707 1.00 26.17 659 ASP B C 1
ATOM 9656 O O . ASP B 1 680 ? 28.022 13.305 -41.584 1.00 24.79 659 ASP B O 1
ATOM 9661 N N . THR B 1 681 ? 28.395 13.605 -43.764 1.00 26.84 660 THR B N 1
ATOM 9662 C CA . THR B 1 681 ? 29.852 13.718 -43.653 1.00 26.86 660 THR B CA 1
ATOM 9663 C C . THR B 1 681 ? 30.283 15.102 -44.118 1.00 27.20 660 THR B C 1
ATOM 9664 O O . THR B 1 681 ? 29.467 15.864 -44.671 1.00 26.70 660 THR B O 1
ATOM 9668 N N . PHE B 1 682 ? 31.561 15.438 -43.894 1.00 26.28 661 PHE B N 1
ATOM 9669 C CA . PHE B 1 682 ? 32.147 16.586 -44.601 1.00 26.53 661 PHE B CA 1
ATOM 9670 C C . PHE B 1 682 ? 32.218 16.308 -46.107 1.00 28.03 661 PHE B C 1
ATOM 9671 O O . PHE B 1 682 ? 32.036 15.166 -46.557 1.00 28.78 661 PHE B O 1
ATOM 9679 N N . GLY B 1 683 ? 32.423 17.360 -46.893 1.00 29.23 662 GLY B N 1
ATOM 9680 C CA . GLY B 1 683 ? 32.466 17.239 -48.357 1.00 29.64 662 GLY B CA 1
ATOM 9681 C C . GLY B 1 683 ? 33.808 16.752 -48.862 1.00 30.28 662 GLY B C 1
ATOM 9682 O O . GLY B 1 683 ? 34.554 16.128 -48.124 1.00 30.29 662 GLY B O 1
ATOM 9683 N N . GLU B 1 684 ? 34.101 17.049 -50.121 1.00 30.69 663 GLU B N 1
ATOM 9684 C CA . GLU B 1 684 ? 35.386 16.791 -50.739 1.00 32.12 663 GLU B CA 1
ATOM 9685 C C . GLU B 1 684 ? 35.671 17.942 -51.722 1.00 33.31 663 GLU B C 1
ATOM 9686 O O . GLU B 1 684 ? 34.747 18.676 -52.131 1.00 33.23 663 GLU B O 1
ATOM 9692 N N . SER B 1 685 ? 36.933 18.076 -52.120 1.00 32.51 664 SER B N 1
ATOM 9693 C CA . SER B 1 685 ? 37.327 19.065 -53.125 1.00 32.30 664 SER B CA 1
ATOM 9694 C C . SER B 1 685 ? 37.238 18.489 -54.543 1.00 32.50 664 SER B C 1
ATOM 9695 O O . SER B 1 685 ? 38.002 17.597 -54.889 1.00 33.45 664 SER B O 1
ATOM 9698 N N . ALA B 1 686 ? 36.267 18.958 -55.341 1.00 32.63 665 ALA B N 1
ATOM 9699 C CA . ALA B 1 686 ? 35.966 18.434 -56.715 1.00 33.26 665 ALA B CA 1
ATOM 9700 C C . ALA B 1 686 ? 34.897 19.281 -57.381 1.00 34.44 665 ALA B C 1
ATOM 9701 O O . ALA B 1 686 ? 34.222 20.077 -56.713 1.00 34.74 665 ALA B O 1
ATOM 9703 N N . PRO B 1 687 ? 34.740 19.163 -58.710 1.00 36.05 666 PRO B N 1
ATOM 9704 C CA . PRO B 1 687 ? 33.679 20.006 -59.270 1.00 37.20 666 PRO B CA 1
ATOM 9705 C C . PRO B 1 687 ? 32.301 19.681 -58.617 1.00 37.49 666 PRO B C 1
ATOM 9706 O O . PRO B 1 687 ? 32.142 18.603 -58.092 1.00 36.07 666 PRO B O 1
ATOM 9710 N N . ALA B 1 688 ? 31.358 20.633 -58.624 1.00 37.76 667 ALA B N 1
ATOM 9711 C CA . ALA B 1 688 ? 30.011 20.461 -58.064 1.00 37.62 667 ALA B CA 1
ATOM 9712 C C . ALA B 1 688 ? 29.227 19.226 -58.601 1.00 37.70 667 ALA B C 1
ATOM 9713 O O . ALA B 1 688 ? 28.682 18.416 -57.818 1.00 37.88 667 ALA B O 1
ATOM 9715 N N . GLY B 1 689 ? 29.197 19.067 -59.923 1.00 36.96 668 GLY B N 1
ATOM 9716 C CA . GLY B 1 689 ? 28.534 17.924 -60.557 1.00 38.05 668 GLY B CA 1
ATOM 9717 C C . GLY B 1 689 ? 29.099 16.590 -60.102 1.00 39.79 668 GLY B C 1
ATOM 9718 O O . GLY B 1 689 ? 28.346 15.631 -59.825 1.00 40.95 668 GLY B O 1
ATOM 9719 N N . VAL B 1 690 ? 30.424 16.529 -59.957 1.00 38.72 669 VAL B N 1
ATOM 9720 C CA . VAL B 1 690 ? 31.094 15.328 -59.465 1.00 37.69 669 VAL B CA 1
ATOM 9721 C C . VAL B 1 690 ? 30.617 15.014 -58.020 1.00 38.35 669 VAL B C 1
ATOM 9722 O O . VAL B 1 690 ? 30.306 13.871 -57.682 1.00 37.57 669 VAL B O 1
ATOM 9726 N N . LEU B 1 691 ? 30.550 16.040 -57.179 1.00 36.69 670 LEU B N 1
ATOM 9727 C CA . LEU B 1 691 ? 30.244 15.822 -55.770 1.00 36.08 670 LEU B CA 1
ATOM 9728 C C . LEU B 1 691 ? 28.797 15.414 -55.561 1.00 37.26 670 LEU B C 1
ATOM 9729 O O . LEU B 1 691 ? 28.504 14.594 -54.681 1.00 36.57 670 LEU B O 1
ATOM 9734 N N . PHE B 1 692 ? 27.898 16.001 -56.360 1.00 37.81 671 PHE B N 1
ATOM 9735 C CA . PHE B 1 692 ? 26.494 15.750 -56.192 1.00 37.40 671 PHE B CA 1
ATOM 9736 C C . PHE B 1 692 ? 26.209 14.300 -56.491 1.00 38.25 671 PHE B C 1
ATOM 9737 O O . PHE B 1 692 ? 25.444 13.679 -55.751 1.00 37.86 671 PHE B O 1
ATOM 9745 N N . LYS B 1 693 ? 26.836 13.767 -57.545 1.00 39.36 672 LYS B N 1
ATOM 9746 C CA . LYS B 1 693 ? 26.769 12.328 -57.836 1.00 40.76 672 LYS B CA 1
ATOM 9747 C C . LYS B 1 693 ? 27.433 11.535 -56.711 1.00 40.91 672 LYS B C 1
ATOM 9748 O O . LYS B 1 693 ? 26.808 10.662 -56.108 1.00 40.82 672 LYS B O 1
ATOM 9750 N N . HIS B 1 694 ? 28.692 11.846 -56.426 1.00 39.26 673 HIS B N 1
ATOM 9751 C CA . HIS B 1 694 ? 29.461 11.091 -55.437 1.00 37.91 673 HIS B CA 1
ATOM 9752 C C . HIS B 1 694 ? 28.696 10.933 -54.153 1.00 37.06 673 HIS B C 1
ATOM 9753 O O . HIS B 1 694 ? 28.780 9.898 -53.513 1.00 36.41 673 HIS B O 1
ATOM 9760 N N . PHE B 1 695 ? 27.941 11.967 -53.774 1.00 36.47 674 PHE B N 1
ATOM 9761 C CA . PHE B 1 695 ? 27.294 12.016 -52.476 1.00 34.67 674 PHE B CA 1
ATOM 9762 C C . PHE B 1 695 ? 25.816 11.589 -52.506 1.00 35.70 674 PHE B C 1
ATOM 9763 O O . PHE B 1 695 ? 25.108 11.734 -51.521 1.00 36.02 674 PHE B O 1
ATOM 9771 N N . GLY B 1 696 ? 25.363 11.060 -53.643 1.00 36.65 675 GLY B N 1
ATOM 9772 C CA . GLY B 1 696 ? 24.060 10.392 -53.740 1.00 35.86 675 GLY B CA 1
ATOM 9773 C C . GLY B 1 696 ? 22.866 11.317 -53.923 1.00 34.75 675 GLY B C 1
ATOM 9774 O O . GLY B 1 696 ? 21.739 10.939 -53.615 1.00 34.26 675 GLY B O 1
ATOM 9775 N N . PHE B 1 697 ? 23.094 12.533 -54.391 1.00 33.85 676 PHE B N 1
ATOM 9776 C CA . PHE B 1 697 ? 21.989 13.380 -54.752 1.00 35.32 676 PHE B CA 1
ATOM 9777 C C . PHE B 1 697 ? 21.634 13.086 -56.222 1.00 38.50 676 PHE B C 1
ATOM 9778 O O . PHE B 1 697 ? 21.894 13.895 -57.122 1.00 38.56 676 PHE B O 1
ATOM 9786 N N . THR B 1 698 ? 21.033 11.909 -56.434 1.00 38.01 677 THR B N 1
ATOM 9787 C CA . THR B 1 698 ? 20.695 11.377 -57.764 1.00 40.95 677 THR B CA 1
ATOM 9788 C C . THR B 1 698 ? 19.228 10.918 -57.767 1.00 41.56 677 THR B C 1
ATOM 9789 O O . THR B 1 698 ? 18.670 10.596 -56.697 1.00 39.39 677 THR B O 1
ATOM 9793 N N . VAL B 1 699 ? 18.604 10.894 -58.945 1.00 42.74 678 VAL B N 1
ATOM 9794 C CA . VAL B 1 699 ? 17.237 10.345 -59.051 1.00 41.56 678 VAL B CA 1
ATOM 9795 C C . VAL B 1 699 ? 17.222 8.910 -58.486 1.00 40.53 678 VAL B C 1
ATOM 9796 O O . VAL B 1 699 ? 16.368 8.573 -57.660 1.00 42.94 678 VAL B O 1
ATOM 9800 N N . GLU B 1 700 ? 18.216 8.106 -58.859 1.00 39.57 679 GLU B N 1
ATOM 9801 C CA . GLU B 1 700 ? 18.307 6.727 -58.398 1.00 39.99 679 GLU B CA 1
ATOM 9802 C C . GLU B 1 700 ? 18.211 6.594 -56.863 1.00 40.09 679 GLU B C 1
ATOM 9803 O O . GLU B 1 700 ? 17.517 5.710 -56.372 1.00 39.25 679 GLU B O 1
ATOM 9805 N N . HIS B 1 701 ? 18.897 7.475 -56.120 1.00 38.24 680 HIS B N 1
ATOM 9806 C CA . HIS B 1 701 ? 18.876 7.449 -54.659 1.00 36.87 680 HIS B CA 1
ATOM 9807 C C . HIS B 1 701 ? 17.538 7.870 -54.118 1.00 36.50 680 HIS B C 1
ATOM 9808 O O . HIS B 1 701 ? 17.043 7.273 -53.152 1.00 36.97 680 HIS B O 1
ATOM 9815 N N . VAL B 1 702 ? 16.936 8.894 -54.727 1.00 34.86 681 VAL B N 1
ATOM 9816 C CA . VAL B 1 702 ? 15.603 9.323 -54.324 1.00 35.59 681 VAL B CA 1
ATOM 9817 C C . VAL B 1 702 ? 14.603 8.140 -54.451 1.00 36.77 681 VAL B C 1
ATOM 9818 O O . VAL B 1 702 ? 13.854 7.855 -53.504 1.00 38.22 681 VAL B O 1
ATOM 9822 N N . ILE B 1 703 ? 14.629 7.442 -55.593 1.00 36.95 682 ILE B N 1
ATOM 9823 C CA . ILE B 1 703 ? 13.779 6.260 -55.822 1.00 38.60 682 ILE B CA 1
ATOM 9824 C C . ILE B 1 703 ? 14.035 5.162 -54.768 1.00 40.95 682 ILE B C 1
ATOM 9825 O O . ILE B 1 703 ? 13.103 4.674 -54.097 1.00 41.73 682 ILE B O 1
ATOM 9830 N N . GLU B 1 704 ? 15.305 4.797 -54.618 1.00 40.52 683 GLU B N 1
ATOM 9831 C CA . GLU B 1 704 ? 15.731 3.805 -53.669 1.00 42.25 683 GLU B CA 1
ATOM 9832 C C . GLU B 1 704 ? 15.185 4.144 -52.267 1.00 41.14 683 GLU B C 1
ATOM 9833 O O . GLU B 1 704 ? 14.574 3.299 -51.606 1.00 41.87 683 GLU B O 1
ATOM 9839 N N . THR B 1 705 ? 15.346 5.395 -51.848 1.00 38.16 684 THR B N 1
ATOM 9840 C CA . THR B 1 705 ? 14.852 5.827 -50.549 1.00 36.49 684 THR B CA 1
ATOM 9841 C C . THR B 1 705 ? 13.329 5.741 -50.481 1.00 36.57 684 THR B C 1
ATOM 9842 O O . THR B 1 705 ? 12.801 5.232 -49.500 1.00 36.77 684 THR B O 1
ATOM 9846 N N . ALA B 1 706 ? 12.639 6.247 -51.513 1.00 36.49 685 ALA B N 1
ATOM 9847 C CA . ALA B 1 706 ? 11.182 6.213 -51.545 1.00 37.46 685 ALA B CA 1
ATOM 9848 C C . ALA B 1 706 ? 10.603 4.769 -51.460 1.00 38.57 685 ALA B C 1
ATOM 9849 O O . ALA B 1 706 ? 9.662 4.529 -50.705 1.00 37.66 685 ALA B O 1
ATOM 9851 N N . LYS B 1 707 ? 11.194 3.811 -52.182 1.00 40.01 686 LYS B N 1
ATOM 9852 C CA . LYS B 1 707 ? 10.800 2.394 -52.084 1.00 39.65 686 LYS B CA 1
ATOM 9853 C C . LYS B 1 707 ? 11.040 1.852 -50.691 1.00 41.08 686 LYS B C 1
ATOM 9854 O O . LYS B 1 707 ? 10.246 1.065 -50.168 1.00 38.78 686 LYS B O 1
ATOM 9860 N N . ALA B 1 708 ? 12.134 2.279 -50.069 1.00 41.59 687 ALA B N 1
ATOM 9861 C CA . ALA B 1 708 ? 12.440 1.814 -48.720 1.00 40.41 687 ALA B CA 1
ATOM 9862 C C . ALA B 1 708 ? 11.417 2.378 -47.715 1.00 41.48 687 ALA B C 1
ATOM 9863 O O . ALA B 1 708 ? 10.954 1.665 -46.813 1.00 40.71 687 ALA B O 1
ATOM 9865 N N . VAL B 1 709 ? 11.037 3.644 -47.900 1.00 41.55 688 VAL B N 1
ATOM 9866 C CA . VAL B 1 709 ? 10.084 4.294 -47.002 1.00 42.41 688 VAL B CA 1
ATOM 9867 C C . VAL B 1 709 ? 8.676 3.693 -47.138 1.00 44.69 688 VAL B C 1
ATOM 9868 O O . VAL B 1 709 ? 7.947 3.558 -46.146 1.00 43.28 688 VAL B O 1
ATOM 9872 N N . LEU B 1 710 ? 8.314 3.295 -48.355 1.00 45.58 689 LEU B N 1
ATOM 9873 C CA . LEU B 1 710 ? 6.952 2.844 -48.637 1.00 47.21 689 LEU B CA 1
ATOM 9874 C C . LEU B 1 710 ? 6.764 1.344 -48.398 1.00 52.39 689 LEU B C 1
ATOM 9875 O O . LEU B 1 710 ? 5.628 0.881 -48.273 1.00 55.78 689 LEU B O 1
ATOM 9880 N N . ALA B 1 711 ? 7.879 0.606 -48.323 1.00 55.23 690 ALA B N 1
ATOM 9881 C CA . ALA B 1 711 ? 7.906 -0.839 -48.040 1.00 55.82 690 ALA B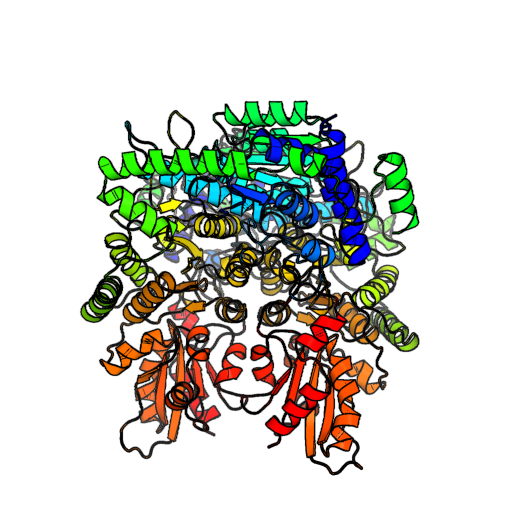 CA 1
ATOM 9882 C C . ALA B 1 711 ? 7.052 -1.245 -46.840 1.00 57.51 690 ALA B C 1
ATOM 9883 O O . ALA B 1 711 ? 6.381 -2.276 -46.862 1.00 58.16 690 ALA B O 1
#

Solvent-accessible surface area: 40309 Å² total

Radius of gyration: 30.8 Å; Cα contacts (8 Å, |Δi|>4): 3203; chains: 2; bounding box: 81×84×81 Å

CATH classification: 3.40.50.970 (+2 more: 3.40.50.970, 3.40.50.920)

Nearest PDB structures (foldseek):
  3upt-assembly1_A  TM=1.000E+00  e=0.000E+00  Burkholderia thailandensis E264
  3uk1-assembly1_A  TM=9.988E-01  e=0.000E+00  Burkholderia thailandensis E264
  3hyl-assembly1_B  TM=9.600E-01  e=9.561E-83  Bacillus anthracis str. 'Ames Ancestor'
  8cip-assembly2_D  TM=9.615E-01  e=1.082E-81  Geobacillus stearothermophilus
  8r3s-assembly3_F  TM=9.502E-01  e=1.021E-77  Staphylococcus aureus

=== Feature glossary ===
The record interleaves many kinds of information about one protein. Here is each kind framed as the question it answers.

Q: What does the local fold look like, residue by residue?
A: A 3Di character summarizes, for each residue, the relative orientation of the Cα frame of its nearest spatial neighbor. Because it encodes fold topology rather than chemistry, 3Di alignments detect remote structural similarity that sequence alignment misses.

Q: Which residues are in helices, strands, or loops?
A: Secondary structure is the local, repeating backbone conformation. DSSP classifies it into eight states by reading the hydrogen-bond network: three helix types (H, G, I), two β types (E, B), two non-regular types (T, S), and unstructured coil (-).

Q: How big and how compact is the whole molecule?
A: Three whole-structure scalars: the radius of gyration (RMS distance of Cα from centroid, in Å), the count of Cα–Cα contacts (pairs closer than 8 Å and separated by more than four residues in sequence — i.e. tertiary, not local, contacts), and the bounding-box dimensions. Together they distinguish compact globular folds from extended fibres or disordered chains.

Q: How confident is the AlphaFold model at each residue?
A: For AlphaFold models, the B-factor field carries pLDDT — the model's own estimate of local accuracy on a 0–100 scale. Regions with pLDDT<50 should be treated as essentially unmodeled; they often correspond to intrinsically disordered segments.

Q: What family and function is it annotated with?
A: Functional annotations link the protein to curated databases. InterPro entries identify conserved domains and families by matching the sequence against member-database signatures (Pfam, PROSITE, CDD, …). Gene Ontology (GO) terms describe molecular function, biological process, and cellular component in a controlled vocabulary. CATH places the structure in a hierarchical fold classification (Class/Architecture/Topology/Homologous-superfamily). The organism is the source species.

Q: What known structures does this most resemble?
A: Nearest PDB neighbors are the top structural matches found by Foldseek when searching this structure against the entire Protein Data Bank. Each hit reports a TM-score (0 to 1; >0.5 almost always implies the same fold) and an E-value. These are *structural* homologs — they may share no detectable sequence similarity.

Q: Which residues are buried vs exposed?
A: Solvent-accessible surface area (SASA) is the area in Å² traced out by the centre of a 1.4 Å probe sphere (a water molecule) rolled over the protein's van der Waals surface (Shrake–Rupley / Lee–Richards construction). Buried residues have near-zero SASA; fully exposed residues can exceed 200 Å². The total SASA scales roughly with the number of surface residues.

Q: What are the backbone torsion angles?
A: φ (phi) and ψ (psi) are the two rotatable backbone dihedrals per residue: φ is the C(i-1)–N–Cα–C torsion, ψ is the N–Cα–C–N(i+1) torsion, both in degrees on (−180°, 180°]. α-helical residues cluster near (−60°, −45°); β-strand residues near (−120°, +130°). A Ramachandran plot is simply a scatter of (φ, ψ) for every residue.

Q: Are the domains correctly placed relative to each other?
A: Predicted aligned error is AlphaFold's pairwise confidence. Unlike pLDDT (per-residue), PAE is per-residue-pair and captures whether two parts of the structure are correctly placed relative to each other. Units are ångströms of expected positional error.

Q: What if only a Cα trace is available?
A: P-SEA three-state annotation labels each residue as helix, strand, or coil based purely on the geometry of the Cα trace. It serves as a fallback when the full backbone (and thus DSSP) is unavailable.

Q: What is the amino-acid chain?
A: This is the polypeptide sequence — one letter per residue, N-terminus first. Length ranges from a few dozen residues for small domains to over a thousand for large multi-domain proteins.

Q: What do the rendered images show?
A: The six renders are orthographic views along the three Cartesian axes in both directions. Representation (cartoon, sticks, or surface) and color scheme (sequence-rainbow or by-chain) vary across proteins so the training set covers all the common visualization conventions.

Q: What do the diagnostic plots show?
A: Plot images: a contact map (which residues are close in 3D, as an N×N binary image), a Ramachandran scatter (backbone torsion angles, revealing secondary-structure composition at a glance), and — for AlphaFold structures — a PAE heatmap (pairwise prediction confidence).

Q: How mobile is each atom in the crystal?
A: B-factor (Debye–Waller factor) reflects atomic displacement in the crystal lattice. It is an experimental observable (units Å²), not a prediction; low values mean the atom is pinned down, high values mean it moves or is heterogeneous across the crystal.

Q: Where is each backbone atom in 3D?
A: The mmCIF table is the protein's shape written out atom by atom. For each backbone N, Cα, C, and carbonyl O, it records an (x, y, z) coordinate triple in Å plus the residue type, chain letter, and residue number.